Protein AF-A0A5C1QB63-F1 (afdb_monomer_lite)

Structure (mmCIF, N/CA/C/O backbone):
data_AF-A0A5C1QB63-F1
#
_entry.id   AF-A0A5C1QB63-F1
#
loop_
_atom_site.group_PDB
_atom_site.id
_atom_site.type_symbol
_atom_site.label_atom_id
_atom_site.label_alt_id
_atom_site.label_comp_id
_atom_site.label_asym_id
_atom_site.label_entity_id
_atom_site.label_seq_id
_atom_site.pdbx_PDB_ins_code
_atom_site.Cartn_x
_atom_site.Cartn_y
_atom_site.Cartn_z
_atom_site.occupancy
_atom_site.B_iso_or_equiv
_atom_site.auth_seq_id
_atom_site.auth_comp_id
_atom_site.auth_asym_id
_atom_site.auth_atom_id
_atom_site.pdbx_PDB_model_num
ATOM 1 N N . MET A 1 1 ? -30.546 19.485 1.657 1.00 35.81 1 MET A N 1
ATOM 2 C CA . MET A 1 1 ? -29.414 18.586 1.356 1.00 35.81 1 MET A CA 1
ATOM 3 C C . MET A 1 1 ? -29.738 17.275 2.044 1.00 35.81 1 MET A C 1
ATOM 5 O O . MET A 1 1 ? -30.116 17.338 3.205 1.00 35.81 1 MET A O 1
ATOM 9 N N . GLY A 1 2 ? -29.777 16.155 1.318 1.00 49.88 2 GLY A N 1
ATOM 10 C CA . GLY A 1 2 ? -30.031 14.851 1.943 1.00 49.88 2 GLY A CA 1
ATOM 11 C C . GLY A 1 2 ? -28.892 14.480 2.893 1.00 49.88 2 GLY A C 1
ATOM 12 O O . GLY A 1 2 ? -27.787 14.995 2.728 1.00 49.88 2 GLY A O 1
ATOM 13 N N . ASP A 1 3 ? -29.167 13.629 3.879 1.00 67.69 3 ASP A N 1
ATOM 14 C CA . ASP A 1 3 ? -28.138 13.127 4.793 1.00 67.69 3 ASP A CA 1
ATOM 15 C C . ASP A 1 3 ? -27.018 12.428 4.010 1.00 67.69 3 ASP A C 1
ATOM 17 O O . ASP A 1 3 ? -27.288 11.647 3.091 1.00 67.69 3 ASP A O 1
ATOM 21 N N . ASN A 1 4 ? -25.762 12.707 4.377 1.00 80.50 4 ASN A N 1
ATOM 22 C CA . ASN A 1 4 ? -24.604 12.064 3.761 1.00 80.50 4 ASN A CA 1
ATOM 23 C C . ASN A 1 4 ? -24.688 10.540 3.927 1.00 80.50 4 ASN A C 1
ATOM 25 O O . ASN A 1 4 ? -24.922 10.039 5.034 1.00 80.50 4 ASN A O 1
ATOM 29 N N . LYS A 1 5 ? -24.438 9.810 2.836 1.00 90.56 5 LYS A N 1
ATOM 30 C CA . LYS A 1 5 ? -24.331 8.350 2.850 1.00 90.56 5 LYS A CA 1
ATOM 31 C C . LYS A 1 5 ? -23.038 7.940 3.541 1.00 90.56 5 LYS A C 1
ATOM 33 O O . LYS A 1 5 ? -21.957 8.356 3.129 1.00 90.56 5 LYS A O 1
ATOM 38 N N . LYS A 1 6 ? -23.148 7.142 4.601 1.00 92.50 6 LYS A N 1
ATOM 39 C CA . LYS A 1 6 ? -22.015 6.697 5.418 1.00 92.50 6 LYS A CA 1
ATOM 40 C C . LYS A 1 6 ? -21.474 5.395 4.855 1.00 92.50 6 LYS A C 1
ATOM 42 O O . LYS A 1 6 ? -22.157 4.375 4.879 1.00 92.50 6 LYS A O 1
ATOM 47 N N . ILE A 1 7 ? -20.258 5.431 4.333 1.00 95.56 7 ILE A N 1
ATOM 48 C CA . ILE A 1 7 ? -19.652 4.317 3.610 1.00 95.56 7 ILE A CA 1
ATOM 49 C C . ILE A 1 7 ? -18.532 3.719 4.448 1.00 95.56 7 ILE A C 1
ATOM 51 O O . ILE A 1 7 ? -17.595 4.416 4.832 1.00 95.56 7 ILE A O 1
ATOM 55 N N . GLY A 1 8 ? -18.608 2.419 4.712 1.00 95.62 8 GLY A N 1
ATOM 56 C CA . GLY A 1 8 ? -17.518 1.684 5.339 1.00 95.62 8 GLY A CA 1
ATOM 57 C C . GLY A 1 8 ? -16.490 1.250 4.303 1.00 95.62 8 GLY A C 1
ATOM 58 O O . GLY A 1 8 ? -16.838 0.546 3.360 1.00 95.62 8 GLY A O 1
ATOM 59 N N . VAL A 1 9 ? -15.225 1.623 4.479 1.00 96.88 9 VAL A N 1
ATOM 60 C CA . VAL A 1 9 ? -14.133 1.205 3.592 1.00 96.88 9 VAL A CA 1
ATOM 61 C C . VAL A 1 9 ? -13.236 0.216 4.326 1.00 96.88 9 VAL A C 1
ATOM 63 O O . VAL A 1 9 ? -12.631 0.565 5.336 1.00 96.88 9 VAL A O 1
ATOM 66 N N . LEU A 1 10 ? -13.149 -1.023 3.837 1.00 96.31 10 LEU A N 1
ATOM 67 C CA . LEU A 1 10 ? -12.283 -2.054 4.419 1.00 96.31 10 LEU A CA 1
ATOM 68 C C . LEU A 1 10 ? -10.895 -1.980 3.781 1.00 96.31 10 LEU A C 1
ATOM 70 O O . LEU A 1 10 ? -10.757 -2.232 2.579 1.00 96.31 10 LEU A O 1
ATOM 74 N N . ILE A 1 11 ? -9.878 -1.666 4.585 1.00 94.19 11 ILE A N 1
ATOM 75 C CA . ILE A 1 11 ? -8.499 -1.467 4.128 1.00 94.19 11 ILE A CA 1
ATOM 76 C C . ILE A 1 11 ? -7.499 -2.186 5.048 1.00 94.19 11 ILE A C 1
ATOM 78 O O . ILE A 1 11 ? -7.724 -2.305 6.252 1.00 94.19 11 ILE A O 1
ATOM 82 N N . ASN A 1 12 ? -6.423 -2.745 4.487 1.00 90.50 12 ASN A N 1
ATOM 83 C CA . ASN A 1 12 ? -5.433 -3.536 5.236 1.00 90.50 12 ASN A CA 1
ATOM 84 C C . ASN A 1 12 ? -4.277 -2.712 5.813 1.00 90.50 12 ASN A C 1
ATOM 86 O O . ASN A 1 12 ? -3.524 -3.225 6.632 1.00 90.50 12 ASN A O 1
ATOM 90 N N . ASN A 1 13 ? -4.092 -1.480 5.354 1.00 82.69 13 ASN A N 1
ATOM 91 C CA . ASN A 1 13 ? -3.094 -0.563 5.879 1.00 82.69 13 ASN A CA 1
ATOM 92 C C . ASN A 1 13 ? -3.360 0.855 5.358 1.00 82.69 13 ASN A C 1
ATOM 94 O O . ASN A 1 13 ? -4.029 1.008 4.340 1.00 82.69 13 ASN A O 1
ATOM 98 N N . VAL A 1 14 ? -2.833 1.889 6.003 1.00 73.75 14 VAL A N 1
ATOM 99 C CA . VAL A 1 14 ? -3.031 3.280 5.554 1.00 73.75 14 VAL A CA 1
ATOM 100 C C . VAL A 1 14 ? -1.777 3.976 5.046 1.00 73.75 14 VAL A C 1
ATOM 102 O O . VAL A 1 14 ? -1.891 4.966 4.329 1.00 73.75 14 VAL A O 1
ATOM 105 N N . ASP A 1 15 ? -0.596 3.462 5.371 1.00 67.38 15 ASP A N 1
ATOM 106 C CA . ASP A 1 15 ? 0.701 4.050 5.014 1.00 67.38 15 ASP A CA 1
ATOM 107 C C . ASP A 1 15 ? 1.293 3.505 3.697 1.00 67.38 15 ASP A C 1
ATOM 109 O O . ASP A 1 15 ? 2.349 3.951 3.248 1.00 67.38 15 ASP A O 1
ATOM 113 N N . GLY A 1 16 ? 0.622 2.548 3.053 1.00 67.94 16 GLY A N 1
ATOM 114 C CA . GLY A 1 16 ? 1.106 1.950 1.815 1.00 67.94 16 GLY A CA 1
ATOM 115 C C . GLY A 1 16 ? 0.977 2.890 0.610 1.00 67.94 16 GLY A C 1
ATOM 116 O O . GLY A 1 16 ? -0.008 3.614 0.442 1.00 67.94 16 GLY A O 1
ATOM 117 N N . ARG A 1 17 ? 1.979 2.859 -0.277 1.00 71.25 17 ARG A N 1
ATOM 118 C CA . ARG A 1 17 ? 2.060 3.731 -1.469 1.00 71.25 17 ARG A CA 1
ATOM 119 C C . ARG A 1 17 ? 0.932 3.486 -2.470 1.00 71.25 17 ARG A C 1
ATOM 121 O O . ARG A 1 17 ? 0.511 4.400 -3.171 1.00 71.25 17 ARG A O 1
ATOM 128 N N . TYR A 1 18 ? 0.449 2.250 -2.521 1.00 82.06 18 TYR A N 1
ATOM 129 C CA . TYR A 1 18 ? -0.733 1.848 -3.276 1.00 82.06 18 TYR A CA 1
ATOM 130 C C . TYR A 1 18 ? -2.014 2.405 -2.631 1.00 82.06 18 TYR A C 1
ATOM 132 O O . TYR A 1 18 ? -2.863 3.001 -3.295 1.00 82.06 18 TYR A O 1
ATOM 140 N N . GLN A 1 19 ? -2.135 2.260 -1.310 1.00 82.62 19 GLN A N 1
ATOM 141 C CA . GLN A 1 19 ? -3.311 2.648 -0.537 1.00 82.62 19 GLN A CA 1
ATOM 142 C C . GLN A 1 19 ? -3.531 4.162 -0.551 1.00 82.62 19 GLN A C 1
ATOM 144 O O . GLN A 1 19 ? -4.673 4.599 -0.680 1.00 82.62 19 GLN A O 1
ATOM 149 N N . SER A 1 20 ? -2.468 4.968 -0.504 1.00 81.69 20 SER A N 1
ATOM 150 C CA . SER A 1 20 ? -2.577 6.433 -0.535 1.00 81.69 20 SER A CA 1
ATOM 151 C C . SER A 1 20 ? -3.234 6.961 -1.819 1.00 81.69 20 SER A C 1
ATOM 153 O O . SER A 1 20 ? -4.046 7.887 -1.760 1.00 81.69 20 SER A O 1
ATOM 155 N N . LEU A 1 21 ? -2.964 6.342 -2.976 1.00 81.94 21 LEU A N 1
ATOM 156 C CA . LEU A 1 21 ? -3.588 6.711 -4.251 1.00 81.94 21 LEU A CA 1
ATOM 157 C C . LEU A 1 21 ? -5.080 6.357 -4.289 1.00 81.94 21 LEU A C 1
ATOM 159 O O . LEU A 1 21 ? -5.878 7.152 -4.785 1.00 81.94 21 LEU A O 1
ATOM 163 N N . ILE A 1 22 ? -5.473 5.208 -3.732 1.00 88.94 22 ILE A N 1
ATOM 164 C CA . ILE A 1 22 ? -6.892 4.836 -3.609 1.00 88.94 22 ILE A CA 1
ATOM 165 C C . ILE A 1 22 ? -7.614 5.779 -2.633 1.00 88.94 22 ILE A C 1
ATOM 167 O O . ILE A 1 22 ? -8.687 6.287 -2.959 1.00 88.94 22 ILE A O 1
ATOM 171 N N . LEU A 1 23 ? -7.026 6.055 -1.460 1.00 88.94 23 LEU A N 1
ATOM 172 C CA . LEU A 1 23 ? -7.587 6.977 -0.461 1.00 88.94 23 LEU A CA 1
ATOM 173 C C . LEU A 1 23 ? -7.823 8.374 -1.043 1.00 88.94 23 LEU A C 1
ATOM 175 O O . LEU A 1 23 ? -8.870 8.970 -0.798 1.00 88.94 23 LEU A O 1
ATOM 179 N N . LYS A 1 24 ? -6.896 8.863 -1.876 1.00 84.25 24 LYS A N 1
ATOM 180 C CA . LYS A 1 24 ? -7.068 10.120 -2.612 1.00 84.25 24 LYS A CA 1
ATOM 181 C C . LYS A 1 24 ? -8.297 10.090 -3.524 1.00 84.25 24 LYS A C 1
ATOM 183 O O . LYS A 1 24 ? -9.008 11.082 -3.608 1.00 84.25 24 LYS A O 1
ATOM 188 N N . GLY A 1 25 ? -8.574 8.969 -4.190 1.00 88.00 25 GLY A N 1
ATOM 189 C CA . GLY A 1 25 ? -9.775 8.834 -5.015 1.00 88.00 25 GLY A CA 1
ATOM 190 C C . GLY A 1 25 ? -11.073 8.924 -4.208 1.00 88.00 25 GLY A C 1
ATOM 191 O O . GLY A 1 25 ? -12.007 9.592 -4.643 1.00 88.00 25 GLY A O 1
ATOM 192 N N . PHE A 1 26 ? -11.117 8.337 -3.007 1.00 92.75 26 PHE A N 1
ATOM 193 C CA . PHE A 1 26 ? -12.256 8.514 -2.098 1.00 92.75 26 PHE A CA 1
ATOM 194 C C . PHE A 1 26 ? -12.407 9.969 -1.638 1.00 92.75 26 PHE A C 1
ATOM 196 O O . PHE A 1 26 ? -13.514 10.499 -1.670 1.00 92.75 26 PHE A O 1
ATOM 203 N N . GLU A 1 27 ? -11.303 10.630 -1.285 1.00 86.94 27 GLU A N 1
ATOM 204 C CA . GLU A 1 27 ? -11.306 12.036 -0.862 1.00 86.94 27 GLU A CA 1
ATOM 205 C C . GLU A 1 27 ? -11.815 12.980 -1.964 1.00 86.94 27 GLU A C 1
ATOM 207 O O . GLU A 1 27 ? -12.609 13.883 -1.714 1.00 86.94 27 GLU A O 1
ATOM 212 N N . GLU A 1 28 ? -11.376 12.783 -3.206 1.00 85.00 28 GLU A N 1
ATOM 213 C CA . GLU A 1 28 ? -11.863 13.583 -4.330 1.00 85.00 28 GLU A CA 1
ATOM 214 C C . GLU A 1 28 ? -13.347 13.295 -4.631 1.00 85.00 28 GLU A C 1
ATOM 216 O O . GLU A 1 28 ? -14.080 14.204 -5.020 1.00 85.00 28 GLU A O 1
ATOM 221 N N . TYR A 1 29 ? -13.827 12.069 -4.384 1.00 87.56 29 TYR A N 1
ATOM 222 C CA . TYR A 1 29 ? -15.248 11.739 -4.515 1.00 87.56 29 TYR A CA 1
ATOM 223 C C . TYR A 1 29 ? -16.110 12.435 -3.452 1.00 87.56 29 TYR A C 1
ATOM 225 O O . TYR A 1 29 ? -17.136 13.020 -3.799 1.00 87.56 29 TYR A O 1
ATOM 233 N N . SER A 1 30 ? -15.711 12.415 -2.171 1.00 88.25 30 SER A N 1
ATOM 234 C CA . SER A 1 30 ? -16.481 13.050 -1.082 1.00 88.25 30 SER A CA 1
ATOM 235 C C . SER A 1 30 ? -16.534 14.577 -1.188 1.00 88.25 30 SER A C 1
ATOM 237 O O . SER A 1 30 ? -17.484 15.192 -0.709 1.00 88.25 30 SER A O 1
ATOM 239 N N . LYS A 1 31 ? -15.577 15.211 -1.882 1.00 84.69 31 LYS A N 1
ATOM 240 C CA . LYS A 1 31 ? -15.649 16.646 -2.226 1.00 84.69 31 LYS A CA 1
ATOM 241 C C . LYS A 1 31 ? -16.772 16.971 -3.216 1.00 84.69 31 LYS A C 1
ATOM 243 O O . LYS A 1 31 ? -17.280 18.091 -3.216 1.00 84.69 31 LYS A O 1
ATOM 248 N N . LEU A 1 32 ? -17.133 16.018 -4.077 1.00 85.56 32 LEU A N 1
ATOM 249 C CA . LEU A 1 32 ? -18.090 16.206 -5.173 1.00 85.56 32 LEU A CA 1
ATOM 250 C C . LEU A 1 32 ? -19.475 15.611 -4.872 1.00 85.56 32 LEU A C 1
ATOM 252 O O . LEU A 1 32 ? -20.473 16.065 -5.432 1.00 85.56 32 LEU A O 1
ATOM 256 N N . HIS A 1 33 ? -19.544 14.618 -3.985 1.00 86.94 33 HIS A N 1
ATOM 257 C CA . HIS A 1 33 ? -20.744 13.840 -3.680 1.00 86.94 33 HIS A CA 1
ATOM 258 C C . HIS A 1 33 ? -20.966 13.737 -2.161 1.00 86.94 33 HIS A C 1
ATOM 260 O O . HIS A 1 33 ? -19.999 13.742 -1.406 1.00 86.94 33 HIS A O 1
ATOM 266 N N . PRO A 1 34 ? -22.218 13.589 -1.677 1.00 87.69 34 PRO A N 1
ATOM 267 C CA . PRO A 1 34 ? -22.550 13.552 -0.247 1.00 87.69 34 PRO A CA 1
ATOM 268 C C . PRO A 1 34 ? -22.216 12.192 0.396 1.00 87.69 34 PRO A C 1
ATOM 270 O O . PRO A 1 34 ? -23.079 11.523 0.969 1.00 87.69 34 PRO A O 1
ATOM 273 N N . PHE A 1 35 ? -20.974 11.737 0.247 1.00 92.00 35 PHE A N 1
ATOM 274 C CA . PHE A 1 35 ? -20.452 10.508 0.836 1.00 92.00 35 PHE A CA 1
ATOM 275 C C . PHE A 1 35 ? -19.569 10.859 2.028 1.00 92.00 35 PHE A C 1
ATOM 277 O O . PHE A 1 35 ? -18.797 11.813 1.989 1.00 92.00 35 PHE A O 1
ATOM 284 N N . LYS A 1 36 ? -19.692 10.064 3.087 1.00 91.62 36 LYS A N 1
ATOM 285 C CA . LYS A 1 36 ? -18.880 10.158 4.294 1.00 91.62 36 LYS A CA 1
ATOM 286 C C . LYS A 1 36 ? -18.195 8.823 4.524 1.00 91.62 36 LYS A C 1
ATOM 288 O O . LYS A 1 36 ? -18.884 7.829 4.757 1.00 91.62 36 LYS A O 1
ATOM 293 N N . PHE A 1 37 ? -16.871 8.781 4.469 1.00 94.19 37 PHE A N 1
ATOM 294 C CA . PHE A 1 37 ? -16.130 7.530 4.577 1.00 94.19 37 PHE A CA 1
ATOM 295 C C . PHE A 1 37 ? -15.695 7.237 6.016 1.00 94.19 37 PHE A C 1
ATOM 297 O O . PHE A 1 37 ? -15.221 8.107 6.744 1.00 94.19 37 PHE A O 1
ATOM 304 N N . TYR A 1 38 ? -15.840 5.972 6.406 1.00 93.69 38 TYR A N 1
ATOM 305 C CA . TYR A 1 38 ? -15.283 5.381 7.618 1.00 93.69 38 TYR A CA 1
ATOM 306 C C . TYR A 1 38 ? -14.303 4.289 7.187 1.00 93.69 38 TYR A C 1
ATOM 308 O O . TYR A 1 38 ? -14.704 3.205 6.762 1.00 93.69 38 TYR A O 1
ATOM 316 N N . PHE A 1 39 ? -13.013 4.587 7.256 1.00 94.69 39 PHE A N 1
ATOM 317 C CA . PHE A 1 39 ? -11.937 3.682 6.876 1.00 94.69 39 PHE A CA 1
ATOM 318 C C . PHE A 1 39 ? -11.621 2.743 8.041 1.00 94.69 39 PHE A C 1
ATOM 320 O O . PHE A 1 39 ? -11.031 3.152 9.037 1.00 94.69 39 PHE A O 1
ATOM 327 N N . PHE A 1 40 ? -12.015 1.479 7.921 1.00 94.25 40 PHE A N 1
ATOM 328 C CA . PHE A 1 40 ? -11.734 0.428 8.895 1.00 94.25 40 PHE A CA 1
ATOM 329 C C . PHE A 1 40 ? -10.371 -0.189 8.590 1.00 94.25 40 PHE A C 1
ATOM 331 O O . PHE A 1 40 ? -10.230 -0.927 7.613 1.00 94.25 40 PHE A O 1
ATOM 338 N N . ILE A 1 41 ? -9.370 0.132 9.411 1.00 92.88 41 ILE A N 1
ATOM 339 C CA . ILE A 1 41 ? -7.961 -0.182 9.149 1.00 92.88 41 ILE A CA 1
ATOM 340 C C . ILE A 1 41 ? -7.581 -1.464 9.883 1.00 92.88 41 ILE A C 1
ATOM 342 O O . ILE A 1 41 ? -7.229 -1.455 11.063 1.00 92.88 41 ILE A O 1
ATOM 346 N N . GLY A 1 42 ? -7.711 -2.580 9.174 1.00 92.62 42 GLY A N 1
ATOM 347 C CA . GLY A 1 42 ? -7.284 -3.893 9.643 1.00 92.62 42 GLY A CA 1
ATOM 348 C C . GLY A 1 42 ? -5.898 -4.253 9.113 1.00 92.62 42 GLY A C 1
ATOM 349 O O . GLY A 1 42 ? -5.019 -3.402 8.993 1.00 92.62 42 GLY A O 1
ATOM 350 N N . ARG A 1 43 ? -5.727 -5.528 8.771 1.00 92.50 43 ARG A N 1
ATOM 351 C CA . ARG A 1 43 ? -4.560 -6.124 8.118 1.00 92.50 43 ARG A CA 1
ATOM 352 C C . ARG A 1 43 ? -5.012 -7.138 7.070 1.00 92.50 43 ARG A C 1
ATOM 354 O O . ARG A 1 43 ? -6.196 -7.436 6.916 1.00 92.50 43 ARG A O 1
ATOM 361 N N . SER A 1 44 ? -4.064 -7.673 6.310 1.00 92.62 44 SER A N 1
ATOM 362 C CA . SER A 1 44 ? -4.394 -8.733 5.356 1.00 92.62 44 SER A CA 1
ATOM 363 C C . SER A 1 44 ? -4.904 -9.958 6.123 1.00 92.62 44 SER A C 1
ATOM 365 O O . SER A 1 44 ? -4.336 -10.363 7.140 1.00 92.62 44 SER A O 1
ATOM 367 N N . ILE A 1 45 ? -6.003 -10.548 5.671 1.00 92.25 45 ILE A N 1
ATOM 368 C CA . ILE A 1 45 ? -6.589 -11.719 6.322 1.00 92.25 45 ILE A CA 1
ATOM 369 C C . ILE A 1 45 ? -5.659 -12.908 6.079 1.00 92.25 45 ILE A C 1
ATOM 371 O O . ILE A 1 45 ? -5.159 -13.080 4.970 1.00 92.25 45 ILE A O 1
ATOM 375 N N . ASN A 1 46 ? -5.418 -13.709 7.120 1.00 89.44 46 ASN A N 1
ATOM 376 C CA . ASN A 1 46 ? -4.405 -14.770 7.137 1.00 89.44 46 ASN A CA 1
ATOM 377 C C . ASN A 1 46 ? -2.982 -14.270 6.841 1.00 89.44 46 ASN A C 1
ATOM 379 O O . ASN A 1 46 ? -2.165 -15.019 6.306 1.00 89.44 46 ASN A O 1
ATOM 383 N N . SER A 1 47 ? -2.679 -13.016 7.196 1.00 87.75 47 SER A N 1
ATOM 384 C CA . SER A 1 47 ? -1.303 -12.528 7.174 1.00 87.75 47 SER A CA 1
ATOM 385 C C . SER A 1 47 ? -0.376 -13.472 7.948 1.00 87.75 47 SER A C 1
ATOM 387 O O . SER A 1 47 ? -0.752 -13.926 9.036 1.00 87.75 47 SER A O 1
ATOM 389 N N . PRO A 1 48 ? 0.816 -13.784 7.404 1.00 82.00 48 PRO A N 1
ATOM 390 C CA . PRO A 1 48 ? 1.806 -14.614 8.080 1.00 82.00 48 PRO A CA 1
ATOM 391 C C . PRO A 1 48 ? 2.510 -13.874 9.226 1.00 82.00 48 PRO A C 1
ATOM 393 O O . PRO A 1 48 ? 3.283 -14.493 9.948 1.00 82.00 48 PRO A O 1
ATOM 396 N N . ASN A 1 49 ? 2.282 -12.565 9.371 1.00 81.62 49 ASN A N 1
ATOM 397 C CA . ASN A 1 49 ? 2.851 -11.770 10.449 1.00 81.62 49 ASN A CA 1
ATOM 398 C C . ASN A 1 49 ? 2.047 -11.976 11.739 1.00 81.62 49 ASN A C 1
ATOM 400 O O . ASN A 1 49 ? 0.830 -11.762 11.770 1.00 81.62 49 ASN A O 1
ATOM 404 N N . ASP A 1 50 ? 2.744 -12.359 12.808 1.00 74.81 50 ASP A N 1
ATOM 405 C CA . ASP A 1 50 ? 2.141 -12.593 14.119 1.00 74.81 50 ASP A CA 1
ATOM 406 C C . ASP A 1 50 ? 1.396 -11.347 14.630 1.00 74.81 50 ASP A C 1
ATOM 408 O O . ASP A 1 50 ? 1.840 -10.210 14.464 1.00 74.81 50 ASP A O 1
ATOM 412 N N . GLY A 1 51 ? 0.229 -11.557 15.244 1.00 75.94 51 GLY A N 1
ATOM 413 C CA . GLY A 1 51 ? -0.595 -10.493 15.830 1.00 75.94 51 GLY A CA 1
ATOM 414 C C . GLY A 1 51 ? -1.447 -9.684 14.840 1.00 75.94 51 GLY A C 1
ATOM 415 O O . GLY A 1 51 ? -2.462 -9.119 15.248 1.00 75.94 51 GLY A O 1
ATOM 416 N N . GLU A 1 52 ? -1.146 -9.677 13.534 1.00 84.94 52 GLU A N 1
ATOM 417 C CA . GLU A 1 52 ? -1.925 -8.902 12.547 1.00 84.94 52 GLU A CA 1
ATOM 418 C C . GLU A 1 52 ? -3.392 -9.348 12.452 1.00 84.94 52 GLU A C 1
ATOM 420 O O . GLU A 1 52 ? -4.283 -8.544 12.182 1.00 84.94 52 GLU A O 1
ATOM 425 N N . GLN A 1 53 ? -3.677 -10.619 12.734 1.00 84.56 53 GLN A N 1
ATOM 426 C CA . GLN A 1 53 ? -5.039 -11.159 12.715 1.00 84.56 53 GLN A CA 1
ATOM 427 C C . GLN A 1 53 ? -5.962 -10.454 13.719 1.00 84.56 53 GLN A C 1
ATOM 429 O O . GLN A 1 53 ? -7.157 -10.307 13.454 1.00 84.56 53 GLN A O 1
ATOM 434 N N . LEU A 1 54 ? -5.409 -9.967 14.835 1.00 84.00 54 LEU A N 1
ATOM 435 C CA . LEU A 1 54 ? -6.162 -9.251 15.862 1.00 84.00 54 LEU A CA 1
ATOM 436 C C . LEU A 1 54 ? -6.647 -7.887 15.379 1.00 84.00 54 LEU A C 1
ATOM 438 O O . LEU A 1 54 ? -7.615 -7.377 15.921 1.00 84.00 54 LEU A O 1
ATOM 442 N N . TYR A 1 55 ? -6.054 -7.305 14.336 1.00 88.94 55 TYR A N 1
ATOM 443 C CA . TYR A 1 55 ? -6.527 -6.037 13.776 1.00 88.94 55 TYR A CA 1
ATOM 444 C C . TYR A 1 55 ? -7.869 -6.201 13.050 1.00 88.94 55 TYR A C 1
ATOM 446 O O . TYR A 1 55 ? -8.677 -5.276 12.988 1.00 88.94 55 TYR A O 1
ATOM 454 N N . ASN A 1 56 ? -8.142 -7.397 12.526 1.00 90.75 56 ASN A N 1
ATOM 455 C CA . ASN A 1 56 ? -9.225 -7.630 11.571 1.00 90.75 56 ASN A CA 1
ATOM 456 C C . ASN A 1 56 ? -10.626 -7.656 12.192 1.00 90.75 56 ASN A C 1
ATOM 458 O O . ASN A 1 56 ? -11.608 -7.664 11.446 1.00 90.75 56 ASN A O 1
ATOM 462 N N . PHE A 1 57 ? -10.766 -7.618 13.528 1.00 86.25 57 PHE A N 1
ATOM 463 C CA . PHE A 1 57 ? -12.094 -7.440 14.132 1.00 86.25 57 PHE A CA 1
ATOM 464 C C . PHE A 1 57 ? -12.716 -6.104 13.698 1.00 86.25 57 PHE A C 1
ATOM 466 O O . PHE A 1 57 ? -13.941 -6.011 13.622 1.00 86.25 57 PHE A O 1
ATOM 473 N N . ILE A 1 58 ? -11.888 -5.093 13.390 1.00 88.94 58 ILE A N 1
ATOM 474 C CA . ILE A 1 58 ? -12.336 -3.746 13.029 1.00 88.94 58 ILE A CA 1
ATOM 475 C C . ILE A 1 58 ? -13.232 -3.753 11.789 1.00 88.94 58 ILE A C 1
ATOM 477 O O . ILE A 1 58 ? -14.163 -2.957 11.695 1.00 88.94 58 ILE A O 1
ATOM 481 N N . TYR A 1 59 ? -13.035 -4.716 10.882 1.00 93.12 59 TYR A N 1
ATOM 482 C CA . TYR A 1 59 ? -13.888 -4.883 9.712 1.00 93.12 59 TYR A CA 1
ATOM 483 C C . TYR A 1 59 ? -15.335 -5.183 10.097 1.00 93.12 59 TYR A C 1
ATOM 485 O O . TYR A 1 59 ? -16.243 -4.686 9.439 1.00 93.12 59 TYR A O 1
ATOM 493 N N . ASN A 1 60 ? -15.585 -5.912 11.190 1.00 89.12 60 ASN A N 1
ATOM 494 C CA . ASN A 1 60 ? -16.948 -6.212 11.636 1.00 89.12 60 ASN A CA 1
ATOM 495 C C . ASN A 1 60 ? -17.732 -4.965 12.066 1.00 89.12 60 ASN A C 1
ATOM 497 O O . ASN A 1 60 ? -18.957 -4.990 11.994 1.00 89.12 60 ASN A O 1
ATOM 501 N N . LEU A 1 61 ? -17.060 -3.874 12.452 1.00 86.81 61 LEU A N 1
ATOM 502 C CA . LEU A 1 61 ? -17.729 -2.614 12.794 1.00 86.81 61 LEU A CA 1
ATOM 503 C C . LEU A 1 61 ? -18.458 -2.000 11.587 1.00 86.81 61 LEU A C 1
ATOM 505 O O . LEU A 1 61 ? -19.477 -1.335 11.758 1.00 86.81 61 LEU A O 1
ATOM 509 N N . SER A 1 62 ? -18.016 -2.301 10.360 1.00 91.06 62 SER A N 1
ATOM 510 C CA . SER A 1 62 ? -18.701 -1.874 9.129 1.00 91.06 62 SER A CA 1
ATOM 511 C C . SER A 1 62 ? -20.102 -2.474 8.953 1.00 91.06 62 SER A C 1
ATOM 513 O O . SER A 1 62 ? -20.885 -1.988 8.137 1.00 91.06 62 SER A O 1
ATOM 515 N N . LYS A 1 63 ? -20.451 -3.513 9.725 1.00 88.62 63 LYS A N 1
ATOM 516 C CA . LYS A 1 63 ? -21.773 -4.155 9.678 1.00 88.62 63 LYS A CA 1
ATOM 517 C C . LYS A 1 63 ? -22.870 -3.338 10.363 1.00 88.62 63 LYS A C 1
ATOM 519 O O . LYS A 1 63 ? -24.032 -3.687 10.198 1.00 88.62 63 LYS A O 1
ATOM 524 N N . SER A 1 64 ? -22.524 -2.268 11.083 1.00 85.94 64 SER A N 1
ATOM 525 C CA . SER A 1 64 ? -23.480 -1.371 11.747 1.00 85.94 64 SER A CA 1
ATOM 526 C C . SER A 1 64 ? -24.606 -0.917 10.831 1.00 85.94 64 SER A C 1
ATOM 528 O O . SER A 1 64 ? -24.338 -0.470 9.719 1.00 85.94 64 SER A O 1
ATOM 530 N N . ASP A 1 65 ? -25.852 -0.919 11.306 1.00 84.94 65 ASP A N 1
ATOM 531 C CA . ASP A 1 65 ? -27.019 -0.396 10.577 1.00 84.94 65 ASP A CA 1
ATOM 532 C C . ASP A 1 65 ? -26.893 1.089 10.208 1.00 84.94 65 ASP A C 1
ATOM 534 O O . ASP A 1 65 ? -27.586 1.569 9.315 1.00 84.94 65 ASP A O 1
ATOM 538 N N . LYS A 1 66 ? -25.970 1.817 10.848 1.00 87.12 66 LYS A N 1
ATOM 539 C CA . LYS A 1 66 ? -25.662 3.216 10.532 1.00 87.12 66 LYS A CA 1
ATOM 540 C C . LYS A 1 66 ? -24.729 3.388 9.327 1.00 87.12 66 LYS A C 1
ATOM 542 O O . LYS A 1 66 ? -24.629 4.503 8.824 1.00 87.12 66 LYS A O 1
ATOM 547 N N . ILE A 1 67 ? -24.055 2.330 8.872 1.00 90.81 67 ILE A N 1
ATOM 548 C CA . ILE A 1 67 ? -23.289 2.313 7.617 1.00 90.81 67 ILE A CA 1
ATOM 549 C C . ILE A 1 67 ? -24.239 1.940 6.474 1.00 90.81 67 ILE A C 1
ATOM 551 O O . ILE A 1 67 ? -24.839 0.866 6.488 1.00 90.81 67 ILE A O 1
ATOM 555 N N . ASP A 1 68 ? -24.381 2.811 5.479 1.00 93.56 68 ASP A N 1
ATOM 556 C CA . ASP A 1 68 ? -25.295 2.620 4.350 1.00 93.56 68 ASP A CA 1
ATOM 557 C C . ASP A 1 68 ? -24.779 1.567 3.357 1.00 93.56 68 ASP A C 1
ATOM 559 O O . ASP A 1 68 ? -25.567 0.803 2.806 1.00 93.56 68 ASP A O 1
ATOM 563 N N . GLY A 1 69 ? -23.462 1.502 3.136 1.00 95.81 69 GLY A N 1
ATOM 564 C CA . GLY A 1 69 ? -22.836 0.567 2.198 1.00 95.81 69 GLY A CA 1
ATOM 565 C C . GLY A 1 69 ? -21.345 0.377 2.449 1.00 95.81 69 GLY A C 1
ATOM 566 O O . GLY A 1 69 ? -20.741 1.100 3.244 1.00 95.81 69 GLY A O 1
ATOM 567 N N . ILE A 1 70 ? -20.755 -0.620 1.791 1.00 97.56 70 ILE A N 1
ATOM 568 C CA . ILE A 1 70 ? -19.369 -1.043 2.025 1.00 97.56 70 ILE A CA 1
ATOM 569 C C . ILE A 1 70 ? -18.568 -1.021 0.721 1.00 97.56 70 ILE A C 1
ATOM 571 O O . ILE A 1 70 ? -19.006 -1.537 -0.303 1.00 97.56 70 ILE A O 1
ATOM 575 N N . ILE A 1 71 ? -17.348 -0.493 0.770 1.00 98.00 71 ILE A N 1
ATOM 576 C CA . ILE A 1 71 ? -16.340 -0.693 -0.273 1.00 98.00 71 ILE A CA 1
ATOM 577 C C . ILE A 1 71 ? -15.198 -1.502 0.331 1.00 98.00 71 ILE A C 1
ATOM 579 O O . ILE A 1 71 ? -14.610 -1.121 1.340 1.00 98.00 71 ILE A O 1
ATOM 583 N N . SER A 1 72 ? -14.873 -2.642 -0.266 1.00 97.12 72 SER A N 1
ATOM 584 C CA . SER A 1 72 ? -13.750 -3.469 0.173 1.00 97.12 72 SER A CA 1
ATOM 585 C C . SER A 1 72 ? -12.597 -3.343 -0.807 1.00 97.12 72 SER A C 1
ATOM 587 O O . SER A 1 72 ? -12.761 -3.651 -1.986 1.00 97.12 72 SER A O 1
ATOM 589 N N . ILE A 1 73 ? -11.407 -2.976 -0.319 1.00 95.88 73 ILE A N 1
ATOM 590 C CA . ILE A 1 73 ? -10.157 -3.108 -1.084 1.00 95.88 73 ILE A CA 1
ATOM 591 C C . ILE A 1 73 ? -9.735 -4.583 -1.035 1.00 95.88 73 ILE A C 1
ATOM 593 O O . ILE A 1 73 ? -8.777 -4.977 -0.369 1.00 95.88 73 ILE A O 1
ATOM 597 N N . SER A 1 74 ? -10.548 -5.418 -1.684 1.00 95.25 74 SER A N 1
ATOM 598 C CA . SER A 1 74 ? -10.547 -6.877 -1.606 1.00 95.25 74 SER A CA 1
ATOM 599 C C . SER A 1 74 ? -9.229 -7.496 -2.055 1.00 95.25 74 SER A C 1
ATOM 601 O O . SER A 1 74 ? -8.783 -8.452 -1.425 1.00 95.25 74 SER A O 1
ATOM 603 N N . GLY A 1 75 ? -8.578 -6.927 -3.076 1.00 91.38 75 GLY A N 1
ATOM 604 C CA . GLY A 1 75 ? -7.242 -7.357 -3.505 1.00 91.38 75 GLY A CA 1
ATOM 605 C C . GLY A 1 75 ? -6.213 -7.262 -2.373 1.00 91.38 75 GLY A C 1
ATOM 606 O O . GLY A 1 75 ? -5.490 -8.219 -2.115 1.00 91.38 75 GLY A O 1
ATOM 607 N N . ALA A 1 76 ? -6.228 -6.156 -1.622 1.00 91.25 76 ALA A N 1
ATOM 608 C CA . ALA A 1 76 ? -5.270 -5.898 -0.550 1.00 91.25 76 ALA A CA 1
ATOM 609 C C . ALA A 1 76 ? -5.592 -6.680 0.738 1.00 91.25 76 ALA A C 1
ATOM 611 O O . ALA A 1 76 ? -4.718 -7.340 1.300 1.00 91.25 76 ALA A O 1
ATOM 612 N N . ILE A 1 77 ? -6.848 -6.666 1.207 1.00 93.44 77 ILE A N 1
ATOM 613 C CA . ILE A 1 77 ? -7.234 -7.437 2.408 1.00 93.44 77 ILE A CA 1
ATOM 614 C C . ILE A 1 77 ? -7.135 -8.953 2.171 1.00 93.44 77 ILE A C 1
ATOM 616 O O . ILE A 1 77 ? -6.895 -9.711 3.107 1.00 93.44 77 ILE A O 1
ATOM 620 N N . GLY A 1 78 ? -7.313 -9.395 0.923 1.00 93.31 78 GLY A N 1
ATOM 621 C CA . GLY A 1 78 ? -7.287 -10.790 0.498 1.00 93.31 78 GLY A CA 1
ATOM 622 C C . GLY A 1 78 ? -5.916 -11.287 0.051 1.00 93.31 78 GLY A C 1
ATOM 623 O O . GLY A 1 78 ? -5.848 -12.360 -0.540 1.00 93.31 78 GLY A O 1
ATOM 624 N N . ASN A 1 79 ? -4.832 -10.549 0.325 1.00 90.88 79 ASN A N 1
ATOM 625 C CA . ASN A 1 79 ? -3.477 -10.872 -0.140 1.00 90.88 79 ASN A CA 1
ATOM 626 C C . ASN A 1 79 ? -3.030 -12.315 0.135 1.00 90.88 79 ASN A C 1
ATOM 628 O O . ASN A 1 79 ? -2.283 -12.875 -0.662 1.00 90.88 79 ASN A O 1
ATOM 632 N N . TYR A 1 80 ? -3.491 -12.923 1.230 1.00 91.06 80 TYR A N 1
ATOM 633 C CA . TYR A 1 80 ? -3.127 -14.288 1.622 1.00 91.06 80 TYR A CA 1
ATOM 634 C C . TYR A 1 80 ? -4.304 -15.268 1.565 1.00 91.06 80 TYR A C 1
ATOM 636 O O . TYR A 1 80 ? -4.226 -16.375 2.098 1.00 91.06 80 TYR A O 1
ATOM 644 N N . LEU A 1 81 ? -5.395 -14.894 0.897 1.00 92.31 81 LEU A N 1
ATOM 645 C CA . LEU A 1 81 ? -6.574 -15.735 0.723 1.00 92.31 81 LEU A CA 1
ATOM 646 C C . LEU A 1 81 ? -6.679 -16.245 -0.709 1.00 92.31 81 LEU A C 1
ATOM 648 O O . LEU A 1 81 ? -6.349 -15.543 -1.659 1.00 92.31 81 LEU A O 1
ATOM 652 N N . SER A 1 82 ? -7.196 -17.464 -0.869 1.00 90.75 82 SER A N 1
ATOM 653 C CA . SER A 1 82 ? -7.678 -17.901 -2.178 1.00 90.75 82 SER A CA 1
ATOM 654 C C . SER A 1 82 ? -8.918 -17.091 -2.575 1.00 90.75 82 SER A C 1
ATOM 656 O O . SER A 1 82 ? -9.651 -16.606 -1.709 1.00 90.75 82 SER A O 1
ATOM 658 N N . SER A 1 83 ? -9.228 -17.002 -3.873 1.00 89.31 83 SER A N 1
ATOM 659 C CA . SER A 1 83 ? -10.454 -16.331 -4.343 1.00 89.31 83 SER A CA 1
ATOM 660 C C . SER A 1 83 ? -11.717 -16.899 -3.683 1.00 89.31 83 SER A C 1
ATOM 662 O O . SER A 1 83 ? -12.635 -16.158 -3.343 1.00 89.31 83 SER A O 1
ATOM 664 N N . LYS A 1 84 ? -11.746 -18.214 -3.427 1.00 91.62 84 LYS A N 1
ATOM 665 C CA . LYS A 1 84 ? -12.859 -18.883 -2.742 1.00 91.62 84 LYS A CA 1
ATOM 666 C C . LYS A 1 84 ? -12.985 -18.438 -1.282 1.00 91.62 84 LYS A C 1
ATOM 668 O O . LYS A 1 84 ? -14.095 -18.185 -0.818 1.00 91.62 84 LYS A O 1
ATOM 673 N N . ASP A 1 85 ? -11.870 -18.349 -0.564 1.00 93.81 85 ASP A N 1
ATOM 674 C CA . ASP A 1 85 ? -11.874 -17.963 0.850 1.00 93.81 85 ASP A CA 1
ATOM 675 C C . ASP A 1 85 ? -12.197 -16.480 1.019 1.00 93.81 85 ASP A C 1
ATOM 677 O O . ASP A 1 85 ? -12.963 -16.123 1.912 1.00 93.81 85 ASP A O 1
ATOM 681 N N . LEU A 1 86 ? -11.705 -15.629 0.115 1.00 93.88 86 LEU A N 1
ATOM 682 C CA . LEU A 1 86 ? -12.071 -14.216 0.068 1.00 93.88 86 LEU A CA 1
ATOM 683 C C . LEU A 1 86 ? -13.570 -14.033 -0.219 1.00 93.88 86 LEU A C 1
ATOM 685 O O . LEU A 1 86 ? -14.231 -13.270 0.487 1.00 93.88 86 LEU A O 1
ATOM 689 N N . ASN A 1 87 ? -14.135 -14.792 -1.169 1.00 93.62 87 ASN A N 1
ATOM 690 C CA . ASN A 1 87 ? -15.581 -14.813 -1.422 1.00 93.62 87 ASN A CA 1
ATOM 691 C C . ASN A 1 87 ? -16.364 -15.206 -0.166 1.00 93.62 87 ASN A C 1
ATOM 693 O O . ASN A 1 87 ? -17.327 -14.536 0.201 1.00 93.62 87 ASN A O 1
ATOM 697 N N . ASN A 1 88 ? -15.950 -16.273 0.520 1.00 92.88 88 ASN A N 1
ATOM 698 C CA . ASN A 1 88 ? -16.607 -16.727 1.746 1.00 92.88 88 ASN A CA 1
ATOM 699 C C . ASN A 1 88 ? -16.489 -15.709 2.886 1.00 92.88 88 ASN A C 1
ATOM 701 O O . ASN A 1 88 ? -17.445 -15.513 3.633 1.00 92.88 88 ASN A O 1
ATOM 705 N N . TYR A 1 89 ? -15.342 -15.043 3.013 1.00 93.25 89 TYR A N 1
ATOM 706 C CA . TYR A 1 89 ? -15.140 -14.011 4.021 1.00 93.25 89 TYR A CA 1
ATOM 707 C C . TYR A 1 89 ? -16.062 -12.808 3.782 1.00 93.25 89 TYR A C 1
ATOM 709 O O . TYR A 1 89 ? -16.764 -12.382 4.702 1.00 93.25 89 TYR A O 1
ATOM 717 N N . LEU A 1 90 ? -16.111 -12.298 2.545 1.00 93.38 90 LEU A N 1
ATOM 718 C CA . LEU A 1 90 ? -16.898 -11.114 2.188 1.00 93.38 90 LEU A CA 1
ATOM 719 C C . LEU A 1 90 ? -18.409 -11.376 2.136 1.00 93.38 90 LEU A C 1
ATOM 721 O O . LEU A 1 90 ? -19.187 -10.461 2.401 1.00 93.38 90 LEU A O 1
ATOM 725 N N . LYS A 1 91 ? -18.842 -12.629 1.929 1.00 87.38 91 LYS A N 1
ATOM 726 C CA . LYS A 1 91 ? -20.246 -13.062 2.106 1.00 87.38 91 LYS A CA 1
ATOM 727 C C . LYS A 1 91 ? -20.840 -12.684 3.457 1.00 87.38 91 LYS A C 1
ATOM 729 O O . LYS A 1 91 ? -22.027 -12.382 3.543 1.00 87.38 91 LYS A O 1
ATOM 734 N N . ASN A 1 92 ? -20.012 -12.599 4.497 1.00 86.12 92 ASN A N 1
ATOM 735 C CA . ASN A 1 92 ? -20.450 -12.201 5.834 1.00 86.12 92 ASN A CA 1
ATOM 736 C C . ASN A 1 92 ? -20.854 -10.716 5.951 1.00 86.12 92 ASN A C 1
ATOM 738 O O . ASN A 1 92 ? -21.253 -10.296 7.039 1.00 86.12 92 ASN A O 1
ATOM 742 N N . PHE A 1 93 ? -20.725 -9.929 4.876 1.00 88.31 93 PHE A N 1
ATOM 743 C CA . PHE A 1 93 ? -21.058 -8.501 4.803 1.00 88.31 93 PHE A CA 1
ATOM 744 C C . PHE A 1 93 ? -22.199 -8.195 3.810 1.00 88.31 93 PHE A C 1
ATOM 746 O O . PHE A 1 93 ? -22.559 -7.035 3.642 1.00 88.31 93 PHE A O 1
ATOM 753 N N . TYR A 1 94 ? -22.809 -9.215 3.185 1.00 80.81 94 TYR A N 1
ATOM 754 C CA . TYR A 1 94 ? -23.827 -9.062 2.121 1.00 80.81 94 TYR A CA 1
ATOM 755 C C . TYR A 1 94 ? -25.142 -8.413 2.567 1.00 80.81 94 TYR A C 1
ATOM 757 O O . TYR A 1 94 ? -26.015 -8.157 1.743 1.00 80.81 94 TYR A O 1
ATOM 765 N N . THR A 1 95 ? -25.314 -8.135 3.858 1.00 80.25 95 THR A N 1
ATOM 766 C CA . THR A 1 95 ? -26.500 -7.441 4.373 1.00 80.25 95 THR A CA 1
ATOM 767 C C . THR A 1 95 ? -26.586 -5.982 3.917 1.00 80.25 95 THR A C 1
ATOM 769 O O . THR A 1 95 ? -27.603 -5.336 4.159 1.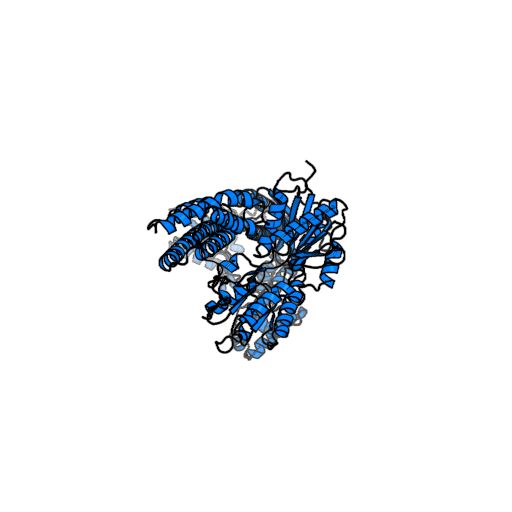00 80.25 95 THR A O 1
ATOM 772 N N . LYS A 1 96 ? -25.548 -5.456 3.255 1.00 85.94 96 LYS A N 1
ATOM 773 C CA . LYS A 1 96 ? -25.472 -4.082 2.753 1.00 85.94 96 LYS A CA 1
ATOM 774 C C . LYS A 1 96 ? -25.047 -4.053 1.281 1.00 85.94 96 LYS A C 1
ATOM 776 O O . LYS A 1 96 ? -24.300 -4.938 0.857 1.00 85.94 96 LYS A O 1
ATOM 781 N N . PRO A 1 97 ? -25.447 -3.022 0.512 1.00 94.88 97 PRO A N 1
ATOM 782 C CA . PRO A 1 97 ? -24.842 -2.727 -0.781 1.00 94.88 97 PRO A CA 1
ATOM 783 C C . PRO A 1 97 ? -23.321 -2.673 -0.654 1.00 94.88 97 PRO A C 1
ATOM 785 O O . PRO A 1 97 ? -22.785 -1.989 0.223 1.00 94.88 97 PRO A O 1
ATOM 788 N N . MET A 1 98 ? -22.635 -3.425 -1.508 1.00 96.94 98 MET A N 1
ATOM 789 C CA . MET A 1 98 ? -21.200 -3.619 -1.401 1.00 96.94 98 MET A CA 1
ATOM 790 C C . MET A 1 98 ? -20.539 -3.589 -2.773 1.00 96.94 98 MET A C 1
ATOM 792 O O . MET A 1 98 ? -21.106 -4.089 -3.741 1.00 96.94 98 MET A O 1
ATOM 796 N N . VAL A 1 99 ? -19.332 -3.028 -2.838 1.00 98.00 99 VAL A N 1
ATOM 797 C CA . VAL A 1 99 ? -18.475 -3.041 -4.029 1.00 98.00 99 VAL A CA 1
ATOM 798 C C . VAL A 1 99 ? -17.078 -3.522 -3.646 1.00 98.00 99 VAL A C 1
ATOM 800 O O . VAL A 1 99 ? -16.548 -3.175 -2.588 1.00 98.00 99 VAL A O 1
ATOM 803 N N . SER A 1 100 ? -16.479 -4.342 -4.502 1.00 97.31 100 SER A N 1
ATOM 804 C CA . SER A 1 100 ? -15.123 -4.862 -4.340 1.00 97.31 100 SER A CA 1
ATOM 805 C C . SER A 1 100 ? -14.145 -4.135 -5.265 1.00 97.31 100 SER A C 1
ATOM 807 O O . SER A 1 100 ? -14.485 -3.820 -6.402 1.00 97.31 100 SER A O 1
ATOM 809 N N . ILE A 1 101 ? -12.924 -3.877 -4.794 1.00 96.56 101 ILE A N 1
ATOM 810 C CA . ILE A 1 101 ? -11.805 -3.351 -5.587 1.00 96.56 101 ILE A CA 1
ATOM 811 C C . ILE A 1 101 ? -10.655 -4.364 -5.564 1.00 96.56 101 ILE A C 1
ATOM 813 O O . ILE A 1 101 ? -10.259 -4.850 -4.502 1.00 96.56 101 ILE A O 1
ATOM 817 N N . GLY A 1 102 ? -10.102 -4.675 -6.736 1.00 92.94 102 GLY A N 1
ATOM 818 C CA . GLY A 1 102 ? -8.913 -5.519 -6.897 1.00 92.94 102 GLY A CA 1
ATOM 819 C C . GLY A 1 102 ? -9.174 -7.030 -6.850 1.00 92.94 102 GLY A C 1
ATOM 820 O O . GLY A 1 102 ? -8.249 -7.809 -7.056 1.00 92.94 102 GLY A O 1
ATOM 821 N N . ALA A 1 103 ? -10.414 -7.479 -6.620 1.00 93.81 103 ALA A N 1
ATOM 822 C CA . ALA A 1 103 ? -10.782 -8.894 -6.709 1.00 93.81 103 ALA A CA 1
ATOM 823 C C . ALA A 1 103 ? -12.204 -9.083 -7.258 1.00 93.81 103 ALA A C 1
ATOM 825 O O . ALA A 1 103 ? -13.094 -8.274 -7.005 1.00 93.81 103 ALA A O 1
ATOM 826 N N . ILE A 1 104 ? -12.426 -10.170 -8.001 1.00 94.81 104 ILE A N 1
ATOM 827 C CA . ILE A 1 104 ? -13.765 -10.571 -8.455 1.00 94.81 104 ILE A CA 1
ATOM 828 C C . ILE A 1 104 ? -14.440 -11.346 -7.329 1.00 94.81 104 ILE A C 1
ATOM 830 O O . ILE A 1 104 ? -13.906 -12.374 -6.908 1.00 94.81 104 ILE A O 1
ATOM 834 N N . ILE A 1 105 ? -15.601 -10.868 -6.877 1.00 94.50 105 ILE A N 1
ATOM 835 C CA . ILE A 1 105 ? -16.359 -11.478 -5.787 1.00 94.50 105 ILE A CA 1
ATOM 836 C C . ILE A 1 105 ? -17.751 -11.894 -6.265 1.00 94.50 105 ILE A C 1
ATOM 838 O O . ILE A 1 105 ? -18.518 -11.080 -6.770 1.00 94.50 105 ILE A O 1
ATOM 842 N N . ASP A 1 106 ? -18.100 -13.171 -6.098 1.00 92.25 106 ASP A N 1
ATOM 843 C CA . ASP A 1 106 ? -19.366 -13.716 -6.611 1.00 92.25 106 ASP A CA 1
ATOM 844 C C . ASP A 1 106 ? -20.576 -12.983 -6.016 1.00 92.25 106 ASP A C 1
ATOM 846 O O . ASP A 1 106 ? -20.820 -13.072 -4.819 1.00 92.25 106 ASP A O 1
ATOM 850 N N . GLY A 1 107 ? -21.374 -12.301 -6.838 1.00 91.44 107 GLY A N 1
ATOM 851 C CA . GLY A 1 107 ? -22.565 -11.580 -6.367 1.00 91.44 107 GLY A CA 1
ATOM 852 C C . GLY A 1 107 ? -22.291 -10.204 -5.746 1.00 91.44 107 GLY A C 1
ATOM 853 O O . GLY A 1 107 ? -23.237 -9.553 -5.313 1.00 91.44 107 GLY A O 1
ATOM 854 N N . ILE A 1 108 ? -21.042 -9.727 -5.760 1.00 95.25 108 ILE A N 1
ATOM 855 C CA . ILE A 1 108 ? -20.679 -8.335 -5.457 1.00 95.25 108 ILE A CA 1
ATOM 856 C C . ILE A 1 108 ? -20.098 -7.685 -6.721 1.00 95.25 108 ILE A C 1
ATOM 858 O O . ILE A 1 108 ? -19.186 -8.255 -7.316 1.00 95.25 108 ILE A O 1
ATOM 862 N N . PRO A 1 109 ? -20.574 -6.500 -7.145 1.00 97.38 109 PRO A N 1
ATOM 863 C CA . PRO A 1 109 ? -19.925 -5.741 -8.208 1.00 97.38 109 PRO A CA 1
ATOM 864 C C . PRO A 1 109 ? -18.447 -5.475 -7.901 1.00 97.38 109 PRO A C 1
ATOM 866 O O . PRO A 1 109 ? -18.104 -4.952 -6.838 1.00 97.38 109 PRO A O 1
ATOM 869 N N . SER A 1 110 ? -17.572 -5.823 -8.837 1.00 97.50 110 SER A N 1
ATOM 870 C CA . SER A 1 110 ? -16.121 -5.779 -8.662 1.00 97.50 110 SER A CA 1
ATOM 871 C C . SER A 1 110 ? -15.458 -4.856 -9.678 1.00 97.50 110 SER A C 1
ATOM 873 O O . SER A 1 110 ? -15.612 -5.030 -10.888 1.00 97.50 110 SER A O 1
ATOM 875 N N . ILE A 1 111 ? -14.658 -3.915 -9.182 1.00 97.75 111 ILE A N 1
ATOM 876 C CA . ILE A 1 111 ? -13.717 -3.130 -9.977 1.00 97.75 111 ILE A CA 1
ATOM 877 C C . ILE A 1 111 ? -12.381 -3.871 -10.015 1.00 97.75 111 ILE A C 1
ATOM 879 O O . ILE A 1 111 ? -11.788 -4.147 -8.971 1.00 97.75 111 ILE A O 1
ATOM 883 N N . VAL A 1 112 ? -11.891 -4.189 -11.209 1.00 95.50 112 VAL A N 1
ATOM 884 C CA . VAL A 1 112 ? -10.622 -4.903 -11.401 1.00 95.50 112 VAL A CA 1
ATOM 885 C C . VAL A 1 112 ? -9.793 -4.262 -12.500 1.00 95.50 112 VAL A C 1
ATOM 887 O O . VAL A 1 112 ? -10.324 -3.661 -13.426 1.00 95.50 112 VAL A O 1
ATOM 890 N N . THR A 1 113 ? -8.481 -4.422 -12.427 1.00 93.88 113 THR A N 1
ATOM 891 C CA . THR A 1 113 ? -7.556 -3.882 -13.430 1.00 93.88 113 THR A CA 1
ATOM 892 C C . THR A 1 113 ? -7.162 -4.956 -14.442 1.00 93.88 113 THR A C 1
ATOM 894 O O . THR A 1 113 ? -7.172 -6.148 -14.120 1.00 93.88 113 THR A O 1
ATOM 897 N N . ASP A 1 114 ? -6.752 -4.565 -15.654 1.00 94.31 114 ASP A N 1
ATOM 898 C CA . ASP A 1 114 ? -6.118 -5.473 -16.621 1.00 94.31 114 ASP A CA 1
ATOM 899 C C . ASP A 1 114 ? -4.707 -5.942 -16.218 1.00 94.31 114 ASP A C 1
ATOM 901 O O . ASP A 1 114 ? -3.706 -5.653 -16.872 1.00 94.31 114 ASP A O 1
ATOM 905 N N . ASN A 1 115 ? -4.627 -6.707 -15.132 1.00 96.19 115 ASN A N 1
ATOM 906 C CA . ASN A 1 115 ? -3.387 -7.270 -14.601 1.00 96.19 115 ASN A CA 1
ATOM 907 C C . ASN A 1 115 ? -2.635 -8.137 -15.628 1.00 96.19 115 ASN A C 1
ATOM 909 O O . ASN A 1 115 ? -1.412 -8.037 -15.747 1.00 96.19 115 ASN A O 1
ATOM 913 N N . PHE A 1 116 ? -3.368 -8.951 -16.395 1.00 97.50 116 PHE A N 1
ATOM 914 C CA . PHE A 1 116 ? -2.803 -9.782 -17.457 1.00 97.50 116 PHE A CA 1
ATOM 915 C C . PHE A 1 116 ? -2.215 -8.932 -18.585 1.00 97.50 116 PHE A C 1
ATOM 917 O O . PHE A 1 116 ? -1.040 -9.094 -18.911 1.00 97.50 116 PHE A O 1
ATOM 924 N N . GLY A 1 117 ? -3.011 -8.027 -19.172 1.00 97.50 117 GLY A N 1
ATOM 925 C CA . GLY A 1 117 ? -2.586 -7.204 -20.306 1.00 97.50 117 GLY A CA 1
ATOM 926 C C . GLY A 1 117 ? -1.421 -6.285 -19.945 1.00 97.50 117 GLY A C 1
ATOM 927 O O . GLY A 1 117 ? -0.442 -6.201 -20.690 1.00 97.50 117 GLY A O 1
ATOM 928 N N . GLY A 1 118 ? -1.474 -5.680 -18.756 1.00 97.38 118 GLY A N 1
ATOM 929 C CA . GLY A 1 118 ? -0.397 -4.865 -18.211 1.00 97.38 118 GLY A CA 1
ATOM 930 C C . GLY A 1 118 ? 0.913 -5.639 -18.087 1.00 97.38 118 GLY A C 1
ATOM 931 O O . GLY A 1 118 ? 1.923 -5.236 -18.667 1.00 97.38 118 GLY A O 1
ATOM 932 N N . MET A 1 119 ? 0.898 -6.789 -17.403 1.00 98.50 119 MET A N 1
ATOM 933 C CA . MET A 1 119 ? 2.119 -7.576 -17.198 1.00 98.50 119 MET A CA 1
ATOM 934 C C . MET A 1 119 ? 2.639 -8.180 -18.505 1.00 98.50 119 MET A C 1
ATOM 936 O O . MET A 1 119 ? 3.841 -8.202 -18.756 1.00 98.50 119 MET A O 1
ATOM 940 N N . PHE A 1 120 ? 1.740 -8.626 -19.380 1.00 98.62 120 PHE A N 1
ATOM 941 C CA . PHE A 1 120 ? 2.117 -9.085 -20.709 1.00 98.62 120 PHE A CA 1
ATOM 942 C C . PHE A 1 120 ? 2.861 -7.988 -21.481 1.00 98.62 120 PHE A C 1
ATOM 944 O O . PHE A 1 120 ? 3.911 -8.258 -22.056 1.00 98.62 120 PHE A O 1
ATOM 951 N N . SER A 1 121 ? 2.363 -6.746 -21.456 1.00 98.12 121 SER A N 1
ATOM 952 C CA . SER A 1 121 ? 2.960 -5.634 -22.205 1.00 98.12 121 SER A CA 1
ATOM 953 C C . SER A 1 121 ? 4.373 -5.269 -21.739 1.00 98.12 121 SER A C 1
ATOM 955 O O . SER A 1 121 ? 5.239 -5.025 -22.578 1.00 98.12 121 SER A O 1
ATOM 957 N N . VAL A 1 122 ? 4.639 -5.276 -20.426 1.00 98.12 122 VAL A N 1
ATOM 958 C CA . VAL A 1 122 ? 5.978 -4.957 -19.902 1.00 98.12 122 VAL A CA 1
ATOM 959 C C . VAL A 1 122 ? 6.982 -6.069 -20.210 1.00 98.12 122 VAL A C 1
ATOM 961 O O . VAL A 1 122 ? 8.116 -5.786 -20.584 1.00 98.12 122 VAL A O 1
ATOM 964 N N . VAL A 1 123 ? 6.561 -7.335 -20.139 1.00 98.50 123 VAL A N 1
ATOM 965 C CA . VAL A 1 123 ? 7.425 -8.483 -20.455 1.00 98.50 123 VAL A CA 1
ATOM 966 C C . VAL A 1 123 ? 7.710 -8.562 -21.955 1.00 98.50 123 VAL A C 1
ATOM 968 O O . VAL A 1 123 ? 8.855 -8.771 -22.346 1.00 98.50 123 VAL A O 1
ATOM 971 N N . ASP A 1 124 ? 6.695 -8.342 -22.796 1.00 98.31 124 ASP A N 1
ATOM 972 C CA . ASP A 1 124 ? 6.847 -8.260 -24.254 1.00 98.31 124 ASP A CA 1
ATOM 973 C C . ASP A 1 124 ? 7.821 -7.139 -24.636 1.00 98.31 124 ASP A C 1
ATOM 975 O O . ASP A 1 124 ? 8.714 -7.357 -25.450 1.00 98.31 124 ASP A O 1
ATOM 979 N N . HIS A 1 125 ? 7.723 -5.972 -23.992 1.00 97.44 125 HIS A N 1
ATOM 980 C CA . HIS A 1 125 ? 8.678 -4.882 -24.182 1.00 97.44 125 HIS A CA 1
ATOM 981 C C . HIS A 1 125 ? 10.112 -5.300 -23.826 1.00 97.44 125 HIS A C 1
ATOM 983 O O . HIS A 1 125 ? 11.018 -5.097 -24.631 1.00 97.44 125 HIS A O 1
ATOM 989 N N . ILE A 1 126 ? 10.327 -5.920 -22.659 1.00 98.19 126 ILE A N 1
ATOM 990 C CA . ILE A 1 126 ? 11.668 -6.356 -22.242 1.00 98.19 126 ILE A CA 1
ATOM 991 C C . ILE A 1 126 ? 12.273 -7.352 -23.239 1.00 98.19 126 ILE A C 1
ATOM 993 O O . ILE A 1 126 ? 13.416 -7.176 -23.640 1.00 98.19 126 ILE A O 1
ATOM 997 N N . ILE A 1 127 ? 11.505 -8.339 -23.706 1.00 97.69 127 ILE A N 1
ATOM 998 C CA . ILE A 1 127 ? 12.013 -9.358 -24.637 1.00 97.69 127 ILE A CA 1
ATOM 999 C C . ILE A 1 127 ? 12.245 -8.799 -26.049 1.00 97.69 127 ILE A C 1
ATOM 1001 O O . ILE A 1 127 ? 13.182 -9.203 -26.731 1.00 97.69 127 ILE A O 1
ATOM 1005 N N . THR A 1 128 ? 11.374 -7.909 -26.529 1.00 95.56 128 THR A N 1
ATOM 1006 C CA . THR A 1 128 ? 11.406 -7.460 -27.934 1.00 95.56 128 THR A CA 1
ATOM 1007 C C . THR A 1 128 ? 12.302 -6.251 -28.174 1.00 95.56 128 THR A C 1
ATOM 1009 O O . THR A 1 128 ? 12.732 -6.031 -29.308 1.00 95.56 128 THR A O 1
ATOM 1012 N N . ASN A 1 129 ? 12.571 -5.449 -27.141 1.00 93.62 129 ASN A N 1
ATOM 1013 C CA . ASN A 1 129 ? 13.333 -4.208 -27.268 1.00 93.62 129 ASN A CA 1
ATOM 1014 C C . ASN A 1 129 ? 14.722 -4.252 -26.630 1.00 93.62 129 ASN A C 1
ATOM 1016 O O . ASN A 1 129 ? 15.504 -3.338 -26.893 1.00 93.62 129 ASN A O 1
ATOM 1020 N N . HIS A 1 130 ? 15.031 -5.270 -25.825 1.00 93.94 130 HIS A N 1
ATOM 1021 C CA . HIS A 1 130 ? 16.290 -5.355 -25.091 1.00 93.94 130 HIS A CA 1
ATOM 1022 C C . HIS A 1 130 ? 16.976 -6.692 -25.329 1.00 93.94 130 HIS A C 1
ATOM 1024 O O . HIS A 1 130 ? 16.326 -7.717 -25.517 1.00 93.94 130 HIS A O 1
ATOM 1030 N N . ASP A 1 131 ? 18.305 -6.665 -25.321 1.00 92.44 131 ASP A N 1
ATOM 1031 C CA . ASP A 1 131 ? 19.132 -7.855 -25.501 1.00 92.44 131 ASP A CA 1
ATOM 1032 C C . ASP A 1 131 ? 19.351 -8.521 -24.137 1.00 92.44 131 ASP A C 1
ATOM 1034 O O . ASP A 1 131 ? 20.289 -8.197 -23.410 1.00 92.44 131 ASP A O 1
ATOM 1038 N N . VAL A 1 132 ? 18.398 -9.369 -23.741 1.00 95.56 132 VAL A N 1
ATOM 1039 C CA . VAL A 1 132 ? 18.395 -10.085 -22.456 1.00 95.56 132 VAL A CA 1
ATOM 1040 C C . VAL A 1 132 ? 18.368 -11.591 -22.696 1.00 95.56 132 VAL A C 1
ATOM 1042 O O . VAL A 1 132 ? 17.592 -12.079 -23.516 1.00 95.56 132 VAL A O 1
ATOM 1045 N N . GLU A 1 133 ? 19.172 -12.355 -21.956 1.00 95.31 133 GLU A N 1
ATOM 1046 C CA . GLU A 1 133 ? 19.208 -13.821 -22.065 1.00 95.31 133 GLU A CA 1
ATOM 1047 C C . GLU A 1 133 ? 18.421 -14.496 -20.937 1.00 95.31 133 GLU A C 1
ATOM 1049 O O . GLU A 1 133 ? 17.826 -15.562 -21.125 1.00 95.31 133 GLU A O 1
ATOM 1054 N N . LYS A 1 134 ? 18.400 -13.878 -19.752 1.00 97.75 134 LYS A N 1
ATOM 1055 C CA . LYS A 1 134 ? 17.756 -14.404 -18.546 1.00 97.75 134 LYS A CA 1
ATOM 1056 C C . LYS A 1 134 ? 16.850 -13.367 -17.905 1.00 97.75 134 LYS A C 1
ATOM 1058 O O . LYS A 1 134 ? 17.297 -12.305 -17.477 1.00 97.75 134 LYS A O 1
ATOM 1063 N N . ILE A 1 135 ? 15.580 -13.729 -17.748 1.00 98.31 135 ILE A N 1
ATOM 1064 C CA . ILE A 1 135 ? 14.568 -12.884 -17.113 1.00 98.31 135 ILE A CA 1
ATOM 1065 C C . ILE A 1 135 ? 14.102 -13.551 -15.822 1.00 98.31 135 ILE A C 1
ATOM 1067 O O . ILE A 1 135 ? 13.506 -14.628 -15.859 1.00 98.31 135 ILE A O 1
ATOM 1071 N N . GLY A 1 136 ? 14.341 -12.885 -14.695 1.00 98.12 136 GLY A N 1
ATOM 1072 C CA . GLY A 1 136 ? 13.747 -13.234 -13.415 1.00 98.12 136 GLY A CA 1
ATOM 1073 C C . GLY A 1 136 ? 12.372 -12.602 -13.234 1.00 98.12 136 GLY A C 1
ATOM 1074 O O . GLY A 1 136 ? 12.148 -11.458 -13.626 1.00 98.12 136 GLY A O 1
ATOM 1075 N N . PHE A 1 137 ? 11.449 -13.340 -12.621 1.00 98.56 137 PHE A N 1
ATOM 1076 C CA . PHE A 1 137 ? 10.131 -12.836 -12.241 1.00 98.56 137 PHE A CA 1
ATOM 1077 C C . PHE A 1 137 ? 9.992 -12.844 -10.724 1.00 98.56 137 PHE A C 1
ATOM 1079 O O . PHE A 1 137 ? 10.127 -13.891 -10.095 1.00 98.56 137 PHE A O 1
ATOM 1086 N N . VAL A 1 138 ? 9.690 -11.689 -10.137 1.00 98.44 138 VAL A N 1
ATOM 1087 C CA . VAL A 1 138 ? 9.416 -11.561 -8.703 1.00 98.44 138 VAL A CA 1
ATOM 1088 C C . VAL A 1 138 ? 7.908 -11.495 -8.509 1.00 98.44 138 VAL A C 1
ATOM 1090 O O . VAL A 1 138 ? 7.288 -10.467 -8.781 1.00 98.44 138 VAL A O 1
ATOM 1093 N N . SER A 1 139 ? 7.310 -12.596 -8.060 1.00 96.75 139 SER A N 1
ATOM 1094 C CA . SER A 1 139 ? 5.865 -12.701 -7.856 1.00 96.75 139 SER A CA 1
ATOM 1095 C C . SER A 1 139 ? 5.405 -11.966 -6.598 1.00 96.75 139 SER A C 1
ATOM 1097 O O . SER A 1 139 ? 6.180 -11.752 -5.672 1.00 96.75 139 SER A O 1
ATOM 1099 N N . GLY A 1 140 ? 4.117 -11.647 -6.523 1.00 94.50 140 GLY A N 1
ATOM 1100 C CA . GLY A 1 140 ? 3.434 -11.401 -5.253 1.00 94.50 140 GLY A CA 1
ATOM 1101 C C . GLY A 1 140 ? 3.040 -12.706 -4.541 1.00 94.50 140 GLY A C 1
ATOM 1102 O O . GLY A 1 140 ? 3.502 -13.789 -4.933 1.00 94.50 140 GLY A O 1
ATOM 1103 N N . PRO A 1 141 ? 2.144 -12.624 -3.538 1.00 91.81 141 PRO A N 1
ATOM 1104 C CA . PRO A 1 141 ? 1.594 -13.788 -2.848 1.00 91.81 141 PRO A CA 1
ATOM 1105 C C . PRO A 1 141 ? 0.920 -14.774 -3.815 1.00 91.81 141 PRO A C 1
ATOM 1107 O O . PRO A 1 141 ? 0.165 -14.377 -4.703 1.00 91.81 141 PRO A O 1
ATOM 1110 N N . GLU A 1 142 ? 1.164 -16.074 -3.639 1.00 89.06 142 GLU A N 1
ATOM 1111 C CA . GLU A 1 142 ? 0.725 -17.119 -4.584 1.00 89.06 142 GLU A CA 1
ATOM 1112 C C . GLU A 1 142 ? -0.794 -17.224 -4.741 1.00 89.06 142 GLU A C 1
ATOM 1114 O O . GLU A 1 142 ? -1.276 -17.615 -5.800 1.00 89.06 142 GLU A O 1
ATOM 1119 N N . THR A 1 143 ? -1.547 -16.892 -3.694 1.00 87.56 143 THR A N 1
ATOM 1120 C CA . THR A 1 143 ? -3.010 -16.993 -3.679 1.00 87.56 143 THR A CA 1
ATOM 1121 C C . THR A 1 143 ? -3.711 -15.712 -4.128 1.00 87.56 143 THR A C 1
ATOM 1123 O O . THR A 1 143 ? -4.900 -15.760 -4.444 1.00 87.56 143 THR A O 1
ATOM 1126 N N . ASN A 1 144 ? -2.992 -14.586 -4.208 1.00 90.88 144 ASN A N 1
ATOM 1127 C CA . ASN A 1 144 ? -3.563 -13.297 -4.584 1.00 90.88 144 ASN A CA 1
ATOM 1128 C C . ASN A 1 144 ? -3.995 -13.291 -6.066 1.00 90.88 144 ASN A C 1
ATOM 1130 O O . ASN A 1 144 ? -3.217 -13.620 -6.964 1.00 90.88 144 ASN A O 1
ATOM 1134 N N . ALA A 1 145 ? -5.237 -12.873 -6.325 1.00 90.56 145 ALA A N 1
ATOM 1135 C CA . ALA A 1 145 ? -5.843 -12.906 -7.658 1.00 90.56 145 ALA A CA 1
ATOM 1136 C C . ALA A 1 145 ? -5.127 -12.009 -8.686 1.00 90.56 145 ALA A C 1
ATOM 1138 O O . ALA A 1 145 ? -4.969 -12.404 -9.842 1.00 90.56 145 ALA A O 1
ATOM 1139 N N . GLU A 1 146 ? -4.663 -10.826 -8.278 1.00 93.19 146 GLU A N 1
ATOM 1140 C CA . GLU A 1 146 ? -3.932 -9.913 -9.162 1.00 93.19 146 GLU A CA 1
ATOM 1141 C C . GLU A 1 146 ? -2.567 -10.496 -9.535 1.00 93.19 146 GLU A C 1
ATOM 1143 O O . GLU A 1 146 ? -2.199 -10.495 -10.710 1.00 93.19 146 GLU A O 1
ATOM 1148 N N . ASN A 1 147 ? -1.849 -11.077 -8.566 1.00 95.38 147 ASN A N 1
ATOM 1149 C CA . ASN A 1 147 ? -0.589 -11.776 -8.819 1.00 95.38 147 ASN A CA 1
ATOM 1150 C C . ASN A 1 147 ? -0.766 -12.947 -9.796 1.00 95.38 147 ASN A C 1
ATOM 1152 O O . ASN A 1 147 ? 0.052 -13.111 -10.699 1.00 95.38 147 ASN A O 1
ATOM 1156 N N . LEU A 1 148 ? -1.829 -13.745 -9.646 1.00 94.69 148 LEU A N 1
ATOM 1157 C CA . LEU A 1 148 ? -2.108 -14.868 -10.545 1.00 94.69 148 LEU A CA 1
ATOM 1158 C C . LEU A 1 148 ? -2.276 -14.404 -12.001 1.00 94.69 148 LEU A C 1
ATOM 1160 O O . LEU A 1 148 ? -1.679 -14.995 -12.905 1.00 94.69 148 LEU A O 1
ATOM 1164 N N . GLU A 1 149 ? -3.019 -13.319 -12.233 1.00 96.44 149 GLU A N 1
ATOM 1165 C CA . GLU A 1 149 ? -3.194 -12.745 -13.573 1.00 96.44 149 GLU A CA 1
ATOM 1166 C C . GLU A 1 149 ? -1.910 -12.084 -14.102 1.00 96.44 149 GLU A C 1
ATOM 1168 O O . GLU A 1 149 ? -1.566 -12.280 -15.271 1.00 96.44 149 GLU A O 1
ATOM 1173 N N . ARG A 1 150 ? -1.142 -11.378 -13.255 1.00 97.75 150 ARG A N 1
ATOM 1174 C CA . ARG A 1 150 ? 0.176 -10.825 -13.628 1.00 97.75 150 ARG A CA 1
ATOM 1175 C C . ARG A 1 150 ? 1.130 -11.957 -14.041 1.00 97.75 150 ARG A C 1
ATOM 1177 O O . ARG A 1 150 ? 1.688 -11.938 -15.136 1.00 97.75 150 ARG A O 1
ATOM 1184 N N . PHE A 1 151 ? 1.261 -13.004 -13.230 1.00 98.00 151 PHE A N 1
ATOM 1185 C CA . PHE A 1 151 ? 2.131 -14.146 -13.525 1.00 98.00 151 PHE A CA 1
ATOM 1186 C C . PHE A 1 151 ? 1.714 -14.901 -14.795 1.00 98.00 151 PHE A C 1
ATOM 1188 O O . PHE A 1 151 ? 2.564 -15.348 -15.569 1.00 98.00 151 PHE A O 1
ATOM 1195 N N . LYS A 1 152 ? 0.408 -15.010 -15.052 1.00 98.06 152 LYS A N 1
ATOM 1196 C CA . LYS A 1 152 ? -0.121 -15.531 -16.316 1.00 98.06 152 LYS A CA 1
ATOM 1197 C C . LYS A 1 152 ? 0.288 -14.651 -17.503 1.00 98.06 152 LYS A C 1
ATOM 1199 O O . LYS A 1 152 ? 0.735 -15.192 -18.511 1.00 98.06 152 LYS A O 1
ATOM 1204 N N . GLY A 1 153 ? 0.207 -13.324 -17.371 1.00 98.38 153 GLY A N 1
ATOM 1205 C CA . GLY A 1 153 ? 0.691 -12.366 -18.374 1.00 98.38 153 GLY A CA 1
ATOM 1206 C C . GLY A 1 153 ? 2.179 -12.541 -18.686 1.00 98.38 153 GLY A C 1
ATOM 1207 O O . GLY A 1 153 ? 2.555 -12.625 -19.855 1.00 98.38 153 GLY A O 1
ATOM 1208 N N . TYR A 1 154 ? 3.010 -12.714 -17.652 1.00 98.56 154 TYR A N 1
ATOM 1209 C CA . TYR A 1 154 ? 4.434 -13.033 -17.801 1.00 98.56 154 TYR A CA 1
ATOM 1210 C C . TYR A 1 154 ? 4.660 -14.328 -18.596 1.00 98.56 154 TYR A C 1
ATOM 1212 O O . TYR A 1 154 ? 5.384 -14.322 -19.592 1.00 98.56 154 TYR A O 1
ATOM 1220 N N . LYS A 1 155 ? 4.000 -15.431 -18.219 1.00 98.38 155 LYS A N 1
ATOM 1221 C CA . LYS A 1 155 ? 4.154 -16.720 -18.918 1.00 98.38 155 LYS A CA 1
ATOM 1222 C C . LYS A 1 155 ? 3.725 -16.660 -20.380 1.00 98.38 155 LYS A C 1
ATOM 1224 O O . LYS A 1 155 ? 4.407 -17.225 -21.234 1.00 98.38 155 LYS A O 1
ATOM 1229 N N . GLU A 1 156 ? 2.609 -15.999 -20.677 1.00 98.56 156 GLU A N 1
ATOM 1230 C CA . GLU A 1 156 ? 2.117 -15.891 -22.052 1.00 98.56 156 GLU A CA 1
ATOM 1231 C C . GLU A 1 156 ? 3.015 -14.994 -22.916 1.00 98.56 156 GLU A C 1
ATOM 1233 O O . GLU A 1 156 ? 3.233 -15.315 -24.083 1.00 98.56 156 GLU A O 1
ATOM 1238 N N . ALA A 1 157 ? 3.613 -13.934 -22.360 1.00 98.38 157 ALA A N 1
ATOM 1239 C CA . ALA A 1 157 ? 4.593 -13.114 -23.077 1.00 98.38 157 ALA A CA 1
ATOM 1240 C C . ALA A 1 157 ? 5.898 -13.881 -23.366 1.00 98.38 157 ALA A C 1
ATOM 1242 O O . ALA A 1 157 ? 6.401 -13.835 -24.491 1.00 98.38 157 ALA A O 1
ATOM 1243 N N . ILE A 1 158 ? 6.401 -14.651 -22.392 1.00 98.06 158 ILE A N 1
ATOM 1244 C CA . ILE A 1 158 ? 7.555 -15.553 -22.565 1.00 98.06 158 ILE A CA 1
ATOM 1245 C C . ILE A 1 158 ? 7.275 -16.565 -23.684 1.00 98.06 158 ILE A C 1
ATOM 1247 O O . ILE A 1 158 ? 8.067 -16.712 -24.615 1.00 98.06 158 ILE A O 1
ATOM 1251 N N . LYS A 1 159 ? 6.105 -17.212 -23.639 1.00 97.94 159 LYS A N 1
ATOM 1252 C CA . LYS A 1 159 ? 5.670 -18.195 -24.637 1.00 97.94 159 LYS A CA 1
ATOM 1253 C C . LYS A 1 159 ? 5.511 -17.583 -26.030 1.00 97.94 159 LYS A C 1
ATOM 1255 O O . LYS A 1 159 ? 6.001 -18.164 -26.995 1.00 97.94 159 LYS A O 1
ATOM 1260 N N . LYS A 1 160 ? 4.851 -16.425 -26.150 1.00 98.00 160 LYS A N 1
ATOM 1261 C CA . LYS A 1 160 ? 4.649 -15.721 -27.430 1.00 98.00 160 LYS A CA 1
ATOM 1262 C C . LYS A 1 160 ? 5.975 -15.419 -28.122 1.00 98.00 160 LYS A C 1
ATOM 1264 O O . LYS A 1 160 ? 6.088 -15.625 -29.326 1.00 98.00 160 LYS A O 1
ATOM 1269 N N . ASN A 1 161 ? 6.963 -14.951 -27.365 1.00 96.62 161 ASN A N 1
ATOM 1270 C CA . ASN A 1 161 ? 8.271 -14.586 -27.904 1.00 96.62 161 ASN A CA 1
ATOM 1271 C C . ASN A 1 161 ? 9.237 -15.775 -28.008 1.00 96.62 161 ASN A C 1
ATOM 1273 O O . ASN A 1 161 ? 10.400 -15.587 -28.347 1.00 96.62 161 ASN A O 1
ATOM 1277 N N . SER A 1 162 ? 8.771 -17.003 -27.737 1.00 96.44 162 SER A N 1
ATOM 1278 C CA . SER A 1 162 ? 9.604 -18.215 -27.714 1.00 96.44 162 SER A CA 1
ATOM 1279 C C . SER A 1 162 ? 10.836 -18.085 -26.803 1.00 96.44 162 SER A C 1
ATOM 1281 O O . SER A 1 162 ? 11.878 -18.684 -27.066 1.00 96.44 162 SER A O 1
ATOM 1283 N N . PHE A 1 163 ? 10.716 -17.306 -25.725 1.00 96.12 163 PHE A N 1
ATOM 1284 C CA . PHE A 1 163 ? 11.774 -17.102 -24.742 1.00 96.12 163 PHE A CA 1
ATOM 1285 C C . PHE A 1 163 ? 11.820 -18.283 -23.763 1.00 96.12 163 PHE A C 1
ATOM 1287 O O . PHE A 1 163 ? 10.796 -18.909 -23.467 1.00 96.12 163 PHE A O 1
ATOM 1294 N N . LYS A 1 164 ? 13.003 -18.623 -23.243 1.00 94.19 164 LYS A N 1
ATOM 1295 C CA . LYS A 1 164 ? 13.147 -19.755 -22.319 1.00 94.19 164 LYS A CA 1
ATOM 1296 C C . LYS A 1 164 ? 12.609 -19.380 -20.935 1.00 94.19 164 LYS A C 1
ATOM 1298 O O . LYS A 1 164 ? 13.180 -18.533 -20.257 1.00 94.19 164 LYS A O 1
ATOM 1303 N N . LEU A 1 165 ? 11.551 -20.059 -20.491 1.00 93.88 165 LEU A N 1
ATOM 1304 C CA . LEU A 1 165 ? 11.102 -19.986 -19.100 1.00 93.88 165 LEU A CA 1
ATOM 1305 C C . LEU A 1 165 ? 12.068 -20.775 -18.205 1.00 93.88 165 LEU A C 1
ATOM 1307 O O . LEU A 1 165 ? 12.215 -21.987 -18.375 1.00 93.88 165 LEU A O 1
ATOM 1311 N N . ASP A 1 166 ? 12.687 -20.100 -17.240 1.00 94.31 166 ASP A N 1
ATOM 1312 C CA . ASP A 1 166 ? 13.507 -20.730 -16.206 1.00 94.31 166 ASP A CA 1
ATOM 1313 C C . ASP A 1 166 ? 12.790 -20.655 -14.854 1.00 94.31 166 ASP A C 1
ATOM 1315 O O . ASP A 1 166 ? 12.623 -19.581 -14.278 1.00 94.31 166 ASP A O 1
ATOM 1319 N N . ASN A 1 167 ? 12.344 -21.807 -14.346 1.00 94.00 167 ASN A N 1
ATOM 1320 C CA . ASN A 1 167 ? 11.614 -21.867 -13.080 1.00 94.00 167 ASN A CA 1
ATOM 1321 C C . ASN A 1 167 ? 12.493 -21.514 -11.869 1.00 94.00 167 ASN A C 1
ATOM 1323 O O . ASN A 1 167 ? 11.949 -21.125 -10.837 1.00 94.00 167 ASN A O 1
ATOM 1327 N N . GLU A 1 168 ? 13.823 -21.613 -11.984 1.00 95.44 168 GLU A N 1
ATOM 1328 C CA . GLU A 1 168 ? 14.745 -21.215 -10.912 1.00 95.44 168 GLU A CA 1
ATOM 1329 C C . GLU A 1 168 ? 14.871 -19.689 -10.788 1.00 95.44 168 GLU A C 1
ATOM 1331 O O . GLU A 1 168 ? 15.284 -19.188 -9.743 1.00 95.44 168 GLU A O 1
ATOM 1336 N N . LEU A 1 169 ? 14.455 -18.942 -11.819 1.00 96.69 169 LEU A N 1
ATOM 1337 C CA . LEU A 1 169 ? 14.419 -17.476 -11.830 1.00 96.69 169 LEU A CA 1
ATOM 1338 C C . LEU A 1 169 ? 13.039 -16.913 -11.440 1.00 96.69 169 LEU A C 1
ATOM 1340 O O . LEU A 1 169 ? 12.747 -15.741 -11.677 1.00 96.69 169 LEU A O 1
ATOM 1344 N N . ILE A 1 170 ? 12.179 -17.735 -10.832 1.00 97.69 170 ILE A N 1
ATOM 1345 C CA . ILE A 1 170 ? 10.899 -17.300 -10.264 1.00 97.69 170 ILE A CA 1
ATOM 1346 C C . ILE A 1 170 ? 11.073 -17.107 -8.757 1.00 97.69 170 ILE A C 1
ATOM 1348 O O . ILE A 1 170 ? 11.184 -18.059 -7.981 1.00 97.69 170 ILE A O 1
ATOM 1352 N N . PHE A 1 171 ? 11.073 -15.849 -8.335 1.00 97.56 171 PHE A N 1
ATOM 1353 C CA . PHE A 1 171 ? 11.267 -15.440 -6.954 1.00 97.56 171 PHE A CA 1
ATOM 1354 C C . PHE A 1 171 ? 9.922 -15.150 -6.288 1.00 97.56 171 PHE A C 1
ATOM 1356 O O . PHE A 1 171 ? 9.126 -14.359 -6.788 1.00 97.56 171 PHE A O 1
ATOM 1363 N N . LYS A 1 172 ? 9.663 -15.787 -5.143 1.00 95.44 172 LYS A N 1
ATOM 1364 C CA . LYS A 1 172 ? 8.407 -15.613 -4.403 1.00 95.44 172 LYS A CA 1
ATOM 1365 C C . LYS A 1 172 ? 8.481 -14.381 -3.506 1.00 95.44 172 LYS A C 1
ATOM 1367 O O . LYS A 1 172 ? 9.155 -14.415 -2.474 1.00 95.44 172 LYS A O 1
ATOM 1372 N N . GLY A 1 173 ? 7.784 -13.321 -3.890 1.00 94.62 173 GLY A N 1
ATOM 1373 C CA . GLY A 1 173 ? 7.586 -12.127 -3.075 1.00 94.62 173 GLY A CA 1
ATOM 1374 C C . GLY A 1 173 ? 6.205 -12.077 -2.418 1.00 94.62 173 GLY A C 1
ATOM 1375 O O . GLY A 1 173 ? 5.432 -13.035 -2.441 1.00 94.62 173 GLY A O 1
ATOM 1376 N N . ASP A 1 174 ? 5.918 -10.950 -1.779 1.00 91.81 174 ASP A N 1
ATOM 1377 C CA . ASP A 1 174 ? 4.701 -10.710 -0.992 1.00 91.81 174 ASP A CA 1
ATOM 1378 C C . ASP A 1 174 ? 4.150 -9.286 -1.177 1.00 91.81 174 ASP A C 1
ATOM 1380 O O . ASP A 1 174 ? 3.401 -8.796 -0.337 1.00 91.81 174 ASP A O 1
ATOM 1384 N N . PHE A 1 175 ? 4.532 -8.631 -2.281 1.00 92.50 175 PHE A N 1
ATOM 1385 C CA . PHE A 1 175 ? 4.267 -7.220 -2.585 1.00 92.50 175 PHE A CA 1
ATOM 1386 C C . PHE A 1 175 ? 4.926 -6.197 -1.649 1.00 92.50 175 PHE A C 1
ATOM 1388 O O . PHE A 1 175 ? 4.800 -5.002 -1.909 1.00 92.50 175 PHE A O 1
ATOM 1395 N N . SER A 1 176 ? 5.668 -6.619 -0.620 1.00 90.31 176 SER A N 1
ATOM 1396 C CA . SER A 1 176 ? 6.344 -5.693 0.290 1.00 90.31 176 SER A CA 1
ATOM 1397 C C . SER A 1 176 ? 7.730 -5.280 -0.201 1.00 90.31 176 SER A C 1
ATOM 1399 O O . SER A 1 176 ? 8.450 -6.042 -0.861 1.00 90.31 176 SER A O 1
ATOM 1401 N N . TYR A 1 177 ? 8.157 -4.093 0.228 1.00 88.56 177 TYR A N 1
ATOM 1402 C CA . TYR A 1 177 ? 9.503 -3.569 -0.009 1.00 88.56 177 TYR A CA 1
ATOM 1403 C C . TYR A 1 177 ? 10.620 -4.555 0.386 1.00 88.56 177 TYR A C 1
ATOM 1405 O O . TYR A 1 177 ? 11.630 -4.674 -0.298 1.00 88.56 177 TYR A O 1
ATOM 1413 N N . ASN A 1 178 ? 10.437 -5.310 1.471 1.00 90.06 178 ASN A N 1
ATOM 1414 C CA . ASN A 1 178 ? 11.459 -6.208 2.024 1.00 90.06 178 ASN A CA 1
ATOM 1415 C C . ASN A 1 178 ? 11.350 -7.664 1.531 1.00 90.06 178 ASN A C 1
ATOM 1417 O O . ASN A 1 178 ? 12.043 -8.543 2.052 1.00 90.06 178 ASN A O 1
ATOM 1421 N N . SER A 1 179 ? 10.506 -7.939 0.531 1.00 91.19 179 SER A N 1
ATOM 1422 C CA . SER A 1 179 ? 10.283 -9.287 -0.020 1.00 91.19 179 SER A CA 1
ATOM 1423 C C . SER A 1 179 ? 11.571 -9.998 -0.463 1.00 91.19 179 SER A C 1
ATOM 1425 O O . SER A 1 179 ? 11.691 -11.218 -0.317 1.00 91.19 179 SER A O 1
ATOM 1427 N N . PHE A 1 180 ? 12.566 -9.234 -0.932 1.00 92.50 180 PHE A N 1
ATOM 1428 C CA . PHE A 1 180 ? 13.856 -9.738 -1.406 1.00 92.50 180 PHE A CA 1
ATOM 1429 C C . PHE A 1 180 ? 14.630 -10.535 -0.355 1.00 92.50 180 PHE A C 1
ATOM 1431 O O . PHE A 1 180 ? 15.394 -11.427 -0.721 1.00 92.50 180 PHE A O 1
ATOM 1438 N N . ASN A 1 181 ? 14.401 -10.300 0.943 1.00 92.44 181 ASN A N 1
ATOM 1439 C CA . ASN A 1 181 ? 15.054 -11.046 2.025 1.00 92.44 181 ASN A CA 1
ATOM 1440 C C . ASN A 1 181 ? 14.872 -12.568 1.892 1.00 92.44 181 ASN A C 1
ATOM 1442 O O . ASN A 1 181 ? 15.710 -13.339 2.355 1.00 92.44 181 ASN A O 1
ATOM 1446 N N . LYS A 1 182 ? 13.794 -13.010 1.232 1.00 91.50 182 LYS A N 1
ATOM 1447 C CA . LYS A 1 182 ? 13.471 -14.427 1.017 1.00 91.50 182 LYS A CA 1
ATOM 1448 C C . LYS A 1 182 ? 14.294 -15.085 -0.093 1.00 91.50 182 LYS A C 1
ATOM 1450 O O . LYS A 1 182 ? 14.375 -16.311 -0.133 1.00 91.50 182 LYS A O 1
ATOM 1455 N N . PHE A 1 183 ? 14.858 -14.304 -1.015 1.00 95.44 183 PHE A N 1
ATOM 1456 C CA . PHE A 1 183 ? 15.459 -14.830 -2.244 1.00 95.44 183 PHE A CA 1
ATOM 1457 C C . PHE A 1 183 ? 16.733 -14.113 -2.709 1.00 95.44 183 PHE A C 1
ATOM 1459 O O . PHE A 1 183 ? 17.289 -14.493 -3.738 1.00 95.44 183 PHE A O 1
ATOM 1466 N N . LEU A 1 184 ? 17.244 -13.124 -1.969 1.00 95.06 184 LEU A N 1
ATOM 1467 C CA . LEU A 1 184 ? 18.443 -12.362 -2.342 1.00 95.06 184 LEU A CA 1
ATOM 1468 C C . LEU A 1 184 ? 19.662 -13.264 -2.590 1.00 95.06 184 LEU A C 1
ATOM 1470 O O . LEU A 1 184 ? 20.415 -13.042 -3.531 1.00 95.06 184 LEU A O 1
ATOM 1474 N N . ASN A 1 185 ? 19.817 -14.322 -1.790 1.00 93.69 185 ASN A N 1
ATOM 1475 C CA . ASN A 1 185 ? 20.881 -15.321 -1.936 1.00 93.69 185 ASN A CA 1
ATOM 1476 C C . ASN A 1 185 ? 20.779 -16.163 -3.219 1.00 93.69 185 ASN A C 1
ATOM 1478 O O . ASN A 1 185 ? 21.774 -16.729 -3.658 1.00 93.69 185 ASN A O 1
ATOM 1482 N N . LYS A 1 186 ? 19.578 -16.286 -3.792 1.00 95.00 186 LYS A N 1
ATOM 1483 C CA . LYS A 1 186 ? 19.362 -16.907 -5.101 1.00 95.00 186 LYS A CA 1
ATOM 1484 C C . LYS A 1 186 ? 19.530 -15.893 -6.220 1.00 95.00 186 LYS A C 1
ATOM 1486 O O . LYS A 1 186 ? 20.010 -16.255 -7.282 1.00 95.00 186 LYS A O 1
ATOM 1491 N N . LEU A 1 187 ? 19.152 -14.639 -5.980 1.00 96.38 187 LEU A N 1
ATOM 1492 C CA . LEU A 1 187 ? 19.290 -13.566 -6.955 1.00 96.38 187 LEU A CA 1
ATOM 1493 C C . LEU A 1 187 ? 20.764 -13.220 -7.216 1.00 96.38 187 LEU A C 1
ATOM 1495 O O . LEU A 1 187 ? 21.144 -13.023 -8.370 1.00 96.38 187 LEU A O 1
ATOM 1499 N N . VAL A 1 188 ? 21.588 -13.199 -6.163 1.00 96.25 188 VAL A N 1
ATOM 1500 C CA . VAL A 1 188 ? 23.026 -12.908 -6.212 1.00 96.25 188 VAL A CA 1
ATOM 1501 C C . VAL A 1 188 ? 23.816 -14.145 -5.789 1.00 96.25 188 VAL A C 1
ATOM 1503 O O . VAL A 1 188 ? 23.818 -14.519 -4.616 1.00 96.25 188 VAL A O 1
ATOM 1506 N N . ILE A 1 189 ? 24.537 -14.756 -6.728 1.00 94.62 189 ILE A N 1
ATOM 1507 C CA . ILE A 1 189 ? 25.365 -15.946 -6.486 1.00 94.62 189 ILE A CA 1
ATOM 1508 C C . ILE A 1 189 ? 26.816 -15.607 -6.815 1.00 94.62 189 ILE A C 1
ATOM 1510 O O . ILE A 1 189 ? 27.115 -15.117 -7.900 1.00 94.62 189 ILE A O 1
ATOM 1514 N N . ASN A 1 190 ? 27.731 -15.866 -5.876 1.00 92.25 190 ASN A N 1
ATOM 1515 C CA . ASN A 1 190 ? 29.171 -15.610 -6.036 1.00 92.25 190 ASN A CA 1
ATOM 1516 C C . ASN A 1 190 ? 29.501 -14.174 -6.501 1.00 92.25 190 ASN A C 1
ATOM 1518 O O . ASN A 1 190 ? 30.434 -13.965 -7.271 1.00 92.25 190 ASN A O 1
ATOM 1522 N N . GLY A 1 191 ? 28.725 -13.184 -6.045 1.00 89.88 191 GLY A N 1
ATOM 1523 C CA . GLY A 1 191 ? 28.919 -11.775 -6.403 1.00 89.88 191 GLY A CA 1
ATOM 1524 C C . GLY A 1 191 ? 28.463 -11.403 -7.817 1.00 89.88 191 GLY A C 1
ATOM 1525 O O . GLY A 1 191 ? 28.865 -10.361 -8.317 1.00 89.88 191 GLY A O 1
ATOM 1526 N N . SER A 1 192 ? 27.648 -12.234 -8.472 1.00 93.94 192 SER A N 1
ATOM 1527 C CA . SER A 1 192 ? 27.050 -11.957 -9.785 1.00 93.94 192 SER A CA 1
ATOM 1528 C C . SER A 1 192 ? 25.531 -12.115 -9.738 1.00 93.94 192 SER A C 1
ATOM 1530 O O . SER A 1 192 ? 25.011 -12.929 -8.970 1.00 93.94 192 SER A O 1
ATOM 1532 N N . LEU A 1 193 ? 24.820 -11.345 -10.563 1.00 96.25 193 LEU A N 1
ATOM 1533 C CA . LEU A 1 193 ? 23.377 -11.499 -10.741 1.00 96.25 193 LEU A CA 1
ATOM 1534 C C . LEU A 1 193 ? 23.067 -12.768 -11.537 1.00 96.25 193 LEU A C 1
ATOM 1536 O O . LEU A 1 193 ? 23.808 -13.161 -12.437 1.00 96.25 193 LEU A O 1
ATOM 1540 N N . THR A 1 194 ? 21.964 -13.421 -11.188 1.00 96.69 194 THR A N 1
ATOM 1541 C CA . THR A 1 194 ? 21.507 -14.649 -11.858 1.00 96.69 194 THR A CA 1
ATOM 1542 C C . THR A 1 194 ? 20.668 -14.398 -13.109 1.00 96.69 194 THR A C 1
ATOM 1544 O O . THR A 1 194 ? 20.478 -15.326 -13.900 1.00 96.69 194 THR A O 1
ATOM 1547 N N . CYS A 1 195 ? 20.208 -13.163 -13.316 1.00 97.12 195 CYS A N 1
ATOM 1548 C CA . CYS A 1 195 ? 19.405 -12.732 -14.457 1.00 97.12 195 CYS A CA 1
ATOM 1549 C C . CYS A 1 195 ? 19.781 -11.316 -14.920 1.00 97.12 195 CYS A C 1
ATOM 1551 O O . CYS A 1 195 ? 20.256 -10.513 -14.117 1.00 97.12 195 CYS A O 1
ATOM 1553 N N . ASP A 1 196 ? 19.490 -11.012 -16.185 1.00 97.44 196 ASP A N 1
ATOM 1554 C CA . ASP A 1 196 ? 19.777 -9.722 -16.829 1.00 97.44 196 ASP A CA 1
ATOM 1555 C C . ASP A 1 196 ? 18.628 -8.723 -16.638 1.00 97.44 196 ASP A C 1
ATOM 1557 O O . ASP A 1 196 ? 18.839 -7.512 -16.614 1.00 97.44 196 ASP A O 1
ATOM 1561 N N . ALA A 1 197 ? 17.399 -9.225 -16.477 1.00 98.25 197 ALA A N 1
ATOM 1562 C CA . ALA A 1 197 ? 16.216 -8.416 -16.214 1.00 98.25 197 ALA A CA 1
ATOM 1563 C C . ALA A 1 197 ? 15.358 -9.005 -15.092 1.00 98.25 197 ALA A C 1
ATOM 1565 O O . ALA A 1 197 ? 15.140 -10.215 -15.029 1.00 98.25 197 ALA A O 1
ATOM 1566 N N . LEU A 1 198 ? 14.829 -8.134 -14.236 1.00 98.38 198 LEU A N 1
ATOM 1567 C CA . LEU A 1 198 ? 13.904 -8.464 -13.157 1.00 98.38 198 LEU A CA 1
ATOM 1568 C C . LEU A 1 198 ? 12.538 -7.834 -13.409 1.00 98.38 198 LEU A C 1
ATOM 1570 O O . LEU A 1 198 ? 12.371 -6.618 -13.326 1.00 98.38 198 LEU A O 1
ATOM 1574 N N . ILE A 1 199 ? 11.543 -8.675 -13.662 1.00 98.69 199 ILE A N 1
ATOM 1575 C CA . ILE A 1 199 ? 10.148 -8.264 -13.791 1.00 98.69 199 ILE A CA 1
ATOM 1576 C C . ILE A 1 199 ? 9.480 -8.434 -12.433 1.00 98.69 199 ILE A C 1
ATOM 1578 O O . ILE A 1 199 ? 9.201 -9.557 -12.006 1.00 98.69 199 ILE A O 1
ATOM 1582 N N . CYS A 1 200 ? 9.233 -7.331 -11.732 1.00 98.69 200 CYS A N 1
ATOM 1583 C CA . CYS A 1 200 ? 8.575 -7.370 -10.433 1.00 98.69 200 CYS A CA 1
ATOM 1584 C C . CYS A 1 200 ? 7.063 -7.241 -10.591 1.00 98.69 200 CYS A C 1
ATOM 1586 O O . CYS A 1 200 ? 6.566 -6.414 -11.354 1.00 98.69 200 CYS A O 1
ATOM 1588 N N . ALA A 1 201 ? 6.316 -8.037 -9.827 1.00 97.94 201 ALA A N 1
ATOM 1589 C CA . ALA A 1 201 ? 4.863 -7.998 -9.853 1.00 97.94 201 ALA A CA 1
ATOM 1590 C C . ALA A 1 201 ? 4.284 -6.701 -9.272 1.00 97.94 201 ALA A C 1
ATOM 1592 O O . ALA A 1 201 ? 3.105 -6.466 -9.494 1.00 97.94 201 ALA A O 1
ATOM 1593 N N . ASN A 1 202 ? 5.066 -5.877 -8.562 1.00 96.62 202 ASN A N 1
ATOM 1594 C CA . ASN A 1 202 ? 4.724 -4.497 -8.211 1.00 96.62 202 ASN A CA 1
ATOM 1595 C C . ASN A 1 202 ? 5.973 -3.606 -8.053 1.00 96.62 202 ASN A C 1
ATOM 1597 O O . ASN A 1 202 ? 7.106 -4.093 -7.989 1.00 96.62 202 ASN A O 1
ATOM 1601 N N . ASP A 1 203 ? 5.755 -2.294 -7.987 1.00 95.38 203 ASP A N 1
ATOM 1602 C CA . ASP A 1 203 ? 6.800 -1.278 -7.854 1.00 95.38 203 ASP A CA 1
ATOM 1603 C C . ASP A 1 203 ? 7.468 -1.306 -6.481 1.00 95.38 203 ASP A C 1
ATOM 1605 O O . ASP A 1 203 ? 8.654 -1.008 -6.366 1.00 95.38 203 ASP A O 1
ATOM 1609 N N . GLU A 1 204 ? 6.736 -1.669 -5.426 1.00 93.19 204 GLU A N 1
ATOM 1610 C CA . GLU A 1 204 ? 7.286 -1.667 -4.072 1.00 93.19 204 GLU A CA 1
ATOM 1611 C C . GLU A 1 204 ? 8.399 -2.712 -3.906 1.00 93.19 204 GLU A C 1
ATOM 1613 O O . GLU A 1 204 ? 9.463 -2.403 -3.364 1.00 93.19 204 GLU A O 1
ATOM 1618 N N . MET A 1 205 ? 8.209 -3.916 -4.458 1.00 96.62 205 MET A N 1
ATOM 1619 C CA . MET A 1 205 ? 9.267 -4.925 -4.529 1.00 96.62 205 MET A CA 1
ATOM 1620 C C . MET A 1 205 ? 10.422 -4.463 -5.424 1.00 96.62 205 MET A C 1
ATOM 1622 O O . MET A 1 205 ? 11.581 -4.645 -5.052 1.00 96.62 205 MET A O 1
ATOM 1626 N N . ALA A 1 206 ? 10.133 -3.827 -6.567 1.00 97.75 206 ALA A N 1
ATOM 1627 C CA . ALA A 1 206 ? 11.167 -3.316 -7.470 1.00 97.75 206 ALA A CA 1
ATOM 1628 C C . ALA A 1 206 ? 12.067 -2.271 -6.788 1.00 97.75 206 ALA A C 1
ATOM 1630 O O . ALA A 1 206 ? 13.293 -2.335 -6.899 1.00 97.75 206 ALA A O 1
ATOM 1631 N N . LEU A 1 207 ? 11.472 -1.349 -6.027 1.00 92.38 207 LEU A N 1
ATOM 1632 C CA . LEU A 1 207 ? 12.186 -0.355 -5.224 1.00 92.38 207 LEU A CA 1
ATOM 1633 C C . LEU A 1 207 ? 13.090 -1.011 -4.179 1.00 92.38 207 LEU A C 1
ATOM 1635 O O . LEU A 1 207 ? 14.259 -0.640 -4.052 1.00 92.38 207 LEU A O 1
ATOM 1639 N N . GLY A 1 208 ? 12.553 -1.982 -3.437 1.00 94.12 208 GLY A N 1
ATOM 1640 C CA . GLY A 1 208 ? 13.292 -2.705 -2.406 1.00 94.12 208 GLY A CA 1
ATOM 1641 C C . GLY A 1 208 ? 14.492 -3.459 -2.962 1.00 94.12 208 GLY A C 1
ATOM 1642 O O . GLY A 1 208 ? 15.614 -3.289 -2.482 1.00 94.12 208 GLY A O 1
ATOM 1643 N N . ILE A 1 209 ? 14.270 -4.221 -4.035 1.00 97.38 209 ILE A N 1
ATOM 1644 C CA . ILE A 1 209 ? 15.323 -4.965 -4.729 1.00 97.38 209 ILE A CA 1
ATOM 1645 C C . ILE A 1 209 ? 16.372 -4.012 -5.292 1.00 97.38 209 ILE A C 1
ATOM 1647 O O . ILE A 1 209 ? 17.561 -4.222 -5.069 1.00 97.38 209 ILE A O 1
ATOM 1651 N N . SER A 1 210 ? 15.960 -2.950 -5.990 1.00 95.25 210 SER A N 1
ATOM 1652 C CA . SER A 1 210 ? 16.907 -2.014 -6.594 1.00 95.25 210 SER A CA 1
ATOM 1653 C C . SER A 1 210 ? 17.778 -1.329 -5.542 1.00 95.25 210 SER A C 1
ATOM 1655 O O . SER A 1 210 ? 18.992 -1.232 -5.719 1.00 95.25 210 SER A O 1
ATOM 1657 N N . ASN A 1 211 ? 17.190 -0.911 -4.416 1.00 90.38 211 ASN A N 1
ATOM 1658 C CA . ASN A 1 211 ? 17.941 -0.328 -3.309 1.00 90.38 211 ASN A CA 1
ATOM 1659 C C . ASN A 1 211 ? 18.960 -1.315 -2.724 1.00 90.38 211 ASN A C 1
ATOM 1661 O O . ASN A 1 211 ? 20.105 -0.940 -2.480 1.00 90.38 211 ASN A O 1
ATOM 1665 N N . GLU A 1 212 ? 18.573 -2.574 -2.524 1.00 94.50 212 GLU A N 1
ATOM 1666 C CA . GLU A 1 212 ? 19.487 -3.580 -1.986 1.00 94.50 212 GLU A CA 1
ATOM 1667 C C . GLU A 1 212 ? 20.613 -3.927 -2.968 1.00 94.50 212 GLU A C 1
ATOM 1669 O O . GLU A 1 212 ? 21.783 -3.957 -2.589 1.00 94.50 212 GLU A O 1
ATOM 1674 N N . LEU A 1 213 ? 20.297 -4.095 -4.253 1.00 94.94 213 LEU A N 1
ATOM 1675 C CA . LEU A 1 213 ? 21.297 -4.339 -5.291 1.00 94.94 213 LEU A CA 1
ATOM 1676 C C . LEU A 1 213 ? 22.271 -3.160 -5.443 1.00 94.94 213 LEU A C 1
ATOM 1678 O O . LEU A 1 213 ? 23.474 -3.387 -5.586 1.00 94.94 213 LEU A O 1
ATOM 1682 N N . ASN A 1 214 ? 21.790 -1.918 -5.310 1.00 88.62 214 ASN A N 1
ATOM 1683 C CA . ASN A 1 214 ? 22.640 -0.723 -5.289 1.00 88.62 214 ASN A CA 1
ATOM 1684 C C . ASN A 1 214 ? 23.638 -0.742 -4.119 1.00 88.62 214 ASN A C 1
ATOM 1686 O O . ASN A 1 214 ? 24.801 -0.385 -4.314 1.00 88.62 214 ASN A O 1
ATOM 1690 N N . LYS A 1 215 ? 23.234 -1.192 -2.920 1.00 87.31 215 LYS A N 1
ATOM 1691 C CA . LYS A 1 215 ? 24.159 -1.359 -1.776 1.00 87.31 215 LYS A CA 1
ATOM 1692 C C . LYS A 1 215 ? 25.226 -2.420 -2.044 1.00 87.31 215 LYS A C 1
ATOM 1694 O O . LYS A 1 215 ? 26.350 -2.284 -1.568 1.00 87.31 215 LYS A O 1
ATOM 1699 N N . LEU A 1 216 ? 24.882 -3.451 -2.815 1.00 91.56 216 LEU A N 1
ATOM 1700 C CA . LEU A 1 216 ? 25.803 -4.501 -3.259 1.00 91.56 216 LEU A CA 1
ATOM 1701 C C . LEU A 1 216 ? 26.669 -4.079 -4.462 1.00 91.56 216 LEU A C 1
ATOM 1703 O O . LEU A 1 216 ? 27.531 -4.842 -4.890 1.00 91.56 216 LEU A O 1
ATOM 1707 N N . GLY A 1 217 ? 26.478 -2.862 -4.981 1.00 90.19 217 GLY A N 1
ATOM 1708 C CA . GLY A 1 217 ? 27.285 -2.271 -6.048 1.00 90.19 217 GLY A CA 1
ATOM 1709 C C . GLY A 1 217 ? 26.742 -2.461 -7.467 1.00 90.19 217 GLY A C 1
ATOM 1710 O O . GLY A 1 217 ? 27.336 -1.910 -8.394 1.00 90.19 217 GLY A O 1
ATOM 1711 N N . PHE A 1 218 ? 25.623 -3.170 -7.647 1.00 94.50 218 PHE A N 1
ATOM 1712 C CA . PHE A 1 218 ? 24.955 -3.320 -8.944 1.00 94.50 218 PHE A CA 1
ATOM 1713 C C . PHE A 1 218 ? 24.073 -2.110 -9.245 1.00 94.50 218 PHE A C 1
ATOM 1715 O O . PHE A 1 218 ? 23.331 -1.653 -8.381 1.00 94.50 218 PHE A O 1
ATOM 1722 N N . LYS A 1 219 ? 24.087 -1.624 -10.484 1.00 88.81 219 LYS A N 1
ATOM 1723 C CA . LYS A 1 219 ? 23.350 -0.433 -10.913 1.00 88.81 219 LYS A CA 1
ATOM 1724 C C . LYS A 1 219 ? 22.392 -0.754 -12.048 1.00 88.81 219 LYS A C 1
ATOM 1726 O O . LYS A 1 219 ? 22.818 -1.174 -13.115 1.00 88.81 219 LYS A O 1
ATOM 1731 N N . SER A 1 220 ? 21.117 -0.438 -11.868 1.00 91.62 220 SER A N 1
ATOM 1732 C CA . SER A 1 220 ? 20.158 -0.368 -12.976 1.00 91.62 220 SER A CA 1
ATOM 1733 C C . SER A 1 220 ? 20.317 0.963 -13.732 1.00 91.62 220 SER A C 1
ATOM 1735 O O . SER A 1 220 ? 20.534 1.987 -13.080 1.00 91.62 220 SER A O 1
ATOM 1737 N N . PRO A 1 221 ? 20.195 1.005 -15.073 1.00 91.94 221 PRO A N 1
ATOM 1738 C CA . PRO A 1 221 ? 19.988 -0.122 -15.993 1.00 91.94 221 PRO A CA 1
ATOM 1739 C C . PRO A 1 221 ? 21.295 -0.799 -16.462 1.00 91.94 221 PRO A C 1
ATOM 1741 O O . PRO A 1 221 ? 21.276 -1.620 -17.369 1.00 91.94 221 PRO A O 1
ATOM 1744 N N . LYS A 1 222 ? 22.455 -0.404 -15.922 1.00 90.06 222 LYS A N 1
ATOM 1745 C CA . LYS A 1 222 ? 23.775 -0.791 -16.446 1.00 90.06 222 LYS A CA 1
ATOM 1746 C C . LYS A 1 222 ? 24.081 -2.286 -16.297 1.00 90.06 222 LYS A C 1
ATOM 1748 O O . LYS A 1 222 ? 24.594 -2.890 -17.229 1.00 90.06 222 LYS A O 1
ATOM 1753 N N . ASP A 1 223 ? 23.847 -2.828 -15.108 1.00 93.94 223 ASP A N 1
ATOM 1754 C CA . ASP A 1 223 ? 24.204 -4.199 -14.738 1.00 93.94 223 ASP A CA 1
ATOM 1755 C C . ASP A 1 223 ? 22.988 -5.139 -14.791 1.00 93.94 223 ASP A C 1
ATOM 1757 O O . ASP A 1 223 ? 23.152 -6.351 -14.874 1.00 93.94 223 ASP A O 1
ATOM 1761 N N . TYR A 1 224 ? 21.776 -4.584 -14.717 1.00 97.38 224 TYR A N 1
ATOM 1762 C CA . TYR A 1 224 ? 20.507 -5.297 -14.851 1.00 97.38 224 TYR A CA 1
ATOM 1763 C C . TYR A 1 224 ? 19.383 -4.326 -15.199 1.00 97.38 224 TYR A C 1
ATOM 1765 O O . TYR A 1 224 ? 19.445 -3.145 -14.851 1.00 97.38 224 TYR A O 1
ATOM 1773 N N . LEU A 1 225 ? 18.328 -4.844 -15.821 1.00 98.31 225 LEU A N 1
ATOM 1774 C CA . LEU A 1 225 ? 17.068 -4.137 -16.022 1.00 98.31 225 LEU A CA 1
ATOM 1775 C C . LEU A 1 225 ? 16.093 -4.480 -14.898 1.00 98.31 225 LEU A C 1
ATOM 1777 O O . LEU A 1 225 ? 16.071 -5.607 -14.402 1.00 98.31 225 LEU A O 1
ATOM 1781 N N . ILE A 1 226 ? 15.237 -3.538 -14.520 1.00 98.44 226 ILE A N 1
ATOM 1782 C CA . ILE A 1 226 ? 14.168 -3.812 -13.556 1.00 98.44 226 ILE A CA 1
ATOM 1783 C C . ILE A 1 226 ? 12.876 -3.117 -13.953 1.00 98.44 226 ILE A C 1
ATOM 1785 O O . ILE A 1 226 ? 12.892 -1.964 -14.386 1.00 98.44 226 ILE A O 1
ATOM 1789 N N . THR A 1 227 ? 11.755 -3.818 -13.806 1.00 98.62 227 THR A N 1
ATOM 1790 C CA . THR A 1 227 ? 10.418 -3.267 -14.036 1.00 98.62 227 THR A CA 1
ATOM 1791 C C . THR A 1 227 ? 9.495 -3.546 -12.861 1.00 98.62 227 THR A C 1
ATOM 1793 O O . THR A 1 227 ? 9.729 -4.478 -12.090 1.00 98.62 227 THR A O 1
ATOM 1796 N N . GLY A 1 228 ? 8.427 -2.762 -12.748 1.00 97.88 228 GLY A N 1
ATOM 1797 C CA . GLY A 1 228 ? 7.389 -2.953 -11.740 1.00 97.88 228 GLY A CA 1
ATOM 1798 C C . GLY A 1 228 ? 5.967 -2.898 -12.298 1.00 97.88 228 GLY A C 1
ATOM 1799 O O . GLY A 1 228 ? 5.728 -3.050 -13.499 1.00 97.88 228 GLY A O 1
ATOM 1800 N N . PHE A 1 229 ? 5.027 -2.684 -11.387 1.00 97.25 229 PHE A N 1
ATOM 1801 C CA . PHE A 1 229 ? 3.596 -2.533 -11.624 1.00 97.25 229 PHE A CA 1
ATOM 1802 C C . PHE A 1 229 ? 3.040 -1.597 -10.540 1.00 97.25 229 PHE A C 1
ATOM 1804 O O . PHE A 1 229 ? 3.532 -1.640 -9.420 1.00 97.25 229 PHE A O 1
ATOM 1811 N N . ASP A 1 230 ? 2.016 -0.810 -10.861 1.00 90.94 230 ASP A N 1
ATOM 1812 C CA . ASP A 1 230 ? 1.239 0.133 -10.033 1.00 90.94 230 ASP A CA 1
ATOM 1813 C C . ASP A 1 230 ? 1.500 1.607 -10.413 1.00 90.94 230 ASP A C 1
ATOM 1815 O O . ASP A 1 230 ? 0.566 2.412 -10.421 1.00 90.94 230 ASP A O 1
ATOM 1819 N N . ASN A 1 231 ? 2.722 1.956 -10.833 1.00 86.12 231 ASN A N 1
ATOM 1820 C CA . ASN A 1 231 ? 3.179 3.328 -11.089 1.00 86.12 231 ASN A CA 1
ATOM 1821 C C . ASN A 1 231 ? 3.027 4.246 -9.866 1.00 86.12 231 ASN A C 1
ATOM 1823 O O . ASN A 1 231 ? 2.425 5.321 -9.935 1.00 86.12 231 ASN A O 1
ATOM 1827 N N . ILE A 1 232 ? 3.573 3.809 -8.731 1.00 80.56 232 ILE A N 1
ATOM 1828 C CA . ILE A 1 232 ? 3.610 4.610 -7.499 1.00 80.56 232 ILE A CA 1
ATOM 1829 C C . ILE A 1 232 ? 4.521 5.830 -7.670 1.00 80.56 232 ILE A C 1
ATOM 1831 O O . ILE A 1 232 ? 5.457 5.816 -8.467 1.00 80.56 232 ILE A O 1
ATOM 1835 N N . LEU A 1 233 ? 4.297 6.881 -6.881 1.00 69.25 233 LEU A N 1
ATOM 1836 C CA . LEU A 1 233 ? 5.048 8.136 -6.999 1.00 69.25 233 LEU A CA 1
ATOM 1837 C C . LEU A 1 233 ? 6.572 7.937 -6.873 1.00 69.25 233 LEU A C 1
ATOM 1839 O O . LEU A 1 233 ? 7.333 8.475 -7.673 1.00 69.25 233 LEU A O 1
ATOM 1843 N N . ASP A 1 234 ? 7.008 7.116 -5.916 1.00 70.31 234 ASP A N 1
ATOM 1844 C CA . ASP A 1 234 ? 8.422 6.812 -5.653 1.00 70.31 234 ASP A CA 1
ATOM 1845 C C . ASP A 1 234 ? 9.141 6.189 -6.858 1.00 70.31 234 ASP A C 1
ATOM 1847 O O . ASP A 1 234 ? 10.357 6.329 -6.997 1.00 70.31 234 ASP A O 1
ATOM 1851 N N . SER A 1 235 ? 8.393 5.551 -7.765 1.00 74.06 235 SER A N 1
ATOM 1852 C CA . SER A 1 235 ? 8.925 4.951 -8.991 1.00 74.06 235 SER A CA 1
ATOM 1853 C C . SER A 1 235 ? 9.599 5.993 -9.904 1.00 74.06 235 SER A C 1
ATOM 1855 O O . SER A 1 235 ? 10.550 5.669 -10.616 1.00 74.06 235 SER A O 1
ATOM 1857 N N . ASN A 1 236 ? 9.184 7.266 -9.826 1.00 66.25 236 ASN A N 1
ATOM 1858 C CA . ASN A 1 236 ? 9.794 8.389 -10.547 1.00 66.25 236 ASN A CA 1
ATOM 1859 C C . ASN A 1 236 ? 11.152 8.828 -9.971 1.00 66.25 236 ASN A C 1
ATOM 1861 O O . ASN A 1 236 ? 11.904 9.515 -10.658 1.00 66.25 236 ASN A O 1
ATOM 1865 N N . PHE A 1 237 ? 11.457 8.482 -8.716 1.00 63.91 237 PHE A N 1
ATOM 1866 C CA . PHE A 1 237 ? 12.602 9.023 -7.969 1.00 63.91 237 PHE A CA 1
ATOM 1867 C C . PHE A 1 237 ? 13.720 8.008 -7.726 1.00 63.91 237 PHE A C 1
ATOM 1869 O O . PHE A 1 237 ? 14.700 8.308 -7.042 1.00 63.91 237 PHE A O 1
ATOM 1876 N N . MET A 1 238 ? 13.596 6.808 -8.290 1.00 72.88 238 MET A N 1
ATOM 1877 C CA . MET A 1 238 ? 14.705 5.863 -8.353 1.00 72.88 238 MET A CA 1
ATOM 1878 C C . MET A 1 238 ? 15.893 6.474 -9.099 1.00 72.88 238 MET A C 1
ATOM 1880 O O . MET A 1 238 ? 15.718 7.301 -9.990 1.00 72.88 238 MET A O 1
ATOM 1884 N N . THR A 1 239 ? 17.110 6.021 -8.776 1.00 68.88 239 THR A N 1
ATOM 1885 C CA . THR A 1 239 ? 18.338 6.462 -9.463 1.00 68.88 239 THR A CA 1
ATOM 1886 C C . THR A 1 239 ? 18.229 6.340 -10.984 1.00 68.88 239 THR A C 1
ATOM 1888 O O . THR A 1 239 ? 18.726 7.206 -11.693 1.00 68.88 239 THR A O 1
ATOM 1891 N N . ALA A 1 240 ? 17.549 5.294 -11.457 1.00 74.00 240 ALA A N 1
ATOM 1892 C CA . ALA A 1 240 ? 16.976 5.220 -12.792 1.00 74.00 240 ALA A CA 1
ATOM 1893 C C . ALA A 1 240 ? 15.452 5.096 -12.623 1.00 74.00 240 ALA A C 1
ATOM 1895 O O . ALA A 1 240 ? 15.015 4.076 -12.076 1.00 74.00 240 ALA A O 1
ATOM 1896 N N . PRO A 1 241 ? 14.645 6.098 -13.028 1.00 81.00 241 PRO A N 1
ATOM 1897 C CA . PRO A 1 241 ? 13.191 6.042 -12.915 1.00 81.00 241 PRO A CA 1
ATOM 1898 C C . PRO A 1 241 ? 12.615 4.738 -13.480 1.00 81.00 241 PRO A C 1
ATOM 1900 O O . PRO A 1 241 ? 13.028 4.275 -14.544 1.00 81.00 241 PRO A O 1
ATOM 1903 N N . LEU A 1 242 ? 11.667 4.141 -12.758 1.00 89.62 242 LEU A N 1
ATOM 1904 C CA . LEU A 1 242 ? 11.207 2.771 -12.981 1.00 89.62 242 LEU A CA 1
ATOM 1905 C C . LEU A 1 242 ? 10.278 2.650 -14.193 1.00 89.62 242 LEU A C 1
ATOM 1907 O O . LEU A 1 242 ? 9.229 3.295 -14.244 1.00 89.62 242 LEU A O 1
ATOM 1911 N N . THR A 1 243 ? 10.608 1.767 -15.128 1.00 92.94 243 THR A N 1
ATOM 1912 C CA . THR A 1 243 ? 9.667 1.237 -16.116 1.00 92.94 243 THR A CA 1
ATOM 1913 C C . THR A 1 243 ? 8.634 0.373 -15.403 1.00 92.94 243 THR A C 1
ATOM 1915 O O . THR A 1 243 ? 8.975 -0.577 -14.703 1.00 92.94 243 THR A O 1
ATOM 1918 N N . THR A 1 244 ? 7.359 0.700 -15.559 1.00 96.06 244 THR A N 1
ATOM 1919 C CA . THR A 1 244 ? 6.272 0.113 -14.766 1.00 96.06 244 THR A CA 1
ATOM 1920 C C . THR A 1 244 ? 4.971 0.069 -15.558 1.00 96.06 244 THR A C 1
ATOM 1922 O O . THR A 1 244 ? 4.874 0.602 -16.661 1.00 96.06 244 THR A O 1
ATOM 1925 N N . VAL A 1 245 ? 3.948 -0.561 -14.999 1.00 95.94 245 VAL A N 1
ATOM 1926 C CA . VAL A 1 245 ? 2.582 -0.546 -15.511 1.00 95.94 245 VAL A CA 1
ATOM 1927 C C . VAL A 1 245 ? 1.736 0.362 -14.627 1.00 95.94 245 VAL A C 1
ATOM 1929 O O . VAL A 1 245 ? 1.564 0.098 -13.443 1.00 95.94 245 VAL A O 1
ATOM 1932 N N . HIS A 1 246 ? 1.164 1.417 -15.199 1.00 88.56 246 HIS A N 1
ATOM 1933 C CA . HIS A 1 246 ? 0.227 2.281 -14.498 1.00 88.56 246 HIS A CA 1
ATOM 1934 C C . HIS A 1 246 ? -1.116 1.589 -14.289 1.00 88.56 246 HIS A C 1
ATOM 1936 O O . HIS A 1 246 ? -1.808 1.248 -15.254 1.00 88.56 246 HIS A O 1
ATOM 1942 N N . GLN A 1 247 ? -1.470 1.436 -13.014 1.00 89.00 247 GLN A N 1
ATOM 1943 C CA . GLN A 1 247 ? -2.792 1.040 -12.552 1.00 89.00 247 GLN A CA 1
ATOM 1944 C C . GLN A 1 247 ? -3.551 2.303 -12.103 1.00 89.00 247 GLN A C 1
ATOM 1946 O O . GLN A 1 247 ? -3.078 3.013 -11.212 1.00 89.00 247 GLN A O 1
ATOM 1951 N N . PRO A 1 248 ? -4.727 2.609 -12.678 1.00 84.75 248 PRO A N 1
ATOM 1952 C CA . PRO A 1 248 ? -5.479 3.823 -12.356 1.00 84.75 248 PRO A CA 1
ATOM 1953 C C . PRO A 1 248 ? -6.251 3.674 -11.030 1.00 84.75 248 PRO A C 1
ATOM 1955 O O . PRO A 1 248 ? -7.456 3.436 -10.984 1.00 84.75 248 PRO A O 1
ATOM 1958 N N . LEU A 1 249 ? -5.529 3.764 -9.909 1.00 86.88 249 LEU A N 1
ATOM 1959 C CA . LEU A 1 249 ? -6.047 3.531 -8.549 1.00 86.88 249 LEU A CA 1
ATOM 1960 C C . LEU A 1 249 ? -7.091 4.562 -8.103 1.00 86.88 249 LEU A C 1
ATOM 1962 O O . LEU A 1 249 ? -8.069 4.206 -7.447 1.00 86.88 249 LEU A O 1
ATOM 1966 N N . ILE A 1 250 ? -6.917 5.821 -8.509 1.00 86.44 250 ILE A N 1
ATOM 1967 C CA . ILE A 1 250 ? -7.891 6.891 -8.255 1.00 86.44 250 ILE A CA 1
ATOM 1968 C C . ILE A 1 250 ? -9.208 6.571 -8.978 1.00 86.44 250 ILE A C 1
ATOM 1970 O O . ILE A 1 250 ? -10.271 6.604 -8.363 1.00 86.44 250 ILE A O 1
ATOM 1974 N N . GLU A 1 251 ? -9.144 6.188 -10.257 1.00 87.50 251 GLU A N 1
ATOM 1975 C CA . GLU A 1 251 ? -10.332 5.845 -11.052 1.00 87.50 251 GLU A CA 1
ATOM 1976 C C . GLU A 1 251 ? -11.060 4.614 -10.509 1.00 87.50 251 GLU A C 1
ATOM 1978 O O . GLU A 1 251 ? -12.288 4.554 -10.570 1.00 87.50 251 GLU A O 1
ATOM 1983 N N . GLN A 1 252 ? -10.335 3.646 -9.938 1.00 93.69 252 GLN A N 1
ATOM 1984 C CA . GLN A 1 252 ? -10.953 2.489 -9.288 1.00 93.69 252 GLN A CA 1
ATOM 1985 C C . GLN A 1 252 ? -11.803 2.899 -8.081 1.00 93.69 252 GLN A C 1
ATOM 1987 O O . GLN A 1 252 ? -12.932 2.425 -7.950 1.00 93.69 252 GLN A O 1
ATOM 1992 N N . ALA A 1 253 ? -11.297 3.800 -7.231 1.00 94.69 253 ALA A N 1
ATOM 1993 C CA . ALA A 1 253 ? -12.051 4.330 -6.095 1.00 94.69 253 ALA A CA 1
ATOM 1994 C C . ALA A 1 253 ? -13.293 5.109 -6.559 1.00 94.69 253 ALA A C 1
ATOM 1996 O O . ALA A 1 253 ? -14.395 4.845 -6.079 1.00 94.69 253 ALA A O 1
ATOM 1997 N N . PHE A 1 254 ? -13.140 5.995 -7.552 1.00 92.81 254 PHE A N 1
ATOM 1998 C CA . PHE A 1 254 ? -14.261 6.720 -8.164 1.00 92.81 254 PHE A CA 1
ATOM 1999 C C . PHE A 1 254 ? -15.320 5.768 -8.726 1.00 92.81 254 PHE A C 1
ATOM 2001 O O . PHE A 1 254 ? -16.500 5.896 -8.407 1.00 92.81 254 PHE A O 1
ATOM 2008 N N . SER A 1 255 ? -14.898 4.775 -9.512 1.00 94.88 255 SER A N 1
ATOM 2009 C CA . SER A 1 255 ? -15.792 3.780 -10.110 1.00 94.88 255 SER A CA 1
ATOM 2010 C C . SER A 1 255 ? -16.535 2.984 -9.042 1.00 94.88 255 SER A C 1
ATOM 2012 O O . SER A 1 255 ? -17.734 2.741 -9.179 1.00 94.88 255 SER A O 1
ATOM 2014 N N . ALA A 1 256 ? -15.855 2.608 -7.955 1.00 97.75 256 ALA A N 1
ATOM 2015 C CA . ALA A 1 256 ? -16.479 1.886 -6.858 1.00 97.75 256 ALA A CA 1
ATOM 2016 C C . ALA A 1 256 ? -17.556 2.722 -6.155 1.00 97.75 256 ALA A C 1
ATOM 2018 O O . ALA A 1 256 ? -18.650 2.219 -5.900 1.00 97.75 256 ALA A O 1
ATOM 2019 N N . CYS A 1 257 ? -17.282 4.004 -5.901 1.00 97.12 257 CYS A N 1
ATOM 2020 C CA . CYS A 1 257 ? -18.258 4.927 -5.330 1.00 97.12 257 CYS A CA 1
ATOM 2021 C C . CYS A 1 257 ? -19.462 5.140 -6.252 1.00 97.12 257 CYS A C 1
ATOM 2023 O O . CYS A 1 257 ? -20.599 5.069 -5.790 1.00 97.12 257 CYS A O 1
ATOM 2025 N N . THR A 1 258 ? -19.229 5.324 -7.556 1.00 95.50 258 THR A N 1
ATOM 2026 C CA . THR A 1 258 ? -20.306 5.476 -8.542 1.00 95.50 258 THR A CA 1
ATOM 2027 C C . THR A 1 258 ? -21.181 4.227 -8.620 1.00 95.50 258 THR A C 1
ATOM 2029 O O . THR A 1 258 ? -22.405 4.339 -8.613 1.00 95.50 258 THR A O 1
ATOM 2032 N N . ILE A 1 259 ? -20.592 3.025 -8.642 1.00 97.38 259 ILE A N 1
ATOM 2033 C CA . ILE A 1 259 ? -21.371 1.778 -8.605 1.00 97.38 259 ILE A CA 1
ATOM 2034 C C . ILE A 1 259 ? -22.166 1.677 -7.303 1.00 97.38 259 ILE A C 1
ATOM 2036 O O . ILE A 1 259 ? -23.345 1.332 -7.340 1.00 97.38 259 ILE A O 1
ATOM 2040 N N . LEU A 1 260 ? -21.565 2.014 -6.162 1.00 96.81 260 LEU A N 1
ATOM 2041 C CA . LEU A 1 260 ? -22.259 1.967 -4.878 1.00 96.81 260 LEU A CA 1
ATOM 2042 C C . LEU A 1 260 ? -23.443 2.947 -4.826 1.00 96.81 260 LEU A C 1
ATOM 2044 O O . LEU A 1 260 ? -24.514 2.599 -4.331 1.00 96.81 260 LEU A O 1
ATOM 2048 N N . GLU A 1 261 ? -23.295 4.142 -5.399 1.00 95.06 261 GLU A N 1
ATOM 2049 C CA . GLU A 1 261 ? -24.385 5.110 -5.547 1.00 95.06 261 GLU A CA 1
ATOM 2050 C C . GLU A 1 261 ? -25.523 4.576 -6.432 1.00 95.06 261 GLU A C 1
ATOM 2052 O O . GLU A 1 261 ? -26.702 4.758 -6.117 1.00 95.06 261 GLU A O 1
ATOM 2057 N N . LEU A 1 262 ? -25.201 3.882 -7.528 1.00 95.75 262 LEU A N 1
ATOM 2058 C CA . LEU A 1 262 ? -26.203 3.226 -8.373 1.00 95.75 262 LEU A CA 1
ATOM 2059 C C . LEU A 1 262 ? -26.935 2.107 -7.615 1.00 95.75 262 LEU A C 1
ATOM 2061 O O . LEU A 1 262 ? -28.163 2.029 -7.702 1.00 95.75 262 LEU A O 1
ATOM 2065 N N . LEU A 1 263 ? -26.212 1.313 -6.818 1.00 95.19 263 LEU A N 1
ATOM 2066 C CA . LEU A 1 263 ? -26.796 0.275 -5.964 1.00 95.19 263 LEU A CA 1
ATOM 2067 C C . LEU A 1 263 ? -27.768 0.859 -4.931 1.00 95.19 263 LEU A C 1
ATOM 2069 O O . LEU A 1 263 ? -28.865 0.330 -4.771 1.00 95.19 263 LEU A O 1
ATOM 2073 N N . PHE A 1 264 ? -27.430 1.976 -4.273 1.00 94.19 264 PHE A N 1
ATOM 2074 C CA . PHE A 1 264 ? -28.355 2.645 -3.342 1.00 94.19 264 PHE A CA 1
ATOM 2075 C C . PHE A 1 264 ? -29.656 3.098 -4.000 1.00 94.19 264 PHE A C 1
ATOM 2077 O O . PHE A 1 264 ? -30.691 3.177 -3.341 1.00 94.19 264 PHE A O 1
ATOM 2084 N N . ASN A 1 265 ? -29.606 3.386 -5.298 1.00 92.88 265 ASN A N 1
ATOM 2085 C CA . ASN A 1 265 ? -30.757 3.795 -6.088 1.00 92.88 265 ASN A CA 1
ATOM 2086 C C . ASN A 1 265 ? -31.475 2.611 -6.761 1.00 92.88 265 ASN A C 1
ATOM 2088 O O . ASN A 1 265 ? -32.315 2.840 -7.631 1.00 92.88 265 ASN A O 1
ATOM 2092 N N . ASN A 1 266 ? -31.155 1.366 -6.377 1.00 92.81 266 ASN A N 1
ATOM 2093 C CA . ASN A 1 266 ? -31.693 0.130 -6.956 1.00 92.81 266 ASN A CA 1
ATOM 2094 C C . ASN A 1 266 ? -31.573 0.077 -8.490 1.00 92.81 266 ASN A C 1
ATOM 2096 O O . ASN A 1 266 ? -32.483 -0.391 -9.176 1.00 92.81 266 ASN A O 1
ATOM 2100 N N . LYS A 1 267 ? -30.475 0.608 -9.038 1.00 95.25 267 LYS A N 1
ATOM 2101 C CA . LYS A 1 267 ? -30.182 0.548 -10.472 1.00 95.25 267 LYS A CA 1
ATOM 2102 C C . LYS A 1 267 ? -29.335 -0.678 -10.792 1.00 95.25 267 LYS A C 1
ATOM 2104 O O . LYS A 1 267 ? -28.510 -1.094 -9.981 1.00 95.25 267 LYS A O 1
ATOM 2109 N N . ASP A 1 268 ? -29.500 -1.196 -12.005 1.00 94.50 268 ASP A N 1
ATOM 2110 C CA . ASP A 1 268 ? -28.634 -2.247 -12.530 1.00 94.50 268 ASP A CA 1
ATOM 2111 C C . ASP A 1 268 ? -27.200 -1.730 -12.687 1.00 94.50 268 ASP A C 1
ATOM 2113 O O . ASP A 1 268 ? -26.965 -0.615 -13.166 1.00 94.50 268 ASP A O 1
ATOM 2117 N N . VAL A 1 269 ? -26.237 -2.563 -12.299 1.00 96.31 269 VAL A N 1
ATOM 2118 C CA . VAL A 1 269 ? -24.805 -2.264 -12.386 1.00 96.31 269 VAL A CA 1
ATOM 2119 C C . VAL A 1 269 ? -24.052 -3.442 -13.001 1.00 96.31 269 VAL A C 1
ATOM 2121 O O . VAL A 1 269 ? -24.457 -4.595 -12.826 1.00 96.31 269 VAL A O 1
ATOM 2124 N N . PRO A 1 270 ? -22.945 -3.196 -13.721 1.00 95.75 270 PRO A N 1
ATOM 2125 C CA . PRO A 1 270 ? -22.080 -4.274 -14.175 1.00 95.75 270 PRO A CA 1
ATOM 2126 C C . PRO A 1 270 ? -21.464 -5.009 -12.977 1.00 95.75 270 PRO A C 1
ATOM 2128 O O . PRO A 1 270 ? -20.934 -4.390 -12.057 1.00 95.75 270 PRO A O 1
ATOM 2131 N N . MET A 1 271 ? -21.489 -6.344 -13.016 1.00 95.81 271 MET A N 1
ATOM 2132 C CA . MET A 1 271 ? -20.854 -7.171 -11.981 1.00 95.81 271 MET A CA 1
ATOM 2133 C C . MET A 1 271 ? -19.328 -7.105 -12.020 1.00 95.81 271 MET A C 1
ATOM 2135 O O . MET A 1 271 ? -18.677 -7.320 -11.003 1.00 95.81 271 MET A O 1
ATOM 2139 N N . ILE A 1 272 ? -18.752 -6.831 -13.190 1.00 97.19 272 ILE A N 1
ATOM 2140 C CA . ILE A 1 272 ? -17.312 -6.688 -13.373 1.00 97.19 272 ILE A CA 1
ATOM 2141 C C . ILE A 1 272 ? -17.078 -5.430 -14.199 1.00 97.19 272 ILE A C 1
ATOM 2143 O O . ILE A 1 272 ? -17.506 -5.352 -15.350 1.00 97.19 272 ILE A O 1
ATOM 2147 N N . THR A 1 273 ? -16.362 -4.477 -13.617 1.00 96.31 273 THR A N 1
ATOM 2148 C CA . THR A 1 273 ? -15.872 -3.279 -14.298 1.00 96.31 273 THR A CA 1
ATOM 2149 C C . THR A 1 273 ? -14.362 -3.391 -14.400 1.00 96.31 273 THR A C 1
ATOM 2151 O O . THR A 1 273 ? -13.663 -3.374 -13.387 1.00 96.31 273 THR A O 1
ATOM 2154 N N . LYS A 1 274 ? -13.860 -3.541 -15.627 1.00 94.31 274 LYS A N 1
ATOM 2155 C CA . LYS A 1 274 ? -12.426 -3.632 -15.898 1.00 94.31 274 LYS A CA 1
ATOM 2156 C C . LYS A 1 274 ? -11.869 -2.243 -16.207 1.00 94.31 274 LYS A C 1
ATOM 2158 O O . LYS A 1 274 ? -12.425 -1.562 -17.063 1.00 94.31 274 LYS A O 1
ATOM 2163 N N . VAL A 1 275 ? -10.793 -1.846 -15.532 1.00 90.38 275 VAL A N 1
ATOM 2164 C CA . VAL A 1 275 ? -10.068 -0.597 -15.801 1.00 90.38 275 VAL A CA 1
ATOM 2165 C C . VAL A 1 275 ? -8.741 -0.912 -16.489 1.00 90.38 275 VAL A C 1
ATOM 2167 O O . VAL A 1 275 ? -8.014 -1.827 -16.081 1.00 90.38 275 VAL A O 1
ATOM 2170 N N . ASP A 1 276 ? -8.444 -0.179 -17.557 1.00 86.12 276 ASP A N 1
ATOM 2171 C CA . ASP A 1 276 ? -7.287 -0.445 -18.406 1.00 86.12 276 ASP A CA 1
ATOM 2172 C C . ASP A 1 276 ? -5.978 -0.000 -17.744 1.00 86.12 276 ASP A C 1
ATOM 2174 O O . ASP A 1 276 ? -5.892 1.039 -17.090 1.00 86.12 276 ASP A O 1
ATOM 2178 N N . THR A 1 277 ? -4.926 -0.792 -17.944 1.00 90.50 277 THR A N 1
ATOM 2179 C CA . THR A 1 277 ? -3.560 -0.431 -17.545 1.00 90.50 277 THR A CA 1
ATOM 2180 C C . THR A 1 277 ? -2.782 0.191 -18.689 1.00 90.50 277 THR A C 1
ATOM 2182 O O . THR A 1 277 ? -3.034 -0.118 -19.854 1.00 90.50 277 THR A O 1
ATOM 2185 N N . LYS A 1 278 ? -1.732 0.951 -18.369 1.00 87.88 278 LYS A N 1
ATOM 2186 C CA . LYS A 1 278 ? -0.809 1.491 -19.375 1.00 87.88 278 LYS A CA 1
ATOM 2187 C C . LYS A 1 278 ? 0.648 1.195 -19.036 1.00 87.88 278 LYS A C 1
ATOM 2189 O O . LYS A 1 278 ? 1.091 1.512 -17.941 1.00 87.88 278 LYS A O 1
ATOM 2194 N N . LEU A 1 279 ? 1.414 0.662 -19.988 1.00 91.88 279 LEU A N 1
ATOM 2195 C CA . LEU A 1 279 ? 2.870 0.560 -19.860 1.00 91.88 279 LEU A CA 1
ATOM 2196 C C . LEU A 1 279 ? 3.499 1.962 -19.836 1.00 91.88 279 LEU A C 1
ATOM 2198 O O . LEU A 1 279 ? 3.264 2.776 -20.732 1.00 91.88 279 LEU A O 1
ATOM 2202 N N . ILE A 1 280 ? 4.316 2.223 -18.823 1.00 84.81 280 ILE A N 1
ATOM 2203 C CA . ILE A 1 280 ? 5.088 3.448 -18.632 1.00 84.81 280 ILE A CA 1
ATOM 2204 C C . ILE A 1 280 ? 6.567 3.089 -18.755 1.00 84.81 280 ILE A C 1
ATOM 2206 O O . ILE A 1 280 ? 7.150 2.490 -17.855 1.00 84.81 280 ILE A O 1
ATOM 2210 N N . ILE A 1 281 ? 7.169 3.446 -19.888 1.00 83.50 281 ILE A N 1
ATOM 2211 C CA . ILE A 1 281 ? 8.587 3.198 -20.163 1.00 83.50 281 ILE A CA 1
ATOM 2212 C C . ILE A 1 281 ? 9.417 4.345 -19.583 1.00 83.50 281 ILE A C 1
ATOM 2214 O O . ILE A 1 281 ? 9.129 5.515 -19.844 1.00 83.50 281 ILE A O 1
ATOM 2218 N N . ARG A 1 282 ? 10.444 3.998 -18.806 1.00 81.00 282 ARG A N 1
ATOM 2219 C CA . ARG A 1 282 ? 11.418 4.910 -18.201 1.00 81.00 282 ARG A CA 1
ATOM 2220 C C . ARG A 1 282 ? 12.834 4.309 -18.271 1.00 81.00 282 ARG A C 1
ATOM 2222 O O . ARG A 1 282 ? 13.096 3.388 -19.041 1.00 81.00 282 ARG A O 1
ATOM 2229 N N . GLU A 1 283 ? 13.755 4.845 -17.476 1.00 83.75 283 GLU A N 1
ATOM 2230 C CA . GLU A 1 283 ? 15.193 4.582 -17.576 1.00 83.75 283 GLU A CA 1
ATOM 2231 C C . GLU A 1 283 ? 15.636 3.244 -16.975 1.00 83.75 283 GLU A C 1
ATOM 2233 O O . GLU A 1 283 ? 16.692 2.741 -17.347 1.00 83.75 283 GLU A O 1
ATOM 2238 N N . SER A 1 284 ? 14.867 2.626 -16.074 1.00 90.19 284 SER A N 1
ATOM 2239 C CA . SER A 1 284 ? 15.282 1.378 -15.408 1.00 90.19 284 SER A CA 1
ATOM 2240 C C . SER A 1 284 ? 15.345 0.157 -16.330 1.00 90.19 284 SER A C 1
ATOM 2242 O O . SER A 1 284 ? 15.953 -0.849 -15.972 1.00 90.19 284 SER A O 1
ATOM 2244 N N . CYS A 1 285 ? 14.738 0.230 -17.518 1.00 92.69 285 CYS A N 1
ATOM 2245 C CA . CYS A 1 285 ? 14.940 -0.760 -18.572 1.00 92.69 285 CYS A CA 1
ATOM 2246 C C . CYS A 1 285 ? 16.006 -0.331 -19.591 1.00 92.69 285 CYS A C 1
ATOM 2248 O O . CYS A 1 285 ? 16.184 -1.006 -20.586 1.00 92.69 285 CYS A O 1
ATOM 2250 N N . GLY A 1 286 ? 16.702 0.791 -19.396 1.00 83.88 286 GLY A N 1
ATOM 2251 C CA . GLY A 1 286 ? 17.704 1.299 -20.340 1.00 83.88 286 GLY A CA 1
ATOM 2252 C C . GLY A 1 286 ? 17.123 2.086 -21.517 1.00 83.88 286 GLY A C 1
ATOM 2253 O O . GLY A 1 286 ? 17.876 2.634 -22.321 1.00 83.88 286 GLY A O 1
ATOM 2254 N N . CYS A 1 287 ? 15.796 2.209 -21.613 1.00 79.69 287 CYS A N 1
ATOM 2255 C CA . CYS A 1 287 ? 15.179 3.151 -22.537 1.00 79.69 287 CYS A CA 1
ATOM 2256 C C . CYS A 1 287 ? 15.356 4.576 -22.005 1.00 79.69 287 CYS A C 1
ATOM 2258 O O . CYS A 1 287 ? 14.918 4.899 -20.905 1.00 79.69 287 CYS A O 1
ATOM 2260 N N . ASN A 1 288 ? 15.928 5.472 -22.806 1.00 59.34 288 ASN A N 1
ATOM 2261 C CA . ASN A 1 288 ? 15.774 6.897 -22.530 1.00 59.34 288 ASN A CA 1
ATOM 2262 C C . ASN A 1 288 ? 14.288 7.252 -22.678 1.00 59.34 288 ASN A C 1
ATOM 2264 O O . ASN A 1 288 ? 13.630 6.735 -23.581 1.00 59.34 288 ASN A O 1
ATOM 2268 N N . ALA A 1 289 ? 13.772 8.197 -21.886 1.00 44.44 289 ALA A N 1
ATOM 2269 C CA . ALA A 1 289 ? 12.430 8.776 -22.061 1.00 44.44 289 ALA A CA 1
ATOM 2270 C C . ALA A 1 289 ? 12.256 9.562 -23.391 1.00 44.44 289 ALA A C 1
ATOM 2272 O O . ALA A 1 289 ? 11.397 10.430 -23.515 1.00 44.44 289 ALA A O 1
ATOM 2273 N N . PHE A 1 290 ? 13.071 9.260 -24.405 1.00 34.91 290 PHE A N 1
ATOM 2274 C CA . PHE A 1 290 ? 12.930 9.706 -25.777 1.00 34.91 290 PHE A CA 1
ATOM 2275 C C . PHE A 1 290 ? 12.044 8.720 -26.535 1.00 34.91 290 PHE A C 1
ATOM 2277 O O . PHE A 1 290 ? 12.483 7.649 -26.951 1.00 34.91 290 PHE A O 1
ATOM 2284 N N . ILE A 1 291 ? 10.795 9.115 -26.761 1.00 30.72 291 ILE A N 1
ATOM 2285 C CA . ILE A 1 291 ? 9.964 8.525 -27.809 1.00 30.72 291 ILE A CA 1
ATOM 2286 C C . ILE A 1 291 ? 10.637 8.862 -29.153 1.00 30.72 291 ILE A C 1
ATOM 2288 O O . ILE A 1 291 ? 10.737 10.044 -29.491 1.00 30.72 291 ILE A O 1
ATOM 2292 N N . PRO A 1 292 ? 11.089 7.884 -29.959 1.00 26.52 292 PRO A N 1
ATOM 2293 C CA . PRO A 1 292 ? 11.480 8.151 -31.331 1.00 26.52 292 PRO A CA 1
ATOM 2294 C C . PRO A 1 292 ? 10.194 8.294 -32.149 1.00 26.52 292 PRO A C 1
ATOM 2296 O O . PRO A 1 292 ? 9.579 7.303 -32.548 1.00 26.52 292 PRO A O 1
ATOM 2299 N N . ILE A 1 293 ? 9.753 9.529 -32.387 1.00 31.56 293 ILE A N 1
ATOM 2300 C CA . ILE A 1 293 ? 8.657 9.781 -33.325 1.00 31.56 293 ILE A CA 1
ATOM 2301 C C . ILE A 1 293 ? 9.191 9.555 -34.742 1.00 31.56 293 ILE A C 1
ATOM 2303 O O . ILE A 1 293 ? 10.160 10.172 -35.187 1.00 31.56 293 ILE A O 1
ATOM 2307 N N . LYS A 1 294 ? 8.549 8.629 -35.462 1.00 26.44 294 LYS A N 1
ATOM 2308 C CA . LYS A 1 294 ? 8.743 8.447 -36.901 1.00 26.44 294 LYS A CA 1
ATOM 2309 C C . LYS A 1 294 ? 8.391 9.749 -37.620 1.00 26.44 294 LYS A C 1
ATOM 2311 O O . LYS A 1 294 ? 7.248 10.192 -37.592 1.00 26.44 294 LYS A O 1
ATOM 2316 N N . SER A 1 295 ? 9.393 10.284 -38.308 1.00 31.95 295 SER A N 1
ATOM 2317 C CA . SER A 1 295 ? 9.371 11.442 -39.201 1.00 31.95 295 SER A CA 1
ATOM 2318 C C . SER A 1 295 ? 8.052 11.659 -39.950 1.00 31.95 295 SER A C 1
ATOM 2320 O O . SER A 1 295 ? 7.662 10.796 -40.745 1.00 31.95 295 SER A O 1
ATOM 2322 N N . ARG A 1 296 ? 7.459 12.855 -39.834 1.00 32.94 296 ARG A N 1
ATOM 2323 C CA . ARG A 1 296 ? 6.630 13.446 -40.897 1.00 32.94 296 ARG A CA 1
ATOM 2324 C C . ARG A 1 296 ? 6.600 14.986 -40.841 1.00 32.94 296 ARG A C 1
ATOM 2326 O O . ARG A 1 296 ? 5.946 15.563 -39.992 1.00 32.94 296 ARG A O 1
ATOM 2333 N N . ILE A 1 297 ? 7.158 15.560 -41.917 1.00 34.78 297 ILE A N 1
ATOM 2334 C CA . ILE A 1 297 ? 6.779 16.803 -42.625 1.00 34.78 297 ILE A CA 1
ATOM 2335 C C . ILE A 1 297 ? 7.486 18.116 -42.225 1.00 34.78 297 ILE A C 1
ATOM 2337 O O . ILE A 1 297 ? 7.259 18.693 -41.176 1.00 34.78 297 ILE A O 1
ATOM 2341 N N . ASN A 1 298 ? 8.239 18.637 -43.206 1.00 42.28 298 ASN A N 1
ATOM 2342 C CA . ASN A 1 298 ? 8.688 20.024 -43.349 1.00 42.28 298 ASN A CA 1
ATOM 2343 C C . ASN A 1 298 ? 7.506 21.007 -43.420 1.00 42.28 298 ASN A C 1
ATOM 2345 O O . ASN A 1 298 ? 6.702 20.889 -44.350 1.00 42.28 298 ASN A O 1
ATOM 2349 N N . LYS A 1 299 ? 7.496 22.035 -42.560 1.00 44.62 299 LYS A N 1
ATOM 2350 C CA . LYS A 1 299 ? 7.112 23.431 -42.873 1.00 44.62 299 LYS A CA 1
ATOM 2351 C C . LYS A 1 299 ? 7.336 24.335 -41.653 1.00 44.62 299 LYS A C 1
ATOM 2353 O O . LYS A 1 299 ? 7.215 23.883 -40.525 1.00 44.62 299 LYS A O 1
ATOM 2358 N N . SER A 1 300 ? 7.652 25.606 -41.894 1.00 51.50 300 SER A N 1
ATOM 2359 C CA . SER A 1 300 ? 7.685 26.659 -40.871 1.00 51.50 300 SER A CA 1
ATOM 2360 C C . SER A 1 300 ? 6.299 26.851 -40.247 1.00 51.50 300 SER A C 1
ATOM 2362 O O . SER A 1 300 ? 5.320 26.898 -40.991 1.00 51.50 300 SER A O 1
ATOM 2364 N N . ILE A 1 301 ? 6.230 27.004 -38.920 1.00 54.88 301 ILE A N 1
ATOM 2365 C CA . ILE A 1 301 ? 4.977 27.152 -38.158 1.00 54.88 301 ILE A CA 1
ATOM 2366 C C . ILE A 1 301 ? 4.220 28.407 -38.615 1.00 54.88 301 ILE A C 1
ATOM 2368 O O . ILE A 1 301 ? 4.651 29.526 -38.336 1.00 54.88 301 ILE A O 1
ATOM 2372 N N . ASP A 1 302 ? 3.075 28.225 -39.276 1.00 56.59 302 ASP A N 1
ATOM 2373 C CA . ASP A 1 302 ? 2.127 29.307 -39.566 1.00 56.59 302 ASP A CA 1
ATOM 2374 C C . ASP A 1 302 ? 0.975 29.322 -38.531 1.00 56.59 302 ASP A C 1
ATOM 2376 O O . ASP A 1 302 ? 0.861 28.430 -37.683 1.00 56.59 302 ASP A O 1
ATOM 2380 N N . ARG A 1 303 ? 0.072 30.317 -38.570 1.00 52.00 303 ARG A N 1
ATOM 2381 C CA . ARG A 1 303 ? -1.042 30.438 -37.589 1.00 52.00 303 ARG A CA 1
ATOM 2382 C C . ARG A 1 303 ? -1.922 29.182 -37.478 1.00 52.00 303 ARG A C 1
ATOM 2384 O O . ARG A 1 303 ? -2.461 28.917 -36.405 1.00 52.00 303 ARG A O 1
ATOM 2391 N N . VAL A 1 304 ? -2.067 28.421 -38.565 1.00 50.06 304 VAL A N 1
ATOM 2392 C CA . VAL A 1 304 ? -2.852 27.172 -38.617 1.00 50.06 304 VAL A CA 1
ATOM 2393 C C . VAL A 1 304 ? -2.129 26.018 -37.910 1.00 50.06 304 VAL A C 1
ATOM 2395 O O . VAL A 1 304 ? -2.774 25.215 -37.234 1.00 50.06 304 VAL A O 1
ATOM 2398 N N . ASP A 1 305 ? -0.797 25.969 -37.988 1.00 60.50 305 ASP A N 1
ATOM 2399 C CA . ASP A 1 305 ? 0.022 24.974 -37.288 1.00 60.50 305 ASP A CA 1
ATOM 2400 C C . ASP A 1 305 ? 0.056 25.255 -35.782 1.00 60.50 305 ASP A C 1
ATOM 2402 O O . ASP A 1 305 ? -0.075 24.334 -34.984 1.00 60.50 305 ASP A O 1
ATOM 2406 N N . ARG A 1 306 ? 0.078 26.531 -35.373 1.00 66.50 306 ARG A N 1
ATOM 2407 C CA . ARG A 1 306 ? -0.019 26.951 -33.961 1.00 66.50 306 ARG A CA 1
ATOM 2408 C C . ARG A 1 306 ? -1.274 26.416 -33.267 1.00 66.50 306 ARG A C 1
ATOM 2410 O O . ARG A 1 306 ? -1.182 25.809 -32.202 1.00 66.50 306 ARG A O 1
ATOM 2417 N N . SER A 1 307 ? -2.448 26.605 -33.873 1.00 66.62 307 SER A N 1
ATOM 2418 C CA . SER A 1 307 ? -3.707 26.075 -33.329 1.00 66.62 307 SER A CA 1
ATOM 2419 C C . SER A 1 307 ? -3.725 24.546 -33.305 1.00 66.62 307 SER A C 1
ATOM 2421 O O . SER A 1 307 ? -4.308 23.957 -32.400 1.00 66.62 307 SER A O 1
ATOM 2423 N N . ARG A 1 308 ? -3.058 23.894 -34.263 1.00 65.94 308 ARG A N 1
ATOM 2424 C CA . ARG A 1 308 ? -2.936 22.434 -34.315 1.00 65.94 308 ARG A CA 1
ATOM 2425 C C . ARG A 1 308 ? -2.039 21.889 -33.201 1.00 65.94 308 ARG A C 1
ATOM 2427 O O . ARG A 1 308 ? -2.429 20.913 -32.576 1.00 65.94 308 ARG A O 1
ATOM 2434 N N . ILE A 1 309 ? -0.906 22.532 -32.914 1.00 66.50 309 ILE A N 1
ATOM 2435 C CA . ILE A 1 309 ? 0.012 22.174 -31.817 1.00 66.50 309 ILE A CA 1
ATOM 2436 C C . ILE A 1 309 ? -0.691 22.299 -30.463 1.00 66.50 309 ILE A C 1
ATOM 2438 O O . ILE A 1 309 ? -0.688 21.360 -29.671 1.00 66.50 309 ILE A O 1
ATOM 2442 N N . ILE A 1 310 ? -1.349 23.438 -30.226 1.00 70.94 310 ILE A N 1
ATOM 2443 C CA . ILE A 1 310 ? -2.111 23.686 -28.995 1.00 70.94 310 ILE A CA 1
ATOM 2444 C C . ILE A 1 310 ? -3.214 22.636 -28.835 1.00 70.94 310 ILE A C 1
ATOM 2446 O O . ILE A 1 310 ? -3.342 22.041 -27.767 1.00 70.94 310 ILE A O 1
ATOM 2450 N N . ASN A 1 311 ? -3.974 22.367 -29.901 1.00 71.00 311 ASN A N 1
ATOM 2451 C CA . ASN A 1 311 ? -5.040 21.374 -29.857 1.00 71.00 311 ASN A CA 1
ATOM 2452 C C . ASN A 1 311 ? -4.504 19.965 -29.609 1.00 71.00 311 ASN A C 1
ATOM 2454 O O . ASN A 1 311 ? -5.103 19.281 -28.798 1.00 71.00 311 ASN A O 1
ATOM 2458 N N . LEU A 1 312 ? -3.393 19.555 -30.237 1.00 67.94 312 LEU A N 1
ATOM 2459 C CA . LEU A 1 312 ? -2.774 18.241 -30.017 1.00 67.94 312 LEU A CA 1
ATOM 2460 C C . LEU A 1 312 ? -2.399 18.037 -28.549 1.00 67.94 312 LEU A C 1
ATOM 2462 O O . LEU A 1 312 ? -2.762 17.020 -27.963 1.00 67.94 312 LEU A O 1
ATOM 2466 N N . ILE A 1 313 ? -1.740 19.033 -27.951 1.00 66.19 313 ILE A N 1
ATOM 2467 C CA . ILE A 1 313 ? -1.368 18.997 -26.536 1.00 66.19 313 ILE A CA 1
ATOM 2468 C C . ILE A 1 313 ? -2.626 18.911 -25.670 1.00 66.19 313 ILE A C 1
ATOM 2470 O O . ILE A 1 313 ? -2.689 18.049 -24.809 1.00 66.19 313 ILE A O 1
ATOM 2474 N N . ILE A 1 314 ? -3.645 19.745 -25.911 1.00 70.62 314 ILE A N 1
ATOM 2475 C CA . ILE A 1 314 ? -4.880 19.757 -25.107 1.00 70.62 314 ILE A CA 1
ATOM 2476 C C . ILE A 1 314 ? -5.686 18.456 -25.271 1.00 70.62 314 ILE A C 1
ATOM 2478 O O . ILE A 1 314 ? -6.221 17.951 -24.284 1.00 70.62 314 ILE A O 1
ATOM 2482 N N . THR A 1 315 ? -5.765 17.883 -26.479 1.00 69.25 315 THR A N 1
ATOM 2483 C CA . THR A 1 315 ? -6.526 16.646 -26.727 1.00 69.25 315 THR A CA 1
ATOM 2484 C C . THR A 1 315 ? -5.954 15.433 -26.005 1.00 69.25 315 THR A C 1
ATOM 2486 O O . THR A 1 315 ? -6.725 14.561 -25.607 1.00 69.25 315 THR A O 1
ATOM 2489 N N . ASP A 1 316 ? -4.642 15.394 -25.769 1.00 64.75 316 ASP A N 1
ATOM 2490 C CA . ASP A 1 316 ? -4.002 14.316 -25.004 1.00 64.75 316 ASP A CA 1
ATOM 2491 C C . ASP A 1 316 ? -4.385 14.337 -23.508 1.00 64.75 316 ASP A C 1
ATOM 2493 O O . ASP A 1 316 ? -4.160 13.353 -22.801 1.00 64.75 316 ASP A O 1
ATOM 2497 N N . PHE A 1 317 ? -5.033 15.412 -23.034 1.00 63.66 317 PHE A N 1
ATOM 2498 C CA . PHE A 1 317 ? -5.573 15.553 -21.674 1.00 63.66 317 PHE A CA 1
ATOM 2499 C C . PHE A 1 317 ? -7.116 15.530 -21.618 1.00 63.66 317 PHE A C 1
ATOM 2501 O O . PHE A 1 317 ? -7.701 15.861 -20.589 1.00 63.66 317 PHE A O 1
ATOM 2508 N N . ASN A 1 318 ? -7.804 15.109 -22.690 1.00 56.88 318 ASN A N 1
ATOM 2509 C CA . ASN A 1 318 ? -9.276 15.144 -22.801 1.00 56.88 318 ASN A CA 1
ATOM 2510 C C . ASN A 1 318 ? -10.053 14.368 -21.716 1.00 56.88 318 ASN A C 1
ATOM 2512 O O . ASN A 1 318 ? -11.248 14.611 -21.545 1.00 56.88 318 ASN A O 1
ATOM 2516 N N . ASN A 1 319 ? -9.409 13.452 -20.990 1.00 53.06 319 ASN A N 1
ATOM 2517 C CA . ASN A 1 319 ? -10.058 12.656 -19.945 1.00 53.06 319 ASN A CA 1
ATOM 2518 C C . ASN A 1 319 ? -10.081 13.353 -18.566 1.00 53.06 319 ASN A C 1
ATOM 2520 O O . ASN A 1 319 ? -10.746 12.863 -17.658 1.00 53.06 319 ASN A O 1
ATOM 2524 N N . GLU A 1 320 ? -9.423 14.509 -18.398 1.00 56.34 320 GLU A N 1
ATOM 2525 C CA . GLU A 1 320 ? -9.298 15.218 -17.113 1.00 56.34 320 GLU A CA 1
ATOM 2526 C C . GLU A 1 320 ? -9.944 16.616 -17.170 1.00 56.34 320 GLU A C 1
ATOM 2528 O O . GLU A 1 320 ? -9.291 17.651 -17.324 1.00 56.34 320 GLU A O 1
ATOM 2533 N N . LYS A 1 321 ? -11.276 16.648 -17.036 1.00 51.19 321 LYS A N 1
ATOM 2534 C CA . LYS A 1 321 ? -12.112 17.855 -17.194 1.00 51.19 321 LYS A CA 1
ATOM 2535 C C . LYS A 1 321 ? -11.724 19.027 -16.277 1.00 51.19 321 LYS A C 1
ATOM 2537 O O . LYS A 1 321 ? -11.934 20.173 -16.652 1.00 51.19 321 LYS A O 1
ATOM 2542 N N . SER A 1 322 ? -11.163 18.756 -15.096 1.00 54.91 322 SER A N 1
ATOM 2543 C CA . SER A 1 322 ? -10.758 19.778 -14.116 1.00 54.91 322 SER A CA 1
ATOM 2544 C C . SER A 1 322 ? -9.517 20.575 -14.528 1.00 54.91 322 SER A C 1
ATOM 2546 O O . SER A 1 322 ? -9.305 21.668 -14.017 1.00 54.91 322 SER A O 1
ATOM 2548 N N . ILE A 1 323 ? -8.704 20.051 -15.450 1.00 60.91 323 ILE A N 1
ATOM 2549 C CA . ILE A 1 323 ? -7.407 20.630 -15.839 1.00 60.91 323 ILE A CA 1
ATOM 2550 C C . ILE A 1 323 ? -7.491 21.339 -17.193 1.00 60.91 323 ILE A C 1
ATOM 2552 O O . ILE A 1 323 ? -6.669 22.196 -17.522 1.00 60.91 323 ILE A O 1
ATOM 2556 N N . GLN A 1 324 ? -8.512 21.008 -17.978 1.00 63.56 324 GLN A N 1
ATOM 2557 C CA . GLN A 1 324 ? -8.694 21.492 -19.340 1.00 63.56 324 GLN A CA 1
ATOM 2558 C C . GLN A 1 324 ? -8.810 23.025 -19.410 1.00 63.56 324 GLN A C 1
ATOM 2560 O O . GLN A 1 324 ? -8.205 23.648 -20.285 1.00 63.56 324 GLN A O 1
ATOM 2565 N N . ASP A 1 325 ? -9.509 23.637 -18.450 1.00 63.91 325 ASP A N 1
ATOM 2566 C CA . ASP A 1 325 ? -9.685 25.092 -18.378 1.00 63.91 325 ASP A CA 1
ATOM 2567 C C . ASP A 1 325 ? -8.365 25.827 -18.110 1.00 63.91 325 ASP A C 1
ATOM 2569 O O . ASP A 1 325 ? -8.103 26.872 -18.714 1.00 63.91 325 ASP A O 1
ATOM 2573 N N . ASP A 1 326 ? -7.497 25.266 -17.270 1.00 66.06 326 ASP A N 1
ATOM 2574 C CA . ASP A 1 326 ? -6.188 25.846 -16.972 1.00 66.06 326 ASP A CA 1
ATOM 2575 C C . ASP A 1 326 ? -5.199 25.619 -18.122 1.00 66.06 326 ASP A C 1
ATOM 2577 O O . ASP A 1 326 ? -4.504 26.553 -18.538 1.00 66.06 326 ASP A O 1
ATOM 2581 N N . LEU A 1 327 ? -5.196 24.426 -18.730 1.00 68.81 327 LEU A N 1
ATOM 2582 C CA . LEU A 1 327 ? -4.365 24.122 -19.903 1.00 68.81 327 LEU A CA 1
ATOM 2583 C C . LEU A 1 327 ? -4.714 24.990 -21.110 1.00 68.81 327 LEU A C 1
ATOM 2585 O O . LEU A 1 327 ? -3.813 25.421 -21.833 1.00 68.81 327 LEU A O 1
ATOM 2589 N N . SER A 1 328 ? -6.001 25.291 -21.300 1.00 69.31 328 SER A N 1
ATOM 2590 C CA . SER A 1 328 ? -6.479 26.147 -22.390 1.00 69.31 328 SER A CA 1
ATOM 2591 C C . SER A 1 328 ? -5.912 27.572 -22.333 1.00 69.31 328 SER A C 1
ATOM 2593 O O . SER A 1 328 ? -5.786 28.222 -23.370 1.00 69.31 328 SER A O 1
ATOM 2595 N N . LYS A 1 329 ? -5.515 28.046 -21.144 1.00 70.75 329 LYS A N 1
ATOM 2596 C CA . LYS A 1 329 ? -4.872 29.354 -20.925 1.00 70.75 329 LYS A CA 1
ATOM 2597 C C . LYS A 1 329 ? -3.345 29.248 -20.931 1.00 70.75 329 LYS A C 1
ATOM 2599 O O . LYS A 1 329 ? -2.650 30.113 -21.469 1.00 70.75 329 LYS A O 1
ATOM 2604 N N . LEU A 1 330 ? -2.831 28.173 -20.340 1.00 75.12 330 LEU A N 1
ATOM 2605 C CA . LEU A 1 330 ? -1.412 27.895 -20.154 1.00 75.12 330 LEU A CA 1
ATOM 2606 C C . LEU A 1 330 ? -0.676 27.630 -21.474 1.00 75.12 330 LEU A C 1
ATOM 2608 O O . LEU A 1 330 ? 0.288 28.317 -21.820 1.00 75.12 330 LEU A O 1
ATOM 2612 N N . VAL A 1 331 ? -1.111 26.585 -22.183 1.00 78.56 331 VAL A N 1
ATOM 2613 C CA . VAL A 1 331 ? -0.386 25.978 -23.305 1.00 78.56 331 VAL A CA 1
ATOM 2614 C C . VAL A 1 331 ? -0.180 26.969 -24.453 1.00 78.56 331 VAL A C 1
ATOM 2616 O O . VAL A 1 331 ? 0.948 27.043 -24.947 1.00 78.56 331 VAL A O 1
ATOM 2619 N N . PRO A 1 332 ? -1.174 27.796 -24.848 1.00 80.75 332 PRO A N 1
ATOM 2620 C CA . PRO A 1 332 ? -0.956 28.819 -25.869 1.00 80.75 332 PRO A CA 1
ATOM 2621 C C . PRO A 1 332 ? 0.178 29.782 -25.510 1.00 80.75 332 PRO A C 1
ATOM 2623 O O . PRO A 1 332 ? 1.045 30.046 -26.338 1.00 80.75 332 PRO A O 1
ATOM 2626 N N . THR A 1 333 ? 0.213 30.242 -24.256 1.00 78.31 333 THR A N 1
ATOM 2627 C CA . THR A 1 333 ? 1.213 31.200 -23.770 1.00 78.31 333 THR A CA 1
ATOM 2628 C C . THR A 1 333 ? 2.621 30.601 -23.788 1.00 78.31 333 THR A C 1
ATOM 2630 O O . THR A 1 333 ? 3.577 31.261 -24.192 1.00 78.31 333 THR A O 1
ATOM 2633 N N . LEU A 1 334 ? 2.769 29.336 -23.380 1.00 81.50 334 LEU A N 1
ATOM 2634 C CA . LEU A 1 334 ? 4.062 28.647 -23.408 1.00 81.50 334 LEU A CA 1
ATOM 2635 C C . LEU A 1 334 ? 4.567 28.446 -24.840 1.00 81.50 334 LEU A C 1
ATOM 2637 O O . LEU A 1 334 ? 5.727 28.748 -25.113 1.00 81.50 334 LEU A O 1
ATOM 2641 N N . ILE A 1 335 ? 3.702 27.992 -25.753 1.00 82.81 335 ILE A N 1
ATOM 2642 C CA . ILE A 1 335 ? 4.055 27.782 -27.164 1.00 82.81 335 ILE A CA 1
ATOM 2643 C C . ILE A 1 335 ? 4.457 29.098 -27.838 1.00 82.81 335 ILE A C 1
ATOM 2645 O O . ILE A 1 335 ? 5.455 29.129 -28.556 1.00 82.81 335 ILE A O 1
ATOM 2649 N N . ASP A 1 336 ? 3.745 30.192 -27.567 1.00 78.88 336 ASP A N 1
ATOM 2650 C CA . ASP A 1 336 ? 4.092 31.512 -28.101 1.00 78.88 336 ASP A CA 1
ATOM 2651 C C . ASP A 1 336 ? 5.491 31.953 -27.679 1.00 78.88 336 ASP A C 1
ATOM 2653 O O . ASP A 1 336 ? 6.287 32.395 -28.508 1.00 78.88 336 ASP A O 1
ATOM 2657 N N . ASN A 1 337 ? 5.808 31.786 -26.396 1.00 81.50 337 ASN A N 1
ATOM 2658 C CA . ASN A 1 337 ? 7.115 32.146 -25.864 1.00 81.50 337 ASN A CA 1
ATOM 2659 C C . ASN A 1 337 ? 8.229 31.268 -26.449 1.00 81.50 337 ASN A C 1
ATOM 2661 O O . ASN A 1 337 ? 9.275 31.794 -26.820 1.00 81.50 337 ASN A O 1
ATOM 2665 N N . ILE A 1 338 ? 7.986 29.961 -26.614 1.00 83.94 338 ILE A N 1
ATOM 2666 C CA . ILE A 1 338 ? 8.934 29.036 -27.255 1.00 83.94 338 ILE A CA 1
ATOM 2667 C C . ILE A 1 338 ? 9.230 29.478 -28.694 1.00 83.94 338 ILE A C 1
ATOM 2669 O O . ILE A 1 338 ? 10.394 29.591 -29.075 1.00 83.94 338 ILE A O 1
ATOM 2673 N N . ILE A 1 339 ? 8.195 29.771 -29.487 1.00 81.44 339 ILE A N 1
ATOM 2674 C CA . ILE A 1 339 ? 8.354 30.211 -30.882 1.00 81.44 339 ILE A CA 1
ATOM 2675 C C . ILE A 1 339 ? 9.144 31.528 -30.950 1.00 81.44 339 ILE A C 1
ATOM 2677 O O . ILE A 1 339 ? 10.044 31.670 -31.781 1.00 81.44 339 ILE A O 1
ATOM 2681 N N . LEU A 1 340 ? 8.844 32.489 -30.068 1.00 74.62 340 LEU A N 1
ATOM 2682 C CA . LEU A 1 340 ? 9.556 33.770 -30.001 1.00 74.62 340 LEU A CA 1
ATOM 2683 C C . LEU A 1 340 ? 11.039 33.601 -29.644 1.00 74.62 340 LEU A C 1
ATOM 2685 O O . LEU A 1 340 ? 11.893 34.264 -30.244 1.00 74.62 340 LEU A O 1
ATOM 2689 N N . ASP A 1 341 ? 11.340 32.718 -28.693 1.00 79.69 341 ASP A N 1
ATOM 2690 C CA . ASP A 1 341 ? 12.703 32.433 -28.249 1.00 79.69 341 ASP A CA 1
ATOM 2691 C C . ASP A 1 341 ? 13.529 31.753 -29.345 1.00 79.69 341 ASP A C 1
ATOM 2693 O O . ASP A 1 341 ? 14.666 32.168 -29.584 1.00 79.69 341 ASP A O 1
ATOM 2697 N N . ILE A 1 342 ? 12.947 30.779 -30.058 1.00 81.50 342 ILE A N 1
ATOM 2698 C CA . ILE A 1 342 ? 13.599 30.078 -31.177 1.00 81.50 342 ILE A CA 1
ATOM 2699 C C . ILE A 1 342 ? 13.887 31.045 -32.324 1.00 81.50 342 ILE A C 1
ATOM 2701 O O . ILE A 1 342 ? 15.026 31.134 -32.778 1.00 81.50 342 ILE A O 1
ATOM 2705 N N . ASN A 1 343 ? 12.887 31.823 -32.753 1.00 77.12 343 ASN A N 1
ATOM 2706 C CA . ASN A 1 343 ? 13.029 32.745 -33.886 1.00 77.12 343 ASN A CA 1
ATOM 2707 C C . ASN A 1 343 ? 14.083 33.839 -33.639 1.00 77.12 343 ASN A C 1
ATOM 2709 O O . ASN A 1 343 ? 14.617 34.411 -34.587 1.00 77.12 343 ASN A O 1
ATOM 2713 N N . SER A 1 344 ? 14.367 34.145 -32.371 1.00 76.50 344 SER A N 1
ATOM 2714 C CA . SER A 1 344 ? 15.284 35.217 -31.974 1.00 76.50 344 SER A CA 1
ATOM 2715 C C . SER A 1 344 ? 16.590 34.710 -31.348 1.00 76.50 344 SER A C 1
ATOM 2717 O O . SER A 1 344 ? 17.406 35.538 -30.945 1.00 76.50 344 SER A O 1
ATOM 2719 N N . PHE A 1 345 ? 16.781 33.387 -31.219 1.00 78.12 345 PHE A N 1
ATOM 2720 C CA . PHE A 1 345 ? 17.896 32.750 -30.497 1.00 78.12 345 PHE A CA 1
ATOM 2721 C C . PHE A 1 345 ? 18.232 33.456 -29.173 1.00 78.12 345 PHE A C 1
ATOM 2723 O O . PHE A 1 345 ? 19.375 33.846 -28.907 1.00 78.12 345 PHE A O 1
ATOM 2730 N N . ARG A 1 346 ? 17.209 33.694 -28.345 1.00 73.69 346 ARG A N 1
ATOM 2731 C CA . ARG A 1 346 ? 17.362 34.502 -27.130 1.00 73.69 346 ARG A CA 1
ATOM 2732 C C . ARG A 1 346 ? 18.331 33.850 -26.149 1.00 73.69 346 ARG A C 1
ATOM 2734 O O . ARG A 1 346 ? 18.162 32.699 -25.760 1.00 73.69 346 ARG A O 1
ATOM 2741 N N . LYS A 1 347 ? 19.315 34.618 -25.679 1.00 74.88 347 LYS A N 1
ATOM 2742 C CA . LYS A 1 347 ? 20.207 34.183 -24.588 1.00 74.88 347 LYS A CA 1
ATOM 2743 C C . LYS A 1 347 ? 19.462 34.017 -23.259 1.00 74.88 347 LYS A C 1
ATOM 2745 O O . LYS A 1 347 ? 19.809 33.144 -22.465 1.00 74.88 347 LYS A O 1
ATOM 2750 N N . GLU A 1 348 ? 18.430 34.832 -23.052 1.00 78.88 348 GLU A N 1
ATOM 2751 C CA . GLU A 1 348 ? 17.519 34.794 -21.905 1.00 78.88 348 GLU A CA 1
ATOM 2752 C C . GLU A 1 348 ? 16.101 34.473 -22.404 1.00 78.88 348 GLU A C 1
ATOM 2754 O O . GLU A 1 348 ? 15.390 35.374 -22.864 1.00 78.88 348 GLU A O 1
ATOM 2759 N N . PRO A 1 349 ? 15.712 33.186 -22.404 1.00 84.31 349 PRO A N 1
ATOM 2760 C CA . PRO A 1 349 ? 14.451 32.753 -22.994 1.00 84.31 349 PRO A CA 1
ATOM 2761 C C . PRO A 1 349 ? 13.238 33.153 -22.147 1.00 84.31 349 PRO A C 1
ATOM 2763 O O . PRO A 1 349 ? 13.188 32.858 -20.952 1.00 84.31 349 PRO A O 1
ATOM 2766 N N . ILE A 1 350 ? 12.230 33.769 -22.770 1.00 80.19 350 ILE A N 1
ATOM 2767 C CA . ILE A 1 350 ? 10.956 34.151 -22.132 1.00 80.19 350 ILE A CA 1
ATOM 2768 C C . ILE A 1 350 ? 10.201 32.911 -21.652 1.00 80.19 350 ILE A C 1
ATOM 2770 O O . ILE A 1 350 ? 9.571 32.934 -20.594 1.00 80.19 350 ILE A O 1
ATOM 2774 N N . PHE A 1 351 ? 10.287 31.819 -22.412 1.00 87.25 351 PHE A N 1
ATOM 2775 C CA . PHE A 1 351 ? 9.684 30.536 -22.083 1.00 87.25 351 PHE A CA 1
ATOM 2776 C C . PHE A 1 351 ? 10.052 30.077 -20.673 1.00 87.25 351 PHE A C 1
ATOM 2778 O O . PHE A 1 351 ? 9.170 29.644 -19.938 1.00 87.25 351 PHE A O 1
ATOM 2785 N N . LEU A 1 352 ? 11.320 30.214 -20.269 1.00 82.88 352 LEU A N 1
ATOM 2786 C CA . LEU A 1 352 ? 11.770 29.774 -18.947 1.00 82.88 352 LEU A CA 1
ATOM 2787 C C . LEU A 1 352 ? 11.151 30.612 -17.824 1.00 82.88 352 LEU A C 1
ATOM 2789 O O . LEU A 1 352 ? 10.759 30.055 -16.801 1.00 82.88 352 LEU A O 1
ATOM 2793 N N . TYR A 1 353 ? 10.998 31.925 -18.023 1.00 78.31 353 TYR A N 1
ATOM 2794 C CA . TYR A 1 353 ? 10.326 32.797 -17.055 1.00 78.31 353 TYR A CA 1
ATOM 2795 C C . TYR A 1 353 ? 8.840 32.460 -16.933 1.00 78.31 353 TYR A C 1
ATOM 2797 O O . TYR A 1 353 ? 8.342 32.264 -15.826 1.00 78.31 353 TYR A O 1
ATOM 2805 N N . ALA A 1 354 ? 8.152 32.316 -18.069 1.00 78.69 354 ALA A N 1
ATOM 2806 C CA . ALA A 1 354 ? 6.742 31.944 -18.090 1.00 78.69 354 ALA A CA 1
ATOM 2807 C C . ALA A 1 354 ? 6.516 30.568 -17.449 1.00 78.69 354 ALA A C 1
ATOM 2809 O O . ALA A 1 354 ? 5.632 30.421 -16.609 1.00 78.69 354 ALA A O 1
ATOM 2810 N N . LEU A 1 355 ? 7.342 29.575 -17.793 1.00 84.50 355 LEU A N 1
ATOM 2811 C CA . LEU A 1 355 ? 7.313 28.254 -17.176 1.00 84.50 355 LEU A CA 1
ATOM 2812 C C . LEU A 1 355 ? 7.505 28.366 -15.660 1.00 84.50 355 LEU A C 1
ATOM 2814 O O . LEU A 1 355 ? 6.673 27.862 -14.916 1.00 84.50 355 LEU A O 1
ATOM 2818 N N . SER A 1 356 ? 8.540 29.070 -15.195 1.00 80.06 356 SER A N 1
ATOM 2819 C CA . SER A 1 356 ? 8.817 29.249 -13.763 1.00 80.06 356 SER A CA 1
ATOM 2820 C C . SER A 1 356 ? 7.621 29.834 -13.001 1.00 80.06 356 SER A C 1
ATOM 2822 O O . SER A 1 356 ? 7.278 29.345 -11.923 1.00 80.06 356 SER A O 1
ATOM 2824 N N . ASP A 1 357 ? 6.937 30.835 -13.557 1.00 77.50 357 ASP A N 1
ATOM 2825 C CA . ASP A 1 357 ? 5.774 31.448 -12.908 1.00 77.50 357 ASP A CA 1
ATOM 2826 C C . ASP A 1 357 ? 4.580 30.496 -12.816 1.00 77.50 357 ASP A C 1
ATOM 2828 O O . ASP A 1 357 ? 3.942 30.396 -11.766 1.00 77.50 357 ASP A O 1
ATOM 2832 N N . TRP A 1 358 ? 4.329 29.707 -13.855 1.00 79.31 358 TRP A N 1
ATOM 2833 C CA . TRP A 1 358 ? 3.286 28.686 -13.808 1.00 79.31 358 TRP A CA 1
ATOM 2834 C C . TRP A 1 358 ? 3.615 27.529 -12.860 1.00 79.31 358 TRP A C 1
ATOM 2836 O O . TRP A 1 358 ? 2.745 27.052 -12.124 1.00 79.31 358 TRP A O 1
ATOM 2846 N N . LEU A 1 359 ? 4.884 27.127 -12.792 1.00 79.50 359 LEU A N 1
ATOM 2847 C CA . LEU A 1 359 ? 5.357 26.160 -11.806 1.00 79.50 359 LEU A CA 1
ATOM 2848 C C . LEU A 1 359 ? 5.186 26.694 -10.369 1.00 79.50 359 LEU A C 1
ATOM 2850 O O . LEU A 1 359 ? 4.894 25.925 -9.455 1.00 79.50 359 LEU A O 1
ATOM 2854 N N . LYS A 1 360 ? 5.304 28.008 -10.128 1.00 73.94 360 LYS A N 1
ATOM 2855 C CA . LYS A 1 360 ? 5.023 28.601 -8.802 1.00 73.94 360 LYS A CA 1
ATOM 2856 C C . LYS A 1 360 ? 3.548 28.536 -8.414 1.00 73.94 360 LYS A C 1
ATOM 2858 O O . LYS A 1 360 ? 3.269 28.374 -7.231 1.00 73.94 360 LYS A O 1
ATOM 2863 N N . LEU A 1 361 ? 2.635 28.653 -9.377 1.00 71.25 361 LEU A N 1
ATOM 2864 C CA . LEU A 1 361 ? 1.185 28.645 -9.143 1.00 71.25 361 LEU A CA 1
ATOM 2865 C C . LEU A 1 361 ? 0.600 27.236 -8.944 1.00 71.25 361 LEU A C 1
ATOM 2867 O O . LEU A 1 361 ? -0.565 27.092 -8.585 1.00 71.25 361 LEU A O 1
ATOM 2871 N N . THR A 1 362 ? 1.398 26.189 -9.153 1.00 71.00 362 THR A N 1
ATOM 2872 C CA . THR A 1 362 ? 0.953 24.799 -9.031 1.00 71.00 362 THR A CA 1
ATOM 2873 C C . THR A 1 362 ? 0.893 24.367 -7.559 1.00 71.00 362 THR A C 1
ATOM 2875 O O . THR A 1 362 ? 1.920 24.293 -6.884 1.00 71.00 362 THR A O 1
ATOM 2878 N N . THR A 1 363 ? -0.299 24.029 -7.062 1.00 58.31 363 THR A N 1
ATOM 2879 C CA . THR A 1 363 ? -0.546 23.714 -5.640 1.00 58.31 363 THR A CA 1
ATOM 2880 C C . THR A 1 363 ? -0.479 22.215 -5.302 1.00 58.31 363 THR A C 1
ATOM 2882 O O . THR A 1 363 ? -0.085 21.869 -4.191 1.00 58.31 363 THR A O 1
ATOM 2885 N N . ASN A 1 364 ? -0.779 21.305 -6.245 1.00 63.66 364 ASN A N 1
ATOM 2886 C CA . ASN A 1 364 ? -0.710 19.842 -6.045 1.00 63.66 364 ASN A CA 1
ATOM 2887 C C . ASN A 1 364 ? 0.457 19.198 -6.807 1.00 63.66 364 ASN A C 1
ATOM 2889 O O . ASN A 1 364 ? 0.294 18.512 -7.817 1.00 63.66 364 ASN A O 1
ATOM 2893 N N . TRP A 1 365 ? 1.666 19.434 -6.318 1.00 66.38 365 TRP A N 1
ATOM 2894 C CA . TRP A 1 365 ? 2.873 19.140 -7.079 1.00 66.38 365 TRP A CA 1
ATOM 2895 C C . TRP A 1 365 ? 3.094 17.656 -7.409 1.00 66.38 365 TRP A C 1
ATOM 2897 O O . TRP A 1 365 ? 3.563 17.349 -8.498 1.00 66.38 365 TRP A O 1
ATOM 2907 N N . ASN A 1 366 ? 2.682 16.727 -6.539 1.00 58.53 366 ASN A N 1
ATOM 2908 C CA . ASN A 1 366 ? 2.792 15.286 -6.813 1.00 58.53 366 ASN A CA 1
ATOM 2909 C C . ASN A 1 366 ? 1.989 14.857 -8.047 1.00 58.53 366 ASN A C 1
ATOM 2911 O O . ASN A 1 366 ? 2.402 13.966 -8.775 1.00 58.53 366 ASN A O 1
ATOM 2915 N N . TYR A 1 367 ? 0.828 15.473 -8.257 1.00 61.09 367 TYR A N 1
ATOM 2916 C CA . TYR A 1 367 ? -0.036 15.183 -9.394 1.00 61.09 367 TYR A CA 1
ATOM 2917 C C . TYR A 1 367 ? 0.407 15.951 -10.641 1.00 61.09 367 TYR A C 1
ATOM 2919 O O . TYR A 1 367 ? 0.510 15.397 -11.733 1.00 61.09 367 TYR A O 1
ATOM 2927 N N . TYR A 1 368 ? 0.734 17.231 -10.467 1.00 67.75 368 TYR A N 1
ATOM 2928 C CA . TYR A 1 368 ? 1.072 18.099 -11.584 1.00 67.75 368 TYR A CA 1
ATOM 2929 C C . TYR A 1 368 ? 2.502 17.925 -12.094 1.00 67.75 368 TYR A C 1
ATOM 2931 O O . TYR A 1 368 ? 2.758 18.323 -13.220 1.00 67.75 368 TYR A O 1
ATOM 2939 N N . PHE A 1 369 ? 3.431 17.323 -11.346 1.00 73.62 369 PHE A N 1
ATOM 2940 C CA . PHE A 1 369 ? 4.790 17.076 -11.841 1.00 73.62 369 PHE A CA 1
ATOM 2941 C C . PHE A 1 369 ? 4.791 16.181 -13.089 1.00 73.62 369 PHE A C 1
ATOM 2943 O O . PHE A 1 369 ? 5.422 16.518 -14.091 1.00 73.62 369 PHE A O 1
ATOM 2950 N N . ASP A 1 370 ? 4.034 15.081 -13.066 1.00 67.31 370 ASP A N 1
ATOM 2951 C CA . ASP A 1 370 ? 3.913 14.177 -14.216 1.00 67.31 370 ASP A CA 1
ATOM 2952 C C . ASP A 1 370 ? 3.181 14.849 -15.384 1.00 67.31 370 ASP A C 1
ATOM 2954 O O . ASP A 1 370 ? 3.537 14.653 -16.547 1.00 67.31 370 ASP A O 1
ATOM 2958 N N . ILE A 1 371 ? 2.192 15.692 -15.083 1.00 73.44 371 ILE A N 1
ATOM 2959 C CA . ILE A 1 371 ? 1.478 16.500 -16.078 1.00 73.44 371 ILE A CA 1
ATOM 2960 C C . ILE A 1 371 ? 2.430 17.513 -16.723 1.00 73.44 371 ILE A C 1
ATOM 2962 O O . ILE A 1 371 ? 2.495 17.594 -17.946 1.00 73.44 371 ILE A O 1
ATOM 2966 N N . TRP A 1 372 ? 3.232 18.224 -15.933 1.00 81.38 372 TRP A N 1
ATOM 2967 C CA . TRP A 1 372 ? 4.238 19.168 -16.411 1.00 81.38 372 TRP A CA 1
ATOM 2968 C C . TRP A 1 372 ? 5.308 18.486 -17.260 1.00 81.38 372 TRP A C 1
ATOM 2970 O O . TRP A 1 372 ? 5.648 18.996 -18.326 1.00 81.38 372 TRP A O 1
ATOM 2980 N N . ASN A 1 373 ? 5.780 17.306 -16.853 1.00 78.69 373 ASN A N 1
ATOM 2981 C CA . ASN A 1 373 ? 6.685 16.499 -17.671 1.00 78.69 373 ASN A CA 1
ATOM 2982 C C . ASN A 1 373 ? 6.049 16.103 -19.005 1.00 78.69 373 ASN A C 1
ATOM 2984 O O . ASN A 1 373 ? 6.700 16.210 -20.042 1.00 78.69 373 ASN A O 1
ATOM 2988 N N . LYS A 1 374 ? 4.783 15.666 -19.012 1.00 75.56 374 LYS A N 1
ATOM 2989 C CA . LYS A 1 374 ? 4.060 15.348 -20.253 1.00 75.56 374 LYS A CA 1
ATOM 2990 C C . LYS A 1 374 ? 3.909 16.577 -21.150 1.00 75.56 374 LYS A C 1
ATOM 2992 O O . LYS A 1 374 ? 4.201 16.482 -22.336 1.00 75.56 374 LYS A O 1
ATOM 2997 N N . ILE A 1 375 ? 3.519 17.726 -20.592 1.00 80.31 375 ILE A N 1
ATOM 2998 C CA . ILE A 1 375 ? 3.383 18.989 -21.333 1.00 80.31 375 ILE A CA 1
ATOM 2999 C C . ILE A 1 375 ? 4.722 19.387 -21.955 1.00 80.31 375 ILE A C 1
ATOM 3001 O O . ILE A 1 375 ? 4.772 19.667 -23.148 1.00 80.31 375 ILE A O 1
ATOM 3005 N N . LEU A 1 376 ? 5.814 19.379 -21.184 1.00 84.12 376 LEU A N 1
ATOM 3006 C CA . LEU A 1 376 ? 7.141 19.738 -21.689 1.00 84.12 376 LEU A CA 1
ATOM 3007 C C . LEU A 1 376 ? 7.620 18.777 -22.783 1.00 84.12 376 LEU A C 1
ATOM 3009 O O . LEU A 1 376 ? 8.082 19.245 -23.822 1.00 84.12 376 LEU A O 1
ATOM 3013 N N . ASN A 1 377 ? 7.442 17.466 -22.597 1.00 79.81 377 ASN A N 1
ATOM 3014 C CA . ASN A 1 377 ? 7.799 16.460 -23.602 1.00 79.81 377 ASN A CA 1
ATOM 3015 C C . ASN A 1 377 ? 7.000 16.640 -24.896 1.00 79.81 377 ASN A C 1
ATOM 3017 O O . ASN A 1 377 ? 7.562 16.586 -25.994 1.00 79.81 377 ASN A O 1
ATOM 3021 N N . GLN A 1 378 ? 5.696 16.892 -24.782 1.00 77.50 378 GLN A N 1
ATOM 3022 C CA . GLN A 1 378 ? 4.833 17.086 -25.941 1.00 77.50 378 GLN A CA 1
ATOM 3023 C C . GLN A 1 378 ? 5.157 18.395 -26.665 1.00 77.50 378 GLN A C 1
ATOM 3025 O O . GLN A 1 378 ? 5.269 18.408 -27.888 1.00 77.50 378 GLN A O 1
ATOM 3030 N N . CYS A 1 379 ? 5.391 19.482 -25.926 1.00 81.50 379 CYS A N 1
ATOM 3031 C CA . CYS A 1 379 ? 5.862 20.743 -26.490 1.00 81.50 379 CYS A CA 1
ATOM 3032 C C . CYS A 1 379 ? 7.197 20.558 -27.224 1.00 81.50 379 CYS A C 1
ATOM 3034 O O . CYS A 1 379 ? 7.323 20.996 -28.363 1.00 81.50 379 CYS A O 1
ATOM 3036 N N . GLN A 1 380 ? 8.179 19.891 -26.609 1.00 85.50 380 GLN A N 1
ATOM 3037 C CA . GLN A 1 380 ? 9.505 19.701 -27.197 1.00 85.50 380 GLN A CA 1
ATOM 3038 C C . GLN A 1 380 ? 9.449 18.876 -28.481 1.00 85.50 380 GLN A C 1
ATOM 3040 O O . GLN A 1 380 ? 9.983 19.299 -29.503 1.00 85.50 380 GLN A O 1
ATOM 3045 N N . SER A 1 381 ? 8.812 17.704 -28.422 1.00 76.06 381 SER A N 1
ATOM 3046 C CA . SER A 1 381 ? 8.698 16.794 -29.565 1.00 76.06 381 SER A CA 1
ATOM 3047 C C . SER A 1 381 ? 7.969 17.459 -30.725 1.00 76.06 381 SER A C 1
ATOM 3049 O O . SER A 1 381 ? 8.490 17.494 -31.837 1.00 76.06 381 SER A O 1
ATOM 3051 N N . THR A 1 382 ? 6.830 18.091 -30.434 1.00 75.88 382 THR A N 1
ATOM 3052 C CA . THR A 1 382 ? 6.047 18.787 -31.448 1.00 75.88 382 THR A CA 1
ATOM 3053 C C . THR A 1 382 ? 6.850 19.924 -32.068 1.00 75.88 382 THR A C 1
ATOM 3055 O O . THR A 1 382 ? 6.898 20.030 -33.282 1.00 75.88 382 THR A O 1
ATOM 3058 N N . VAL A 1 383 ? 7.531 20.756 -31.275 1.00 78.75 383 VAL A N 1
ATOM 3059 C CA . VAL A 1 383 ? 8.327 21.880 -31.796 1.00 78.75 383 VAL A CA 1
ATOM 3060 C C . VAL A 1 383 ? 9.516 21.394 -32.635 1.00 78.75 383 VAL A C 1
ATOM 3062 O O . VAL A 1 383 ? 9.767 21.951 -33.702 1.00 78.75 383 VAL A O 1
ATOM 3065 N N . LEU A 1 384 ? 10.221 20.338 -32.217 1.00 80.19 384 LEU A N 1
ATOM 3066 C CA . LEU A 1 384 ? 11.356 19.776 -32.965 1.00 80.19 384 LEU A CA 1
ATOM 3067 C C . LEU A 1 384 ? 10.978 19.283 -34.371 1.00 80.19 384 LEU A C 1
ATOM 3069 O O . LEU A 1 384 ? 11.827 19.327 -35.267 1.00 80.19 384 LEU A O 1
ATOM 3073 N N . ASP A 1 385 ? 9.732 18.856 -34.578 1.00 77.00 385 ASP A N 1
ATOM 3074 C CA . ASP A 1 385 ? 9.240 18.421 -35.890 1.00 77.00 385 ASP A CA 1
ATOM 3075 C C . ASP A 1 385 ? 9.139 19.581 -36.899 1.00 77.00 385 ASP A C 1
ATOM 3077 O O . ASP A 1 385 ? 9.321 19.370 -38.100 1.00 77.00 385 ASP A O 1
ATOM 3081 N N . TYR A 1 386 ? 8.929 20.816 -36.428 1.00 72.75 386 TYR A N 1
ATOM 3082 C CA . TYR A 1 386 ? 8.773 21.996 -37.290 1.00 72.75 386 TYR A CA 1
ATOM 3083 C C . TYR A 1 386 ? 10.080 22.755 -37.573 1.00 72.75 386 TYR A C 1
ATOM 3085 O O . TYR A 1 386 ? 10.129 23.541 -38.521 1.00 72.75 386 TYR A O 1
ATOM 3093 N N . TYR A 1 387 ? 11.146 22.520 -36.799 1.00 73.88 387 TYR A N 1
ATOM 3094 C CA . TYR A 1 387 ? 12.433 23.219 -36.932 1.00 73.88 387 TYR A CA 1
ATOM 3095 C C . TYR A 1 387 ? 13.552 22.259 -37.379 1.00 73.88 387 TYR A C 1
ATOM 3097 O O . TYR A 1 387 ? 14.234 21.646 -36.553 1.00 73.88 387 TYR A O 1
ATOM 3105 N N . PRO A 1 388 ? 13.770 22.080 -38.698 1.00 64.56 388 PRO A N 1
ATOM 3106 C CA . PRO A 1 388 ? 14.723 21.102 -39.217 1.00 64.56 388 PRO A CA 1
ATOM 3107 C C . PRO A 1 388 ? 16.194 21.541 -39.107 1.00 64.56 388 PRO A C 1
ATOM 3109 O O . PRO A 1 388 ? 17.073 20.682 -39.217 1.00 64.56 388 PRO A O 1
ATOM 3112 N N . ASN A 1 389 ? 16.484 22.835 -38.901 1.00 79.38 389 ASN A N 1
ATOM 3113 C CA . ASN A 1 389 ? 17.850 23.366 -38.863 1.00 79.38 389 ASN A CA 1
ATOM 3114 C C . ASN A 1 389 ? 18.614 22.867 -37.628 1.00 79.38 389 ASN A C 1
ATOM 3116 O O . ASN A 1 389 ? 18.100 22.877 -36.512 1.00 79.38 389 ASN A O 1
ATOM 3120 N N . ILE A 1 390 ? 19.879 22.486 -37.810 1.00 74.06 390 ILE A N 1
ATOM 3121 C CA . ILE A 1 390 ? 20.711 21.950 -36.728 1.00 74.06 390 ILE A CA 1
ATOM 3122 C C . ILE A 1 390 ? 20.947 22.953 -35.588 1.00 74.06 390 ILE A C 1
ATOM 3124 O O . ILE A 1 390 ? 20.952 22.558 -34.425 1.00 74.06 390 ILE A O 1
ATOM 3128 N N . ASN A 1 391 ? 21.075 24.247 -35.894 1.00 72.31 391 ASN A N 1
ATOM 3129 C CA . ASN A 1 391 ? 21.256 25.292 -34.885 1.00 72.31 391 ASN A CA 1
ATOM 3130 C C . ASN A 1 391 ? 19.969 25.521 -34.085 1.00 72.31 391 ASN A C 1
ATOM 3132 O O . ASN A 1 391 ? 20.027 25.673 -32.867 1.00 72.31 391 ASN A O 1
ATOM 3136 N N . GLU A 1 392 ? 18.812 25.485 -34.751 1.00 79.56 392 GLU A N 1
ATOM 3137 C CA . GLU A 1 392 ? 17.498 25.587 -34.102 1.00 79.56 392 GLU A CA 1
ATOM 3138 C C . GLU A 1 392 ? 17.252 24.372 -33.206 1.00 79.56 392 GLU A C 1
ATOM 3140 O O . GLU A 1 392 ? 16.907 24.537 -32.043 1.00 79.56 392 GLU A O 1
ATOM 3145 N N . LYS A 1 393 ? 17.529 23.153 -33.688 1.00 79.19 393 LYS A N 1
ATOM 3146 C CA . LYS A 1 393 ? 17.422 21.925 -32.883 1.00 79.19 393 LYS A CA 1
ATOM 3147 C C . LYS A 1 393 ? 18.317 21.951 -31.653 1.00 79.19 393 LYS A C 1
ATOM 3149 O O . LYS A 1 393 ? 17.874 21.569 -30.574 1.00 79.19 393 LYS A O 1
ATOM 3154 N N . ASN A 1 394 ? 19.561 22.404 -31.800 1.00 76.38 394 ASN A N 1
ATOM 3155 C CA . ASN A 1 394 ? 20.482 22.533 -30.672 1.00 76.38 394 ASN A CA 1
ATOM 3156 C C . ASN A 1 394 ? 19.958 23.539 -29.643 1.00 76.38 394 ASN A C 1
ATOM 3158 O O . ASN A 1 394 ? 19.934 23.226 -28.455 1.00 76.38 394 ASN A O 1
ATOM 3162 N N . TYR A 1 395 ? 19.468 24.694 -30.101 1.00 82.50 395 TYR A N 1
ATOM 3163 C CA . TYR A 1 395 ? 18.870 25.702 -29.230 1.00 82.50 395 TYR A CA 1
ATOM 3164 C C . TYR A 1 395 ? 17.600 25.190 -28.532 1.00 82.50 395 TYR A C 1
ATOM 3166 O O . TYR A 1 395 ? 17.467 25.353 -27.326 1.00 82.50 395 TYR A O 1
ATOM 3174 N N . ILE A 1 396 ? 16.700 24.507 -29.248 1.00 84.00 396 ILE A N 1
ATOM 3175 C CA . ILE A 1 396 ? 15.486 23.892 -28.685 1.00 84.00 396 ILE A CA 1
ATOM 3176 C C . ILE A 1 396 ? 15.858 22.855 -27.621 1.00 84.00 396 ILE A C 1
ATOM 3178 O O . ILE A 1 396 ? 15.311 22.870 -26.521 1.00 84.00 396 ILE A O 1
ATOM 3182 N N . ASN A 1 397 ? 16.818 21.976 -27.908 1.00 80.69 397 ASN A N 1
ATOM 3183 C CA . ASN A 1 397 ? 17.273 20.977 -26.944 1.00 80.69 397 ASN A CA 1
ATOM 3184 C C . ASN A 1 397 ? 17.886 21.620 -25.694 1.00 80.69 397 ASN A C 1
ATOM 3186 O O . ASN A 1 397 ? 17.611 21.172 -24.583 1.00 80.69 397 ASN A O 1
ATOM 3190 N N . GLU A 1 398 ? 18.680 22.681 -25.849 1.00 79.94 398 GLU A N 1
ATOM 3191 C CA . GLU A 1 398 ? 19.226 23.437 -24.719 1.00 79.94 398 GLU A CA 1
ATOM 3192 C C . GLU A 1 398 ? 18.120 24.141 -23.914 1.00 79.94 398 GLU A C 1
ATOM 3194 O O . GLU A 1 398 ? 18.102 24.067 -22.683 1.00 79.94 398 GLU A O 1
ATOM 3199 N N . LEU A 1 399 ? 17.158 24.761 -24.600 1.00 85.25 399 LEU A N 1
ATOM 3200 C CA . LEU A 1 399 ? 16.016 25.454 -24.012 1.00 85.25 399 LEU A CA 1
ATOM 3201 C C . LEU A 1 399 ? 15.167 24.513 -23.150 1.00 85.25 399 LEU A C 1
ATOM 3203 O O . LEU A 1 399 ? 14.908 24.804 -21.981 1.00 85.25 399 LEU A O 1
ATOM 3207 N N . PHE A 1 400 ? 14.781 23.357 -23.691 1.00 88.00 400 PHE A N 1
ATOM 3208 C CA . PHE A 1 400 ? 13.989 22.373 -22.955 1.00 88.00 400 PHE A CA 1
ATOM 3209 C C . PHE A 1 400 ? 14.797 21.680 -21.862 1.00 88.00 400 PHE A C 1
ATOM 3211 O O . PHE A 1 400 ? 14.258 21.454 -20.785 1.00 88.00 400 PHE A O 1
ATOM 3218 N N . LYS A 1 401 ? 16.103 21.442 -22.051 1.00 74.69 401 LYS A N 1
ATOM 3219 C CA . LYS A 1 401 ? 16.978 20.961 -20.969 1.00 74.69 401 LYS A CA 1
ATOM 3220 C C . LYS A 1 401 ? 16.961 21.910 -19.763 1.00 74.69 401 LYS A C 1
ATOM 3222 O O . LYS A 1 401 ? 16.873 21.451 -18.622 1.00 74.69 401 LYS A O 1
ATOM 3227 N N . ARG A 1 402 ? 17.000 23.227 -19.998 1.00 80.81 402 ARG A N 1
ATOM 3228 C CA . ARG A 1 402 ? 16.845 24.239 -18.935 1.00 80.81 402 ARG A CA 1
ATOM 3229 C C . ARG A 1 402 ? 15.432 24.226 -18.340 1.00 80.81 402 ARG A C 1
ATOM 3231 O O . ARG A 1 402 ? 15.308 24.292 -17.124 1.00 80.81 402 ARG A O 1
ATOM 3238 N N . GLY A 1 403 ? 14.392 24.045 -19.155 1.00 82.56 403 GLY A N 1
ATOM 3239 C CA . GLY A 1 403 ? 13.006 23.903 -18.686 1.00 82.56 403 GLY A CA 1
ATOM 3240 C C . GLY A 1 403 ? 12.787 22.692 -17.767 1.00 82.56 403 GLY A C 1
ATOM 3241 O O . GLY A 1 403 ? 12.202 22.834 -16.696 1.00 82.56 403 GLY A O 1
ATOM 3242 N N . TYR A 1 404 ? 13.325 21.520 -18.119 1.00 78.06 404 TYR A N 1
ATOM 3243 C CA . TYR A 1 404 ? 13.313 20.348 -17.233 1.00 78.06 404 TYR A CA 1
ATOM 3244 C C . TYR A 1 404 ? 14.115 20.587 -15.954 1.00 78.06 404 TYR A C 1
ATOM 3246 O O . TYR A 1 404 ? 13.697 20.150 -14.886 1.00 78.06 404 TYR A O 1
ATOM 3254 N N . SER A 1 405 ? 15.236 21.312 -16.036 1.00 68.44 405 SER A N 1
ATOM 3255 C CA . SER A 1 405 ? 16.013 21.674 -14.844 1.00 68.44 405 SER A CA 1
ATOM 3256 C C . SER A 1 405 ? 15.186 22.533 -13.877 1.00 68.44 405 SER A C 1
ATOM 3258 O O . SER A 1 405 ? 15.181 22.253 -12.684 1.00 68.44 405 SER A O 1
ATOM 3260 N N . GLU A 1 406 ? 14.430 23.516 -14.377 1.00 77.12 406 GLU A N 1
ATOM 3261 C CA . GLU A 1 406 ? 13.502 24.331 -13.570 1.00 77.12 406 GLU A CA 1
ATOM 3262 C C . GLU A 1 406 ? 12.378 23.492 -12.939 1.00 77.12 406 GLU A C 1
ATOM 3264 O O . GLU A 1 406 ? 12.086 23.628 -11.749 1.00 77.12 406 GLU A O 1
ATOM 3269 N N . LEU A 1 407 ? 11.779 22.574 -13.707 1.00 81.44 407 LEU A N 1
ATOM 3270 C CA . LEU A 1 407 ? 10.756 21.652 -13.203 1.00 81.44 407 LEU A CA 1
ATOM 3271 C C . LEU A 1 407 ? 11.301 20.767 -12.069 1.00 81.44 407 LEU A C 1
ATOM 3273 O O . LEU A 1 407 ? 10.661 20.627 -11.022 1.00 81.44 407 LEU A O 1
ATOM 3277 N N . VAL A 1 408 ? 12.500 20.207 -12.250 1.00 70.25 408 VAL A N 1
ATOM 3278 C CA . VAL A 1 408 ? 13.186 19.409 -11.226 1.00 70.25 408 VAL A CA 1
ATOM 3279 C C . VAL A 1 408 ? 13.508 20.264 -10.002 1.00 70.25 408 VAL A C 1
ATOM 3281 O O . VAL A 1 408 ? 13.203 19.842 -8.889 1.00 70.25 408 VAL A O 1
ATOM 3284 N N . LEU A 1 409 ? 14.041 21.478 -10.171 1.00 71.81 409 LEU A N 1
ATOM 3285 C CA . LEU A 1 409 ? 14.338 22.388 -9.059 1.00 71.81 409 LEU A CA 1
ATOM 3286 C C . LEU A 1 409 ? 13.087 22.701 -8.233 1.00 71.81 409 LEU A C 1
ATOM 3288 O O . LEU A 1 409 ? 13.099 22.570 -7.005 1.00 71.81 409 LEU A O 1
ATOM 3292 N N . LYS A 1 410 ? 11.969 23.040 -8.879 1.00 77.38 410 LYS A N 1
ATOM 3293 C CA . LYS A 1 410 ? 10.716 23.306 -8.164 1.00 77.38 410 LYS A CA 1
ATOM 3294 C C . LYS A 1 410 ? 10.197 22.063 -7.431 1.00 77.38 410 LYS A C 1
ATOM 3296 O O . LYS A 1 410 ? 9.732 22.184 -6.296 1.00 77.38 410 LYS A O 1
ATOM 3301 N N . ASN A 1 411 ? 10.355 20.877 -8.020 1.00 74.19 411 ASN A N 1
ATOM 3302 C CA . ASN A 1 411 ? 10.049 19.614 -7.351 1.00 74.19 411 ASN A CA 1
ATOM 3303 C C . ASN A 1 411 ? 10.924 19.360 -6.128 1.00 74.19 411 ASN A C 1
ATOM 3305 O O . ASN A 1 411 ? 10.404 19.033 -5.065 1.00 74.19 411 ASN A O 1
ATOM 3309 N N . THR A 1 412 ? 12.234 19.579 -6.241 1.00 64.62 412 THR A N 1
ATOM 3310 C CA . THR A 1 412 ? 13.148 19.434 -5.103 1.00 64.62 412 THR A CA 1
ATOM 3311 C C . THR A 1 412 ? 12.808 20.396 -3.968 1.00 64.62 412 THR A C 1
ATOM 3313 O O . THR A 1 412 ? 12.841 19.993 -2.810 1.00 64.62 412 THR A O 1
ATOM 3316 N N . HIS A 1 413 ? 12.391 21.630 -4.273 1.00 68.56 413 HIS A N 1
ATOM 3317 C CA . HIS A 1 413 ? 11.911 22.572 -3.262 1.00 68.56 413 HIS A CA 1
ATOM 3318 C C . HIS A 1 413 ? 10.642 22.086 -2.556 1.00 68.56 413 HIS A C 1
ATOM 3320 O O . HIS A 1 413 ? 10.571 22.160 -1.332 1.00 68.56 413 HIS A O 1
ATOM 3326 N N . ASN A 1 414 ? 9.665 21.561 -3.299 1.00 66.19 414 ASN A N 1
ATOM 3327 C CA . ASN A 1 414 ? 8.447 21.014 -2.700 1.00 66.19 414 ASN A CA 1
ATOM 3328 C C . ASN A 1 414 ? 8.756 19.796 -1.812 1.00 66.19 414 ASN A C 1
ATOM 3330 O O . ASN A 1 414 ? 8.289 19.704 -0.680 1.00 66.19 414 ASN A O 1
ATOM 3334 N N . LEU A 1 415 ? 9.618 18.892 -2.285 1.00 59.34 415 LEU A N 1
ATOM 3335 C CA . LEU A 1 415 ? 10.086 17.753 -1.496 1.00 59.34 415 LEU A CA 1
ATOM 3336 C C . LEU A 1 415 ? 10.818 18.200 -0.223 1.00 59.34 415 LEU A C 1
ATOM 3338 O O . LEU A 1 415 ? 10.572 17.637 0.839 1.00 59.34 415 LEU A O 1
ATOM 3342 N N . ALA A 1 416 ? 11.663 19.232 -0.293 1.00 54.97 416 ALA A N 1
ATOM 3343 C CA . ALA A 1 416 ? 12.333 19.793 0.880 1.00 54.97 416 ALA A CA 1
ATOM 3344 C C . ALA A 1 416 ? 11.337 20.377 1.898 1.00 54.97 416 ALA A C 1
ATOM 3346 O O . ALA A 1 416 ? 11.508 20.203 3.103 1.00 54.97 416 ALA A O 1
ATOM 3347 N N . GLU A 1 417 ? 10.270 21.025 1.430 1.00 64.12 417 GLU A N 1
ATOM 3348 C CA . GLU A 1 417 ? 9.191 21.525 2.286 1.00 64.12 417 GLU A CA 1
ATOM 3349 C C . GLU A 1 417 ? 8.416 20.379 2.955 1.00 64.12 417 GLU A C 1
ATOM 3351 O O . GLU A 1 417 ? 8.177 20.411 4.163 1.00 64.12 417 GLU A O 1
ATOM 3356 N N . LYS A 1 418 ? 8.113 19.307 2.214 1.00 61.91 418 LYS A N 1
ATOM 3357 C CA . LYS A 1 418 ? 7.515 18.085 2.774 1.00 61.91 418 LYS A CA 1
ATOM 3358 C C . LYS A 1 418 ? 8.412 17.401 3.799 1.00 61.91 418 LYS A C 1
ATOM 3360 O O . LYS A 1 418 ? 7.921 16.981 4.845 1.00 61.91 418 LYS A O 1
ATOM 3365 N N . LEU A 1 419 ? 9.714 17.308 3.533 1.00 55.53 419 LEU A N 1
ATOM 3366 C CA . LEU A 1 419 ? 10.690 16.759 4.476 1.00 55.53 419 LEU A CA 1
ATOM 3367 C C . LEU A 1 419 ? 10.732 17.585 5.763 1.00 55.53 419 LEU A C 1
ATOM 3369 O O . LEU A 1 419 ? 10.679 17.014 6.849 1.00 55.53 419 LEU A O 1
ATOM 3373 N N . LYS A 1 420 ? 10.725 18.918 5.654 1.00 60.53 420 LYS A N 1
ATOM 3374 C CA . LYS A 1 420 ? 10.641 19.814 6.814 1.00 60.53 420 LYS A CA 1
ATOM 3375 C C . LYS A 1 420 ? 9.355 19.592 7.615 1.00 60.53 420 LYS A C 1
ATOM 3377 O O . LYS A 1 420 ? 9.401 19.512 8.839 1.00 60.53 420 LYS A O 1
ATOM 3382 N N . ASN A 1 421 ? 8.214 19.442 6.944 1.00 64.44 421 ASN A N 1
ATOM 3383 C CA . ASN A 1 421 ? 6.945 19.131 7.611 1.00 64.44 421 ASN A CA 1
ATOM 3384 C C . ASN A 1 421 ? 6.976 17.750 8.288 1.00 64.44 421 ASN A C 1
ATOM 3386 O O . ASN A 1 421 ? 6.446 17.591 9.385 1.00 64.44 421 ASN A O 1
ATOM 3390 N N . THR A 1 422 ? 7.647 16.772 7.676 1.00 63.25 422 THR A N 1
ATOM 3391 C CA . THR A 1 422 ? 7.854 15.433 8.250 1.00 63.25 422 THR A CA 1
ATOM 3392 C C . THR A 1 422 ? 8.729 15.489 9.503 1.00 63.25 422 THR A C 1
ATOM 3394 O O . THR A 1 422 ? 8.423 14.838 10.496 1.00 63.25 422 THR A O 1
ATOM 3397 N N . GLU A 1 423 ? 9.786 16.302 9.505 1.00 63.69 423 GLU A N 1
ATOM 3398 C CA . GLU A 1 423 ? 10.642 16.507 10.680 1.00 63.69 423 GLU A CA 1
ATOM 3399 C C . GLU A 1 423 ? 9.861 17.130 11.848 1.00 63.69 423 GLU A C 1
ATOM 3401 O O . GLU A 1 423 ? 9.960 16.662 12.983 1.00 63.69 423 GLU A O 1
ATOM 3406 N N . VAL A 1 424 ? 9.013 18.125 11.562 1.00 67.25 424 VAL A N 1
ATOM 3407 C CA . VAL A 1 424 ? 8.104 18.720 12.556 1.00 67.25 424 VAL A CA 1
ATOM 3408 C C . VAL A 1 424 ? 7.130 17.675 13.105 1.00 67.25 424 VAL A C 1
ATOM 3410 O O . VAL A 1 424 ? 6.936 17.598 14.315 1.00 67.25 424 VAL A O 1
ATOM 3413 N N . LEU A 1 425 ? 6.552 16.836 12.244 1.00 67.62 425 LEU A N 1
ATOM 3414 C CA . LEU A 1 425 ? 5.662 15.747 12.655 1.00 67.62 425 LEU A CA 1
ATOM 3415 C C . LEU A 1 425 ? 6.350 14.730 13.565 1.00 67.62 425 LEU A C 1
ATOM 3417 O O . LEU A 1 425 ? 5.771 14.326 14.569 1.00 67.62 425 LEU A O 1
ATOM 3421 N N . LEU A 1 426 ? 7.581 14.330 13.242 1.00 67.25 426 LEU A N 1
ATOM 3422 C CA . LEU A 1 426 ? 8.364 13.408 14.067 1.00 67.25 426 LEU A CA 1
ATOM 3423 C C . LEU A 1 426 ? 8.700 14.017 15.431 1.00 67.25 426 LEU A C 1
ATOM 3425 O O . LEU A 1 426 ? 8.647 13.319 16.444 1.00 67.25 426 LEU A O 1
ATOM 3429 N N . TYR A 1 427 ? 9.012 15.315 15.471 1.00 70.62 427 TYR A N 1
ATOM 3430 C CA . TYR A 1 427 ? 9.208 16.038 16.724 1.00 70.62 427 TYR A CA 1
ATOM 3431 C C . TYR A 1 427 ? 7.931 16.051 17.574 1.00 70.62 427 TYR A C 1
ATOM 3433 O O . TYR A 1 427 ? 7.986 15.693 18.750 1.00 70.62 427 TYR A O 1
ATOM 3441 N N . LEU A 1 428 ? 6.785 16.390 16.973 1.00 72.81 428 LEU A N 1
ATOM 3442 C CA . LEU A 1 428 ? 5.486 16.374 17.649 1.00 72.81 428 LEU A CA 1
ATOM 3443 C C . LEU A 1 428 ? 5.143 14.976 18.174 1.00 72.81 428 LEU A C 1
ATOM 3445 O O . LEU A 1 428 ? 4.787 14.836 19.338 1.00 72.81 428 LEU A O 1
ATOM 3449 N N . LEU A 1 429 ? 5.313 13.930 17.356 1.00 73.88 429 LEU A N 1
ATOM 3450 C CA . LEU A 1 429 ? 5.088 12.543 17.774 1.00 73.88 429 LEU A CA 1
ATOM 3451 C C . LEU A 1 429 ? 5.950 12.161 18.977 1.00 73.88 429 LEU A C 1
ATOM 3453 O O . LEU A 1 429 ? 5.463 11.504 19.894 1.00 73.88 429 LEU A O 1
ATOM 3457 N N . ARG A 1 430 ? 7.219 12.580 18.989 1.00 71.06 430 ARG A N 1
ATOM 3458 C CA . ARG A 1 430 ? 8.122 12.326 20.112 1.00 71.06 430 ARG A CA 1
ATOM 3459 C C . ARG A 1 430 ? 7.665 13.047 21.379 1.00 71.06 430 ARG A C 1
ATOM 3461 O O . ARG A 1 430 ? 7.607 12.414 22.426 1.00 71.06 430 ARG A O 1
ATOM 3468 N N . GLU A 1 431 ? 7.307 14.328 21.283 1.00 76.62 431 GLU A N 1
ATOM 3469 C CA . GLU A 1 431 ? 6.782 15.104 22.418 1.00 76.62 431 GLU A CA 1
ATOM 3470 C C . GLU A 1 431 ? 5.505 14.460 22.983 1.00 76.62 431 GLU A C 1
ATOM 3472 O O . GLU A 1 431 ? 5.360 14.289 24.194 1.00 76.62 431 GLU A O 1
ATOM 3477 N N . THR A 1 432 ? 4.592 14.047 22.102 1.00 75.19 432 THR A N 1
ATOM 3478 C CA . THR A 1 432 ? 3.352 13.368 22.480 1.00 75.19 432 THR A CA 1
ATOM 3479 C C . THR A 1 432 ? 3.626 12.007 23.134 1.00 75.19 432 THR A C 1
ATOM 3481 O O . THR A 1 432 ? 3.034 11.708 24.171 1.00 75.19 432 THR A O 1
ATOM 3484 N N . SER A 1 433 ? 4.550 11.203 22.596 1.00 73.06 433 SER A N 1
ATOM 3485 C CA . SER A 1 433 ? 4.946 9.915 23.191 1.00 73.06 433 SER A CA 1
ATOM 3486 C C . SER A 1 433 ? 5.582 10.098 24.574 1.00 73.06 433 SER A C 1
ATOM 3488 O O . SER A 1 433 ? 5.232 9.389 25.518 1.00 73.06 433 SER A O 1
ATOM 3490 N N . ASP A 1 434 ? 6.434 11.116 24.748 1.00 72.12 434 ASP A N 1
ATOM 3491 C CA . ASP A 1 434 ? 7.009 11.457 26.052 1.00 72.12 434 ASP A CA 1
ATOM 3492 C C . ASP A 1 434 ? 5.909 11.761 27.082 1.00 72.12 434 ASP A C 1
ATOM 3494 O O . ASP A 1 434 ? 5.983 11.277 28.209 1.00 72.12 434 ASP A O 1
ATOM 3498 N N . LYS A 1 435 ? 4.839 12.474 26.704 1.00 75.88 435 LYS A N 1
ATOM 3499 C CA . LYS A 1 435 ? 3.688 12.709 27.596 1.00 75.88 435 LYS A CA 1
ATOM 3500 C C . LYS A 1 435 ? 2.932 11.421 27.935 1.00 75.88 435 LYS A C 1
ATOM 3502 O O . LYS A 1 435 ? 2.588 11.214 29.100 1.00 75.88 435 LYS A O 1
ATOM 3507 N N . PHE A 1 436 ? 2.703 10.544 26.957 1.00 73.56 436 PHE A N 1
ATOM 3508 C CA . PHE A 1 436 ? 2.047 9.249 27.175 1.00 73.56 436 PHE A CA 1
ATOM 3509 C C . PHE A 1 436 ? 2.843 8.316 28.098 1.00 73.56 436 PHE A C 1
ATOM 3511 O O . PHE A 1 436 ? 2.236 7.548 28.847 1.00 73.56 436 PHE A O 1
ATOM 3518 N N . ASN A 1 437 ? 4.176 8.416 28.118 1.00 67.69 437 ASN A N 1
ATOM 3519 C CA . ASN A 1 437 ? 5.037 7.623 29.003 1.00 67.69 437 ASN A CA 1
ATOM 3520 C C . ASN A 1 437 ? 4.844 7.931 30.500 1.00 67.69 437 ASN A C 1
ATOM 3522 O O . ASN A 1 437 ? 5.120 7.070 31.335 1.00 67.69 437 ASN A O 1
ATOM 3526 N N . TYR A 1 438 ? 4.354 9.123 30.856 1.00 69.94 438 TYR A N 1
ATOM 3527 C CA . TYR A 1 438 ? 4.094 9.525 32.249 1.00 69.94 438 TYR A CA 1
ATOM 3528 C C . TYR A 1 438 ? 2.619 9.401 32.661 1.00 69.94 438 TYR A C 1
ATOM 3530 O O . TYR A 1 438 ? 2.227 9.857 33.735 1.00 69.94 438 TYR A O 1
ATOM 3538 N N . CYS A 1 439 ? 1.791 8.807 31.805 1.00 69.19 439 CYS A N 1
ATOM 3539 C CA . CYS A 1 439 ? 0.355 8.705 31.999 1.00 69.19 439 CYS A CA 1
ATOM 3540 C C . CYS A 1 439 ? -0.013 7.544 32.941 1.00 69.19 439 CYS A C 1
ATOM 3542 O O . CYS A 1 439 ? 0.345 6.394 32.685 1.00 69.19 439 CYS A O 1
ATOM 3544 N N . ASN A 1 440 ? -0.771 7.829 34.009 1.00 67.94 440 ASN A N 1
ATOM 3545 C CA . ASN A 1 440 ? -1.108 6.842 35.046 1.00 67.94 440 ASN A CA 1
ATOM 3546 C C . ASN A 1 440 ? -2.610 6.554 35.174 1.00 67.94 440 ASN A C 1
ATOM 3548 O O . ASN A 1 440 ? -2.986 5.644 35.906 1.00 67.94 440 ASN A O 1
ATOM 3552 N N . SER A 1 441 ? -3.466 7.290 34.464 1.00 72.31 441 SER A N 1
ATOM 3553 C CA . SER A 1 441 ? -4.926 7.184 34.560 1.00 72.31 441 SER A CA 1
ATOM 3554 C C . SER A 1 441 ? -5.611 7.341 33.197 1.00 72.31 441 SER A C 1
ATOM 3556 O O . SER A 1 441 ? -5.002 7.810 32.237 1.00 72.31 441 SER A O 1
ATOM 3558 N N . LEU A 1 442 ? -6.893 6.966 33.101 1.00 73.00 442 LEU A N 1
ATOM 3559 C CA . LEU A 1 442 ? -7.695 7.222 31.894 1.00 73.00 442 LEU A CA 1
ATOM 3560 C C . LEU A 1 442 ? -7.931 8.728 31.691 1.00 73.00 442 LEU A C 1
ATOM 3562 O O . LEU A 1 442 ? -7.983 9.196 30.555 1.00 73.00 442 LEU A O 1
ATOM 3566 N N . GLU A 1 443 ? -8.033 9.491 32.780 1.00 78.81 443 GLU A N 1
ATOM 3567 C CA . GLU A 1 443 ? -8.142 10.949 32.763 1.00 78.81 443 GLU A CA 1
ATOM 3568 C C . GLU A 1 443 ? -6.892 11.609 32.167 1.00 78.81 443 GLU A C 1
ATOM 3570 O O . GLU A 1 443 ? -7.009 12.569 31.402 1.00 78.81 443 GLU A O 1
ATOM 3575 N N . ASP A 1 444 ? -5.701 11.077 32.457 1.00 78.31 444 ASP A N 1
ATOM 3576 C CA . ASP A 1 444 ? -4.452 11.545 31.852 1.00 78.31 444 ASP A CA 1
ATOM 3577 C C . ASP A 1 444 ? -4.421 11.265 30.341 1.00 78.31 444 ASP A C 1
ATOM 3579 O O . ASP A 1 444 ? -4.050 12.156 29.577 1.00 78.31 444 ASP A O 1
ATOM 3583 N N . ILE A 1 445 ? -4.870 10.079 29.896 1.00 80.00 445 ILE A N 1
ATOM 3584 C CA . ILE A 1 445 ? -4.990 9.744 28.463 1.00 80.00 445 ILE A CA 1
ATOM 3585 C C . ILE A 1 445 ? -5.909 10.757 27.778 1.00 80.00 445 ILE A C 1
ATOM 3587 O O . ILE A 1 445 ? -5.545 11.339 26.758 1.00 80.00 445 ILE A O 1
ATOM 3591 N N . TYR A 1 446 ? -7.084 11.007 28.360 1.00 78.69 446 TYR A N 1
ATOM 3592 C CA . TYR A 1 446 ? -8.048 11.974 27.836 1.00 78.69 446 TYR A CA 1
ATOM 3593 C C . TYR A 1 446 ? -7.466 13.394 27.757 1.00 78.69 446 TYR A C 1
ATOM 3595 O O . TYR A 1 446 ? -7.638 14.077 26.746 1.00 78.69 446 TYR A O 1
ATOM 3603 N N . ARG A 1 447 ? -6.744 13.838 28.796 1.00 83.38 447 ARG A N 1
ATOM 3604 C CA . ARG A 1 447 ? -6.078 15.147 28.806 1.00 83.38 447 ARG A CA 1
ATOM 3605 C C . ARG A 1 447 ? -5.033 15.248 27.695 1.00 83.38 447 ARG A C 1
ATOM 3607 O O . ARG A 1 447 ? -5.066 16.212 26.940 1.00 83.38 447 ARG A O 1
ATOM 3614 N N . ILE A 1 448 ? -4.150 14.255 27.571 1.00 82.56 448 ILE A N 1
ATOM 3615 C CA . ILE A 1 448 ? -3.088 14.247 26.554 1.00 82.56 448 ILE A CA 1
ATOM 3616 C C . ILE A 1 448 ? -3.693 14.281 25.151 1.00 82.56 448 ILE A C 1
ATOM 3618 O O . ILE A 1 448 ? -3.249 15.068 24.325 1.00 82.56 448 ILE A O 1
ATOM 3622 N N . ILE A 1 449 ? -4.735 13.493 24.884 1.00 81.81 449 ILE A N 1
ATOM 3623 C CA . ILE A 1 449 ? -5.418 13.499 23.583 1.00 81.81 449 ILE A CA 1
ATOM 3624 C C . ILE A 1 449 ? -5.952 14.894 23.247 1.00 81.81 449 ILE A C 1
ATOM 3626 O O . ILE A 1 449 ? -5.687 15.398 22.158 1.00 81.81 449 ILE A O 1
ATOM 3630 N N . ASN A 1 450 ? -6.646 15.542 24.185 1.00 79.88 450 ASN A N 1
ATOM 3631 C CA . ASN A 1 450 ? -7.196 16.882 23.966 1.00 79.88 450 ASN A CA 1
ATOM 3632 C C . ASN A 1 450 ? -6.121 17.963 23.791 1.00 79.88 450 ASN A C 1
ATOM 3634 O O . ASN A 1 450 ? -6.333 18.917 23.046 1.00 79.88 450 ASN A O 1
ATOM 3638 N N . GLU A 1 451 ? -4.983 17.837 24.474 1.00 83.06 451 GLU A N 1
ATOM 3639 C CA . GLU A 1 451 ? -3.875 18.794 24.376 1.00 83.06 451 GLU A CA 1
ATOM 3640 C C . GLU A 1 451 ? -3.025 18.588 23.113 1.00 83.06 451 GLU A C 1
ATOM 3642 O O . GLU A 1 451 ? -2.561 19.558 22.511 1.00 83.06 451 GLU A O 1
ATOM 3647 N N . GLU A 1 452 ? -2.813 17.336 22.704 1.00 84.62 452 GLU A N 1
ATOM 3648 C CA . GLU A 1 452 ? -1.801 16.981 21.708 1.00 84.62 452 GLU A CA 1
ATOM 3649 C C . GLU A 1 452 ? -2.375 16.678 20.327 1.00 84.62 452 GLU A C 1
ATOM 3651 O O . GLU A 1 452 ? -1.774 17.074 19.329 1.00 84.62 452 GLU A O 1
ATOM 3656 N N . PHE A 1 453 ? -3.529 16.009 20.213 1.00 83.75 453 PHE A N 1
ATOM 3657 C CA . PHE A 1 453 ? -3.990 15.519 18.903 1.00 83.75 453 PHE A CA 1
ATOM 3658 C C . PHE A 1 453 ? -4.396 16.665 17.967 1.00 83.75 453 PHE A C 1
ATOM 3660 O O . PHE A 1 453 ? -4.176 16.586 16.755 1.00 83.75 453 PHE A O 1
ATOM 3667 N N . GLY A 1 454 ? -4.837 17.794 18.531 1.00 79.44 454 GLY A N 1
ATOM 3668 C CA . GLY A 1 454 ? -5.067 19.033 17.787 1.00 79.44 454 GLY A CA 1
ATOM 3669 C C . GLY A 1 454 ? -3.814 19.577 17.085 1.00 79.44 454 GLY A C 1
ATOM 3670 O O . GLY A 1 454 ? -3.935 20.193 16.024 1.00 79.44 454 GLY A O 1
ATOM 3671 N N . LYS A 1 455 ? -2.602 19.296 17.596 1.00 82.88 455 LYS A N 1
ATOM 3672 C CA . LYS A 1 455 ? -1.334 19.674 16.938 1.00 82.88 455 LYS A CA 1
ATOM 3673 C C . LYS A 1 455 ? -1.125 18.924 15.614 1.00 82.88 455 LYS A C 1
ATOM 3675 O O . LYS A 1 455 ? -0.479 19.448 14.711 1.00 82.88 455 LYS A O 1
ATOM 3680 N N . PHE A 1 456 ? -1.730 17.743 15.473 1.00 77.44 456 PHE A N 1
ATOM 3681 C CA . PHE A 1 456 ? -1.784 16.950 14.238 1.00 77.44 456 PHE A CA 1
ATOM 3682 C C . PHE A 1 456 ? -3.035 17.270 13.401 1.00 77.44 456 PHE A C 1
ATOM 3684 O O . PHE A 1 456 ? -3.463 16.476 12.563 1.00 77.44 456 PHE A O 1
ATOM 3691 N N . GLY A 1 457 ? -3.685 18.414 13.645 1.00 76.50 457 GLY A N 1
ATOM 3692 C CA . GLY A 1 457 ? -4.889 18.839 12.929 1.00 76.50 457 GLY A CA 1
ATOM 3693 C C . GLY A 1 457 ? -6.107 17.934 13.139 1.00 76.50 457 GLY A C 1
ATOM 3694 O O . GLY A 1 457 ? -7.107 18.111 12.446 1.00 76.50 457 GLY A O 1
ATOM 3695 N N . ILE A 1 458 ? -6.032 16.975 14.065 1.00 83.56 458 ILE A N 1
ATOM 3696 C CA . ILE A 1 458 ? -7.129 16.074 14.407 1.00 83.56 458 ILE A CA 1
ATOM 3697 C C . ILE A 1 458 ? -8.049 16.839 15.352 1.00 83.56 458 ILE A C 1
ATOM 3699 O O . ILE A 1 458 ? -7.669 17.142 16.482 1.00 83.56 458 ILE A O 1
ATOM 3703 N N . LYS A 1 459 ? -9.248 17.188 14.883 1.00 81.69 459 LYS A N 1
ATOM 3704 C CA . LYS A 1 459 ? -10.200 17.972 15.683 1.00 81.69 459 LYS A CA 1
ATOM 3705 C C . LYS A 1 459 ? -11.000 17.078 16.619 1.00 81.69 459 LYS A C 1
ATOM 3707 O O . LYS A 1 459 ? -11.100 17.384 17.801 1.00 81.69 459 LYS A O 1
ATOM 3712 N N . ASN A 1 460 ? -11.529 15.971 16.100 1.00 81.31 460 ASN A N 1
ATOM 3713 C CA . ASN A 1 460 ? -12.289 15.010 16.884 1.00 81.31 460 ASN A CA 1
ATOM 3714 C C . ASN A 1 460 ? -11.577 13.654 16.960 1.00 81.31 460 ASN A C 1
ATOM 3716 O O . ASN A 1 460 ? -11.096 13.111 15.964 1.00 81.31 460 ASN A O 1
ATOM 3720 N N . THR A 1 461 ? -11.521 13.099 18.171 1.00 83.38 461 THR A N 1
ATOM 3721 C CA . THR A 1 461 ? -11.027 11.746 18.449 1.00 83.38 461 THR A CA 1
ATOM 3722 C C . THR A 1 461 ? -11.994 11.048 19.390 1.00 83.38 461 THR A C 1
ATOM 3724 O O . THR A 1 461 ? -12.368 11.602 20.422 1.00 83.38 461 THR A O 1
ATOM 3727 N N . TYR A 1 462 ? -12.372 9.817 19.059 1.00 82.88 462 TYR A N 1
ATOM 3728 C CA . TYR A 1 462 ? -13.280 9.008 19.865 1.00 82.88 462 TYR A CA 1
ATOM 3729 C C . TYR A 1 462 ? -12.588 7.714 20.253 1.00 82.88 462 TYR A C 1
ATOM 3731 O O . TYR A 1 462 ? -12.145 6.963 19.390 1.00 82.88 462 TYR A O 1
ATOM 3739 N N . ILE A 1 463 ? -12.518 7.432 21.549 1.00 80.50 463 ILE A N 1
ATOM 3740 C CA . ILE A 1 463 ? -12.009 6.160 22.058 1.00 80.50 463 ILE A CA 1
ATOM 3741 C C . ILE A 1 463 ? -13.183 5.346 22.565 1.00 80.50 463 ILE A C 1
ATOM 3743 O O . ILE A 1 463 ? -13.949 5.796 23.419 1.00 80.50 463 ILE A O 1
ATOM 3747 N N . VAL A 1 464 ? -13.293 4.123 22.064 1.00 78.81 464 VAL A N 1
ATOM 3748 C CA . VAL A 1 464 ? -14.305 3.171 22.498 1.00 78.81 464 VAL A CA 1
ATOM 3749 C C . VAL A 1 464 ? -13.594 1.979 23.108 1.00 78.81 464 VAL A C 1
ATOM 3751 O O . VAL A 1 464 ? -12.970 1.196 22.400 1.00 78.81 464 VAL A O 1
ATOM 3754 N N . LEU A 1 465 ? -13.692 1.848 24.431 1.00 75.31 465 LEU A N 1
ATOM 3755 C CA . LEU A 1 465 ? -13.072 0.759 25.179 1.00 75.31 465 LEU A CA 1
ATOM 3756 C C . LEU A 1 465 ? -14.032 -0.425 25.343 1.00 75.31 465 LEU A C 1
ATOM 3758 O O . LEU A 1 465 ? -15.232 -0.252 25.579 1.00 75.31 465 LEU A O 1
ATOM 3762 N N . HIS A 1 466 ? -13.492 -1.637 25.252 1.00 69.69 466 HIS A N 1
ATOM 3763 C CA . HIS A 1 466 ? -14.208 -2.871 25.547 1.00 69.69 466 HIS A CA 1
ATOM 3764 C C . HIS A 1 466 ? -14.248 -3.119 27.061 1.00 69.69 466 HIS A C 1
ATOM 3766 O O . HIS A 1 466 ? -13.289 -2.842 27.783 1.00 69.69 466 HIS A O 1
ATOM 3772 N N . ASN A 1 467 ? -15.358 -3.660 27.564 1.00 55.19 467 ASN A N 1
ATOM 3773 C CA . ASN A 1 467 ? -15.504 -3.945 28.988 1.00 55.19 467 ASN A CA 1
ATOM 3774 C C . ASN A 1 467 ? -14.865 -5.312 29.301 1.00 55.19 467 ASN A C 1
ATOM 3776 O O . ASN A 1 467 ? -15.354 -6.338 28.843 1.00 55.19 467 ASN A O 1
ATOM 3780 N N . GLN A 1 468 ? -13.784 -5.350 30.087 1.00 48.22 468 GLN A N 1
ATOM 3781 C CA . GLN A 1 468 ? -12.970 -6.558 30.339 1.00 48.22 468 GLN A CA 1
ATOM 3782 C C . GLN A 1 468 ? -13.689 -7.731 31.055 1.00 48.22 468 GLN A C 1
ATOM 3784 O O . GLN A 1 468 ? -13.073 -8.764 31.305 1.00 48.22 468 GLN A O 1
ATOM 3789 N N . LYS A 1 469 ? -14.981 -7.623 31.401 1.00 39.91 469 LYS A N 1
ATOM 3790 C CA . LYS A 1 469 ? -15.711 -8.660 32.160 1.00 39.91 469 LYS A CA 1
ATOM 3791 C C . LYS A 1 469 ? -16.165 -9.875 31.338 1.00 39.91 469 LYS A C 1
ATOM 3793 O O . LYS A 1 469 ? -16.617 -10.846 31.937 1.00 39.91 469 LYS A O 1
ATOM 3798 N N . SER A 1 470 ? -16.036 -9.870 30.012 1.00 34.31 470 SER A N 1
ATOM 3799 C CA . SER A 1 470 ? -16.413 -11.003 29.154 1.00 34.31 470 SER A CA 1
ATOM 3800 C C . SER A 1 470 ? -15.177 -11.687 28.569 1.00 34.31 470 SER A C 1
ATOM 3802 O O . SER A 1 470 ? -14.792 -11.455 27.429 1.00 34.31 470 SER A O 1
ATOM 3804 N N . SER A 1 471 ? -14.555 -12.569 29.349 1.00 31.08 471 SER A N 1
ATOM 3805 C CA . SER A 1 471 ? -13.476 -13.477 28.930 1.00 31.08 471 SER A CA 1
ATOM 3806 C C . SER A 1 471 ? -13.982 -14.704 28.149 1.00 31.08 471 SER A C 1
ATOM 3808 O O . SER A 1 471 ? -13.413 -15.792 28.228 1.00 31.08 471 SER A O 1
ATOM 3810 N N . GLN A 1 472 ? -15.056 -14.542 27.378 1.00 32.41 472 GLN A N 1
ATOM 3811 C CA . GLN A 1 472 ? -15.521 -15.521 26.399 1.00 32.41 472 GLN A CA 1
ATOM 3812 C C . GLN A 1 472 ? -15.883 -14.771 25.121 1.00 32.41 472 GLN A C 1
ATOM 3814 O O . GLN A 1 472 ? -16.568 -13.753 25.167 1.00 32.41 472 GLN A O 1
ATOM 3819 N N . GLY A 1 473 ? -15.332 -15.236 24.001 1.00 40.59 473 GLY A N 1
ATOM 3820 C CA . GLY A 1 473 ? -15.370 -14.539 22.723 1.00 40.59 473 GLY A CA 1
ATOM 3821 C C . GLY A 1 473 ? -16.771 -14.176 22.222 1.00 40.59 473 GLY A C 1
ATOM 3822 O O . GLY A 1 473 ? -17.776 -14.751 22.627 1.00 40.59 473 GLY A O 1
ATOM 3823 N N . ASN A 1 474 ? -16.775 -13.261 21.250 1.00 35.28 474 ASN A N 1
ATOM 3824 C CA . ASN A 1 474 ? -17.881 -12.932 20.343 1.00 35.28 474 ASN A CA 1
ATOM 3825 C C . ASN A 1 474 ? -18.963 -11.923 20.767 1.00 35.28 474 ASN A C 1
ATOM 3827 O O . ASN A 1 474 ? -20.013 -11.916 20.136 1.00 35.28 474 ASN A O 1
ATOM 3831 N N . ASN A 1 475 ? -18.693 -10.959 21.652 1.00 40.56 475 ASN A N 1
ATOM 3832 C CA . ASN A 1 475 ? -19.564 -9.771 21.762 1.00 40.56 475 ASN A CA 1
ATOM 3833 C C . ASN A 1 475 ? -18.910 -8.514 21.165 1.00 40.56 475 ASN A C 1
ATOM 3835 O O . ASN A 1 475 ? -18.805 -7.469 21.800 1.00 40.56 475 ASN A O 1
ATOM 3839 N N . ALA A 1 476 ? -18.470 -8.609 19.904 1.00 44.09 476 ALA A N 1
ATOM 3840 C CA . ALA A 1 476 ? -18.158 -7.423 19.103 1.00 44.09 476 ALA A CA 1
ATOM 3841 C C . ALA A 1 476 ? -19.419 -6.579 18.818 1.00 44.09 476 ALA A C 1
ATOM 3843 O O . ALA A 1 476 ? -19.291 -5.388 18.553 1.00 44.09 476 ALA A O 1
ATOM 3844 N N . SER A 1 477 ? -20.619 -7.171 18.917 1.00 48.75 477 SER A N 1
ATOM 3845 C CA . SER A 1 477 ? -21.921 -6.524 18.694 1.00 48.75 477 SER A CA 1
ATOM 3846 C C . SER A 1 477 ? -22.124 -5.254 19.518 1.00 48.75 477 SER A C 1
ATOM 3848 O O . SER A 1 477 ? -22.582 -4.252 18.982 1.00 48.75 477 SER A O 1
ATOM 3850 N N . ASP A 1 478 ? -21.704 -5.259 20.786 1.00 49.59 478 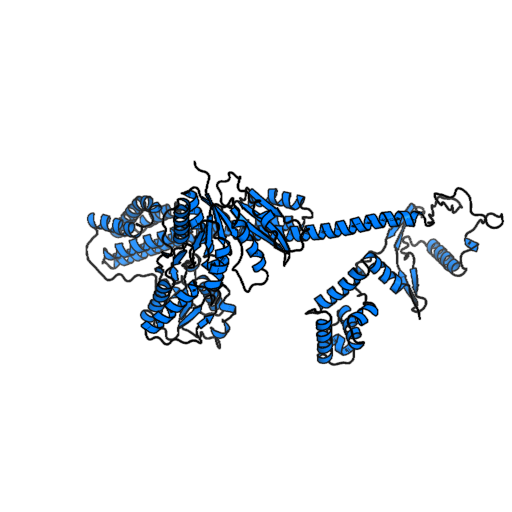ASP A N 1
ATOM 3851 C CA . ASP A 1 478 ? -21.963 -4.167 21.740 1.00 49.59 478 ASP A CA 1
ATOM 3852 C C . ASP A 1 478 ? -21.158 -2.889 21.436 1.00 49.59 478 ASP A C 1
ATOM 3854 O O . ASP A 1 478 ? -21.351 -1.840 22.061 1.00 49.59 478 ASP A O 1
ATOM 3858 N N . LEU A 1 479 ? -20.216 -2.985 20.495 1.00 55.59 479 LEU A N 1
ATOM 3859 C CA . LEU A 1 479 ? -19.340 -1.902 20.067 1.00 55.59 479 LEU A CA 1
ATOM 3860 C C . LEU A 1 479 ? -19.678 -1.371 18.663 1.00 55.59 479 LEU A C 1
ATOM 3862 O O . LEU A 1 479 ? -19.256 -0.270 18.325 1.00 55.59 479 LEU A O 1
ATOM 3866 N N . ILE A 1 480 ? -20.457 -2.107 17.861 1.00 57.41 480 ILE A N 1
ATOM 3867 C CA . ILE A 1 480 ? -20.774 -1.771 16.458 1.00 57.41 480 ILE A CA 1
ATOM 3868 C C . ILE A 1 480 ? -21.523 -0.427 16.342 1.00 57.41 480 ILE A C 1
ATOM 3870 O O . ILE A 1 480 ? -21.269 0.370 15.431 1.00 57.41 480 ILE A O 1
ATOM 3874 N N . ASP A 1 481 ? -22.392 -0.126 17.307 1.00 58.47 481 ASP A N 1
ATOM 3875 C CA . ASP A 1 481 ? -23.254 1.062 17.281 1.00 58.47 481 ASP A CA 1
ATOM 3876 C C . ASP A 1 481 ? -22.621 2.318 17.902 1.00 58.47 481 ASP A C 1
ATOM 3878 O O . ASP A 1 481 ? -23.287 3.342 18.040 1.00 58.47 481 ASP A O 1
ATOM 3882 N N . LYS A 1 482 ? -21.329 2.275 18.261 1.00 63.31 482 LYS A N 1
ATOM 3883 C CA . LYS A 1 482 ? -20.647 3.357 18.995 1.00 63.31 482 LYS A CA 1
ATOM 3884 C C . LYS A 1 482 ? -19.687 4.206 18.151 1.00 63.31 482 LYS A C 1
ATOM 3886 O O . LYS A 1 482 ? -18.855 4.910 18.718 1.00 63.31 482 LYS A O 1
ATOM 3891 N N . LEU A 1 483 ? -19.743 4.151 16.816 1.00 67.38 483 LEU A N 1
ATOM 3892 C CA . LEU A 1 483 ? -19.018 5.136 15.993 1.00 67.38 483 LEU A CA 1
ATOM 3893 C C . LEU A 1 483 ? -19.726 6.505 16.062 1.00 67.38 483 LEU A C 1
ATOM 3895 O O . LEU A 1 483 ? -20.938 6.562 16.285 1.00 67.38 483 LEU A O 1
ATOM 3899 N N . PRO A 1 484 ? -19.002 7.618 15.852 1.00 66.62 484 PRO A N 1
ATOM 3900 C CA . PRO A 1 484 ? -19.577 8.963 15.811 1.00 66.62 484 PRO A CA 1
ATOM 3901 C C . PRO A 1 484 ? -20.399 9.176 14.526 1.00 66.62 484 PRO A C 1
ATOM 3903 O O . PRO A 1 484 ? -19.975 9.841 13.584 1.00 66.62 484 PRO A O 1
ATOM 3906 N N . TYR A 1 485 ? -21.586 8.571 14.453 1.00 64.62 485 TYR A N 1
ATOM 3907 C CA . TYR A 1 485 ? -22.469 8.660 13.283 1.00 64.62 485 TYR A CA 1
ATOM 3908 C C . TYR A 1 485 ? -23.266 9.975 13.216 1.00 64.62 485 TYR A C 1
ATOM 3910 O O . TYR A 1 485 ? -23.798 10.305 12.157 1.00 64.62 485 TYR A O 1
ATOM 3918 N N . GLU A 1 486 ? -23.382 10.696 14.335 1.00 59.75 486 GLU A N 1
ATOM 3919 C CA . GLU A 1 486 ? -24.139 11.956 14.460 1.00 59.75 486 GLU A CA 1
ATOM 3920 C C . GLU A 1 486 ? -23.251 13.211 14.393 1.00 59.75 486 GLU A C 1
ATOM 3922 O O . GLU A 1 486 ? -23.752 14.332 14.499 1.00 59.75 486 GLU A O 1
ATOM 3927 N N . ASP A 1 487 ? -21.937 13.041 14.219 1.00 60.44 487 ASP A N 1
ATOM 3928 C CA . ASP A 1 487 ? -21.015 14.166 14.090 1.00 60.44 487 ASP A CA 1
ATOM 3929 C C . ASP A 1 487 ? -21.278 14.931 12.777 1.00 60.44 487 ASP A C 1
ATOM 3931 O O . ASP A 1 487 ? -21.475 14.351 11.707 1.00 60.44 487 ASP A O 1
ATOM 3935 N N . LYS A 1 488 ? -21.307 16.264 12.881 1.00 61.38 488 LYS A N 1
ATOM 3936 C CA . LYS A 1 488 ? -21.541 17.198 11.772 1.00 61.38 488 LYS A CA 1
ATOM 3937 C C . LYS A 1 488 ? -20.262 17.548 11.011 1.00 61.38 488 LYS A C 1
ATOM 3939 O O . LYS A 1 488 ? -20.329 18.387 10.112 1.00 61.38 488 LYS A O 1
ATOM 3944 N N . SER A 1 489 ? -19.112 16.973 11.375 1.00 66.44 489 SER A N 1
ATOM 3945 C CA . SER A 1 489 ? -17.867 17.184 10.634 1.00 66.44 489 SER A CA 1
ATOM 3946 C C . SER A 1 489 ? -18.049 16.884 9.137 1.00 66.44 489 SER A C 1
ATOM 3948 O O . SER A 1 489 ? -18.777 15.965 8.748 1.00 66.44 489 SER A O 1
ATOM 3950 N N . SER A 1 490 ? -17.355 17.642 8.285 1.00 70.75 490 SER A N 1
ATOM 3951 C CA . SER A 1 490 ? -17.206 17.360 6.853 1.00 70.75 490 SER A CA 1
ATOM 3952 C C . SER A 1 490 ? -16.188 16.255 6.568 1.00 70.75 490 SER A C 1
ATOM 3954 O O . SER A 1 490 ? -16.315 15.576 5.559 1.00 70.75 490 SER A O 1
ATOM 3956 N N . GLU A 1 491 ? -15.257 15.976 7.483 1.00 83.31 491 GLU A N 1
ATOM 3957 C CA . GLU A 1 491 ? -14.066 15.148 7.230 1.00 83.31 491 GLU A CA 1
ATOM 3958 C C . GLU A 1 491 ? -14.263 13.651 7.495 1.00 83.31 491 GLU A C 1
ATOM 3960 O O . GLU A 1 491 ? -14.837 13.268 8.512 1.00 83.31 491 GLU A O 1
ATOM 3965 N N . ASP A 1 492 ? -13.769 12.789 6.611 1.00 89.62 492 ASP A N 1
ATOM 3966 C CA . ASP A 1 492 ? -13.836 11.328 6.766 1.00 89.62 492 ASP A CA 1
ATOM 3967 C C . ASP A 1 492 ? -13.169 10.822 8.061 1.00 89.62 492 ASP A C 1
ATOM 3969 O O . ASP A 1 492 ? -12.416 11.544 8.709 1.00 89.62 492 ASP A O 1
ATOM 3973 N N . TYR A 1 493 ? -13.407 9.565 8.442 1.00 89.88 493 TYR A N 1
ATOM 3974 C CA . TYR A 1 493 ? -12.855 8.992 9.674 1.00 89.88 493 TYR A CA 1
ATOM 3975 C C . TYR A 1 493 ? -11.947 7.793 9.425 1.00 89.88 493 TYR A C 1
ATOM 3977 O O . TYR A 1 493 ? -12.279 6.902 8.644 1.00 89.88 493 TYR A O 1
ATOM 3985 N N . PHE A 1 494 ? -10.850 7.715 10.175 1.00 91.88 494 PHE A N 1
ATOM 3986 C CA . PHE A 1 494 ? -10.041 6.509 10.319 1.00 91.88 494 PHE A CA 1
ATOM 3987 C C . PHE A 1 494 ? -10.434 5.760 11.591 1.00 91.88 494 PHE A C 1
ATOM 3989 O O . PHE A 1 494 ? -10.472 6.341 12.672 1.00 91.88 494 PHE A O 1
ATOM 3996 N N . VAL A 1 495 ? -10.708 4.464 11.471 1.00 91.00 495 VAL A N 1
ATOM 3997 C CA . VAL A 1 495 ? -11.086 3.579 12.574 1.00 91.00 495 VAL A CA 1
ATOM 3998 C C . VAL A 1 495 ? -9.978 2.542 12.754 1.00 91.00 495 VAL A C 1
ATOM 4000 O O . VAL A 1 495 ? -9.791 1.681 11.891 1.00 91.00 495 VAL A O 1
ATOM 4003 N N . LEU A 1 496 ? -9.245 2.624 13.867 1.00 90.75 496 LEU A N 1
ATOM 4004 C CA . LEU A 1 496 ? -8.105 1.756 14.172 1.00 90.75 496 LEU A CA 1
ATOM 4005 C C . LEU A 1 496 ? -8.332 0.936 15.440 1.00 90.75 496 LEU A C 1
ATOM 4007 O O . LEU A 1 496 ? -8.925 1.428 16.402 1.00 90.75 496 LEU A O 1
ATOM 4011 N N . PRO A 1 497 ? -7.822 -0.301 15.489 1.00 88.75 497 PRO A N 1
ATOM 4012 C CA . PRO A 1 497 ? -7.881 -1.112 16.690 1.00 88.75 497 PRO A CA 1
ATOM 4013 C C . PRO A 1 497 ? -6.905 -0.605 17.763 1.00 88.75 497 PRO A C 1
ATOM 4015 O O . PRO A 1 497 ? -5.809 -0.140 17.449 1.00 88.75 497 PRO A O 1
ATOM 4018 N N . LEU A 1 498 ? -7.299 -0.740 19.033 1.00 85.19 498 LEU A N 1
ATOM 4019 C CA . LEU A 1 498 ? -6.445 -0.511 20.197 1.00 85.19 498 LEU A CA 1
ATOM 4020 C C . LEU A 1 498 ? -5.982 -1.860 20.757 1.00 85.19 498 LEU A C 1
ATOM 4022 O O . LEU A 1 498 ? -6.758 -2.584 21.395 1.00 85.19 498 LEU A O 1
ATOM 4026 N N . LEU A 1 499 ? -4.727 -2.208 20.475 1.00 82.69 499 LEU A N 1
ATOM 4027 C CA . LEU A 1 499 ? -4.140 -3.531 20.701 1.00 82.69 499 LEU A CA 1
ATOM 4028 C C . LEU A 1 499 ? -2.771 -3.416 21.372 1.00 82.69 499 LEU A C 1
ATOM 4030 O O . LEU A 1 499 ? -1.958 -2.574 20.994 1.00 82.69 499 LEU A O 1
ATOM 4034 N N . TYR A 1 500 ? -2.493 -4.307 22.322 1.00 78.94 500 TYR A N 1
ATOM 4035 C CA . TYR A 1 500 ? -1.150 -4.506 22.870 1.00 78.94 500 TYR A CA 1
ATOM 4036 C C . TYR A 1 500 ? -0.869 -6.001 23.003 1.00 78.94 500 TYR A C 1
ATOM 4038 O O . TYR A 1 500 ? -1.538 -6.688 23.779 1.00 78.94 500 TYR A O 1
ATOM 4046 N N . ASN A 1 501 ? 0.122 -6.508 22.264 1.00 77.50 501 ASN A N 1
ATOM 4047 C CA . ASN A 1 501 ? 0.356 -7.948 22.098 1.00 77.50 501 ASN A CA 1
ATOM 4048 C C . ASN A 1 501 ? -0.961 -8.667 21.732 1.00 77.50 501 ASN A C 1
ATOM 4050 O O . ASN A 1 501 ? -1.650 -8.243 20.807 1.00 77.50 501 ASN A O 1
ATOM 4054 N N . ASP A 1 502 ? -1.348 -9.691 22.496 1.00 74.06 502 ASP A N 1
ATOM 4055 C CA . ASP A 1 502 ? -2.582 -10.456 22.283 1.00 74.06 502 ASP A CA 1
ATOM 4056 C C . ASP A 1 502 ? -3.811 -9.876 23.011 1.00 74.06 502 ASP A C 1
ATOM 4058 O O . ASP A 1 502 ? -4.852 -10.529 23.111 1.00 74.06 502 ASP A O 1
ATOM 4062 N N . GLN A 1 503 ? -3.704 -8.664 23.570 1.00 72.31 503 GLN A N 1
ATOM 4063 C CA . GLN A 1 503 ? -4.784 -8.023 24.318 1.00 72.31 503 GLN A CA 1
ATOM 4064 C C . GLN A 1 503 ? -5.508 -6.956 23.500 1.00 72.31 503 GLN A C 1
ATOM 4066 O O . GLN A 1 503 ? -4.903 -6.076 22.887 1.00 72.31 503 GLN A O 1
ATOM 4071 N N . TYR A 1 504 ? -6.836 -7.021 23.572 1.00 76.50 504 TYR A N 1
ATOM 4072 C CA . TYR A 1 504 ? -7.758 -6.093 22.940 1.00 76.50 504 TYR A CA 1
ATOM 4073 C C . TYR A 1 504 ? -8.340 -5.105 23.951 1.00 76.50 504 TYR A C 1
ATOM 4075 O O . TYR A 1 504 ? -8.949 -5.520 24.939 1.00 76.50 504 TYR A O 1
ATOM 4083 N N . TYR A 1 505 ? -8.191 -3.805 23.686 1.00 77.69 505 TYR A N 1
ATOM 4084 C CA . TYR A 1 505 ? -8.747 -2.752 24.542 1.00 77.69 505 TYR A CA 1
ATOM 4085 C C . TYR A 1 505 ? -9.966 -2.064 23.954 1.00 77.69 505 TYR A C 1
ATOM 4087 O O . TYR A 1 505 ? -10.736 -1.482 24.714 1.00 77.69 505 TYR A O 1
ATOM 4095 N N . GLY A 1 506 ? -10.158 -2.105 22.637 1.00 81.31 506 GLY A N 1
ATOM 4096 C CA . GLY A 1 506 ? -11.180 -1.304 21.978 1.00 81.31 506 GLY A CA 1
ATOM 4097 C C . GLY A 1 506 ? -10.744 -0.805 20.607 1.00 81.31 506 GLY A C 1
ATOM 4098 O O . GLY A 1 506 ? -9.895 -1.400 19.950 1.00 81.31 506 GLY A O 1
ATOM 4099 N N . TYR A 1 507 ? -11.299 0.313 20.169 1.00 85.50 507 TYR A N 1
ATOM 4100 C CA . TYR A 1 507 ? -10.855 0.995 18.958 1.00 85.50 507 TYR A CA 1
ATOM 4101 C C . TYR A 1 507 ? -10.841 2.508 19.161 1.00 85.50 507 TYR A C 1
ATOM 4103 O O . TYR A 1 507 ? -11.497 3.043 20.059 1.00 85.50 507 TYR A O 1
ATOM 4111 N N . VAL A 1 508 ? -10.091 3.194 18.309 1.00 86.00 508 VAL A N 1
ATOM 4112 C CA . VAL A 1 508 ? -10.042 4.650 18.226 1.00 86.00 508 VAL A CA 1
ATOM 4113 C C . VAL A 1 508 ? -10.551 5.099 16.861 1.00 86.00 508 VAL A C 1
ATOM 4115 O O . VAL A 1 508 ? -10.286 4.463 15.841 1.00 86.00 508 VAL A O 1
ATOM 4118 N N . VAL A 1 509 ? -11.318 6.184 16.855 1.00 88.06 509 VAL A N 1
ATOM 4119 C CA . VAL A 1 509 ? -11.808 6.857 15.656 1.00 88.06 509 VAL A CA 1
ATOM 4120 C C . VAL A 1 509 ? -11.161 8.227 15.596 1.00 88.06 509 VAL A C 1
ATOM 4122 O O . VAL A 1 509 ? -11.346 9.035 16.505 1.00 88.06 509 VAL A O 1
ATOM 4125 N N . PHE A 1 510 ? -10.432 8.489 14.522 1.00 88.50 510 PHE A N 1
ATOM 4126 C CA . PHE A 1 510 ? -9.843 9.786 14.238 1.00 88.50 510 PHE A CA 1
ATOM 4127 C C . PHE A 1 510 ? -10.606 10.463 13.118 1.00 88.50 510 PHE A C 1
ATOM 4129 O O . PHE A 1 510 ? -10.820 9.860 12.067 1.00 88.50 510 PHE A O 1
ATOM 4136 N N . GLU A 1 511 ? -10.974 11.723 13.314 1.00 87.31 511 GLU A N 1
ATOM 4137 C CA . GLU A 1 511 ? -11.298 12.589 12.188 1.00 87.31 511 GLU A CA 1
ATOM 4138 C C . GLU A 1 511 ? -10.047 12.771 11.323 1.00 87.31 511 GLU A C 1
ATOM 4140 O O . GLU A 1 511 ? -8.970 13.118 11.824 1.00 87.31 511 GLU A O 1
ATOM 4145 N N . LYS A 1 512 ? -10.179 12.499 10.025 1.00 86.69 512 LYS A N 1
ATOM 4146 C CA . LYS A 1 512 ? -9.099 12.656 9.059 1.00 86.69 512 LYS A CA 1
ATOM 4147 C C . LYS A 1 512 ? -8.695 14.128 8.991 1.00 86.69 512 LYS A C 1
ATOM 4149 O O . LYS A 1 512 ? -9.515 15.039 8.976 1.00 86.69 512 LYS A O 1
ATOM 4154 N N . SER A 1 513 ? -7.393 14.341 8.941 1.00 82.31 513 SER A N 1
ATOM 4155 C CA . SER A 1 513 ? -6.718 15.619 8.770 1.00 82.31 513 SER A CA 1
ATOM 4156 C C . SER A 1 513 ? -5.751 15.498 7.587 1.00 82.31 513 SER A C 1
ATOM 4158 O O . SER A 1 513 ? -5.602 14.430 6.992 1.00 82.31 513 SER A O 1
ATOM 4160 N N . ASN A 1 514 ? -5.090 16.594 7.210 1.00 70.69 514 ASN A N 1
ATOM 4161 C CA . ASN A 1 514 ? -4.203 16.633 6.037 1.00 70.69 514 ASN A CA 1
ATOM 4162 C C . ASN A 1 514 ? -2.848 15.931 6.249 1.00 70.69 514 ASN A C 1
ATOM 4164 O O . ASN A 1 514 ? -1.931 16.107 5.448 1.00 70.69 514 ASN A O 1
ATOM 4168 N N . PHE A 1 515 ? -2.689 15.203 7.352 1.00 71.94 515 PHE A N 1
ATOM 4169 C CA . PHE A 1 515 ? -1.436 14.563 7.717 1.00 71.94 515 PHE A CA 1
ATOM 4170 C C . PHE A 1 515 ? -1.333 13.142 7.164 1.00 71.94 515 PHE A C 1
ATOM 4172 O O . PHE A 1 515 ? -2.332 12.497 6.845 1.00 71.94 515 PHE A O 1
ATOM 4179 N N . GLU A 1 516 ? -0.092 12.666 7.054 1.00 69.62 516 GLU A N 1
ATOM 4180 C CA . GLU A 1 516 ? 0.205 11.331 6.542 1.00 69.62 516 GLU A CA 1
ATOM 4181 C C . GLU A 1 516 ? -0.473 10.253 7.403 1.00 69.62 516 GLU A C 1
ATOM 4183 O O . GLU A 1 516 ? -0.394 10.315 8.637 1.00 69.62 516 GLU A O 1
ATOM 4188 N N . PRO A 1 517 ? -1.098 9.227 6.800 1.00 72.31 517 PRO A N 1
ATOM 4189 C CA . PRO A 1 517 ? -1.896 8.283 7.570 1.00 72.31 517 PRO A CA 1
ATOM 4190 C C . PRO A 1 517 ? -1.127 7.471 8.631 1.00 72.31 517 PRO A C 1
ATOM 4192 O O . PRO A 1 517 ? -1.713 7.027 9.619 1.00 72.31 517 PRO A O 1
ATOM 4195 N N . ILE A 1 518 ? 0.196 7.333 8.479 1.00 73.19 518 ILE A N 1
ATOM 4196 C CA . ILE A 1 518 ? 1.097 6.703 9.464 1.00 73.19 518 ILE A CA 1
ATOM 4197 C C . ILE A 1 518 ? 1.017 7.351 10.858 1.00 73.19 518 ILE A C 1
ATOM 4199 O O . ILE A 1 518 ? 1.263 6.696 11.877 1.00 73.19 518 ILE A O 1
ATOM 4203 N N . ILE A 1 519 ? 0.650 8.637 10.923 1.00 80.62 519 ILE A N 1
ATOM 4204 C CA . ILE A 1 519 ? 0.477 9.362 12.182 1.00 80.62 519 ILE A CA 1
ATOM 4205 C C . ILE A 1 519 ? -0.653 8.729 13.002 1.00 80.62 519 ILE A C 1
ATOM 4207 O O . ILE A 1 519 ? -0.465 8.493 14.191 1.00 80.62 519 ILE A O 1
ATOM 4211 N N . TYR A 1 520 ? -1.785 8.367 12.390 1.00 85.19 520 TYR A N 1
ATOM 4212 C CA . TYR A 1 520 ? -2.910 7.753 13.112 1.00 85.19 520 TYR A CA 1
ATOM 4213 C C . TYR A 1 520 ? -2.567 6.369 13.661 1.00 85.19 520 TYR A C 1
ATOM 4215 O O . TYR A 1 520 ? -2.956 6.050 14.783 1.00 85.19 520 TYR A O 1
ATOM 4223 N N . GLU A 1 521 ? -1.808 5.560 12.911 1.00 84.00 521 GLU A N 1
ATOM 4224 C CA . GLU A 1 521 ? -1.314 4.271 13.417 1.00 84.00 521 GLU A CA 1
ATOM 4225 C C . GLU A 1 521 ? -0.380 4.470 14.614 1.00 84.00 521 GLU A C 1
ATOM 4227 O O . GLU A 1 521 ? -0.515 3.788 15.633 1.00 84.00 521 GLU A O 1
ATOM 4232 N N . SER A 1 522 ? 0.525 5.450 14.521 1.00 82.38 522 SER A N 1
ATOM 4233 C CA . SER A 1 522 ? 1.457 5.789 15.598 1.00 82.38 522 SER A CA 1
ATOM 4234 C C . SER A 1 522 ? 0.711 6.242 16.855 1.00 82.38 522 SER A C 1
ATOM 4236 O O . SER A 1 522 ? 0.945 5.695 17.929 1.00 82.38 522 SER A O 1
ATOM 4238 N N . LEU A 1 523 ? -0.242 7.169 16.720 1.00 84.12 523 LEU A N 1
ATOM 4239 C CA . LEU A 1 523 ? -1.060 7.661 17.832 1.00 84.12 523 LEU A CA 1
ATOM 4240 C C . LEU A 1 523 ? -1.945 6.559 18.433 1.00 84.12 523 LEU A C 1
ATOM 4242 O O . LEU A 1 523 ? -2.026 6.445 19.654 1.00 84.12 523 LEU A O 1
ATOM 4246 N N . SER A 1 524 ? -2.562 5.707 17.605 1.00 87.19 524 SER A N 1
ATOM 4247 C CA . SER A 1 524 ? -3.329 4.541 18.075 1.00 87.19 524 SER A CA 1
ATOM 4248 C C . SER A 1 524 ? -2.461 3.597 18.914 1.00 87.19 524 SER A C 1
ATOM 4250 O O . SER A 1 524 ? -2.887 3.101 19.962 1.00 87.19 524 SER A O 1
ATOM 4252 N N . ARG A 1 525 ? -1.210 3.376 18.489 1.00 84.12 525 ARG A N 1
ATOM 4253 C CA . ARG A 1 525 ? -0.251 2.542 19.218 1.00 84.12 525 ARG A CA 1
ATOM 4254 C C . ARG A 1 525 ? 0.168 3.168 20.547 1.00 84.12 525 ARG A C 1
ATOM 4256 O O . ARG A 1 525 ? 0.196 2.449 21.541 1.00 84.12 525 ARG A O 1
ATOM 4263 N N . GLU A 1 526 ? 0.438 4.474 20.593 1.00 82.56 526 GLU A N 1
ATOM 4264 C CA . GLU A 1 526 ? 0.728 5.175 21.855 1.00 82.56 526 GLU A CA 1
ATOM 4265 C C . GLU A 1 526 ? -0.441 5.031 22.841 1.00 82.56 526 GLU A C 1
ATOM 4267 O O . GLU A 1 526 ? -0.244 4.582 23.968 1.00 82.56 526 GLU A O 1
ATOM 4272 N N . VAL A 1 527 ? -1.678 5.276 22.388 1.00 81.94 527 VAL A N 1
ATOM 4273 C CA . VAL A 1 527 ? -2.884 5.090 23.214 1.00 81.94 527 VAL A CA 1
ATOM 4274 C C . VAL A 1 527 ? -3.006 3.644 23.703 1.00 81.94 527 VAL A C 1
ATOM 4276 O O . VAL A 1 527 ? -3.287 3.412 24.878 1.00 81.94 527 VAL A O 1
ATOM 4279 N N . SER A 1 528 ? -2.763 2.660 22.834 1.00 83.50 528 SER A N 1
ATOM 4280 C CA . SER A 1 528 ? -2.826 1.236 23.191 1.00 83.50 528 SER A CA 1
ATOM 4281 C C . SER A 1 528 ? -1.789 0.850 24.249 1.00 83.50 528 SER A C 1
ATOM 4283 O O . SER A 1 528 ? -2.125 0.187 25.233 1.00 83.50 528 SER A O 1
ATOM 4285 N N . ASN A 1 529 ? -0.542 1.302 24.078 1.00 79.38 529 ASN A N 1
ATOM 4286 C CA . ASN A 1 529 ? 0.547 1.086 25.031 1.00 79.38 529 ASN A CA 1
ATOM 4287 C C . ASN A 1 529 ? 0.206 1.690 26.398 1.00 79.38 529 ASN A C 1
ATOM 4289 O O . ASN A 1 529 ? 0.377 1.041 27.434 1.00 79.38 529 ASN A O 1
ATOM 4293 N N . THR A 1 530 ? -0.317 2.916 26.415 1.00 79.19 530 THR A N 1
ATOM 4294 C CA . THR A 1 530 ? -0.693 3.585 27.658 1.00 79.19 530 THR A CA 1
ATOM 4295 C C . THR A 1 530 ? -1.874 2.898 28.336 1.00 79.19 530 THR A C 1
ATOM 4297 O O . THR A 1 530 ? -1.804 2.647 29.535 1.00 79.19 530 THR A O 1
ATOM 4300 N N . LEU A 1 531 ? -2.914 2.496 27.595 1.00 76.19 531 LEU A N 1
ATOM 4301 C CA . LEU A 1 531 ? -4.044 1.734 28.147 1.00 76.19 531 LEU A CA 1
ATOM 4302 C C . LEU A 1 531 ? -3.594 0.425 28.810 1.00 76.19 531 LEU A C 1
ATOM 4304 O O . LEU A 1 531 ? -4.099 0.071 29.880 1.00 76.19 531 LEU A O 1
ATOM 4308 N N . HIS A 1 532 ? -2.633 -0.281 28.208 1.00 79.19 532 HIS A N 1
ATOM 4309 C CA . HIS A 1 532 ? -2.028 -1.467 28.813 1.00 79.19 532 HIS A CA 1
ATOM 4310 C C . HIS A 1 532 ? -1.335 -1.133 30.142 1.00 79.19 532 HIS A C 1
ATOM 4312 O O . HIS A 1 532 ? -1.617 -1.758 31.170 1.00 79.19 532 HIS A O 1
ATOM 4318 N N . ASN A 1 533 ? -0.474 -0.113 30.141 1.00 68.00 533 ASN A N 1
ATOM 4319 C CA . ASN A 1 533 ? 0.281 0.305 31.322 1.00 68.00 533 ASN A CA 1
ATOM 4320 C C . ASN A 1 533 ? -0.635 0.787 32.459 1.00 68.00 533 ASN A C 1
ATOM 4322 O O . ASN A 1 533 ? -0.464 0.374 33.606 1.00 68.00 533 ASN A O 1
ATOM 4326 N N . THR A 1 534 ? -1.654 1.591 32.149 1.00 66.69 534 THR A N 1
ATOM 4327 C CA . THR A 1 534 ? -2.637 2.085 33.120 1.00 66.69 534 THR A CA 1
ATOM 4328 C C . THR A 1 534 ? -3.459 0.947 33.724 1.00 66.69 534 THR A C 1
ATOM 4330 O O . THR A 1 534 ? -3.629 0.903 34.940 1.00 66.69 534 THR A O 1
ATOM 4333 N N . ASN A 1 535 ? -3.922 -0.020 32.922 1.00 61.78 535 ASN A N 1
ATOM 4334 C CA . ASN A 1 535 ? -4.636 -1.188 33.450 1.00 61.78 535 ASN A CA 1
ATOM 4335 C C . ASN A 1 535 ? -3.750 -2.032 34.369 1.00 61.78 535 ASN A C 1
ATOM 4337 O O . ASN A 1 535 ? -4.211 -2.487 35.413 1.00 61.78 535 ASN A O 1
ATOM 4341 N N . LYS A 1 536 ? -2.472 -2.213 34.020 1.00 55.88 536 LYS A N 1
ATOM 4342 C CA . LYS A 1 536 ? -1.506 -2.917 34.869 1.00 55.88 536 LYS A CA 1
ATOM 4343 C C . LYS A 1 536 ? -1.295 -2.189 36.198 1.00 55.88 536 LYS A C 1
ATOM 4345 O O . LYS A 1 536 ? -1.323 -2.838 37.241 1.00 55.88 536 LYS A O 1
ATOM 4350 N N . ASN A 1 537 ? -1.149 -0.864 36.171 1.00 48.25 537 ASN A N 1
ATOM 4351 C CA . ASN A 1 537 ? -0.999 -0.042 37.372 1.00 48.25 537 ASN A CA 1
ATOM 4352 C C . ASN A 1 537 ? -2.257 -0.067 38.240 1.00 48.25 537 ASN A C 1
ATOM 4354 O O . ASN A 1 537 ? -2.138 -0.274 39.440 1.00 48.25 537 ASN A O 1
ATOM 4358 N N . LYS A 1 538 ? -3.453 0.015 37.650 1.00 48.94 538 LYS A N 1
ATOM 4359 C CA . LYS A 1 538 ? -4.719 -0.112 38.382 1.00 48.94 538 LYS A CA 1
ATOM 4360 C C . LYS A 1 538 ? -4.894 -1.496 39.000 1.00 48.94 538 LYS A C 1
ATOM 4362 O O . LYS A 1 538 ? -5.325 -1.606 40.135 1.00 48.94 538 LYS A O 1
ATOM 4367 N N . LEU A 1 539 ? -4.493 -2.563 38.308 1.00 44.81 539 LEU A N 1
ATOM 4368 C CA . LEU A 1 539 ? -4.521 -3.920 38.860 1.00 44.81 539 LEU A CA 1
ATOM 4369 C C . LEU A 1 539 ? -3.509 -4.093 40.005 1.00 44.81 539 LEU A C 1
ATOM 4371 O O . LEU A 1 539 ? -3.750 -4.866 40.931 1.00 44.81 539 LEU A O 1
ATOM 4375 N N . ILE A 1 540 ? -2.379 -3.381 39.949 1.00 34.69 540 ILE A N 1
ATOM 4376 C CA . ILE A 1 540 ? -1.404 -3.288 41.041 1.00 34.69 540 ILE A CA 1
ATOM 4377 C C . ILE A 1 540 ? -1.980 -2.464 42.199 1.00 34.69 540 ILE A C 1
ATOM 4379 O O . ILE A 1 540 ? -1.887 -2.918 43.331 1.00 34.69 540 ILE A O 1
ATOM 4383 N N . GLU A 1 541 ? -2.614 -1.319 41.946 1.00 35.53 541 GLU A N 1
ATOM 4384 C CA . GLU A 1 541 ? -3.271 -0.479 42.953 1.00 35.53 541 GLU A CA 1
ATOM 4385 C C . GLU A 1 541 ? -4.456 -1.182 43.612 1.00 35.53 541 GLU A C 1
ATOM 4387 O O . GLU A 1 541 ? -4.538 -1.173 44.828 1.00 35.53 541 GLU A O 1
ATOM 4392 N N . ASP A 1 542 ? -5.313 -1.875 42.863 1.00 35.62 542 ASP A N 1
ATOM 4393 C CA . ASP A 1 542 ? -6.417 -2.681 43.390 1.00 35.62 542 ASP A CA 1
ATOM 4394 C C . ASP A 1 542 ? -5.879 -3.860 44.209 1.00 35.62 542 ASP A C 1
ATOM 4396 O O . ASP A 1 542 ? -6.423 -4.200 45.261 1.00 35.62 542 ASP A O 1
ATOM 4400 N N . LYS A 1 543 ? -4.772 -4.483 43.779 1.00 31.92 543 LYS A N 1
ATOM 4401 C CA . LYS A 1 543 ? -4.062 -5.475 44.601 1.00 31.92 543 LYS A CA 1
ATOM 4402 C C . LYS A 1 543 ? -3.490 -4.831 45.864 1.00 31.92 543 LYS A C 1
ATOM 4404 O O . LYS A 1 543 ? -3.636 -5.415 46.928 1.00 31.92 543 LYS A O 1
ATOM 4409 N N . LEU A 1 544 ? -2.896 -3.641 45.785 1.00 31.22 544 LEU A N 1
ATOM 4410 C CA . LEU A 1 544 ? -2.360 -2.888 46.925 1.00 31.22 544 LEU A CA 1
ATOM 4411 C C . LEU A 1 544 ? -3.463 -2.393 47.871 1.00 31.22 544 LEU A C 1
ATOM 4413 O O . LEU A 1 544 ? -3.249 -2.393 49.076 1.00 31.22 544 LEU A O 1
ATOM 4417 N N . TYR A 1 545 ? -4.638 -2.040 47.357 1.00 33.41 545 TYR A N 1
ATOM 4418 C CA . TYR A 1 545 ? -5.810 -1.607 48.109 1.00 33.41 545 TYR A CA 1
ATOM 4419 C C . TYR A 1 545 ? -6.467 -2.794 48.813 1.00 33.41 545 TYR A C 1
ATOM 4421 O O . TYR A 1 545 ? -6.721 -2.737 50.009 1.00 33.41 545 TYR A O 1
ATOM 4429 N N . ASN A 1 546 ? -6.616 -3.933 48.129 1.00 32.88 546 ASN A N 1
ATOM 4430 C CA . ASN A 1 546 ? -7.020 -5.190 48.766 1.00 32.88 546 ASN A CA 1
ATOM 4431 C C . ASN A 1 546 ? -5.970 -5.686 49.782 1.00 32.88 546 ASN A C 1
ATOM 4433 O O . ASN A 1 546 ? -6.311 -6.316 50.784 1.00 32.88 546 ASN A O 1
ATOM 4437 N N . LEU A 1 547 ? -4.683 -5.400 49.563 1.00 33.50 547 LEU A N 1
ATOM 4438 C CA . LEU A 1 547 ? -3.621 -5.634 50.546 1.00 33.50 547 LEU A CA 1
ATOM 4439 C C . LEU A 1 547 ? -3.691 -4.638 51.715 1.00 33.50 547 LEU A C 1
ATOM 4441 O O . LEU A 1 547 ? -3.374 -5.030 52.833 1.00 33.50 547 LEU A O 1
ATOM 4445 N N . GLN A 1 548 ? -4.127 -3.393 51.495 1.00 34.19 548 GLN A N 1
ATOM 4446 C CA . GLN A 1 548 ? -4.375 -2.394 52.538 1.00 34.19 548 GLN A CA 1
ATOM 4447 C C . GLN A 1 548 ? -5.617 -2.722 53.365 1.00 34.19 548 GLN A C 1
ATOM 4449 O O . GLN A 1 548 ? -5.557 -2.579 54.574 1.00 34.19 548 GLN A O 1
ATOM 4454 N N . ASP A 1 549 ? -6.689 -3.237 52.768 1.00 34.12 549 ASP A N 1
ATOM 4455 C CA . ASP A 1 549 ? -7.886 -3.686 53.488 1.00 34.12 549 ASP A CA 1
ATOM 4456 C C . ASP A 1 549 ? -7.566 -4.921 54.354 1.00 34.12 549 ASP A C 1
ATOM 4458 O O . ASP A 1 549 ? -7.935 -5.011 55.526 1.00 34.12 549 ASP A O 1
ATOM 4462 N N . ASN A 1 550 ? -6.724 -5.826 53.836 1.00 32.88 550 ASN A N 1
ATOM 4463 C CA . ASN A 1 550 ? -6.113 -6.891 54.636 1.00 32.88 550 ASN A CA 1
ATOM 4464 C C . ASN A 1 550 ? -5.141 -6.354 55.697 1.00 32.88 550 ASN A C 1
ATOM 4466 O O . ASN A 1 550 ? -5.066 -6.932 56.778 1.00 32.88 550 ASN A O 1
ATOM 4470 N N . LYS A 1 551 ? -4.428 -5.251 55.429 1.00 33.72 551 LYS A N 1
ATOM 4471 C CA . LYS A 1 551 ? -3.585 -4.553 56.406 1.00 33.72 551 LYS A CA 1
ATOM 4472 C C . LYS A 1 551 ? -4.427 -3.914 57.505 1.00 33.72 551 LYS A C 1
ATOM 4474 O O . LYS A 1 551 ? -4.053 -4.072 58.643 1.00 33.72 551 LYS A O 1
ATOM 4479 N N . THR A 1 552 ? -5.579 -3.307 57.227 1.00 35.94 552 THR A N 1
ATOM 4480 C CA . THR A 1 552 ? -6.493 -2.769 58.252 1.00 35.94 552 THR A CA 1
ATOM 4481 C C . THR A 1 552 ? -7.076 -3.893 59.112 1.00 35.94 552 THR A C 1
ATOM 4483 O O . THR A 1 552 ? -7.161 -3.779 60.334 1.00 35.94 552 THR A O 1
ATOM 4486 N N . ARG A 1 553 ? -7.399 -5.036 58.493 1.00 31.47 5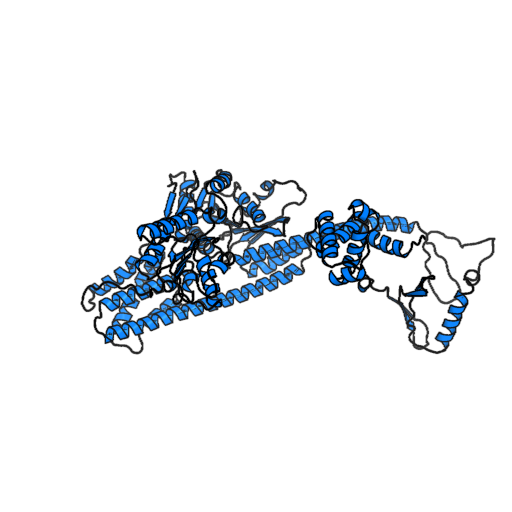53 ARG A N 1
ATOM 4487 C CA . ARG A 1 553 ? -7.826 -6.254 59.196 1.00 31.47 553 ARG A CA 1
ATOM 4488 C C . ARG A 1 553 ? -6.702 -6.855 60.051 1.00 31.47 553 ARG A C 1
ATOM 4490 O O . ARG A 1 553 ? -6.957 -7.295 61.166 1.00 31.47 553 ARG A O 1
ATOM 4497 N N . LEU A 1 554 ? -5.460 -6.825 59.570 1.00 31.59 554 LEU A N 1
ATOM 4498 C CA . LEU A 1 554 ? -4.268 -7.222 60.324 1.00 31.59 554 LEU A CA 1
ATOM 4499 C C . LEU A 1 554 ? -3.903 -6.205 61.411 1.00 31.59 554 LEU A C 1
ATOM 4501 O O . LEU A 1 554 ? -3.561 -6.633 62.500 1.00 31.59 554 LEU A O 1
ATOM 4505 N N . ASP A 1 555 ? -4.034 -4.902 61.172 1.00 34.16 555 ASP A N 1
ATOM 4506 C CA . ASP A 1 555 ? -3.788 -3.814 62.125 1.00 34.16 555 ASP A CA 1
ATOM 4507 C C . ASP A 1 555 ? -4.775 -3.935 63.297 1.00 34.16 555 ASP A C 1
ATOM 4509 O O . ASP A 1 555 ? -4.353 -3.883 64.444 1.00 34.16 555 ASP A O 1
ATOM 4513 N N . SER A 1 556 ? -6.046 -4.277 63.042 1.00 33.12 556 SER A N 1
ATOM 4514 C CA . SER A 1 556 ? -7.023 -4.596 64.101 1.00 33.12 556 SER A CA 1
ATOM 4515 C C . SER A 1 556 ? -6.702 -5.875 64.899 1.00 33.12 556 SER A C 1
ATOM 4517 O O . SER A 1 556 ? -7.106 -6.007 66.053 1.00 33.12 556 SER A O 1
ATOM 4519 N N . ILE A 1 557 ? -5.945 -6.813 64.314 1.00 30.39 557 ILE A N 1
ATOM 4520 C CA . ILE A 1 557 ? -5.422 -8.009 64.998 1.00 30.39 557 ILE A CA 1
ATOM 4521 C C . ILE A 1 557 ? -4.120 -7.672 65.752 1.00 30.39 557 ILE A C 1
ATOM 4523 O O . ILE A 1 557 ? -3.909 -8.172 66.854 1.00 30.39 557 ILE A O 1
ATOM 4527 N N . PHE A 1 558 ? -3.269 -6.797 65.208 1.00 30.97 558 PHE A N 1
ATOM 4528 C CA . PHE A 1 558 ? -2.050 -6.284 65.844 1.00 30.97 558 PHE A CA 1
ATOM 4529 C C . PHE A 1 558 ? -2.362 -5.359 67.030 1.00 30.97 558 PHE A C 1
ATOM 4531 O O . PHE A 1 558 ? -1.641 -5.396 68.021 1.00 30.97 558 PHE A O 1
ATOM 4538 N N . GLU A 1 559 ? -3.466 -4.609 66.989 1.00 32.00 559 GLU A N 1
ATOM 4539 C CA . GLU A 1 559 ? -3.993 -3.809 68.106 1.00 32.00 559 GLU A CA 1
ATOM 4540 C C . GLU A 1 559 ? -4.442 -4.665 69.307 1.00 32.00 559 GLU A C 1
ATOM 4542 O O . GLU A 1 559 ? -4.524 -4.162 70.428 1.00 32.00 559 GLU A O 1
ATOM 4547 N N . MET A 1 560 ? -4.681 -5.968 69.111 1.00 29.44 560 MET A N 1
ATOM 4548 C CA . MET A 1 560 ? -4.977 -6.927 70.185 1.00 29.44 560 MET A CA 1
ATOM 4549 C C . MET A 1 560 ? -3.718 -7.562 70.805 1.00 29.44 560 MET A C 1
ATOM 4551 O O . MET A 1 560 ? -3.823 -8.303 71.786 1.00 29.44 560 MET A O 1
ATOM 4555 N N . ILE A 1 561 ? -2.527 -7.283 70.266 1.00 27.31 561 ILE A N 1
ATOM 4556 C CA . ILE A 1 561 ? -1.251 -7.851 70.717 1.00 27.31 561 ILE A CA 1
ATOM 4557 C C . ILE A 1 561 ? -0.485 -6.776 71.516 1.00 27.31 561 ILE A C 1
ATOM 4559 O O . ILE A 1 561 ? -0.324 -5.657 71.031 1.00 27.31 561 ILE A O 1
ATOM 4563 N N . PRO A 1 562 ? 0.017 -7.053 72.737 1.00 27.84 562 PRO A N 1
ATOM 4564 C CA . PRO A 1 562 ? 0.671 -6.026 73.546 1.00 27.84 562 PRO A CA 1
ATOM 4565 C C . PRO A 1 562 ? 1.977 -5.551 72.895 1.00 27.84 562 PRO A C 1
ATOM 4567 O O . PRO A 1 562 ? 2.895 -6.343 72.688 1.00 27.84 562 PRO A O 1
ATOM 4570 N N . MET A 1 563 ? 2.086 -4.246 72.641 1.00 28.80 563 MET A N 1
ATOM 4571 C CA . MET A 1 563 ? 3.296 -3.591 72.136 1.00 28.80 563 MET A CA 1
ATOM 4572 C C . MET A 1 563 ? 3.926 -2.699 73.219 1.00 28.80 563 MET A C 1
ATOM 4574 O O . MET A 1 563 ? 3.227 -1.978 73.928 1.00 28.80 563 MET A O 1
ATOM 4578 N N . MET A 1 564 ? 5.255 -2.743 73.353 1.00 30.38 564 MET A N 1
ATOM 4579 C CA . MET A 1 564 ? 6.027 -1.966 74.331 1.00 30.38 564 MET A CA 1
ATOM 4580 C C . MET A 1 564 ? 6.545 -0.671 73.684 1.00 30.38 564 MET A C 1
ATOM 4582 O O . MET A 1 564 ? 7.299 -0.729 72.717 1.00 30.38 564 MET A O 1
ATOM 4586 N N . ILE A 1 565 ? 6.162 0.493 74.220 1.00 32.31 565 ILE A N 1
ATOM 4587 C CA . ILE A 1 565 ? 6.635 1.818 73.779 1.00 32.31 565 ILE A CA 1
ATOM 4588 C C . ILE A 1 565 ? 7.515 2.408 74.891 1.00 32.31 565 ILE A C 1
ATOM 4590 O O . ILE A 1 565 ? 7.089 2.457 76.044 1.00 32.31 565 ILE A O 1
ATOM 4594 N N . MET A 1 566 ? 8.742 2.834 74.565 1.00 30.91 566 MET A N 1
ATOM 4595 C CA . MET A 1 566 ? 9.637 3.550 75.487 1.00 30.91 566 MET A CA 1
ATOM 4596 C C . MET A 1 566 ? 9.616 5.042 75.160 1.00 30.91 566 MET A C 1
ATOM 4598 O O . MET A 1 566 ? 9.968 5.422 74.047 1.00 30.91 566 MET A O 1
ATOM 4602 N N . ASP A 1 567 ? 9.252 5.866 76.139 1.00 30.72 567 ASP A N 1
ATOM 4603 C CA . ASP A 1 567 ? 9.316 7.325 76.051 1.00 30.72 567 ASP A CA 1
ATOM 4604 C C . ASP A 1 567 ? 10.343 7.831 77.074 1.00 30.72 567 ASP A C 1
ATOM 4606 O O . ASP A 1 567 ? 10.371 7.358 78.215 1.00 30.72 567 ASP A O 1
ATOM 4610 N N . THR A 1 568 ? 11.247 8.719 76.666 1.00 29.14 568 THR A N 1
ATOM 4611 C CA . THR A 1 568 ? 12.384 9.152 77.491 1.00 29.14 568 THR A CA 1
ATOM 4612 C C . THR A 1 568 ? 12.289 10.638 77.781 1.00 29.14 568 THR A C 1
ATOM 4614 O O . THR A 1 568 ? 12.627 11.444 76.918 1.00 29.14 568 THR A O 1
ATOM 4617 N N . ASP A 1 569 ? 11.926 10.985 79.015 1.00 26.73 569 ASP A N 1
ATOM 4618 C CA . ASP A 1 569 ? 12.212 12.305 79.570 1.00 26.73 569 ASP A CA 1
ATOM 4619 C C . ASP A 1 569 ? 13.043 12.187 80.861 1.00 26.73 569 ASP A C 1
ATOM 4621 O O . ASP A 1 569 ? 13.049 11.170 81.563 1.00 26.73 569 ASP A O 1
ATOM 4625 N N . LEU A 1 570 ? 13.847 13.215 81.099 1.00 36.34 570 LEU A N 1
ATOM 4626 C CA . LEU A 1 570 ? 14.992 13.265 82.001 1.00 36.34 570 LEU A CA 1
ATOM 4627 C C . LEU A 1 570 ? 14.591 13.234 83.487 1.00 36.34 570 LEU A C 1
ATOM 4629 O O . LEU A 1 570 ? 14.428 14.272 84.117 1.00 36.34 570 LEU A O 1
ATOM 4633 N N . ASN A 1 571 ? 14.468 12.034 84.058 1.00 30.61 571 ASN A N 1
ATOM 4634 C CA . ASN A 1 571 ? 14.931 11.619 85.396 1.00 30.61 571 ASN A CA 1
ATOM 4635 C C . ASN A 1 571 ? 14.301 10.261 85.744 1.00 30.61 571 ASN A C 1
ATOM 4637 O O . ASN A 1 571 ? 13.097 10.152 85.928 1.00 30.61 571 ASN A O 1
ATOM 4641 N N . THR A 1 572 ? 15.141 9.225 85.832 1.00 39.62 572 THR A N 1
ATOM 4642 C CA . THR A 1 572 ? 14.889 7.893 86.425 1.00 39.62 572 THR A CA 1
ATOM 4643 C C . THR A 1 572 ? 13.426 7.412 86.516 1.00 39.62 572 THR A C 1
ATOM 4645 O O . THR A 1 572 ? 12.805 7.498 87.573 1.00 39.62 572 THR A O 1
ATOM 4648 N N . GLY A 1 573 ? 12.933 6.776 85.449 1.00 28.64 573 GLY A N 1
ATOM 4649 C CA . GLY A 1 573 ? 11.753 5.905 85.474 1.00 28.64 573 GLY A CA 1
ATOM 4650 C C . GLY A 1 573 ? 11.397 5.408 84.071 1.00 28.64 573 GLY A C 1
ATOM 4651 O O . GLY A 1 573 ? 11.061 6.211 83.212 1.00 28.64 573 GLY A O 1
ATOM 4652 N N . ILE A 1 574 ? 11.485 4.098 83.813 1.00 32.84 574 ILE A N 1
ATOM 4653 C CA . ILE A 1 574 ? 10.927 3.494 82.590 1.00 32.84 574 ILE A CA 1
ATOM 4654 C C . ILE A 1 574 ? 9.459 3.202 82.885 1.00 32.84 574 ILE A C 1
ATOM 4656 O O . ILE A 1 574 ? 9.163 2.374 83.745 1.00 32.84 574 ILE A O 1
ATOM 4660 N N . LEU A 1 575 ? 8.551 3.899 82.206 1.00 30.34 575 LEU A N 1
ATOM 4661 C CA . LEU A 1 575 ? 7.111 3.727 82.374 1.00 30.34 575 LEU A CA 1
ATOM 4662 C C . LEU A 1 575 ? 6.575 2.822 81.262 1.00 30.34 575 LEU A C 1
ATOM 4664 O O . LEU A 1 575 ? 6.679 3.141 80.082 1.00 30.34 575 LEU A O 1
ATOM 4668 N N . PHE A 1 576 ? 6.001 1.683 81.648 1.00 33.91 576 PHE A N 1
ATOM 4669 C CA . PHE A 1 576 ? 5.229 0.834 80.745 1.00 33.91 576 PHE A CA 1
ATOM 4670 C C . PHE A 1 576 ? 3.857 1.482 80.541 1.00 33.91 576 PHE A C 1
ATOM 4672 O O . PHE A 1 576 ? 3.109 1.636 81.506 1.00 33.91 576 PHE A O 1
ATOM 4679 N N . LYS A 1 577 ? 3.499 1.831 79.303 1.00 32.78 577 LYS A N 1
ATOM 4680 C CA . LYS A 1 577 ? 2.112 2.162 78.956 1.00 32.78 577 LYS A CA 1
ATOM 4681 C C . LYS A 1 577 ? 1.572 1.159 77.951 1.00 32.78 577 LYS A C 1
ATOM 4683 O O . LYS A 1 577 ? 2.027 1.090 76.817 1.00 32.78 577 LYS A O 1
ATOM 4688 N N . ASN A 1 578 ? 0.574 0.408 78.397 1.00 34.38 578 ASN A N 1
ATOM 4689 C CA . ASN A 1 578 ? -0.403 -0.234 77.534 1.00 34.38 578 ASN A CA 1
ATOM 4690 C C . ASN A 1 578 ? -1.612 0.713 77.502 1.00 34.38 578 ASN A C 1
ATOM 4692 O O . ASN A 1 578 ? -2.114 1.068 78.569 1.00 34.38 578 ASN A O 1
ATOM 4696 N N . ASN A 1 579 ? -2.076 1.133 76.322 1.00 33.06 579 ASN A N 1
ATOM 4697 C CA . ASN A 1 579 ? -3.199 2.074 76.208 1.00 33.06 579 ASN A CA 1
ATOM 4698 C C . ASN A 1 579 ? -4.536 1.528 76.765 1.00 33.06 579 ASN A C 1
ATOM 4700 O O . ASN A 1 579 ? -5.511 2.272 76.784 1.00 33.06 579 ASN A O 1
ATOM 4704 N N . PHE A 1 580 ? -4.583 0.287 77.276 1.00 32.03 580 PHE A N 1
ATOM 4705 C CA . PHE A 1 580 ? -5.770 -0.303 77.910 1.00 32.03 580 PHE A CA 1
ATOM 4706 C C . PHE A 1 580 ? -5.597 -0.893 79.328 1.00 32.03 580 PHE A C 1
ATOM 4708 O O . PHE A 1 580 ? -6.558 -1.448 79.858 1.00 32.03 580 PHE A O 1
ATOM 4715 N N . LEU A 1 581 ? -4.445 -0.759 80.005 1.00 33.72 581 LEU A N 1
ATOM 4716 C CA . LEU A 1 581 ? -4.296 -1.220 81.403 1.00 33.72 581 LEU A CA 1
ATOM 4717 C C . LEU A 1 581 ? -3.923 -0.069 82.342 1.00 33.72 581 LEU A C 1
ATOM 4719 O O . LEU A 1 581 ? -2.803 0.428 82.337 1.00 33.72 581 LEU A O 1
ATOM 4723 N N . HIS A 1 582 ? -4.867 0.315 83.196 1.00 33.00 582 HIS A N 1
ATOM 4724 C CA . HIS A 1 582 ? -4.735 1.410 84.157 1.00 33.00 582 HIS A CA 1
ATOM 4725 C C . HIS A 1 582 ? -3.943 1.081 85.450 1.00 33.00 582 HIS A C 1
ATOM 4727 O O . HIS A 1 582 ? -4.015 1.880 86.374 1.00 33.00 582 HIS A O 1
ATOM 4733 N N . ASN A 1 583 ? -3.174 -0.018 85.560 1.00 33.62 583 ASN A N 1
ATOM 4734 C CA . ASN A 1 583 ? -2.458 -0.379 86.807 1.00 33.62 583 ASN A CA 1
ATOM 4735 C C . ASN A 1 583 ? -1.029 -0.934 86.591 1.00 33.62 583 ASN A C 1
ATOM 4737 O O . ASN A 1 583 ? -0.773 -1.662 85.634 1.00 33.62 583 ASN A O 1
ATOM 4741 N N . GLU A 1 584 ? -0.117 -0.608 87.519 1.00 34.03 584 GLU A N 1
ATOM 4742 C CA . GLU A 1 584 ? 1.303 -1.008 87.556 1.00 34.03 584 GLU A CA 1
ATOM 4743 C C . GLU A 1 584 ? 1.526 -2.536 87.633 1.00 34.03 584 GLU A C 1
ATOM 4745 O O . GLU A 1 584 ? 0.809 -3.260 88.327 1.00 34.03 584 GLU A O 1
ATOM 4750 N N . LEU A 1 585 ? 2.584 -3.034 86.975 1.00 32.81 585 LEU A N 1
ATOM 4751 C CA . LEU A 1 585 ? 3.044 -4.425 87.088 1.00 32.81 585 LEU A CA 1
ATOM 4752 C C . LEU A 1 585 ? 3.692 -4.669 88.462 1.00 32.81 585 LEU A C 1
ATOM 4754 O O . LEU A 1 585 ? 4.789 -4.188 88.741 1.00 32.81 585 LEU A O 1
ATOM 4758 N N . THR A 1 586 ? 3.045 -5.474 89.306 1.00 32.34 586 THR A N 1
ATOM 4759 C CA . THR A 1 586 ? 3.610 -5.989 90.563 1.00 32.34 586 THR A CA 1
ATOM 4760 C C . THR A 1 586 ? 3.912 -7.484 90.443 1.00 32.34 586 THR A C 1
ATOM 4762 O O . THR A 1 586 ? 3.157 -8.239 89.835 1.00 32.34 586 THR A O 1
ATOM 4765 N N . ARG A 1 587 ? 5.011 -7.944 91.057 1.00 32.97 587 ARG A N 1
ATOM 4766 C CA . ARG A 1 587 ? 5.255 -9.372 91.323 1.00 32.97 587 ARG A CA 1
ATOM 4767 C C . ARG A 1 587 ? 5.587 -9.521 92.805 1.00 32.97 587 ARG A C 1
ATOM 4769 O O . ARG A 1 587 ? 6.534 -8.911 93.285 1.00 32.97 587 ARG A O 1
ATOM 4776 N N . ASN A 1 588 ? 4.780 -10.290 93.534 1.00 31.42 588 ASN A N 1
ATOM 4777 C CA . ASN A 1 588 ? 4.909 -10.530 94.980 1.00 31.42 588 ASN A CA 1
ATOM 4778 C C . ASN A 1 588 ? 4.988 -9.260 95.852 1.00 31.42 588 ASN A C 1
ATOM 4780 O O . ASN A 1 588 ? 5.726 -9.217 96.832 1.00 31.42 588 ASN A O 1
ATOM 4784 N N . GLY A 1 589 ? 4.223 -8.220 95.509 1.00 34.16 589 GLY A N 1
ATOM 4785 C CA . GLY A 1 589 ? 3.983 -7.086 96.409 1.00 34.16 589 GLY A CA 1
ATOM 4786 C C . GLY A 1 589 ? 5.168 -6.147 96.671 1.00 34.16 589 GLY A C 1
ATOM 4787 O O . GLY A 1 589 ? 5.059 -5.296 97.548 1.00 34.16 589 GLY A O 1
ATOM 4788 N N . GLN A 1 590 ? 6.274 -6.240 95.923 1.00 33.28 590 GLN A N 1
ATOM 4789 C CA . GLN A 1 590 ? 7.340 -5.231 95.956 1.00 33.28 590 GLN A CA 1
ATOM 4790 C C . GLN A 1 590 ? 7.606 -4.624 94.573 1.00 33.28 590 GLN A C 1
ATOM 4792 O O . GLN A 1 590 ? 7.644 -5.317 93.558 1.00 33.28 590 GLN A O 1
ATOM 4797 N N . SER A 1 591 ? 7.799 -3.302 94.561 1.00 35.72 591 SER A N 1
ATOM 4798 C CA . SER A 1 591 ? 8.160 -2.500 93.386 1.00 35.72 591 SER A CA 1
ATOM 4799 C C . SER A 1 591 ? 9.569 -2.862 92.901 1.00 35.72 591 SER A C 1
ATOM 4801 O O . SER A 1 591 ? 10.542 -2.763 93.652 1.00 35.72 591 SER A O 1
ATOM 4803 N N . VAL A 1 592 ? 9.694 -3.269 91.636 1.00 33.94 592 VAL A N 1
ATOM 4804 C CA . VAL A 1 592 ? 10.991 -3.570 91.012 1.00 33.94 592 VAL A CA 1
ATOM 4805 C C . VAL A 1 592 ? 11.597 -2.268 90.483 1.00 33.94 592 VAL A C 1
ATOM 4807 O O . VAL A 1 592 ? 11.085 -1.682 89.537 1.00 33.94 592 VAL A O 1
ATOM 4810 N N . ARG A 1 593 ? 12.698 -1.801 91.089 1.00 36.16 593 ARG A N 1
ATOM 4811 C CA . ARG A 1 593 ? 13.306 -0.486 90.784 1.00 36.16 593 ARG A CA 1
ATOM 4812 C C . ARG A 1 593 ? 14.474 -0.493 89.783 1.00 36.16 593 ARG A C 1
ATOM 4814 O O . ARG A 1 593 ? 15.100 0.546 89.600 1.00 36.16 593 ARG A O 1
ATOM 4821 N N . SER A 1 594 ? 14.820 -1.607 89.127 1.00 37.41 594 SER A N 1
ATOM 4822 C CA . SER A 1 594 ? 15.950 -1.610 88.176 1.00 37.41 594 SER A CA 1
ATOM 4823 C C . SER A 1 594 ? 15.936 -2.775 87.183 1.00 37.41 594 SER A C 1
ATOM 4825 O O . SER A 1 594 ? 15.816 -3.926 87.585 1.00 37.41 594 SER A O 1
ATOM 4827 N N . LEU A 1 595 ? 16.166 -2.469 85.899 1.00 34.44 595 LEU A N 1
ATOM 4828 C CA . LEU A 1 595 ? 16.351 -3.427 84.793 1.00 34.44 595 LEU A CA 1
ATOM 4829 C C . LEU A 1 595 ? 17.666 -4.224 84.872 1.00 34.44 595 LEU A C 1
ATOM 4831 O O . LEU A 1 595 ? 17.840 -5.211 84.164 1.00 34.44 595 LEU A O 1
ATOM 4835 N N . ARG A 1 596 ? 18.602 -3.824 85.743 1.00 33.25 596 ARG A N 1
ATOM 4836 C CA . ARG A 1 596 ? 19.925 -4.458 85.873 1.00 33.25 596 ARG A CA 1
ATOM 4837 C C . ARG A 1 596 ? 19.856 -5.886 86.424 1.00 33.25 596 ARG A C 1
ATOM 4839 O O . ARG A 1 596 ? 20.804 -6.636 86.249 1.00 33.25 596 ARG A O 1
ATOM 4846 N N . SER A 1 597 ? 18.757 -6.259 87.079 1.00 36.72 597 SER A N 1
ATOM 4847 C CA . SER A 1 597 ? 18.524 -7.618 87.583 1.00 36.72 597 SER A CA 1
ATOM 4848 C C . SER A 1 597 ? 17.995 -8.589 86.521 1.00 36.72 597 SER A C 1
ATOM 4850 O O . SER A 1 597 ? 17.808 -9.761 86.833 1.00 36.72 597 SER A O 1
ATOM 4852 N N . VAL A 1 598 ? 17.740 -8.117 85.292 1.00 35.16 598 VAL A N 1
ATOM 4853 C CA . VAL A 1 598 ? 17.081 -8.893 84.224 1.00 35.16 598 VAL A CA 1
ATOM 4854 C C . VAL A 1 598 ? 17.929 -9.007 82.948 1.00 35.16 598 VAL A C 1
ATOM 4856 O O . VAL A 1 598 ? 17.538 -9.713 82.025 1.00 35.16 598 VAL A O 1
ATOM 4859 N N . ILE A 1 599 ? 19.085 -8.333 82.887 1.00 37.06 599 ILE A N 1
ATOM 4860 C CA . ILE A 1 599 ? 19.999 -8.352 81.733 1.00 37.06 599 ILE A CA 1
ATOM 4861 C C . ILE A 1 599 ? 21.163 -9.319 82.024 1.00 37.06 599 ILE A C 1
ATOM 4863 O O . ILE A 1 599 ? 21.765 -9.208 83.097 1.00 37.06 599 ILE A O 1
ATOM 4867 N N . PRO A 1 600 ? 21.511 -10.243 81.106 1.00 38.72 600 PRO A N 1
ATOM 4868 C CA . PRO A 1 600 ? 22.635 -11.163 81.281 1.00 38.72 600 PRO A CA 1
ATOM 4869 C C . PRO A 1 600 ? 23.974 -10.434 81.494 1.00 38.72 600 PRO A C 1
ATOM 4871 O O . PRO A 1 600 ? 24.247 -9.394 80.896 1.00 38.72 600 PRO A O 1
ATOM 4874 N N . ASN A 1 601 ? 24.852 -10.993 82.336 1.00 40.88 601 ASN A N 1
ATOM 4875 C CA . ASN A 1 601 ? 26.121 -10.357 82.740 1.00 40.88 601 ASN A CA 1
ATOM 4876 C C . ASN A 1 601 ? 27.108 -10.095 81.584 1.00 40.88 601 ASN A C 1
ATOM 4878 O O . ASN A 1 601 ? 28.049 -9.313 81.729 1.00 40.88 601 ASN A O 1
ATOM 4882 N N . GLU A 1 602 ? 26.912 -10.754 80.450 1.00 39.72 602 GLU A N 1
ATOM 4883 C CA . GLU A 1 602 ? 27.779 -10.703 79.273 1.00 39.72 602 GLU A CA 1
ATOM 4884 C C . GLU A 1 602 ? 27.572 -9.394 78.492 1.00 39.72 602 GLU A C 1
ATOM 4886 O O . GLU A 1 602 ? 28.541 -8.749 78.084 1.00 39.72 602 GLU A O 1
ATOM 4891 N N . ASP A 1 603 ? 26.328 -8.911 78.449 1.00 37.41 603 ASP A N 1
ATOM 4892 C CA . ASP A 1 603 ? 25.934 -7.661 77.791 1.00 37.41 603 ASP A CA 1
ATOM 4893 C C . ASP A 1 603 ? 26.283 -6.415 78.617 1.00 37.41 603 ASP A C 1
ATOM 4895 O O . ASP A 1 603 ? 26.479 -5.319 78.079 1.00 37.41 603 ASP A O 1
ATOM 4899 N N . LEU A 1 604 ? 26.460 -6.570 79.935 1.00 40.84 604 LEU A N 1
ATOM 4900 C CA . LEU A 1 604 ? 26.920 -5.487 80.811 1.00 40.84 604 LEU A CA 1
ATOM 4901 C C . LEU A 1 604 ? 28.347 -5.022 80.458 1.00 40.84 604 LEU A C 1
ATOM 4903 O O . LEU A 1 604 ? 28.650 -3.833 80.582 1.00 40.84 604 LEU A O 1
ATOM 4907 N N . LYS A 1 605 ? 29.201 -5.908 79.922 1.00 41.59 605 LYS A N 1
ATOM 4908 C CA . LYS A 1 605 ? 30.571 -5.566 79.485 1.00 41.59 605 LYS A CA 1
ATOM 4909 C C . LYS A 1 605 ? 30.596 -4.682 78.232 1.00 41.59 605 LYS A C 1
ATOM 4911 O O . LYS A 1 605 ? 31.502 -3.862 78.066 1.00 41.59 605 LYS A O 1
ATOM 4916 N N . ILE A 1 606 ? 29.591 -4.810 77.364 1.00 41.47 606 ILE A N 1
ATOM 4917 C CA . ILE A 1 606 ? 29.441 -4.006 76.141 1.00 41.47 606 ILE A CA 1
ATOM 4918 C C . ILE A 1 606 ? 29.063 -2.563 76.504 1.00 41.47 606 ILE A C 1
ATOM 4920 O O . ILE A 1 606 ? 29.600 -1.609 75.935 1.00 41.47 606 ILE A O 1
ATOM 4924 N N . ILE A 1 607 ? 28.205 -2.399 77.514 1.00 39.00 607 ILE A N 1
ATOM 4925 C CA . ILE A 1 607 ? 27.787 -1.093 78.040 1.00 39.00 607 ILE A CA 1
ATOM 4926 C C . ILE A 1 607 ? 28.966 -0.355 78.698 1.00 39.00 607 ILE A C 1
ATOM 4928 O O . ILE A 1 607 ? 29.139 0.848 78.479 1.00 39.00 607 ILE A O 1
ATOM 4932 N N . ASP A 1 608 ? 29.824 -1.059 79.442 1.00 41.91 608 ASP A N 1
ATOM 4933 C CA . ASP A 1 608 ? 31.018 -0.461 80.059 1.00 41.91 608 ASP A CA 1
ATOM 4934 C C . ASP A 1 608 ? 32.093 -0.075 79.016 1.00 41.91 608 ASP A C 1
ATOM 4936 O O . ASP A 1 608 ? 32.734 0.974 79.140 1.00 41.91 608 ASP A O 1
ATOM 4940 N N . SER A 1 609 ? 32.221 -0.838 77.922 1.00 40.28 609 SER A N 1
ATOM 4941 C CA . SER A 1 609 ? 33.075 -0.498 76.767 1.00 40.28 609 SER A CA 1
ATOM 4942 C C . SER A 1 609 ? 32.589 0.749 76.010 1.00 40.28 609 SER A C 1
ATOM 4944 O O . SER A 1 609 ? 33.391 1.599 75.609 1.00 40.28 609 SER A O 1
ATOM 4946 N N . LEU A 1 610 ? 31.269 0.903 75.854 1.00 39.12 610 LEU A N 1
ATOM 4947 C CA . LEU A 1 610 ? 30.648 2.082 75.240 1.00 39.12 610 LEU A CA 1
ATOM 4948 C C . LEU A 1 610 ? 30.858 3.342 76.088 1.00 39.12 610 LEU A C 1
ATOM 4950 O O . LEU A 1 610 ? 31.239 4.382 75.549 1.00 39.12 610 LEU A O 1
ATOM 4954 N N . LYS A 1 611 ? 30.709 3.245 77.417 1.00 39.06 611 LYS A N 1
ATOM 4955 C CA . LYS A 1 611 ? 31.004 4.354 78.343 1.00 39.06 611 LYS A CA 1
ATOM 4956 C C . LYS A 1 611 ? 32.466 4.804 78.272 1.00 39.06 611 LYS A C 1
ATOM 4958 O O . LYS A 1 611 ? 32.727 6.005 78.314 1.00 39.06 611 LYS A O 1
ATOM 4963 N N . TRP A 1 612 ? 33.409 3.870 78.123 1.00 43.09 612 TRP A N 1
ATOM 4964 C CA . TRP A 1 612 ? 34.835 4.181 77.959 1.00 43.09 612 TRP A CA 1
ATOM 4965 C C . TRP A 1 612 ? 35.125 4.942 76.651 1.00 43.09 612 TRP A C 1
ATOM 4967 O O . TRP A 1 612 ? 35.872 5.919 76.669 1.00 43.09 612 TRP A O 1
ATOM 4977 N N . LYS A 1 613 ? 34.483 4.567 75.532 1.00 39.56 613 LYS A N 1
ATOM 4978 C CA . LYS A 1 613 ? 34.648 5.235 74.222 1.00 39.56 613 LYS A CA 1
ATOM 4979 C C . LYS A 1 613 ? 33.998 6.621 74.158 1.00 39.56 613 LYS A C 1
ATOM 4981 O O . LYS A 1 613 ? 34.593 7.543 73.612 1.00 39.56 613 LYS A O 1
ATOM 4986 N N . ILE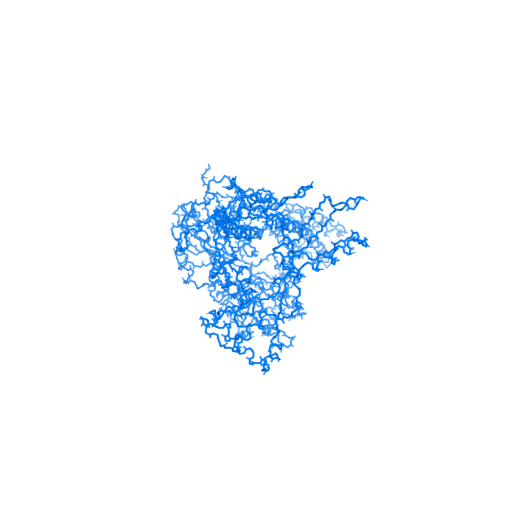 A 1 614 ? 32.834 6.798 74.789 1.00 39.53 614 ILE A N 1
ATOM 4987 C CA . ILE A 1 614 ? 32.147 8.100 74.908 1.00 39.53 614 ILE A CA 1
ATOM 4988 C C . ILE A 1 614 ? 33.001 9.110 75.696 1.00 39.53 614 ILE A C 1
ATOM 4990 O O . ILE A 1 614 ? 33.045 10.292 75.357 1.00 39.53 614 ILE A O 1
ATOM 4994 N N . LYS A 1 615 ? 33.742 8.648 76.714 1.00 41.03 615 LYS A N 1
ATOM 4995 C CA . LYS A 1 615 ? 34.622 9.499 77.534 1.00 41.03 615 LYS A CA 1
ATOM 4996 C C . LYS A 1 615 ? 35.828 10.063 76.760 1.00 41.03 615 LYS A C 1
ATOM 4998 O O . LYS A 1 615 ? 36.375 11.079 77.179 1.00 41.03 615 LYS A O 1
ATOM 5003 N N . ASN A 1 616 ? 36.199 9.455 75.627 1.00 43.84 616 ASN A N 1
ATOM 5004 C CA . ASN A 1 616 ? 37.370 9.815 74.813 1.00 43.84 616 ASN A CA 1
ATOM 5005 C C . ASN A 1 616 ? 37.050 10.668 73.557 1.00 43.84 616 ASN A C 1
ATOM 5007 O O . ASN A 1 616 ? 37.914 10.831 72.705 1.00 43.84 616 ASN A O 1
ATOM 5011 N N . LYS A 1 617 ? 35.853 11.281 73.484 1.00 46.75 617 LYS A N 1
ATOM 5012 C CA . LYS A 1 617 ? 35.458 12.348 72.528 1.00 46.75 617 LYS A CA 1
ATOM 5013 C C . LYS A 1 617 ? 35.586 12.035 71.019 1.00 46.75 617 LYS A C 1
ATOM 5015 O O . LYS A 1 617 ? 36.037 12.886 70.257 1.00 46.75 617 LYS A O 1
ATOM 5020 N N . ASP A 1 618 ? 35.058 10.905 70.555 1.00 40.19 618 ASP A N 1
ATOM 5021 C CA . ASP A 1 618 ? 34.672 10.782 69.138 1.00 40.19 618 ASP A CA 1
ATOM 5022 C C . ASP A 1 618 ? 33.298 11.440 68.919 1.00 40.19 618 ASP A C 1
ATOM 5024 O O . ASP A 1 618 ? 32.271 10.942 69.381 1.00 40.19 618 ASP A O 1
ATOM 5028 N N . THR A 1 619 ? 33.260 12.580 68.223 1.00 41.62 619 THR A N 1
ATOM 5029 C CA . THR A 1 619 ? 32.040 13.376 67.962 1.00 41.62 619 THR A CA 1
ATOM 5030 C C . THR A 1 619 ? 31.119 12.795 66.881 1.00 41.62 619 THR A C 1
ATOM 5032 O O . THR A 1 619 ? 30.080 13.379 66.586 1.00 41.62 619 THR A O 1
ATOM 5035 N N . PHE A 1 620 ? 31.435 11.622 66.328 1.00 38.47 620 PHE A N 1
ATOM 5036 C CA . PHE A 1 620 ? 30.547 10.870 65.440 1.00 38.47 620 PHE A CA 1
ATOM 5037 C C . PHE A 1 620 ? 30.500 9.393 65.841 1.00 38.47 620 PHE A C 1
ATOM 5039 O O . PHE A 1 620 ? 31.380 8.602 65.507 1.00 38.47 620 PHE A O 1
ATOM 5046 N N . LEU A 1 621 ? 29.415 8.992 66.505 1.00 36.34 621 LEU A N 1
ATOM 5047 C CA . LEU A 1 621 ? 29.087 7.584 66.718 1.00 36.34 621 LEU A CA 1
ATOM 5048 C C . LEU A 1 621 ? 28.426 7.020 65.450 1.00 36.34 621 LEU A C 1
ATOM 5050 O O . LEU A 1 621 ? 27.210 7.078 65.287 1.00 36.34 621 LEU A O 1
ATOM 5054 N N . LYS A 1 622 ? 29.222 6.441 64.542 1.00 36.72 622 LYS A N 1
ATOM 5055 C CA . LYS A 1 622 ? 28.718 5.426 63.603 1.00 36.72 622 LYS A CA 1
ATOM 5056 C C . LYS A 1 622 ? 28.709 4.090 64.337 1.00 36.72 622 LYS A C 1
ATOM 5058 O O . LYS A 1 622 ? 29.719 3.391 64.358 1.00 36.72 622 LYS A O 1
ATOM 5063 N N . TYR A 1 623 ? 27.583 3.742 64.952 1.00 35.44 623 TYR A N 1
ATOM 5064 C CA . TYR A 1 623 ? 27.370 2.382 65.438 1.00 35.44 623 TYR A CA 1
ATOM 5065 C C . TYR A 1 623 ? 26.373 1.666 64.522 1.00 35.44 623 TYR A C 1
ATOM 5067 O O . TYR A 1 623 ? 25.350 2.260 64.172 1.00 35.44 623 TYR A O 1
ATOM 5075 N N . PRO A 1 624 ? 26.640 0.410 64.117 1.00 35.69 624 PRO A N 1
ATOM 5076 C CA . PRO A 1 624 ? 25.611 -0.412 63.509 1.00 35.69 624 PRO A CA 1
ATOM 5077 C C . PRO A 1 624 ? 24.585 -0.668 64.611 1.00 35.69 624 PRO A C 1
ATOM 5079 O O . PRO A 1 624 ? 24.909 -1.300 65.621 1.00 35.69 624 PRO A O 1
ATOM 5082 N N . GLY A 1 625 ? 23.394 -0.101 64.453 1.00 36.44 625 GLY A N 1
ATOM 5083 C CA . GLY A 1 625 ? 22.232 -0.488 65.235 1.00 36.44 625 GLY A CA 1
ATOM 5084 C C . GLY A 1 625 ? 21.948 -1.974 65.022 1.00 36.44 625 GLY A C 1
ATOM 5085 O O . GLY A 1 625 ? 22.356 -2.539 64.009 1.00 36.44 625 GLY A O 1
ATOM 5086 N N . VAL A 1 626 ? 21.324 -2.576 66.039 1.00 36.62 626 VAL A N 1
ATOM 5087 C CA . VAL A 1 626 ? 20.853 -3.970 66.157 1.00 36.62 626 VAL A CA 1
ATOM 5088 C C . VAL A 1 626 ? 21.546 -4.963 65.212 1.00 36.62 626 VAL A C 1
ATOM 5090 O O . VAL A 1 626 ? 21.271 -5.028 64.013 1.00 36.62 626 VAL A O 1
ATOM 5093 N N . ARG A 1 627 ? 22.448 -5.761 65.784 1.00 39.72 627 ARG A N 1
ATOM 5094 C CA . ARG A 1 627 ? 23.168 -6.825 65.080 1.00 39.72 627 ARG A CA 1
ATOM 5095 C C . ARG A 1 627 ? 22.482 -8.150 65.362 1.00 39.72 627 ARG A C 1
ATOM 5097 O O . ARG A 1 627 ? 22.159 -8.421 66.515 1.00 39.72 627 ARG A O 1
ATOM 5104 N N . LEU A 1 628 ? 22.343 -8.979 64.339 1.00 36.31 628 LEU A N 1
ATOM 5105 C CA . LEU A 1 628 ? 22.159 -10.411 64.539 1.00 36.31 628 LEU A CA 1
ATOM 5106 C C . LEU A 1 628 ? 23.532 -11.075 64.428 1.00 36.31 628 LEU A C 1
ATOM 5108 O O . LEU A 1 628 ? 24.321 -10.743 63.536 1.00 36.31 628 LEU A O 1
ATOM 5112 N N . ILE A 1 629 ? 23.829 -11.946 65.388 1.00 36.53 629 ILE A N 1
ATOM 5113 C CA . ILE A 1 629 ? 25.036 -12.767 65.403 1.00 36.53 629 ILE A CA 1
ATOM 5114 C C . ILE A 1 629 ? 24.611 -14.165 64.971 1.00 36.53 629 ILE A C 1
ATOM 5116 O O . ILE A 1 629 ? 23.744 -14.770 65.592 1.00 36.53 629 ILE A O 1
ATOM 5120 N N . ASP A 1 630 ? 25.226 -14.658 63.903 1.00 38.81 630 ASP A N 1
ATOM 5121 C CA . ASP A 1 630 ? 25.218 -16.079 63.576 1.00 38.81 630 ASP A CA 1
ATOM 5122 C C . ASP A 1 630 ? 26.324 -16.754 64.401 1.00 38.81 630 ASP A C 1
ATOM 5124 O O . ASP A 1 630 ? 27.513 -16.557 64.129 1.00 38.81 630 ASP A O 1
ATOM 5128 N N . GLU A 1 631 ? 25.944 -17.503 65.438 1.00 33.84 631 GLU A N 1
ATOM 5129 C CA . GLU A 1 631 ? 26.889 -18.158 66.354 1.00 33.84 631 GLU A CA 1
ATOM 5130 C C . GLU A 1 631 ? 27.690 -19.298 65.699 1.00 33.84 631 GLU A C 1
ATOM 5132 O O . GLU A 1 631 ? 28.752 -19.657 66.204 1.00 33.84 631 GLU A O 1
ATOM 5137 N N . ILE A 1 632 ? 27.255 -19.834 64.552 1.00 34.84 632 ILE A N 1
ATOM 5138 C CA . ILE A 1 632 ? 27.931 -20.958 63.884 1.00 34.84 632 ILE A CA 1
ATOM 5139 C C . ILE A 1 632 ? 29.031 -20.452 62.941 1.00 34.84 632 ILE A C 1
ATOM 5141 O O . ILE A 1 632 ? 30.114 -21.033 62.882 1.00 34.84 632 ILE A O 1
ATOM 5145 N N . ASN A 1 633 ? 28.791 -19.343 62.233 1.00 32.81 633 ASN A N 1
ATOM 5146 C CA . ASN A 1 633 ? 29.742 -18.800 61.248 1.00 32.81 633 ASN A CA 1
ATOM 5147 C C . ASN A 1 633 ? 30.452 -17.513 61.697 1.00 32.81 633 ASN A C 1
ATOM 5149 O O . ASN A 1 633 ? 31.280 -16.973 60.958 1.00 32.81 633 ASN A O 1
ATOM 5153 N N . ASN A 1 634 ? 30.128 -17.017 62.894 1.00 34.12 634 ASN A N 1
ATOM 5154 C CA . ASN A 1 634 ? 30.702 -15.833 63.532 1.00 34.12 634 ASN A CA 1
ATOM 5155 C C . ASN A 1 634 ? 30.721 -14.591 62.618 1.00 34.12 634 ASN A C 1
ATOM 5157 O O . ASN A 1 634 ? 31.714 -13.860 62.529 1.00 34.12 634 ASN A O 1
ATOM 5161 N N . ARG A 1 635 ? 29.621 -14.370 61.885 1.00 33.38 635 ARG A N 1
ATOM 5162 C CA . ARG A 1 635 ? 29.457 -13.233 60.969 1.00 33.38 635 ARG A CA 1
ATOM 5163 C C . ARG A 1 635 ? 28.404 -12.257 61.473 1.00 33.38 635 ARG A C 1
ATOM 5165 O O . ARG A 1 635 ? 27.337 -12.642 61.939 1.00 33.38 635 ARG A O 1
ATOM 5172 N N . TYR A 1 636 ? 28.731 -10.975 61.337 1.00 41.41 636 TYR A N 1
ATOM 5173 C CA . TYR A 1 636 ? 27.904 -9.857 61.777 1.00 41.41 636 TYR A CA 1
ATOM 5174 C C . TYR A 1 636 ? 27.058 -9.325 60.623 1.00 41.41 636 TYR A C 1
ATOM 5176 O O . TYR A 1 636 ? 27.615 -8.937 59.595 1.00 41.41 636 TYR A O 1
ATOM 5184 N N . ILE A 1 637 ? 25.741 -9.226 60.821 1.00 39.22 637 ILE A N 1
ATOM 5185 C CA . ILE A 1 637 ? 24.838 -8.586 59.854 1.00 39.22 637 ILE A CA 1
ATOM 5186 C C . ILE A 1 637 ? 24.202 -7.344 60.503 1.00 39.22 637 ILE A C 1
ATOM 5188 O O . ILE A 1 637 ? 23.495 -7.474 61.507 1.00 39.22 637 ILE A O 1
ATOM 5192 N N . PRO A 1 638 ? 24.473 -6.129 59.987 1.00 37.09 638 PRO A N 1
ATOM 5193 C CA . PRO A 1 638 ? 23.873 -4.901 60.497 1.00 37.09 638 PRO A CA 1
ATOM 5194 C C . PRO A 1 638 ? 22.488 -4.676 59.873 1.00 37.09 638 PRO A C 1
ATOM 5196 O O . PRO A 1 638 ? 22.363 -4.687 58.652 1.00 37.09 638 PRO A O 1
ATOM 5199 N N . VAL A 1 639 ? 21.459 -4.441 60.696 1.00 37.91 639 VAL A N 1
ATOM 5200 C CA . VAL A 1 639 ? 20.062 -4.335 60.214 1.00 37.91 639 VAL A CA 1
ATOM 5201 C C . VAL A 1 639 ? 19.530 -2.893 60.250 1.00 37.91 639 VAL A C 1
ATOM 5203 O O . VAL A 1 639 ? 18.624 -2.540 59.500 1.00 37.91 639 VAL A O 1
ATOM 5206 N N . ALA A 1 640 ? 20.132 -2.010 61.049 1.00 37.34 640 ALA A N 1
ATOM 5207 C CA . ALA A 1 640 ? 19.804 -0.583 61.055 1.00 37.34 640 ALA A CA 1
ATOM 5208 C C . ALA A 1 640 ? 21.025 0.274 61.412 1.00 37.34 640 ALA A C 1
ATOM 5210 O O . ALA A 1 640 ? 21.943 -0.185 62.091 1.00 37.34 640 ALA A O 1
ATOM 5211 N N . GLN A 1 641 ? 21.039 1.543 61.006 1.00 37.28 641 GLN A N 1
ATOM 5212 C CA . GLN A 1 641 ? 22.017 2.529 61.469 1.00 37.28 641 GLN A CA 1
ATOM 5213 C C . GLN A 1 641 ? 21.314 3.625 62.276 1.00 37.28 641 GLN A C 1
ATOM 5215 O O . GLN A 1 641 ? 20.353 4.234 61.811 1.00 37.28 641 GLN A O 1
ATOM 5220 N N . ILE A 1 642 ? 21.807 3.901 63.485 1.00 40.53 642 ILE A N 1
ATOM 5221 C CA . ILE A 1 642 ? 21.298 4.981 64.341 1.00 40.53 642 ILE A CA 1
ATOM 5222 C C . ILE A 1 642 ? 22.355 6.082 64.379 1.00 40.53 642 ILE A C 1
ATOM 5224 O O . ILE A 1 642 ? 23.528 5.811 64.634 1.00 40.53 642 ILE A O 1
ATOM 5228 N N . SER A 1 643 ? 21.949 7.324 64.125 1.00 39.75 643 SER A N 1
ATOM 5229 C CA . SER A 1 643 ? 22.818 8.502 64.259 1.00 39.75 643 SER A CA 1
ATOM 5230 C C . SER A 1 643 ? 22.198 9.517 65.217 1.00 39.75 643 SER A C 1
ATOM 5232 O O . SER A 1 643 ? 20.996 9.763 65.172 1.00 39.75 643 SER A O 1
ATOM 5234 N N . GLY A 1 644 ? 23.013 10.073 66.115 1.00 41.03 644 GLY A N 1
ATOM 5235 C CA . GLY A 1 644 ? 22.602 11.086 67.091 1.00 41.03 644 GLY A CA 1
ATOM 5236 C C . GLY A 1 644 ? 23.082 12.483 66.695 1.00 41.03 644 GLY A C 1
ATOM 5237 O O . GLY A 1 644 ? 24.190 12.630 66.181 1.00 41.03 644 GLY A O 1
ATOM 5238 N N . LEU A 1 645 ? 22.258 13.499 66.942 1.00 40.22 645 LEU A N 1
ATOM 5239 C CA . LEU A 1 645 ? 22.605 14.918 66.856 1.00 40.22 645 LEU A CA 1
ATOM 5240 C C . LEU A 1 645 ? 22.917 15.437 68.262 1.00 40.22 645 LEU A C 1
ATOM 5242 O O . LEU A 1 645 ? 22.112 15.274 69.180 1.00 40.22 645 LEU A O 1
ATOM 5246 N N . PHE A 1 646 ? 24.079 16.071 68.419 1.00 43.97 646 PHE A N 1
ATOM 5247 C CA . PHE A 1 646 ? 24.572 16.573 69.702 1.00 43.97 646 PHE A CA 1
ATOM 5248 C C . PHE A 1 646 ? 24.679 18.099 69.679 1.00 43.97 646 PHE A C 1
ATOM 5250 O O . PHE A 1 646 ? 25.071 18.684 68.667 1.00 43.97 646 PHE A O 1
ATOM 5257 N N . ASN A 1 647 ? 24.344 18.750 70.792 1.00 43.16 647 ASN A N 1
ATOM 5258 C CA . ASN A 1 647 ? 24.578 20.183 70.957 1.00 43.16 647 ASN A CA 1
ATOM 5259 C C . ASN A 1 647 ? 26.046 20.467 71.349 1.00 43.16 647 ASN A C 1
ATOM 5261 O O . ASN A 1 647 ? 26.842 19.558 71.584 1.00 43.16 647 ASN A O 1
ATOM 5265 N N . LYS A 1 648 ? 26.416 21.752 71.450 1.00 38.88 648 LYS A N 1
ATOM 5266 C CA . LYS A 1 648 ? 27.787 22.190 71.792 1.00 38.88 648 LYS A CA 1
ATOM 5267 C C . LYS A 1 648 ? 28.263 21.748 73.186 1.00 38.88 648 LYS A C 1
ATOM 5269 O O . LYS A 1 648 ? 29.462 21.795 73.446 1.00 38.88 648 LYS A O 1
ATOM 5274 N N . ASN A 1 649 ? 27.349 21.297 74.044 1.00 41.78 649 ASN A N 1
ATOM 5275 C CA . ASN A 1 649 ? 27.637 20.785 75.382 1.00 41.78 649 ASN A CA 1
ATOM 5276 C C . ASN A 1 649 ? 27.728 19.246 75.413 1.00 41.78 649 ASN A C 1
ATOM 5278 O O . ASN A 1 649 ? 27.807 18.666 76.492 1.00 41.78 649 ASN A O 1
ATOM 5282 N N . ASN A 1 650 ? 27.755 18.586 74.244 1.00 38.69 650 ASN A N 1
ATOM 5283 C CA . ASN A 1 650 ? 27.722 17.128 74.076 1.00 38.69 650 ASN A CA 1
ATOM 5284 C C . ASN A 1 650 ? 26.439 16.453 74.600 1.00 38.69 650 ASN A C 1
ATOM 5286 O O . ASN A 1 650 ? 26.437 15.251 74.867 1.00 38.69 650 ASN A O 1
ATOM 5290 N N . GLU A 1 651 ? 25.335 17.189 74.708 1.00 39.38 651 GLU A N 1
ATOM 5291 C CA . GLU A 1 651 ? 24.034 16.614 75.051 1.00 39.38 651 GLU A CA 1
ATOM 5292 C C . GLU A 1 651 ? 23.325 16.156 73.779 1.00 39.38 651 GLU A C 1
ATOM 5294 O O . GLU A 1 651 ? 23.368 16.832 72.745 1.00 39.38 651 GLU A O 1
ATOM 5299 N N . ILE A 1 652 ? 22.679 14.993 73.847 1.00 40.06 652 ILE A N 1
ATOM 5300 C CA . ILE A 1 652 ? 21.913 14.453 72.726 1.00 40.06 652 ILE A CA 1
ATOM 5301 C C . ILE A 1 652 ? 20.628 15.259 72.602 1.00 40.06 652 ILE A C 1
ATOM 5303 O O . ILE A 1 652 ? 19.802 15.256 73.507 1.00 40.06 652 ILE A O 1
ATOM 5307 N N . ILE A 1 653 ? 20.460 15.921 71.464 1.00 39.09 653 ILE A N 1
ATOM 5308 C CA . ILE A 1 653 ? 19.280 16.741 71.169 1.00 39.09 653 ILE A CA 1
ATOM 5309 C C . ILE A 1 653 ? 18.380 16.114 70.099 1.00 39.09 653 ILE A C 1
ATOM 5311 O O . ILE A 1 653 ? 17.312 16.643 69.810 1.00 39.09 653 ILE A O 1
ATOM 5315 N N . GLY A 1 654 ? 18.775 14.977 69.519 1.00 36.28 654 GLY A N 1
ATOM 5316 C CA . GLY A 1 654 ? 17.910 14.187 68.644 1.00 36.28 654 GLY A CA 1
ATOM 5317 C C . GLY A 1 654 ? 18.573 12.914 68.120 1.00 36.28 654 GLY A C 1
ATOM 5318 O O . GLY A 1 654 ? 19.798 12.798 68.109 1.00 36.28 654 GLY A O 1
ATOM 5319 N N . PHE A 1 655 ? 17.761 11.971 67.640 1.00 40.03 655 PHE A N 1
ATOM 5320 C CA . PHE A 1 655 ? 18.211 10.755 66.955 1.00 40.03 655 PHE A CA 1
ATOM 5321 C C . PHE A 1 655 ? 17.555 10.632 65.577 1.00 40.03 655 PHE A C 1
ATOM 5323 O O . PHE A 1 655 ? 16.420 11.060 65.379 1.00 40.03 655 PHE A O 1
ATOM 5330 N N . ARG A 1 656 ? 18.253 10.003 64.628 1.00 36.25 656 ARG A N 1
ATOM 5331 C CA . ARG A 1 656 ? 17.729 9.625 63.312 1.00 36.25 656 ARG A CA 1
ATOM 5332 C C . ARG A 1 656 ? 18.029 8.150 63.039 1.00 36.25 656 ARG A C 1
ATOM 5334 O O . ARG A 1 656 ? 19.160 7.694 63.231 1.00 36.25 656 ARG A O 1
ATOM 5341 N N . TRP A 1 657 ? 17.009 7.426 62.587 1.00 39.31 657 TRP A N 1
ATOM 5342 C CA . TRP A 1 657 ? 17.096 6.023 62.185 1.00 39.31 657 TRP A CA 1
ATOM 5343 C C . TRP A 1 657 ? 17.244 5.938 60.665 1.00 39.31 657 TRP A C 1
ATOM 5345 O O . TRP A 1 657 ? 16.499 6.592 59.938 1.00 39.31 657 TRP A O 1
ATOM 5355 N N . PHE A 1 658 ? 18.183 5.123 60.192 1.00 35.97 658 PHE A N 1
ATOM 5356 C CA . PHE A 1 658 ? 18.266 4.682 58.803 1.00 35.97 658 PHE A CA 1
ATOM 5357 C C . PHE A 1 658 ? 18.062 3.167 58.782 1.00 35.97 658 PHE A C 1
ATOM 5359 O O . PHE A 1 658 ? 18.920 2.409 59.239 1.00 35.97 658 PHE A O 1
ATOM 5366 N N . VAL A 1 659 ? 16.910 2.728 58.280 1.00 38.31 659 VAL A N 1
ATOM 5367 C CA . VAL A 1 659 ? 16.724 1.336 57.859 1.00 38.31 659 VAL A CA 1
ATOM 5368 C C . VAL A 1 659 ? 17.422 1.211 56.508 1.00 38.31 659 VAL A C 1
ATOM 5370 O O . VAL A 1 659 ? 17.227 2.069 55.648 1.00 38.31 659 VAL A O 1
ATOM 5373 N N . PHE A 1 660 ? 18.291 0.214 56.334 1.00 37.59 660 PHE A N 1
ATOM 5374 C CA . PHE A 1 660 ? 18.936 0.003 55.039 1.00 37.59 660 PHE A CA 1
ATOM 5375 C C . PHE A 1 660 ? 17.854 -0.283 53.988 1.00 37.59 660 PHE A C 1
ATOM 5377 O O . PHE A 1 660 ? 17.067 -1.213 54.161 1.00 37.59 660 PHE A O 1
ATOM 5384 N N . ASP A 1 661 ? 17.816 0.505 52.907 1.00 35.09 661 ASP A N 1
ATOM 5385 C CA . ASP A 1 661 ? 17.071 0.158 51.694 1.00 35.09 661 ASP A CA 1
ATOM 5386 C C . ASP A 1 661 ? 17.530 -1.238 51.260 1.00 35.09 661 ASP A C 1
ATOM 5388 O O . ASP A 1 661 ? 18.679 -1.422 50.862 1.00 35.09 661 ASP A O 1
ATOM 5392 N N . ALA A 1 662 ? 16.666 -2.245 51.389 1.00 34.97 662 ALA A N 1
ATOM 5393 C CA . ALA A 1 662 ? 17.025 -3.641 51.134 1.00 34.97 662 ALA A CA 1
ATOM 5394 C C . ALA A 1 662 ? 17.063 -3.992 49.634 1.00 34.97 662 ALA A C 1
ATOM 5396 O O . ALA A 1 662 ? 17.420 -5.106 49.263 1.00 34.97 662 ALA A O 1
ATOM 5397 N N . ILE A 1 663 ? 16.727 -3.051 48.748 1.00 33.62 663 ILE A N 1
ATOM 5398 C CA . ILE A 1 663 ? 16.658 -3.279 47.297 1.00 33.62 663 ILE A CA 1
ATOM 5399 C C . ILE A 1 663 ? 18.022 -3.657 46.680 1.00 33.62 663 ILE A C 1
ATOM 5401 O O . ILE A 1 663 ? 18.057 -4.578 45.862 1.00 33.62 663 ILE A O 1
ATOM 5405 N N . PRO A 1 664 ? 19.171 -3.069 47.073 1.00 31.42 664 PRO A N 1
ATOM 5406 C CA . PRO A 1 664 ? 20.471 -3.468 46.532 1.00 31.42 664 PRO A CA 1
ATOM 5407 C C . PRO A 1 664 ? 20.967 -4.843 47.019 1.00 31.42 664 PRO A C 1
ATOM 5409 O O . PRO A 1 664 ? 21.923 -5.361 46.447 1.00 31.42 664 PRO A O 1
ATOM 5412 N N . LEU A 1 665 ? 20.332 -5.438 48.042 1.00 32.78 665 LEU A N 1
ATOM 5413 C CA . LEU A 1 665 ? 20.680 -6.754 48.605 1.00 32.78 665 LEU A CA 1
ATOM 5414 C C . LEU A 1 665 ? 19.862 -7.916 48.005 1.00 32.78 665 LEU A C 1
ATOM 5416 O O . LEU A 1 665 ? 20.239 -9.068 48.180 1.00 32.78 665 LEU A O 1
ATOM 5420 N N . ILE A 1 666 ? 18.800 -7.643 47.234 1.00 37.97 666 ILE A N 1
ATOM 5421 C CA . ILE A 1 666 ? 17.942 -8.660 46.576 1.00 37.97 666 ILE A CA 1
ATOM 5422 C C . ILE A 1 666 ? 18.548 -9.145 45.234 1.00 37.97 666 ILE A C 1
ATOM 5424 O O . ILE A 1 666 ? 17.881 -9.739 44.392 1.00 37.97 666 ILE A O 1
ATOM 5428 N N . LYS A 1 667 ? 19.844 -8.905 44.993 1.00 34.50 667 LYS A N 1
ATOM 5429 C CA . LYS A 1 667 ? 20.539 -9.415 43.797 1.00 34.50 667 LYS A CA 1
ATOM 5430 C C . LYS A 1 667 ? 20.971 -10.881 43.900 1.00 34.50 667 LYS A C 1
ATOM 5432 O O . LYS A 1 667 ? 21.335 -11.445 42.871 1.00 34.50 667 LYS A O 1
ATOM 5437 N N . ASP A 1 668 ? 20.859 -11.501 45.074 1.00 35.50 668 ASP A N 1
ATOM 5438 C CA . ASP A 1 668 ? 21.142 -12.925 45.258 1.00 35.50 668 ASP A CA 1
ATOM 5439 C C . ASP A 1 668 ? 19.837 -13.740 45.280 1.00 35.50 668 ASP A C 1
ATOM 5441 O O . ASP A 1 668 ? 18.958 -13.573 46.123 1.00 35.50 668 ASP A O 1
ATOM 5445 N N . THR A 1 669 ? 19.696 -14.599 44.271 1.00 41.88 669 THR A N 1
ATOM 5446 C CA . THR A 1 669 ? 18.499 -15.372 43.918 1.00 41.88 669 THR A CA 1
ATOM 5447 C C . THR A 1 669 ? 18.032 -16.356 44.993 1.00 41.88 669 THR A C 1
ATOM 5449 O O . THR A 1 669 ? 18.781 -17.246 45.393 1.00 41.88 669 THR A O 1
ATOM 5452 N N . VAL A 1 670 ? 16.749 -16.275 45.360 1.00 45.84 670 VAL A N 1
ATOM 5453 C CA . VAL A 1 670 ? 16.037 -17.272 46.177 1.00 45.84 670 VAL A CA 1
ATOM 5454 C C . VAL A 1 670 ? 15.790 -18.537 45.344 1.00 45.84 670 VAL A C 1
ATOM 5456 O O . VAL A 1 670 ? 15.198 -18.480 44.267 1.00 45.84 670 VAL A O 1
ATOM 5459 N N . LEU A 1 671 ? 16.234 -19.699 45.830 1.00 51.97 671 LEU A N 1
ATOM 5460 C CA . LEU A 1 671 ? 15.946 -20.994 45.202 1.00 51.97 671 LEU A CA 1
ATOM 5461 C C . LEU A 1 671 ? 14.537 -21.476 45.600 1.00 51.97 671 LEU A C 1
ATOM 5463 O O . LEU A 1 671 ? 14.169 -21.332 46.764 1.00 51.97 671 LEU A O 1
ATOM 5467 N N . PRO A 1 672 ? 13.746 -22.078 44.691 1.00 55.09 672 PRO A N 1
ATOM 5468 C CA . PRO A 1 672 ? 12.451 -22.657 45.052 1.00 55.09 672 PRO A CA 1
ATOM 5469 C C . PRO A 1 672 ? 12.567 -23.843 46.012 1.00 55.09 672 PRO A C 1
ATOM 5471 O O . PRO A 1 672 ? 13.625 -24.464 46.137 1.00 55.09 672 PRO A O 1
ATOM 5474 N N . ASP A 1 673 ? 11.476 -24.132 46.722 1.00 56.19 673 ASP A N 1
ATOM 5475 C CA . ASP A 1 673 ? 11.415 -25.199 47.717 1.00 56.19 673 ASP A CA 1
ATOM 5476 C C . ASP A 1 673 ? 11.452 -26.601 47.070 1.00 56.19 673 ASP A C 1
ATOM 5478 O O . ASP A 1 673 ? 11.353 -26.774 45.855 1.00 56.19 673 ASP A O 1
ATOM 5482 N N . ASN A 1 674 ? 11.619 -27.656 47.875 1.00 57.72 674 ASN A N 1
ATOM 5483 C CA . ASN A 1 674 ? 11.646 -29.023 47.338 1.00 57.72 674 ASN A CA 1
ATOM 5484 C C . ASN A 1 674 ? 10.298 -29.468 46.751 1.00 57.72 674 ASN A C 1
ATOM 5486 O O . ASN A 1 674 ? 10.295 -30.330 45.872 1.00 57.72 674 ASN A O 1
ATOM 5490 N N . SER A 1 675 ? 9.180 -28.884 47.198 1.00 58.66 675 SER A N 1
ATOM 5491 C CA . SER A 1 675 ? 7.851 -29.225 46.683 1.00 58.66 675 SER A CA 1
ATOM 5492 C C . SER A 1 675 ? 7.703 -28.826 45.210 1.00 58.66 675 SER A C 1
ATOM 5494 O O . SER A 1 675 ? 7.210 -29.623 44.413 1.00 58.66 675 SER A O 1
ATOM 5496 N N . PHE A 1 676 ? 8.259 -27.674 44.820 1.00 65.62 676 PHE A N 1
ATOM 5497 C CA . PHE A 1 676 ? 8.328 -27.198 43.437 1.00 65.62 676 PHE A CA 1
ATOM 5498 C C . PHE A 1 676 ? 9.055 -28.165 42.494 1.00 65.62 676 PHE A C 1
ATOM 5500 O O . PHE A 1 676 ? 8.562 -28.497 41.413 1.00 65.62 676 PHE A O 1
ATOM 5507 N N . TYR A 1 677 ? 10.230 -28.653 42.902 1.00 72.56 677 TYR A N 1
ATOM 5508 C CA . TYR A 1 677 ? 11.015 -29.565 42.067 1.00 72.56 677 TYR A CA 1
ATOM 5509 C C . TYR A 1 677 ? 10.345 -30.936 41.917 1.00 72.56 677 TYR A C 1
ATOM 5511 O O . TYR A 1 677 ? 10.470 -31.559 40.863 1.00 72.56 677 TYR A O 1
ATOM 5519 N N . ILE A 1 678 ? 9.614 -31.390 42.939 1.00 70.69 678 ILE A N 1
ATOM 5520 C CA . ILE A 1 678 ? 8.852 -32.644 42.899 1.00 70.69 678 ILE A CA 1
ATOM 5521 C C . ILE A 1 678 ? 7.647 -32.503 41.961 1.00 70.69 678 ILE A C 1
ATOM 5523 O O . ILE A 1 678 ? 7.450 -33.358 41.101 1.00 70.69 678 ILE A O 1
ATOM 5527 N N . GLU A 1 679 ? 6.894 -31.404 42.059 1.00 74.06 679 GLU A N 1
ATOM 5528 C CA . GLU A 1 679 ? 5.728 -31.137 41.203 1.00 74.06 679 GLU A CA 1
ATOM 5529 C C . GLU A 1 679 ? 6.105 -31.075 39.714 1.00 74.06 679 GLU A C 1
ATOM 5531 O O . GLU A 1 679 ? 5.410 -31.622 38.859 1.00 74.06 679 GLU A O 1
ATOM 5536 N N . LYS A 1 680 ? 7.251 -30.462 39.394 1.00 76.81 680 LYS A N 1
ATOM 5537 C CA . LYS A 1 680 ? 7.762 -30.343 38.016 1.00 76.81 680 LYS A CA 1
ATOM 5538 C C . LYS A 1 680 ? 8.633 -31.526 37.580 1.00 76.81 680 LYS A C 1
ATOM 5540 O O . LYS A 1 680 ? 9.236 -31.490 36.506 1.00 76.81 680 LYS A O 1
ATOM 5545 N N . ASN A 1 681 ? 8.686 -32.585 38.391 1.00 84.44 681 ASN A N 1
ATOM 5546 C CA . ASN A 1 681 ? 9.394 -33.832 38.106 1.00 84.44 681 ASN A CA 1
ATOM 5547 C C . ASN A 1 681 ? 10.882 -33.605 37.748 1.00 84.44 681 ASN A C 1
ATOM 5549 O O . ASN A 1 681 ? 11.430 -34.169 36.791 1.00 84.44 681 ASN A O 1
ATOM 5553 N N . ILE A 1 682 ? 11.532 -32.701 38.484 1.00 87.12 682 ILE A N 1
ATOM 5554 C CA . ILE A 1 682 ? 12.917 -32.272 38.280 1.00 87.12 682 ILE A CA 1
ATOM 5555 C C . ILE A 1 682 ? 13.864 -33.221 39.012 1.00 87.12 682 ILE A C 1
ATOM 5557 O O . ILE A 1 682 ? 13.769 -33.432 40.220 1.00 87.12 682 ILE A O 1
ATOM 5561 N N . SER A 1 683 ? 14.813 -33.794 38.273 1.00 86.06 683 SER A N 1
ATOM 5562 C CA . SER A 1 683 ? 15.838 -34.662 38.854 1.00 86.06 683 SER A CA 1
ATOM 5563 C C . SER A 1 683 ? 16.824 -33.865 39.710 1.00 86.06 683 SER A C 1
ATOM 5565 O O . SER A 1 683 ? 17.048 -32.674 39.487 1.00 86.06 683 SER A O 1
ATOM 5567 N N . LYS A 1 684 ? 17.507 -34.543 40.641 1.00 80.50 684 LYS A N 1
ATOM 5568 C CA . LYS A 1 684 ? 18.542 -33.927 41.490 1.00 80.50 684 LYS A CA 1
ATOM 5569 C C . LYS A 1 684 ? 19.595 -33.169 40.668 1.00 80.50 684 LYS A C 1
ATOM 5571 O O . LYS A 1 684 ? 19.999 -32.080 41.045 1.00 80.50 684 LYS A O 1
ATOM 5576 N N . ARG A 1 685 ? 19.961 -33.705 39.498 1.00 82.56 685 ARG A N 1
ATOM 5577 C CA . ARG A 1 685 ? 20.959 -33.092 38.615 1.00 82.56 685 ARG A CA 1
ATOM 5578 C C . ARG A 1 685 ? 20.440 -31.878 37.850 1.00 82.56 685 ARG A C 1
ATOM 5580 O O . ARG A 1 685 ? 21.183 -30.933 37.621 1.00 82.56 685 ARG A O 1
ATOM 5587 N N . GLU A 1 686 ? 19.170 -31.890 37.464 1.00 87.44 686 GLU A N 1
ATOM 5588 C CA . GLU A 1 686 ? 18.517 -30.730 36.851 1.00 87.44 686 GLU A CA 1
ATOM 5589 C C . GLU A 1 686 ? 18.305 -29.610 37.880 1.00 87.44 686 GLU A C 1
ATOM 5591 O O . GLU A 1 686 ? 18.463 -28.443 37.538 1.00 87.44 686 GLU A O 1
ATOM 5596 N N . LYS A 1 687 ? 18.040 -29.955 39.148 1.00 83.62 687 LYS A N 1
ATOM 5597 C CA . LYS A 1 687 ? 17.967 -28.997 40.257 1.00 83.62 687 LYS A CA 1
ATOM 5598 C C . LYS A 1 687 ? 19.291 -28.248 40.455 1.00 83.62 687 LYS A C 1
ATOM 5600 O O . LYS A 1 687 ? 19.274 -27.023 40.551 1.00 83.62 687 LYS A O 1
ATOM 5605 N N . ASP A 1 688 ? 20.422 -28.957 40.450 1.00 80.56 688 ASP A N 1
ATOM 5606 C CA . ASP A 1 688 ? 21.752 -28.334 40.551 1.00 80.56 688 ASP A CA 1
ATOM 5607 C C . ASP A 1 688 ? 21.998 -27.345 39.393 1.00 80.56 688 ASP A C 1
ATOM 5609 O O . ASP A 1 688 ? 22.491 -26.235 39.593 1.00 80.56 688 ASP A O 1
ATOM 5613 N N . VAL A 1 689 ? 21.596 -27.724 38.172 1.00 82.75 689 VAL A N 1
ATOM 5614 C CA . VAL A 1 689 ? 21.705 -26.871 36.977 1.00 82.75 689 VAL A CA 1
ATOM 5615 C C . VAL A 1 689 ? 20.816 -25.629 37.094 1.00 82.75 689 VAL A C 1
ATOM 5617 O O . VAL A 1 689 ? 21.286 -24.532 36.801 1.00 82.75 689 VAL A O 1
ATOM 5620 N N . ILE A 1 690 ? 19.566 -25.760 37.556 1.00 80.25 690 ILE A N 1
ATOM 5621 C CA . ILE A 1 690 ? 18.660 -24.620 37.794 1.00 80.25 690 ILE A CA 1
ATOM 5622 C C . ILE A 1 690 ? 19.262 -23.653 38.819 1.00 80.25 690 ILE A C 1
ATOM 5624 O O . ILE A 1 690 ? 19.247 -22.444 38.592 1.00 80.25 690 ILE A O 1
ATOM 5628 N N . GLY A 1 691 ? 19.845 -24.169 39.905 1.00 71.38 691 GLY A N 1
ATOM 5629 C CA . GLY A 1 691 ? 20.457 -23.335 40.939 1.00 71.38 691 GLY A CA 1
ATOM 5630 C C . GLY A 1 691 ? 21.589 -22.455 40.407 1.00 71.38 691 GLY A C 1
ATOM 5631 O O . GLY A 1 691 ? 21.619 -21.254 40.668 1.00 71.38 691 GLY A O 1
ATOM 5632 N N . LEU A 1 692 ? 22.471 -23.018 39.580 1.00 76.31 692 LEU A N 1
ATOM 5633 C CA . LEU A 1 692 ? 23.570 -22.262 38.973 1.00 76.31 692 LEU A CA 1
ATOM 5634 C C . LEU A 1 692 ? 23.095 -21.323 37.847 1.00 76.31 692 LEU A C 1
ATOM 5636 O O . LEU A 1 692 ? 23.684 -20.266 37.620 1.00 76.31 692 LEU A O 1
ATOM 5640 N N . ILE A 1 693 ? 22.007 -21.668 37.151 1.00 74.12 693 ILE A N 1
ATOM 5641 C CA . ILE A 1 693 ? 21.359 -20.786 36.167 1.00 74.12 693 ILE A CA 1
ATOM 5642 C C . ILE A 1 693 ? 20.817 -19.524 36.841 1.00 74.12 693 ILE A C 1
ATOM 5644 O O . ILE A 1 693 ? 21.029 -18.433 36.301 1.00 74.12 693 ILE A O 1
ATOM 5648 N N . LEU A 1 694 ? 20.159 -19.677 37.996 1.00 65.88 694 LEU A N 1
ATOM 5649 C CA . LEU A 1 694 ? 19.588 -18.582 38.786 1.00 65.88 694 LEU A CA 1
ATOM 5650 C C . LEU A 1 694 ? 20.675 -17.641 39.318 1.00 65.88 694 LEU A C 1
ATOM 5652 O O . LEU A 1 694 ? 20.529 -16.430 39.218 1.00 65.88 694 LEU A O 1
ATOM 5656 N N . GLN A 1 695 ? 21.831 -18.178 39.706 1.00 61.25 695 GLN A N 1
ATOM 5657 C CA . GLN A 1 695 ? 23.017 -17.390 40.072 1.00 61.25 695 GLN A CA 1
ATOM 5658 C C . GLN A 1 695 ? 23.677 -16.656 38.882 1.00 61.25 695 GLN A C 1
ATOM 5660 O O . GLN A 1 695 ? 24.736 -16.047 39.017 1.00 61.25 695 GLN A O 1
ATOM 5665 N N . GLY A 1 696 ? 23.097 -16.734 37.680 1.00 65.19 696 GLY A N 1
ATOM 5666 C CA . GLY A 1 696 ? 23.589 -16.023 36.502 1.00 65.19 696 GLY A CA 1
ATOM 5667 C C . GLY A 1 696 ? 24.761 -16.701 35.789 1.00 65.19 696 GLY A C 1
ATOM 5668 O O . GLY A 1 696 ? 25.238 -16.162 34.791 1.00 65.19 696 GLY A O 1
ATOM 5669 N N . LEU A 1 697 ? 25.188 -17.903 36.200 1.00 73.88 697 LEU A N 1
ATOM 5670 C CA . LEU A 1 697 ? 26.352 -18.560 35.601 1.00 73.88 697 LEU A CA 1
ATOM 5671 C C . LEU A 1 697 ? 26.127 -18.914 34.119 1.00 73.88 697 LEU A C 1
ATOM 5673 O O . LEU A 1 697 ? 25.018 -19.234 33.669 1.00 73.88 697 LEU A O 1
ATOM 5677 N N . SER A 1 698 ? 27.221 -18.852 33.352 1.00 81.44 698 SER A N 1
ATOM 5678 C CA . SER A 1 698 ? 27.272 -19.277 31.949 1.00 81.44 698 SER A CA 1
ATOM 5679 C C . SER A 1 698 ? 27.285 -20.806 31.826 1.00 81.44 698 SER A C 1
ATOM 5681 O O . SER A 1 698 ? 27.711 -21.493 32.751 1.00 81.44 698 SER A O 1
ATOM 5683 N N . ILE A 1 699 ? 26.899 -21.355 30.667 1.00 82.50 699 ILE A N 1
ATOM 5684 C CA . ILE A 1 699 ? 26.921 -22.813 30.404 1.00 82.50 699 ILE A CA 1
ATOM 5685 C C . ILE A 1 699 ? 28.306 -23.416 30.681 1.00 82.50 699 ILE A C 1
ATOM 5687 O O . ILE A 1 699 ? 28.409 -24.474 31.299 1.00 82.50 699 ILE A O 1
ATOM 5691 N N . ARG A 1 700 ? 29.370 -22.714 30.279 1.00 83.25 700 ARG A N 1
ATOM 5692 C CA . ARG A 1 700 ? 30.760 -23.123 30.511 1.00 83.25 700 ARG A CA 1
ATOM 5693 C C . ARG A 1 700 ? 31.121 -23.130 31.997 1.00 83.25 700 ARG A C 1
ATOM 5695 O O . ARG A 1 700 ? 31.802 -24.040 32.462 1.00 83.25 700 ARG A O 1
ATOM 5702 N N . SER A 1 701 ? 30.638 -22.141 32.748 1.00 79.06 701 SER A N 1
ATOM 5703 C CA . SER A 1 701 ? 30.839 -22.065 34.199 1.00 79.06 701 SER A CA 1
ATOM 5704 C C . SER A 1 701 ? 30.064 -23.166 34.930 1.00 79.06 701 SER A C 1
ATOM 5706 O O . SER A 1 701 ? 30.626 -23.814 35.801 1.00 79.06 701 SER A O 1
ATOM 5708 N N . ILE A 1 702 ? 28.824 -23.449 34.517 1.00 85.44 702 ILE A N 1
ATOM 5709 C CA . ILE A 1 702 ? 27.993 -24.535 35.066 1.00 85.44 702 ILE A CA 1
ATOM 5710 C C . ILE A 1 702 ? 28.642 -25.902 34.812 1.00 85.44 702 ILE A C 1
ATOM 5712 O O . ILE A 1 702 ? 28.698 -26.739 35.708 1.00 85.44 702 ILE A O 1
ATOM 5716 N N . ALA A 1 703 ? 29.159 -26.128 33.601 1.00 86.19 703 ALA A N 1
ATOM 5717 C CA . ALA A 1 703 ? 29.853 -27.361 33.233 1.00 86.19 703 ALA A CA 1
ATOM 5718 C C . ALA A 1 703 ? 31.081 -27.608 34.124 1.00 86.19 703 ALA A C 1
ATOM 5720 O O . ALA A 1 703 ? 31.282 -28.718 34.620 1.00 86.19 703 ALA A O 1
ATOM 5721 N N . LYS A 1 704 ? 31.858 -26.548 34.377 1.00 85.00 704 LYS A N 1
ATOM 5722 C CA . LYS A 1 704 ? 33.027 -26.582 35.258 1.00 85.00 704 LYS A CA 1
ATOM 5723 C C . LYS A 1 704 ? 32.642 -26.850 36.717 1.00 85.00 704 LYS A C 1
ATOM 5725 O O . LYS A 1 704 ? 33.259 -27.707 37.335 1.00 85.00 704 LYS A O 1
ATOM 5730 N N . GLU A 1 705 ? 31.618 -26.170 37.227 1.00 80.19 705 GLU A N 1
ATOM 5731 C CA . GLU A 1 705 ? 31.162 -26.288 38.621 1.00 80.19 705 GLU A CA 1
ATOM 5732 C C . GLU A 1 705 ? 30.578 -27.674 38.927 1.00 80.19 705 GLU A C 1
ATOM 5734 O O . GLU A 1 705 ? 30.783 -28.240 39.997 1.00 80.19 705 GLU A O 1
ATOM 5739 N N . LEU A 1 706 ? 29.873 -28.257 37.955 1.00 87.25 706 LEU A N 1
ATOM 5740 C CA . LEU A 1 706 ? 29.258 -29.573 38.093 1.00 87.25 706 LEU A CA 1
ATOM 5741 C C . LEU A 1 706 ? 30.175 -30.722 37.649 1.00 87.25 706 LEU A C 1
ATOM 5743 O O . LEU A 1 706 ? 29.757 -31.873 37.753 1.00 87.25 706 LEU A O 1
ATOM 5747 N N . PHE A 1 707 ? 31.395 -30.452 37.175 1.00 90.56 707 PHE A N 1
ATOM 5748 C CA . PHE A 1 707 ? 32.324 -31.457 36.635 1.00 90.56 707 PHE A CA 1
ATOM 5749 C C . PHE A 1 707 ? 31.706 -32.323 35.515 1.00 90.56 707 PHE A C 1
ATOM 5751 O O . PHE A 1 707 ? 31.832 -33.548 35.507 1.00 90.56 707 PHE A O 1
ATOM 5758 N N . ILE A 1 708 ? 31.003 -31.696 34.564 1.00 90.38 708 ILE A N 1
ATOM 5759 C CA . ILE A 1 708 ? 30.375 -32.355 33.400 1.00 90.38 708 ILE A CA 1
ATOM 5760 C C . ILE A 1 708 ? 30.662 -31.587 32.105 1.00 90.38 708 ILE A C 1
ATOM 5762 O O . ILE A 1 708 ? 31.124 -30.453 32.134 1.00 90.38 708 ILE A O 1
ATOM 5766 N N . SER A 1 709 ? 30.389 -32.190 30.944 1.00 91.94 709 SER A N 1
ATOM 5767 C CA . SER A 1 709 ? 30.607 -31.519 29.655 1.00 91.94 709 SER A CA 1
ATOM 5768 C C . SER A 1 709 ? 29.544 -30.448 29.358 1.00 91.94 709 SER A C 1
ATOM 5770 O O . SER A 1 709 ? 28.388 -30.567 29.774 1.00 91.94 709 SER A O 1
ATOM 5772 N N . GLU A 1 710 ? 29.899 -29.419 28.579 1.00 90.12 710 GLU A N 1
ATOM 5773 C CA . GLU A 1 710 ? 28.955 -28.367 28.164 1.00 90.12 710 GLU A CA 1
ATOM 5774 C C . GLU A 1 710 ? 27.763 -28.918 27.362 1.00 90.12 710 GLU A C 1
ATOM 5776 O O . GLU A 1 710 ? 26.647 -28.410 27.483 1.00 90.12 710 GLU A O 1
ATOM 5781 N N . SER A 1 711 ? 27.964 -29.980 26.571 1.00 87.69 711 SER A N 1
ATOM 5782 C CA . SER A 1 711 ? 26.875 -30.647 25.845 1.00 87.69 711 SER A CA 1
ATOM 5783 C C . SER A 1 711 ? 25.905 -31.349 26.802 1.00 87.69 711 SER A C 1
ATOM 5785 O O . SER A 1 711 ? 24.693 -31.297 26.593 1.00 87.69 711 SER A O 1
ATOM 5787 N N . THR A 1 712 ? 26.403 -31.918 27.905 1.00 86.94 712 THR A N 1
ATOM 5788 C CA . THR A 1 712 ? 25.569 -32.487 28.975 1.00 86.94 712 THR A CA 1
ATOM 5789 C C . THR A 1 712 ? 24.747 -31.407 29.685 1.00 86.94 712 THR A C 1
ATOM 5791 O O . THR A 1 712 ? 23.556 -31.613 29.916 1.00 86.94 712 THR A O 1
ATOM 5794 N N . VAL A 1 713 ? 25.329 -30.233 29.970 1.00 88.94 713 VAL A N 1
ATOM 5795 C CA . VAL A 1 713 ? 24.595 -29.087 30.549 1.00 88.94 713 VAL A CA 1
ATOM 5796 C C . VAL A 1 713 ? 23.481 -28.623 29.611 1.00 88.94 713 VAL A C 1
ATOM 5798 O O . VAL A 1 713 ? 22.338 -28.490 30.046 1.00 88.94 713 VAL A O 1
ATOM 5801 N N . LYS A 1 714 ? 23.770 -28.462 28.312 1.00 89.00 714 LYS A N 1
ATOM 5802 C CA . LYS A 1 714 ? 22.757 -28.123 27.294 1.00 89.00 714 LYS A CA 1
ATOM 5803 C C . LYS A 1 714 ? 21.632 -29.164 27.237 1.00 89.00 714 LYS A C 1
ATOM 5805 O O . LYS A 1 714 ? 20.462 -28.799 27.152 1.00 89.00 714 LYS A O 1
ATOM 5810 N N . GLY A 1 715 ? 21.967 -30.449 27.364 1.00 89.94 715 GLY A N 1
ATOM 5811 C CA . GLY A 1 715 ? 20.989 -31.538 27.432 1.00 89.94 715 GLY A CA 1
ATOM 5812 C C . GLY A 1 715 ? 20.115 -31.526 28.694 1.00 89.94 715 GLY A C 1
ATOM 5813 O O . GLY A 1 715 ? 18.957 -31.942 28.633 1.00 89.94 715 GLY A O 1
ATOM 5814 N N . HIS A 1 716 ? 20.629 -31.054 29.835 1.00 90.25 716 HIS A N 1
ATOM 5815 C CA . HIS A 1 716 ? 19.816 -30.810 31.034 1.00 90.25 716 HIS A CA 1
ATOM 5816 C C . HIS A 1 716 ? 18.933 -29.572 30.867 1.00 90.25 716 HIS A C 1
ATOM 5818 O O . HIS A 1 716 ? 17.746 -29.640 31.163 1.00 90.25 716 HIS A O 1
ATOM 5824 N N . MET A 1 717 ? 19.470 -28.476 30.325 1.00 90.69 717 MET A N 1
ATOM 5825 C CA . MET A 1 717 ? 18.709 -27.248 30.069 1.00 90.69 717 MET A CA 1
ATOM 5826 C C . MET A 1 717 ? 17.540 -27.480 29.112 1.00 90.69 717 MET A C 1
ATOM 5828 O O . MET A 1 717 ? 16.436 -27.051 29.407 1.00 90.69 717 MET A O 1
ATOM 5832 N N . SER A 1 718 ? 17.741 -28.227 28.023 1.00 88.44 718 SER A N 1
ATOM 5833 C CA . SER A 1 718 ? 16.664 -28.572 27.085 1.00 88.44 718 SER A CA 1
ATOM 5834 C C . SER A 1 718 ? 15.540 -29.380 27.751 1.00 88.44 718 SER A C 1
ATOM 5836 O O . SER A 1 718 ? 14.362 -29.097 27.535 1.00 88.44 718 SER A O 1
ATOM 5838 N N . ARG A 1 719 ? 15.883 -30.336 28.627 1.00 89.62 719 ARG A N 1
ATOM 5839 C CA . ARG A 1 719 ? 14.894 -31.098 29.408 1.00 89.62 719 ARG A CA 1
ATOM 5840 C C . ARG A 1 719 ? 14.163 -30.229 30.428 1.00 89.62 719 ARG A C 1
ATOM 5842 O O . ARG A 1 719 ? 12.953 -30.368 30.569 1.00 89.62 719 ARG A O 1
ATOM 5849 N N . ILE A 1 720 ? 14.870 -29.320 31.098 1.00 90.06 720 ILE A N 1
ATOM 5850 C CA . ILE A 1 720 ? 14.277 -28.338 32.014 1.00 90.06 720 ILE A CA 1
ATOM 5851 C C . ILE A 1 720 ? 13.297 -27.447 31.239 1.00 90.06 720 ILE A C 1
ATOM 5853 O O . ILE A 1 720 ? 12.128 -27.382 31.593 1.00 90.06 720 ILE A O 1
ATOM 5857 N N . TYR A 1 721 ? 13.724 -26.846 30.132 1.00 90.69 721 TYR A N 1
ATOM 5858 C CA . TYR A 1 721 ? 12.884 -26.006 29.277 1.00 90.69 721 TYR A CA 1
ATOM 5859 C C . TYR A 1 721 ? 11.620 -26.719 28.804 1.00 90.69 721 TYR A C 1
ATOM 5861 O O . TYR A 1 721 ? 10.527 -26.177 28.934 1.00 90.69 721 TYR A O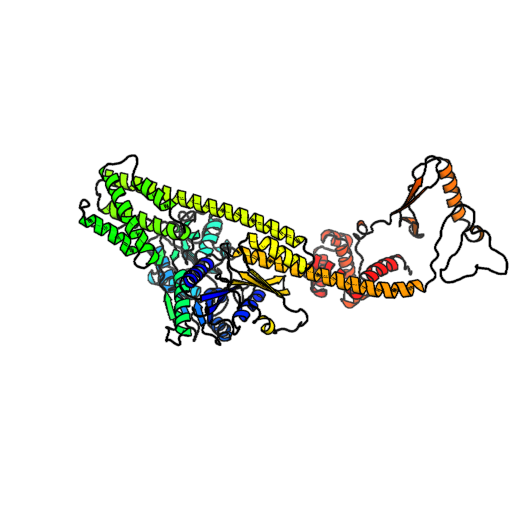 1
ATOM 5869 N N . SER A 1 722 ? 11.738 -27.979 28.379 1.00 87.56 722 SER A N 1
ATOM 5870 C CA . SER A 1 722 ? 10.581 -28.795 28.008 1.00 87.56 722 SER A CA 1
ATOM 5871 C C . SER A 1 722 ? 9.620 -29.038 29.184 1.00 87.56 722 SER A C 1
ATOM 5873 O O . SER A 1 722 ? 8.411 -28.887 29.015 1.00 87.56 722 SER A O 1
ATOM 5875 N N . LYS A 1 723 ? 10.131 -29.342 30.387 1.00 86.31 723 LYS A N 1
ATOM 5876 C CA . LYS A 1 723 ? 9.311 -29.540 31.603 1.00 86.31 723 LYS A CA 1
ATOM 5877 C C . LYS A 1 723 ? 8.611 -28.257 32.069 1.00 86.31 723 LYS A C 1
ATOM 5879 O O . LYS A 1 723 ? 7.512 -28.330 32.612 1.00 86.31 723 LYS A O 1
ATOM 5884 N N . PHE A 1 724 ? 9.231 -27.101 31.839 1.00 79.25 724 PHE A N 1
ATOM 5885 C CA . PHE A 1 724 ? 8.689 -25.781 32.177 1.00 79.25 724 PHE A CA 1
ATOM 5886 C C . PHE A 1 724 ? 7.900 -25.123 31.036 1.00 79.25 724 PHE A C 1
ATOM 5888 O O . PHE A 1 724 ? 7.286 -24.091 31.264 1.00 79.25 724 PHE A O 1
ATOM 5895 N N . LYS A 1 725 ? 7.869 -25.725 29.837 1.00 83.88 725 LYS A N 1
ATOM 5896 C CA . LYS A 1 725 ? 7.275 -25.153 28.613 1.00 83.88 725 LYS A CA 1
ATOM 5897 C C . LYS A 1 725 ? 7.806 -23.751 28.267 1.00 83.88 725 LYS A C 1
ATOM 5899 O O . LYS A 1 725 ? 7.068 -22.917 27.759 1.00 83.88 725 LYS A O 1
ATOM 5904 N N . VAL A 1 726 ? 9.093 -23.521 28.511 1.00 84.12 726 VAL A N 1
ATOM 5905 C CA . VAL A 1 726 ? 9.802 -22.266 28.202 1.00 84.12 726 VAL A CA 1
ATOM 5906 C C . VAL A 1 726 ? 10.850 -22.505 27.118 1.00 84.12 726 VAL A C 1
ATOM 5908 O O . VAL A 1 726 ? 11.290 -23.638 26.923 1.00 84.12 726 VAL A O 1
ATOM 5911 N N . THR A 1 727 ? 11.271 -21.460 26.410 1.00 76.81 727 THR A N 1
ATOM 5912 C CA . THR A 1 727 ? 12.207 -21.576 25.275 1.00 76.81 727 THR A CA 1
ATOM 5913 C C . THR A 1 727 ? 13.633 -21.154 25.615 1.00 76.81 727 THR A C 1
ATOM 5915 O O . THR A 1 727 ? 14.585 -21.576 24.953 1.00 76.81 727 THR A O 1
ATOM 5918 N N . ASN A 1 728 ? 13.809 -20.337 26.656 1.00 77.38 728 ASN A N 1
ATOM 5919 C CA . ASN A 1 728 ? 15.098 -19.741 26.983 1.00 77.38 728 ASN A CA 1
ATOM 5920 C C . ASN A 1 728 ? 15.314 -19.537 28.494 1.00 77.38 728 ASN A C 1
ATOM 5922 O O . ASN A 1 728 ? 14.437 -19.744 29.332 1.00 77.38 728 ASN A O 1
ATOM 5926 N N . LYS A 1 729 ? 16.545 -19.146 28.854 1.00 72.62 729 LYS A N 1
ATOM 5927 C CA . LYS A 1 729 ? 16.986 -18.956 30.246 1.00 72.62 729 LYS A CA 1
ATOM 5928 C C . LYS A 1 729 ? 16.212 -17.846 30.959 1.00 72.62 729 LYS A C 1
ATOM 5930 O O . LYS A 1 729 ? 16.003 -17.968 32.158 1.00 72.62 729 LYS A O 1
ATOM 5935 N N . ILE A 1 730 ? 15.823 -16.788 30.252 1.00 68.94 730 ILE A N 1
ATOM 5936 C CA . ILE A 1 730 ? 15.152 -15.626 30.847 1.00 68.94 730 ILE A CA 1
ATOM 5937 C C . ILE A 1 730 ? 13.722 -16.008 31.230 1.00 68.94 730 ILE A C 1
ATOM 5939 O O . ILE A 1 730 ? 13.329 -15.798 32.373 1.00 68.94 730 ILE A O 1
ATOM 5943 N N . GLU A 1 731 ? 13.004 -16.672 30.325 1.00 71.50 731 GLU A N 1
ATOM 5944 C CA . GLU A 1 731 ? 11.666 -17.210 30.589 1.00 71.50 731 GLU A CA 1
ATOM 5945 C C . GLU A 1 731 ? 11.676 -18.226 31.733 1.00 71.50 731 GLU A C 1
ATOM 5947 O O . GLU A 1 731 ? 10.826 -18.161 32.609 1.00 71.50 731 GLU A O 1
ATOM 5952 N N . LEU A 1 732 ? 12.671 -19.122 31.793 1.00 75.12 732 LEU A N 1
ATOM 5953 C CA . LEU A 1 732 ? 12.794 -20.066 32.911 1.00 75.12 732 LEU A CA 1
ATOM 5954 C C . LEU A 1 732 ? 12.927 -19.347 34.264 1.00 75.12 732 LEU A C 1
ATOM 5956 O O . LEU A 1 732 ? 12.329 -19.773 35.249 1.00 75.12 732 LEU A O 1
ATOM 5960 N N . VAL A 1 733 ? 13.724 -18.277 34.324 1.00 67.69 733 VAL A N 1
ATOM 5961 C CA . VAL A 1 733 ? 13.918 -17.487 35.551 1.00 67.69 733 VAL A CA 1
ATOM 5962 C C . VAL A 1 733 ? 12.623 -16.770 35.934 1.00 67.69 733 VAL A C 1
ATOM 5964 O O . VAL A 1 733 ? 12.237 -16.810 37.099 1.00 67.69 733 VAL A O 1
ATOM 5967 N N . GLN A 1 734 ? 11.936 -16.171 34.961 1.00 62.69 734 GLN A N 1
ATOM 5968 C CA . GLN A 1 734 ? 10.655 -15.498 35.176 1.00 62.69 734 GLN A CA 1
ATOM 5969 C C . GLN A 1 734 ? 9.570 -16.471 35.638 1.00 62.69 734 GLN A C 1
ATOM 5971 O O . GLN A 1 734 ? 8.848 -16.167 36.577 1.00 62.69 734 GLN A O 1
ATOM 5976 N N . GLU A 1 735 ? 9.495 -17.664 35.054 1.00 69.62 735 GLU A N 1
ATOM 5977 C CA . GLU A 1 735 ? 8.502 -18.678 35.415 1.00 69.62 735 GLU A CA 1
ATOM 5978 C C . GLU A 1 735 ? 8.717 -19.206 36.842 1.00 69.62 735 GLU A C 1
ATOM 5980 O O . GLU A 1 735 ? 7.765 -19.385 37.601 1.00 69.62 735 GLU A O 1
ATOM 5985 N N . IL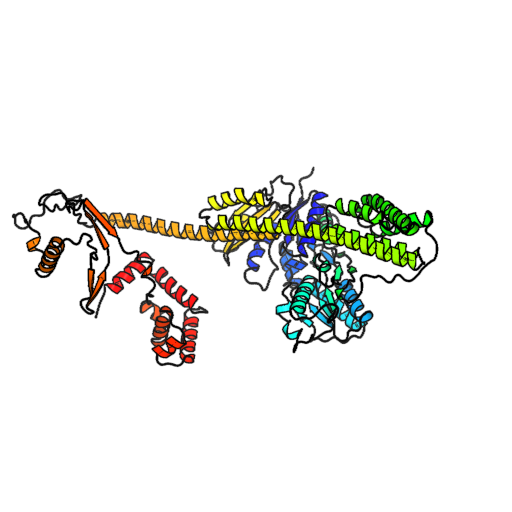E A 1 736 ? 9.979 -19.396 37.250 1.00 66.75 736 ILE A N 1
ATOM 5986 C CA . ILE A 1 736 ? 10.331 -19.755 38.632 1.00 66.75 736 ILE A CA 1
ATOM 5987 C C . ILE A 1 736 ? 9.937 -18.630 39.603 1.00 66.75 736 ILE A C 1
ATOM 5989 O O . ILE A 1 736 ? 9.384 -18.907 40.668 1.00 66.75 736 ILE A O 1
ATOM 5993 N N . GLN A 1 737 ? 10.196 -17.372 39.237 1.00 57.94 737 GLN A N 1
ATOM 5994 C CA . GLN A 1 737 ? 9.838 -16.203 40.046 1.00 57.94 737 GLN A CA 1
ATOM 5995 C C . GLN A 1 737 ? 8.318 -16.039 40.165 1.00 57.94 737 GLN A C 1
ATOM 5997 O O . GLN A 1 737 ? 7.806 -15.849 41.266 1.00 57.94 737 GLN A O 1
ATOM 6002 N N . ASN A 1 738 ? 7.586 -16.186 39.063 1.00 59.00 738 ASN A N 1
ATOM 6003 C CA . ASN A 1 738 ? 6.130 -16.082 39.027 1.00 59.00 738 ASN A CA 1
ATOM 6004 C C . ASN A 1 738 ? 5.471 -17.196 39.844 1.00 59.00 738 ASN A C 1
ATOM 6006 O O . ASN A 1 738 ? 4.613 -16.905 40.668 1.00 59.00 738 ASN A O 1
ATOM 6010 N N . TYR A 1 739 ? 5.932 -18.448 39.721 1.00 60.84 739 TYR A N 1
ATOM 6011 C CA . TYR A 1 739 ? 5.411 -19.558 40.527 1.00 60.84 739 TYR A CA 1
ATOM 6012 C C . TYR A 1 739 ? 5.572 -19.303 42.038 1.00 60.84 739 TYR A C 1
ATOM 6014 O O . TYR A 1 739 ? 4.667 -19.591 42.823 1.00 60.84 739 TYR A O 1
ATOM 6022 N N . GLN A 1 740 ? 6.707 -18.740 42.466 1.00 49.31 740 GLN A N 1
ATOM 6023 C CA . GLN A 1 740 ? 6.932 -18.389 43.874 1.00 49.31 740 GLN A CA 1
ATOM 6024 C C . GLN A 1 740 ? 6.030 -17.245 44.349 1.00 49.31 740 GLN A C 1
ATOM 6026 O O . GLN A 1 740 ? 5.539 -17.274 45.480 1.00 49.31 740 GLN A O 1
ATOM 6031 N N . VAL A 1 741 ? 5.797 -16.254 43.488 1.00 46.66 741 VAL A N 1
ATOM 6032 C CA . VAL A 1 741 ? 4.925 -15.111 43.775 1.00 46.66 741 VAL A CA 1
ATOM 6033 C C . VAL A 1 741 ? 3.452 -15.530 43.815 1.00 46.66 741 VAL A C 1
ATOM 6035 O O . VAL A 1 741 ? 2.736 -15.097 44.714 1.00 46.66 741 VAL A O 1
ATOM 6038 N N . ASP A 1 742 ? 3.013 -16.414 42.921 1.00 43.03 742 ASP A N 1
ATOM 6039 C CA . ASP A 1 742 ? 1.622 -16.870 42.817 1.00 43.03 742 ASP A CA 1
ATOM 6040 C C . ASP A 1 742 ? 1.222 -17.833 43.944 1.00 43.03 742 ASP A C 1
ATOM 6042 O O . ASP A 1 742 ? 0.099 -17.763 44.446 1.00 43.03 742 ASP A O 1
ATOM 6046 N N . LYS A 1 743 ? 2.127 -18.718 44.389 1.00 41.22 743 LYS A N 1
ATOM 6047 C CA . LYS A 1 743 ? 1.821 -19.713 45.436 1.00 41.22 743 LYS A CA 1
ATOM 6048 C C . LYS A 1 743 ? 1.781 -19.120 46.847 1.00 41.22 743 LYS A C 1
ATOM 6050 O O . LYS A 1 743 ? 1.091 -19.656 47.713 1.00 41.22 743 LYS A O 1
ATOM 6055 N N . HIS A 1 744 ? 2.513 -18.033 47.092 1.00 39.22 744 HIS A N 1
ATOM 6056 C CA . HIS A 1 744 ? 2.695 -17.491 48.441 1.00 39.22 744 HIS A CA 1
ATOM 6057 C C . HIS A 1 744 ? 2.280 -16.013 48.576 1.00 39.22 744 HIS A C 1
ATOM 6059 O O . HIS A 1 744 ? 1.885 -15.592 49.657 1.00 39.22 744 HIS A O 1
ATOM 6065 N N . GLY A 1 745 ? 2.258 -15.219 47.504 1.00 36.47 745 GLY A N 1
ATOM 6066 C CA . GLY A 1 745 ? 2.005 -13.775 47.568 1.00 36.47 745 GLY A CA 1
ATOM 6067 C C . GLY A 1 745 ? 3.234 -12.990 48.048 1.00 36.47 745 GLY A C 1
ATOM 6068 O O . GLY A 1 745 ? 4.035 -13.477 48.840 1.00 36.47 745 GLY A O 1
ATOM 6069 N N . TYR A 1 746 ? 3.403 -11.750 47.574 1.00 36.28 746 TYR A N 1
ATOM 6070 C CA . TYR A 1 746 ? 4.642 -10.962 47.737 1.00 36.28 746 TYR A CA 1
ATOM 6071 C C . TYR A 1 746 ? 5.064 -10.753 49.207 1.00 36.28 746 TYR A C 1
ATOM 6073 O O . TYR A 1 746 ? 6.247 -10.789 49.540 1.00 36.28 746 TYR A O 1
ATOM 6081 N N . SER A 1 747 ? 4.092 -10.610 50.111 1.00 33.16 747 SER A N 1
ATOM 6082 C CA . SER A 1 747 ? 4.302 -10.453 51.556 1.00 33.16 747 SER A CA 1
ATOM 6083 C C . SER A 1 747 ? 4.753 -11.752 52.228 1.00 33.16 747 SER A C 1
ATOM 6085 O O . SER A 1 747 ? 5.603 -11.718 53.111 1.00 33.16 747 SER A O 1
ATOM 6087 N N . HIS A 1 748 ? 4.223 -12.901 51.794 1.00 34.28 748 HIS A N 1
ATOM 6088 C CA . HIS A 1 748 ? 4.628 -14.223 52.277 1.00 34.28 748 HIS A CA 1
ATOM 6089 C C . HIS A 1 748 ? 5.918 -14.694 51.600 1.00 34.28 748 HIS A C 1
ATOM 6091 O O . HIS A 1 748 ? 6.640 -15.472 52.193 1.00 34.28 748 HIS A O 1
ATOM 6097 N N . TYR A 1 749 ? 6.246 -14.207 50.400 1.00 38.75 749 TYR A N 1
ATOM 6098 C CA . TYR A 1 749 ? 7.555 -14.364 49.762 1.00 38.75 749 TYR A CA 1
ATOM 6099 C C . TYR A 1 749 ? 8.633 -13.634 50.577 1.00 38.75 749 TYR A C 1
ATOM 6101 O O . TYR A 1 749 ? 9.625 -14.245 50.961 1.00 38.75 749 TYR A O 1
ATOM 6109 N N . LEU A 1 750 ? 8.383 -12.381 50.976 1.00 35.62 750 LEU A N 1
ATOM 6110 C CA . LEU A 1 750 ? 9.236 -11.641 51.918 1.00 35.62 750 LEU A CA 1
ATOM 6111 C C . LEU A 1 750 ? 9.320 -12.323 53.298 1.00 35.62 750 LEU A C 1
ATOM 6113 O O . LEU A 1 750 ? 10.417 -12.480 53.833 1.00 35.62 750 LEU A O 1
ATOM 6117 N N . PHE A 1 751 ? 8.196 -12.803 53.846 1.00 35.66 751 PHE A N 1
ATOM 6118 C CA . PHE A 1 751 ? 8.171 -13.536 55.121 1.00 35.66 751 PHE A CA 1
ATOM 6119 C C . PHE A 1 751 ? 8.786 -14.939 55.038 1.00 35.66 751 PHE A C 1
ATOM 6121 O O . PHE A 1 751 ? 9.382 -15.380 56.008 1.00 35.66 751 PHE A O 1
ATOM 6128 N N . SER A 1 752 ? 8.685 -15.636 53.906 1.00 35.84 752 SER A N 1
ATOM 6129 C CA . SER A 1 752 ? 9.299 -16.944 53.637 1.00 35.84 752 SER A CA 1
ATOM 6130 C C . SER A 1 752 ? 10.802 -16.802 53.468 1.00 35.84 752 SER A C 1
ATOM 6132 O O . SER A 1 752 ? 11.543 -17.660 53.930 1.00 35.84 752 SER A O 1
ATOM 6134 N N . VAL A 1 753 ? 11.266 -15.716 52.845 1.00 37.81 753 VAL A N 1
ATOM 6135 C CA . VAL A 1 753 ? 12.688 -15.365 52.779 1.00 37.81 753 VAL A CA 1
ATOM 6136 C C . VAL A 1 753 ? 13.209 -15.094 54.190 1.00 37.81 753 VAL A C 1
ATOM 6138 O O . VAL A 1 753 ? 14.196 -15.707 54.587 1.00 37.81 753 VAL A O 1
ATOM 6141 N N . MET A 1 754 ? 12.491 -14.305 54.998 1.00 34.31 754 MET A N 1
ATOM 6142 C CA . MET A 1 754 ? 12.848 -14.076 56.404 1.00 34.31 754 MET A CA 1
ATOM 6143 C C . MET A 1 754 ? 12.771 -15.347 57.271 1.00 34.31 754 MET A C 1
ATOM 6145 O O . MET A 1 754 ? 13.693 -15.598 58.035 1.00 34.31 754 MET A O 1
ATOM 6149 N N . ASN A 1 755 ? 11.744 -16.191 57.130 1.00 33.38 755 ASN A N 1
ATOM 6150 C CA . ASN A 1 755 ? 11.608 -17.448 57.881 1.00 33.38 755 ASN A CA 1
ATOM 6151 C C . ASN A 1 755 ? 12.596 -18.527 57.419 1.00 33.38 755 ASN A C 1
ATOM 6153 O O . ASN A 1 755 ? 13.030 -19.326 58.242 1.00 33.38 755 ASN A O 1
ATOM 6157 N N . SER A 1 756 ? 12.995 -18.556 56.144 1.00 36.12 756 SER A N 1
ATOM 6158 C CA . SER A 1 756 ? 14.048 -19.464 55.654 1.00 36.12 756 SER A CA 1
ATOM 6159 C C . SER A 1 756 ? 15.438 -19.057 56.146 1.00 36.12 756 SER A C 1
ATOM 6161 O O . SER A 1 756 ? 16.296 -19.910 56.338 1.00 36.12 756 SER A O 1
ATOM 6163 N N . LEU A 1 757 ? 15.635 -17.760 56.413 1.00 34.88 757 LEU A N 1
ATOM 6164 C CA . LEU A 1 757 ? 16.828 -17.226 57.069 1.00 34.88 757 LEU A CA 1
ATOM 6165 C C . LEU A 1 757 ? 16.799 -17.425 58.597 1.00 34.88 757 LEU A C 1
ATOM 6167 O O . LEU A 1 757 ? 17.842 -17.312 59.234 1.00 34.88 757 LEU A O 1
ATOM 6171 N N . LEU A 1 758 ? 15.629 -17.723 59.180 1.00 33.03 758 LEU A N 1
ATOM 6172 C CA . LEU A 1 758 ? 15.402 -17.842 60.629 1.00 33.03 758 LEU A CA 1
ATOM 6173 C C . LEU A 1 758 ? 15.023 -19.255 61.109 1.00 33.03 758 LEU A C 1
ATOM 6175 O O . LEU A 1 758 ? 14.836 -19.445 62.308 1.00 33.03 758 LEU A O 1
ATOM 6179 N N . SER A 1 759 ? 14.923 -20.254 60.230 1.00 25.31 759 SER A N 1
ATOM 6180 C CA . SER A 1 759 ? 14.665 -21.643 60.629 1.00 25.31 759 SER A CA 1
ATOM 6181 C C . SER A 1 759 ? 15.828 -22.548 60.234 1.00 25.31 759 SER A C 1
ATOM 6183 O O . SER A 1 759 ? 16.017 -22.897 59.072 1.00 25.31 759 SER A O 1
ATOM 6185 N N . VAL A 1 760 ? 16.610 -22.949 61.234 1.00 27.95 760 VAL A N 1
ATOM 6186 C CA . VAL A 1 760 ? 17.398 -24.181 61.174 1.00 27.95 760 VAL A CA 1
ATOM 6187 C C . VAL A 1 760 ? 16.559 -25.285 61.807 1.00 27.95 760 VAL A C 1
ATOM 6189 O O . VAL A 1 760 ? 16.142 -25.141 62.949 1.00 27.95 760 VAL A O 1
ATOM 6192 N N . GLU A 1 761 ? 16.375 -26.390 61.090 1.00 28.12 761 GLU A N 1
ATOM 6193 C CA . GLU A 1 761 ? 16.728 -27.723 61.602 1.00 28.12 761 GLU A CA 1
ATOM 6194 C C . GLU A 1 761 ? 17.423 -28.447 60.433 1.00 28.12 761 GLU A C 1
ATOM 6196 O O . GLU A 1 761 ? 16.878 -28.539 59.332 1.00 28.12 761 GLU A O 1
ATOM 6201 N N . LYS A 1 762 ? 18.684 -28.865 60.540 1.00 26.30 762 LYS A N 1
ATOM 6202 C CA . LYS A 1 762 ? 19.314 -29.652 61.607 1.00 26.30 762 LYS A CA 1
ATOM 6203 C C . LYS A 1 762 ? 20.577 -29.041 62.189 1.00 26.30 762 LYS A C 1
ATOM 6205 O O . LYS A 1 762 ? 21.366 -28.484 61.395 1.00 26.30 762 LYS A O 1
#

Secondary structure (DSSP, 8-state):
-PPPEEEEEEES-SS-HHHHHHHHHHHHHHHHSSEEEEEEE---TT-SSTTGGGGGGGGGGGGSTT--EEEE-HHHHTTTS-HHHHHHHHHTTTTS-EEEESS-BTTB-EEEE-HHHHHHHHHHHHHHHS--S-EEEEE--TT-HHHHHHHHHHHHHHHHTTPPP-GGGEEE--SSTTGGGGTHHHHEETTEES-SEEEESSHHHHHHHHHHHHHTT--TTTT-EEE-SB--GGGGGSSSPPBEEE--HHHHHHHHHHHHHHHHTT----SEEEE--EEE--GGGT--S-------------HHHHHHHHHHHHHTTTT-HHHHHHHHHHHHHHHHHHHHHHHHT-SS-HHHHHHHHHHHH-S-HHHHHHHHHHHHHHHHHHHHHH---HHHHHHHHHHHHHHHHHHHHHHHHHHHHHHHHHHHHHHHHHHHHHHHHT--SHHHHHHHHHHHGGGGT---EEEEE--TT--SS---HHHHTTS--S---SS-EEEEEEEETTEEEEEEEEE--SS-THHHHHHHHHHHHHHHHHHHHHHHHHHHHHHHHHHHHHHHHHTTS--------SSS------TT--S---BTTB----GGGTS-HHHHHHHHHHHHHHTTT-S---EEEEEEEETTTTEEEEEEEEEEEE-TTS-EEEEEEEE--SGGGTTSPPPPPHHHHHHTT--HHHHHHHHHHHTT--HHHHHHHTTS-HHHHHHHHHHHHHHHT-SSHHHHHHHHHHHHHHHH-HHHHHHHHHHHHH----

Radius of gyration: 39.48 Å; chains: 1; bounding box: 69×70×140 Å

pLDDT: mean 71.94, std 22.53, range [25.31, 98.69]

Foldseek 3Di:
DDAAQEEEEEEAAFQDLLNVLLVVLLVVVLVVGSHFYEYQHAHADVPPDAPSNVFVLSVVLCLFPLHQEYEYQLLGNPLQPALVVSLVVCVVNVVHQYEYECHQHVPHAYEHEQLLVLLLVLLLCLLVPHDWQFEAEEFARPRRPSRVSSVNSNVVSCVVSVHDDDPLSYHYAHLALQRCVRCVCSQADPLAGPTQEYEYAAVSVQNSVQVVVVVSVDHAPPRHAYAHECPGLCLCVPPWRHFYKHDNSSVSSNVRVVQSVCVSVVHDDDSYDYDYIDTDDTPRSPDHPDDPDDADDEDADDPVNLVVLLCVLLVVVVVPPVCSVVSNVLLSVLLVQLSVCLVVVDPDGPSLVSLLVVLVVDDPLSVCLVVQVSSLSSSLVSVCNHDVDPVSNVSSVVVSVSSVVSSVVSVVVVVVVVVVVVVVLVVLLVVLLVQLVPDQAPVSVVVSCCVRVVVVVFPDKDWDFDDPPDPDDDPPVVQSNPDPSVDPDSFHKYKTFQDDNPDGTGIMITGDDPDRCVSVVSSSPSSSVSVVNNVVSVVVVVVVVVVVVVVVVVVVVVLVPDDFDFDDDDDADTDGDDVPDPDDDDDPPDDDRDPPVPDDPVVVVVVVVVVVVVVVDPPWDFDQPDWDADPVVRDTDRQKTKTFDADPVRDTPDIDIDGPPCVVVCLQDDQDDPVVCVVLVHDPLLSLLLNVLRVVDDLVRSCVVVVHDSVVSVVSVVVLCVSQVHDDSVVSNVSRVVVLCVVQNPVRSVVVVVVVVVDDDD

Organism: NCBI:txid252967

Sequence (762 aa):
MGDNKKIGVLINNVDGRYQSLILKGFEEYSKLHPFKFYFFIGRSINSPNDGEQLYNFIYNLSKSDKIDGIISISGAIGNYLSSKDLNNYLKNFYTKPMVSIGAIIDGIPSIVTDNFGGMFSVVDHIITNHDVEKIGFVSGPETNAENLERFKGYKEAIKKNSFKLDNELIFKGDFSYNSFNKFLNKLVINGSLTCDALICANDEMALGISNELNKLGFKSPKDYLITGFDNILDSNFMTAPLTTVHQPLIEQAFSACTILELLFNNKDVPMITKVDTKLIIRESCGCNAFIPIKSRINKSIDRVDRSRIINLIITDFNNEKSIQDDLSKLVPTLIDNIILDINSFRKEPIFLYALSDWLKLTTNWNYYFDIWNKILNQCQSTVLDYYPNINEKNYINELFKRGYSELVLKNTHNLAEKLKNTEVLLYLLRETSDKFNYCNSLEDIYRIINEEFGKFGIKNTYIVLHNQKSSQGNNASDLIDKLPYEDKSSEDYFVLPLLYNDQYYGYVVFEKSNFEPIIYESLSREVSNTLHNTNKNKLIEDKLYNLQDNKTRLDSIFEMIPMMIMDTDLNTGILFKNNFLHNELTRNGQSVRSLRSVIPNEDLKIIDSLKWKIKNKDTFLKYPGVRLIDEINNRYIPVAQISGLFNKNNEIIGFRWFVFDAIPLIKDTVLPDNSFYIEKNISKREKDVIGLILQGLSIRSIAKELFISESTVKGHMSRIYSKFKVTNKIELVQEIQNYQVDKHGYSHYLFSVMNSLLSVEK

InterPro domains:
  IPR000792 Transcription regulator LuxR, C-terminal [PF00196] (681-734)
  IPR000792 Transcription regulator LuxR, C-terminal [PR00038] (682-696)
  IPR000792 Transcription regulator LuxR, C-terminal [PR00038] (696-712)
  IPR000792 Transcription regulator LuxR, C-terminal [PR00038] (712-724)
  IPR000792 Transcription regulator LuxR, C-terminal [PS50043] (675-740)
  IPR000792 Transcription regulator LuxR, C-terminal [SM00421] (679-736)
  IPR000792 Transcription regulator LuxR, C-terminal [cd06170] (683-738)
  IPR016032 Signal transduction response regulator, C-terminal effector [SSF46894] (679-738)
  IPR028082 Periplasmic binding protein-like I [SSF53822] (6-287)
  IPR036388 Winged helix-like DNA-binding domain superfamily [G3DSA:1.10.10.10] (668-743)
  IPR046335 Transcriptional regulator LacI/GalR-like, sensor domain [PF13377] (131-285)